Protein 1OAH (pdb70)

Foldseek 3Di:
DPQDQLDQFQVVCCPVCVPQSVLLCLLVDQDDAFPQAGRQWEFQLDCDDDPPDHHVLHQVFQLQLQAFALVVATDTGHGGQQQLQVCVLARQSQPQFDPVRFRPAWLCSCQQWFSCVLVQCVVQPLLRGRDTVLVQQACVRDPSRRTTDHQSCQARVVVRPGDHSAPQLVVVCVVVVHDPVVDDPLVSLAVSVVSHQAWWFAQPVLGDRGGDIHGQAPQHLALVSSLVSQCFRADADPVSGGGGHAPGQRLQLRFRADATARHQPSQQCVAPQNVVSHHLQLQQQPDPTRSNRTDCSVDQQSVSCCVPVVVDGSVVVNVVLCVLLVVLSVLLSVLSQLLSLLSNLSNCLVVDDADFDPCLVVLSVLLSSLSRSLVSLSSNQVNHRSSCRSHRVSSVVSSVSSNVSSVSSNVSSCVRNVNPCVVVSPDRSCVSFPRDNHDGLQQLQDQVSLVPGPSSNSDHRDHNGDRQDRRNDGD/DPPDLLDLFQVVCCVVCVPQSVLLVLLVDQDDAFPQAGRQWAFQLDCDDDPPPHHVLHQVFQLQLQAFALVVAGDTGHTGQQCLQVCVLARQSQPQFDPVRFRPAWLCVCQQWFSCVLVQCVVQPLQRGRDTVLVQFAPVRDDSRTGTDHQSCQARVVVRPGDHSAPQLVVVCVVVVHDPVVDDPLVSLAVSPVSHQAWWFAQPVLPGRGGDIHGQAPQHLALVSSLVSQCFRADADVPGGGGGHAPGQRLQLRFRADATARHQPSQQCVAPQNVVSHHPQLQQQAFDQDDHDTDRRSNGTDCSVDQQSPSCCVPVVVDGSVRVNVVLCVQLVVLSVLLSVLSLLLSLLSNLSNCLVVQPADWDPCLVVLSVLLSSLSRSLSSLSSNQVNHRSSCRSHRVSSVVSSVSSNVSSVSSNVSSCVGRVNPCVVVSPDRSCVVFPRDNHDGLQQLLDQVSLVPGPSSVSDHHDHNGDRQDDRNDGD

Organism: Desulfovibrio desulfuricans (NCBI:txid876)

Solvent-accessible surface area: 40071 Å² total; per-residue (Å²): 67,77,19,61,117,56,38,10,101,9,57,41,3,116,69,96,50,77,114,54,38,61,13,15,52,107,2,58,43,40,191,84,35,24,70,23,26,8,7,12,41,4,64,14,9,4,67,106,42,103,80,94,109,0,20,163,38,2,12,28,7,2,16,0,0,2,0,36,34,30,22,8,20,33,38,33,4,77,50,11,43,6,33,16,0,29,42,19,5,84,20,9,56,3,19,35,21,21,97,99,4,101,0,90,41,29,0,4,26,0,6,27,59,0,1,38,5,32,70,12,32,103,130,74,30,75,166,0,2,63,51,22,1,10,96,5,1,30,143,122,86,2,68,14,112,28,6,0,26,6,26,2,6,34,33,25,0,48,85,40,120,49,41,10,8,0,54,1,0,87,36,26,10,170,104,41,68,99,57,39,144,183,24,61,159,63,68,37,24,13,3,18,38,2,2,27,70,1,0,54,13,48,17,65,155,56,59,26,59,35,9,36,4,27,3,0,4,76,79,26,43,57,5,67,31,0,10,66,11,0,100,20,73,2,50,91,30,159,127,36,152,45,22,84,13,66,41,18,80,0,16,6,0,122,0,55,0,0,3,0,13,60,0,18,28,0,9,21,41,24,0,70,51,14,35,37,41,35,2,27,5,35,36,57,29,64,157,116,29,25,22,65,46,33,22,39,16,32,45,88,82,5,131,6,21,61,101,91,69,80,116,46,85,3,100,42,19,66,95,47,13,46,35,8,12,104,38,0,18,71,4,8,49,88,0,2,52,31,0,0,28,0,0,2,0,0,60,34,0,56,64,56,172,37,144,103,14,118,78,12,113,69,15,0,57,85,0,70,61,34,0,10,31,0,0,0,12,0,0,3,9,6,9,7,39,10,19,5,63,37,1,24,8,7,6,1,26,5,0,0,31,0,7,30,11,0,13,100,0,9,47,14,0,13,46,0,0,65,30,34,8,12,76,48,10,30,59,58,15,96,165,67,0,45,47,6,68,74,3,28,25,93,56,5,11,57,69,103,41,8,111,136,17,48,1,2,126,69,13,94,53,57,104,162,32,144,74,20,9,119,21,23,81,130,107,64,82,25,55,114,79,24,15,90,10,55,40,3,114,73,98,47,74,46,51,41,58,3,15,48,90,2,48,28,34,170,84,35,22,42,24,24,8,7,14,47,3,56,13,9,0,68,101,51,107,81,97,76,0,11,142,41,2,11,26,5,3,14,0,0,2,0,36,35,30,23,8,20,32,38,31,5,77,50,11,43,10,39,15,0,51,45,18,6,82,20,9,55,3,18,34,22,22,104,105,8,106,0,90,40,30,0,4,25,0,6,27,59,0,1,29,4,40,74,9,32,99,126,78,28,87,165,0,3,65,41,18,0,7,87,4,1,28,145,126,85,2,74,16,140,25,16,0,26,6,28,2,7,34,33,34,0,42,78,43,119,47,44,10,7,0,53,1,0,88,35,31,11,172,104,44,69,109,57,40,146,183,24,63,161,65,62,39,26,12,5,17,39,1,1,29,71,1,0,54,12,48,17,60,157,54,61,27,50,35,8,42,4,27,3,0,4,76,78,24,45,55,5,70,28,0,11,64,11,0,101,20,74,3,50,95,26,164,111,40,150,44,21,80,14,63,39,18,71,0,26,7,0,124,0,49,0,0,3,0,13,62,0,19,29,0,7,21,41,24,0,70,51,13,34,36,39,35,2,26,6,38,35,57,33,46,100,29,193,50,132,88,103,129,4,30,9,22,80,45,32,20,41,20,35,45,100,77,5,134,8,22,66,98,98,70,82,117,42,85,4,90,45,20,55,96,50,11,41,38,7,12,74,22,0,17,62,5,7,50,100,0,2,52,30,0,0,28,0,0,2,0,0,60,36,0,57,67,56,175,35,149,96,15,118,79,13,114,71,15,0,60,83,0,66,63,35,1,9,30,0,0,0,10,0,0,2,9,5,8,7,38,10,19,3,63,35,0,23,7,6,4,1,28,4,0,0,26,0,9,29,10,0,12,87,0,9,45,11,0,13,46,0,0,74,35,36,11,11,72,56,9,40,57,62,13,88,167,66,0,44,46,6,61,67,3,30,25,112,55,5,10,55,68,107,34,8,100,142,18,64,1,3,146,74,14,94,53,56,104,162,35,144,77,28,2,128,21,25,79,172,106

InterPro domains:
  IPR003321 Cytochrome c552 [PF02335] (49-469)
  IPR003321 Cytochrome c552 [PIRSF000243] (9-513)
  IPR003321 Cytochrome c552 [PTHR30633] (8-459)
  IPR003321 Cytochrome c552 [cd00548] (48-458)
  IPR036280 Multiheme cytochrome superfamily [SSF48695] (38-514)

Secondary structure (DSSP, 8-state):
----TT---GGGGTTT-HHHHHHHHGGG----B-SS-BS---BTT-SSSPTTT--TT--TTHHHHTTTSGGGT--B----GGGHHHHHHH-TTS----TT---SSBGGGGTTT-TTHHHHHHHHGGGTTTSBGGGG-STTT--TTTSSS-GGGTB-TTT--B----HHHHHHHHHTT--GGGS-HHHHHHHHHHTTSS--EEPPTTTSSTT-EE---TT-SSHHHHHHHTTSEEEE-TTS-EEE--SEE-TTT--EE------HHHHHTTSTTGGGT--HHHHHS--------S-GGG-TT-TTTTTTSTTS-HHHHHHHHHHHHHHHHHHHHHHHHHHHHHHHHHHHHHH--SPPPTTHHHHHHHHHHHHHHHHHHHHHHHTSTTTTTT-HHHHHHHHHHHHHHHHHHHHHHHHHTTTTTTGGGSS-HHHHS-------TTGGG-HHHHTTSTTGGGSPPPPP----EETTEE-/--S-TT---THHHHTT-HHHHHHHHGGG----B-SS-BS---BTT--SSPTTT--TT--TTHHHHTTTSGGGT--B----GGGHHHHHHH-TTS----TT---SSBGGGGTTT-TTHHHHHHHHGGGSTTSBGGGG-STTT--TTTSSS-GGGTB-TTT--B----HHHHHHHHHTT--GGGS-HHHHHHHHHHTTSS--EEPPTTTSSTT-EE---TT-SSHHHHHHHTTSEEEEPTTS-EEE--SEE-TTT--EE------HHHHHTTSTTGGGT--HHHHHS-EEE-SSSEEE----S-GGG-TT-TTTTTT-TTS-HHHHHHHHHHHHHHHHHHHHHHHHHHHHHHHHHHHHHH--SPPPTTHHHHHHHHHHHHHHHHHHHHHHHTSTTTTSSSHHHHHHHHHHHHHHHHHHHHHHHHHTTTTTHHHHTS-HHHHS-------TTGGG-HHHHTTSTTGGGSPPPPP----EETTEE-

Nearest PDB structures (foldseek):
  1oah-assembly1_B  TM=1.002E+00  e=1.907E-89  Desulfovibrio desulfuricans
  1oah-assembly1_A  TM=1.002E+00  e=3.397E-85  Desulfovibrio desulfuricans
  2j7a-assembly2_G  TM=9.829E-01  e=2.639E-65  Nitratidesulfovibrio vulgaris str. Hildenborough
  3f29-assembly1_B  TM=7.625E-01  e=1.969E-19  Thioalkalivibrio nitratireducens
  3sxq-assembly1_A  TM=7.314E-01  e=8.092E-19  Thioalkalivibrio paradoxus

CATH classification: 1.10.1130.10 (+1 more: 1.20.140.10)

Radius of gyration: 31.61 Å; Cα contacts (8 Å, |Δi|>4): 1809; chains: 2; bounding box: 62×73×99 Å

Structure (mmCIF, N/CA/C/O backbone):
data_1OAH
#
_entry.id   1OAH
#
_cell.length_a   78.940
_cell.length_b   104.600
_cell.length_c   143.180
_cell.angle_alpha   90.00
_cell.angle_beta   90.00
_cell.angle_gamma   90.00
#
_symmetry.space_group_name_H-M   'P 21 21 21'
#
loop_
_entity.id
_entity.type
_entity.pdbx_description
1 polymer 'CYTOCHROME C NITRITE REDUCTASE'
2 non-polymer 'HEME C'
3 non-polymer 'CALCIUM ION'
4 non-polymer 'CHLORIDE ION'
5 non-polymer 'ZINC ION'
6 water water
#
loop_
_atom_site.group_PDB
_atom_site.id
_atom_site.type_symbol
_atom_site.label_atom_id
_atom_site.label_alt_id
_atom_site.label_comp_id
_atom_site.label_asym_id
_atom_site.label_entity_id
_atom_site.label_seq_id
_atom_site.pdbx_PDB_ins_code
_atom_site.Cartn_x
_atom_site.Cartn_y
_atom_site.Cartn_z
_atom_site.occupancy
_atom_site.B_iso_or_equiv
_atom_site.auth_seq_id
_atom_site.auth_comp_id
_atom_site.auth_asym_id
_atom_site.auth_atom_id
_atom_site.pdbx_PDB_model_num
ATOM 1 N N . THR A 1 38 ? 33.942 -27.639 46.635 1.00 40.51 38 THR A N 1
ATOM 2 C CA . THR A 1 38 ? 33.044 -26.626 45.998 1.00 40.74 38 THR A CA 1
ATOM 3 C C . THR A 1 38 ? 33.222 -26.584 44.494 1.00 40.52 38 THR A C 1
ATOM 4 O O . THR A 1 38 ? 32.286 -26.312 43.746 1.00 41.08 38 THR A O 1
ATOM 8 N N . GLY A 1 39 ? 34.446 -26.823 44.055 1.00 39.86 39 GLY A N 1
ATOM 9 C CA . GLY A 1 39 ? 34.783 -26.750 42.649 1.00 39.70 39 GLY A CA 1
ATOM 10 C C . GLY A 1 39 ? 35.225 -25.348 42.280 1.00 39.81 39 GLY A C 1
ATOM 11 O O . GLY A 1 39 ? 35.801 -25.128 41.211 1.00 39.69 39 GLY A O 1
ATOM 12 N N . ILE A 1 40 ? 34.957 -24.390 43.165 1.00 40.04 40 ILE A N 1
ATOM 13 C CA . ILE A 1 40 ? 35.337 -23.006 42.905 1.00 40.02 40 ILE A CA 1
ATOM 14 C C . ILE A 1 40 ? 36.855 -22.931 42.777 1.00 40.39 40 ILE A C 1
ATOM 15 O O . ILE A 1 40 ? 37.576 -23.602 43.521 1.00 40.15 40 ILE A O 1
ATOM 20 N N . ALA A 1 41 ? 37.331 -22.134 41.819 1.00 40.68 41 ALA A N 1
ATOM 21 C CA . ALA A 1 41 ? 38.763 -22.024 41.530 1.00 41.22 41 ALA A CA 1
ATOM 22 C C . ALA A 1 41 ? 39.556 -21.364 42.656 1.00 41.82 41 ALA A C 1
ATOM 23 O O . ALA A 1 41 ? 39.114 -20.371 43.248 1.00 41.54 41 ALA A O 1
ATOM 25 N N . GLU A 1 42 ? 40.753 -21.889 42.906 1.00 42.76 42 GLU A N 1
ATOM 26 C CA . GLU A 1 42 ? 41.553 -21.428 44.032 1.00 43.82 42 GLU A CA 1
ATOM 27 C C . GLU A 1 42 ? 41.761 -19.921 44.140 1.00 43.51 42 GLU A C 1
ATOM 28 O O . GLU A 1 42 ? 41.786 -19.384 45.244 1.00 43.55 42 GLU A O 1
ATOM 34 N N . THR A 1 43 ? 41.921 -19.218 43.028 1.00 43.42 43 THR A N 1
ATOM 35 C CA . THR A 1 43 ? 42.007 -17.759 43.151 1.00 43.26 43 THR A CA 1
ATOM 36 C C . THR A 1 43 ? 40.831 -17.109 42.459 1.00 42.70 43 THR A C 1
ATOM 37 O O . THR A 1 43 ? 40.998 -16.137 41.720 1.00 43.43 43 THR A O 1
ATOM 41 N N . GLU A 1 44 ? 39.647 -17.673 42.675 1.00 41.54 44 GLU A N 1
ATOM 42 C CA . GLU A 1 44 ? 38.434 -17.070 42.159 1.00 40.50 44 GLU A CA 1
ATOM 43 C C . GLU A 1 44 ? 38.350 -15.669 42.737 1.00 39.96 44 GLU A C 1
ATOM 44 O O . GLU A 1 44 ? 38.497 -15.485 43.943 1.00 40.09 44 GLU A O 1
ATOM 50 N N . THR A 1 45 ? 38.122 -14.680 41.880 1.00 39.02 45 THR A N 1
ATOM 51 C CA . THR A 1 45 ? 38.029 -13.305 42.334 1.00 38.16 45 THR A CA 1
ATOM 52 C C . THR A 1 45 ? 36.583 -12.842 42.358 1.00 38.12 45 THR A C 1
ATOM 53 O O . THR A 1 45 ? 36.245 -11.873 43.036 1.00 37.91 45 THR A O 1
ATOM 57 N N . LYS A 1 46 ? 35.734 -13.530 41.605 1.00 38.55 46 LYS A N 1
ATOM 58 C CA . LYS A 1 46 ? 34.331 -13.155 41.498 1.00 39.05 46 LYS A CA 1
ATOM 59 C C . LYS A 1 46 ? 33.479 -13.708 42.642 1.00 38.93 46 LYS A C 1
ATOM 60 O O . LYS A 1 46 ? 33.179 -14.902 42.715 1.00 38.95 46 LYS A O 1
ATOM 66 N N . MET A 1 47 ? 33.088 -12.803 43.526 1.00 38.44 47 MET A N 1
ATOM 67 C CA . MET A 1 47 ? 32.256 -13.112 44.674 1.00 38.14 47 MET A CA 1
ATOM 68 C C . MET A 1 47 ? 31.014 -13.915 44.287 1.00 37.37 47 MET A C 1
ATOM 69 O O . MET A 1 47 ? 30.589 -14.829 45.007 1.00 36.81 47 MET A O 1
ATOM 74 N N . SER A 1 48 ? 30.439 -13.559 43.141 1.00 36.70 48 SER A N 1
ATOM 75 C CA . SER A 1 48 ? 29.231 -14.209 42.646 1.00 36.11 48 SER A CA 1
ATOM 76 C C . SER A 1 48 ? 29.431 -15.695 42.409 1.00 35.18 48 SER A C 1
ATOM 77 O O . SER A 1 48 ? 28.466 -16.442 42.301 1.00 36.04 48 SER A O 1
ATOM 80 N N . ALA A 1 49 ? 30.680 -16.128 42.325 1.00 33.20 49 ALA A N 1
ATOM 81 C CA . ALA A 1 49 ? 30.955 -17.542 42.110 1.00 32.16 49 ALA A CA 1
ATOM 82 C C . ALA A 1 49 ? 30.618 -18.340 43.361 1.00 31.67 49 ALA A C 1
ATOM 83 O O . ALA A 1 49 ? 30.545 -19.568 43.321 1.00 32.06 49 ALA A O 1
ATOM 85 N N . PHE A 1 50 ? 30.397 -17.643 44.469 1.00 30.90 50 PHE A N 1
ATOM 86 C CA . PHE A 1 50 ? 30.116 -18.293 45.741 1.00 29.99 50 PHE A CA 1
ATOM 87 C C . PHE A 1 50 ? 28.644 -18.277 46.115 1.00 30.16 50 PHE A C 1
ATOM 88 O O . PHE A 1 50 ? 28.221 -18.988 47.020 1.00 30.14 50 PHE A O 1
ATOM 96 N N . LYS A 1 51 ? 27.866 -17.439 45.448 1.00 30.79 51 LYS A N 1
ATOM 97 C CA . LYS A 1 51 ? 26.472 -17.269 45.829 1.00 31.57 51 LYS A CA 1
ATOM 98 C C . LYS A 1 51 ? 25.664 -18.557 45.828 1.00 31.97 51 LYS A C 1
ATOM 99 O O . LYS A 1 51 ? 24.814 -18.757 46.698 1.00 32.39 51 LYS A O 1
ATOM 105 N N . GLY A 1 52 ? 25.938 -19.436 44.868 1.00 32.86 52 GLY A N 1
ATOM 106 C CA . GLY A 1 52 ? 25.167 -20.658 44.702 1.00 33.63 52 GLY A CA 1
ATOM 107 C C . GLY A 1 52 ? 25.271 -21.675 45.817 1.00 33.81 52 GLY A C 1
ATOM 108 O O . GLY A 1 52 ? 24.256 -22.154 46.322 1.00 34.48 52 GLY A O 1
ATOM 109 N N . GLN A 1 53 ? 26.495 -22.029 46.183 1.00 33.82 53 GLN A N 1
ATOM 110 C CA . GLN A 1 53 ? 26.733 -22.990 47.254 1.00 33.76 53 GLN A CA 1
ATOM 111 C C . GLN A 1 53 ? 26.688 -22.327 48.641 1.00 33.16 53 GLN A C 1
ATOM 112 O O . GLN A 1 53 ? 26.645 -23.016 49.661 1.00 33.28 53 GLN A O 1
ATOM 118 N N . PHE A 1 54 ? 26.713 -20.994 48.688 1.00 31.96 54 PHE A N 1
ATOM 119 C CA . PHE A 1 54 ? 26.694 -20.288 49.974 1.00 31.51 54 PHE A CA 1
ATOM 120 C C . PHE A 1 54 ? 25.761 -19.066 49.998 1.00 31.49 54 PHE A C 1
ATOM 121 O O . PHE A 1 54 ? 26.201 -17.937 50.217 1.00 31.36 54 PHE A O 1
ATOM 129 N N . PRO A 1 55 ? 24.472 -19.308 49.787 1.00 31.51 55 PRO A N 1
ATOM 130 C CA . PRO A 1 55 ? 23.456 -18.244 49.793 1.00 31.62 55 PRO A CA 1
ATOM 131 C C . PRO A 1 55 ? 23.350 -17.539 51.156 1.00 31.83 55 PRO A C 1
ATOM 132 O O . PRO A 1 55 ? 23.122 -16.330 51.201 1.00 31.69 55 PRO A O 1
ATOM 136 N N . GLN A 1 56 ? 23.497 -18.280 52.254 1.00 32.12 56 GLN A N 1
ATOM 137 C CA . GLN A 1 56 ? 23.353 -17.668 53.579 1.00 32.52 56 GLN A CA 1
ATOM 138 C C . GLN A 1 56 ? 24.459 -16.653 53.889 1.00 31.44 56 GLN A C 1
ATOM 139 O O . GLN A 1 56 ? 24.183 -15.505 54.232 1.00 31.56 56 GLN A O 1
ATOM 145 N N . GLN A 1 57 ? 25.709 -17.074 53.764 1.00 29.84 57 GLN A N 1
ATOM 146 C CA . GLN A 1 57 ? 26.812 -16.164 53.987 1.00 28.59 57 GLN A CA 1
ATOM 147 C C . GLN A 1 57 ? 26.808 -15.058 52.922 1.00 28.36 57 GLN A C 1
ATOM 148 O O . GLN A 1 57 ? 27.081 -13.892 53.223 1.00 28.56 57 GLN A O 1
ATOM 154 N N . TYR A 1 58 ? 26.488 -15.409 51.679 1.00 27.62 58 TYR A N 1
ATOM 155 C CA . TYR A 1 58 ? 26.445 -14.397 50.627 1.00 27.14 58 TYR A CA 1
ATOM 156 C C . TYR A 1 58 ? 25.428 -13.288 50.937 1.00 27.16 58 TYR A C 1
ATOM 157 O O . TYR A 1 58 ? 25.748 -12.102 50.835 1.00 27.21 58 TYR A O 1
ATOM 166 N N . ALA A 1 59 ? 24.208 -13.659 51.317 1.00 27.08 59 ALA A N 1
ATOM 167 C CA . ALA A 1 59 ? 23.190 -12.646 51.598 1.00 27.31 59 ALA A CA 1
ATOM 168 C C . ALA A 1 59 ? 23.603 -11.809 52.801 1.00 27.53 59 ALA A C 1
ATOM 169 O O . ALA A 1 59 ? 23.297 -10.624 52.886 1.00 27.71 59 ALA A O 1
ATOM 171 N N . SER A 1 60 ? 24.313 -12.440 53.723 1.00 27.43 60 SER A N 1
ATOM 172 C CA . SER A 1 60 ? 24.779 -11.758 54.913 1.00 27.69 60 SER A CA 1
ATOM 173 C C . SER A 1 60 ? 25.855 -10.750 54.527 1.00 27.56 60 SER A C 1
ATOM 174 O O . SER A 1 60 ? 25.869 -9.624 55.021 1.00 27.93 60 SER A O 1
ATOM 177 N N . TYR A 1 61 ? 26.737 -11.151 53.621 1.00 27.20 61 TYR A N 1
ATOM 178 C CA . TYR A 1 61 ? 27.765 -10.254 53.119 1.00 27.09 61 TYR A CA 1
ATOM 179 C C . TYR A 1 61 ? 27.144 -9.100 52.322 1.00 27.27 61 TYR A C 1
ATOM 180 O O . TYR A 1 61 ? 27.693 -7.986 52.302 1.00 27.54 61 TYR A O 1
ATOM 189 N N . MET A 1 62 ? 26.010 -9.346 51.665 1.00 27.09 62 MET A N 1
ATOM 190 C CA . MET A 1 62 ? 25.353 -8.268 50.914 1.00 27.35 62 MET A CA 1
ATOM 191 C C . MET A 1 62 ? 24.809 -7.213 51.865 1.00 27.20 62 MET A C 1
ATOM 192 O O . MET A 1 62 ? 24.588 -6.079 51.475 1.00 27.28 62 MET A O 1
ATOM 197 N N . LYS A 1 63 ? 24.592 -7.587 53.116 1.00 27.70 63 LYS A N 1
ATOM 198 C CA . LYS A 1 63 ? 24.150 -6.607 54.104 1.00 28.03 63 LYS A CA 1
ATOM 199 C C . LYS A 1 63 ? 25.165 -5.458 54.266 1.00 27.72 63 LYS A C 1
ATOM 200 O O . LYS A 1 63 ? 24.810 -4.396 54.756 1.00 27.82 63 LYS A O 1
ATOM 206 N N . ASN A 1 64 ? 26.413 -5.661 53.831 1.00 27.43 64 ASN A N 1
ATOM 207 C CA . ASN A 1 64 ? 27.415 -4.585 53.847 1.00 27.11 64 ASN A CA 1
ATOM 208 C C . ASN A 1 64 ? 27.090 -3.451 52.882 1.00 26.86 64 ASN A C 1
ATOM 209 O O . ASN A 1 64 ? 27.785 -2.438 52.851 1.00 26.64 64 ASN A O 1
ATOM 214 N N . ASN A 1 65 ? 26.048 -3.624 52.080 1.00 26.87 65 ASN A N 1
ATOM 215 C CA . ASN A 1 65 ? 25.655 -2.580 51.142 1.00 27.42 65 ASN A CA 1
ATOM 216 C C . ASN A 1 65 ? 24.852 -1.456 51.784 1.00 27.28 65 ASN A C 1
ATOM 217 O O . ASN A 1 65 ? 24.526 -0.474 51.120 1.00 27.66 65 ASN A O 1
ATOM 222 N N . GLU A 1 66 ? 24.521 -1.612 53.064 1.00 27.11 66 GLU A N 1
ATOM 223 C CA . GLU A 1 66 ? 23.800 -0.581 53.792 1.00 27.11 66 GLU A CA 1
ATOM 224 C C . GLU A 1 66 ? 24.783 0.507 54.169 1.00 27.20 66 GLU A C 1
ATOM 225 O O . GLU A 1 66 ? 25.734 0.263 54.920 1.00 26.93 66 GLU A O 1
ATOM 231 N N . ASP A 1 67 ? 24.542 1.703 53.644 1.00 27.17 67 ASP A N 1
ATOM 232 C CA . ASP A 1 67 ? 25.408 2.836 53.870 1.00 27.25 67 ASP A CA 1
ATOM 233 C C . ASP A 1 67 ? 24.568 4.035 54.237 1.00 27.56 67 ASP A C 1
ATOM 234 O O . ASP A 1 67 ? 24.746 5.126 53.685 1.00 27.31 67 ASP A O 1
ATOM 239 N N . ARG A 1 68 ? 23.681 3.830 55.208 1.00 27.62 68 ARG A N 1
ATOM 240 C CA . ARG A 1 68 ? 22.717 4.852 55.588 1.00 27.68 68 ARG A CA 1
ATOM 241 C C . ARG A 1 68 ? 22.722 5.226 57.054 1.00 26.98 68 ARG A C 1
ATOM 242 O O . ARG A 1 68 ? 22.294 6.314 57.408 1.00 26.70 68 ARG A O 1
ATOM 250 N N . ILE A 1 69 ? 23.182 4.311 57.896 1.00 26.73 69 ILE A N 1
ATOM 251 C CA . ILE A 1 69 ? 23.108 4.494 59.336 1.00 26.26 69 ILE A CA 1
ATOM 252 C C . ILE A 1 69 ? 24.407 5.000 59.943 1.00 26.14 69 ILE A C 1
ATOM 253 O O . ILE A 1 69 ? 25.483 4.470 59.665 1.00 26.05 69 ILE A O 1
ATOM 258 N N . MET A 1 70 ? 24.300 6.043 60.760 1.00 25.81 70 MET A N 1
ATOM 259 C CA . MET A 1 70 ? 25.429 6.554 61.539 1.00 25.09 70 MET A CA 1
ATOM 260 C C . MET A 1 70 ? 25.186 6.192 62.995 1.00 24.82 70 MET A C 1
ATOM 261 O O . MET A 1 70 ? 24.038 6.165 63.441 1.00 24.64 70 MET A O 1
ATOM 266 N N . THR A 1 71 ? 26.252 5.907 63.738 1.00 24.42 71 THR A N 1
ATOM 267 C CA . THR A 1 71 ? 26.110 5.673 65.164 1.00 24.05 71 THR A CA 1
ATOM 268 C C . THR A 1 71 ? 26.524 6.970 65.857 1.00 24.22 71 THR A C 1
ATOM 269 O O . THR A 1 71 ? 26.527 8.031 65.227 1.00 24.22 71 THR A O 1
ATOM 273 N N . ASP A 1 72 ? 26.889 6.904 67.132 1.00 24.14 72 ASP A N 1
ATOM 274 C CA . ASP A 1 72 ? 27.308 8.121 67.829 1.00 24.39 72 ASP A CA 1
ATOM 275 C C . ASP A 1 72 ? 28.609 8.693 67.272 1.00 24.13 72 ASP A C 1
ATOM 276 O O . ASP A 1 72 ? 28.734 9.898 67.094 1.00 24.55 72 ASP A O 1
ATOM 281 N N . TYR A 1 73 ? 29.567 7.828 66.955 1.00 23.65 73 TYR A N 1
ATOM 282 C CA . TYR A 1 73 ? 30.862 8.307 66.472 1.00 22.96 73 TYR A CA 1
ATOM 283 C C . TYR A 1 73 ? 31.293 7.672 65.155 1.00 22.96 73 TYR A C 1
ATOM 284 O O . TYR A 1 73 ? 32.193 8.164 64.470 1.00 22.96 73 TYR A O 1
ATOM 293 N N . LYS A 1 74 ? 30.656 6.566 64.803 1.00 22.73 74 LYS A N 1
ATOM 294 C CA . LYS A 1 74 ? 31.006 5.872 63.583 1.00 22.42 74 LYS A CA 1
ATOM 295 C C . LYS A 1 74 ? 29.759 5.686 62.743 1.00 22.57 74 LYS A C 1
ATOM 296 O O . LYS A 1 74 ? 28.758 6.369 62.964 1.00 22.73 74 LYS A O 1
ATOM 302 N N . GLY A 1 75 ? 29.803 4.757 61.794 1.00 22.37 75 GLY A N 1
ATOM 303 C CA . GLY A 1 75 ? 28.670 4.527 60.928 1.00 22.43 75 GLY A CA 1
ATOM 304 C C . GLY A 1 75 ? 29.100 4.229 59.502 1.00 23.00 75 GLY A C 1
ATOM 305 O O . GLY A 1 75 ? 30.297 4.112 59.204 1.00 22.63 75 GLY A O 1
ATOM 306 N N . SER A 1 76 ? 28.128 4.133 58.602 1.00 23.08 76 SER A N 1
ATOM 307 C CA . SER A 1 76 ? 28.429 3.726 57.242 1.00 23.42 76 SER A CA 1
ATOM 308 C C . SER A 1 76 ? 28.164 4.781 56.185 1.00 23.79 76 SER A C 1
ATOM 309 O O . SER A 1 76 ? 28.033 4.449 55.003 1.00 23.93 76 SER A O 1
ATOM 312 N N . VAL A 1 77 ? 28.072 6.042 56.599 1.00 23.82 77 VAL A N 1
ATOM 313 C CA . VAL A 1 77 ? 27.883 7.128 55.649 1.00 23.70 77 VAL A CA 1
ATOM 314 C C . VAL A 1 77 ? 29.244 7.759 55.438 1.00 24.08 77 VAL A C 1
ATOM 315 O O . VAL A 1 77 ? 29.881 8.201 56.389 1.00 24.16 77 VAL A O 1
ATOM 319 N N . PRO A 1 78 ? 29.701 7.799 54.191 1.00 24.16 78 PRO A N 1
ATOM 320 C CA . PRO A 1 78 ? 31.054 8.291 53.888 1.00 23.85 78 PRO A CA 1
ATOM 321 C C . PRO A 1 78 ? 31.182 9.815 53.951 1.00 23.97 78 PRO A C 1
ATOM 322 O O . PRO A 1 78 ? 31.555 10.431 52.951 1.00 23.94 78 PRO A O 1
ATOM 326 N N . TYR A 1 79 ? 30.890 10.419 55.100 1.00 23.72 79 TYR A N 1
ATOM 327 C CA . TYR A 1 79 ? 31.026 11.864 55.219 1.00 23.79 79 TYR A CA 1
ATOM 328 C C . TYR A 1 79 ? 32.510 12.244 55.258 1.00 24.01 79 TYR A C 1
ATOM 329 O O . TYR A 1 79 ? 33.363 11.415 55.581 1.00 24.11 79 TYR A O 1
ATOM 338 N N . HIS A 1 80 ? 32.803 13.492 54.914 1.00 23.85 80 HIS A N 1
ATOM 339 C CA . HIS A 1 80 ? 34.161 14.006 54.939 1.00 24.30 80 HIS A CA 1
ATOM 340 C C . HIS A 1 80 ? 34.620 14.149 56.398 1.00 24.44 80 HIS A C 1
ATOM 341 O O . HIS A 1 80 ? 34.084 14.963 57.162 1.00 24.56 80 HIS A O 1
ATOM 348 N N . LYS A 1 81 ? 35.625 13.371 56.779 1.00 24.36 81 LYS A N 1
ATOM 349 C CA . LYS A 1 81 ? 36.025 13.285 58.189 1.00 24.15 81 LYS A CA 1
ATOM 350 C C . LYS A 1 81 ? 36.489 14.557 58.878 1.00 24.18 81 LYS A C 1
ATOM 351 O O . LYS A 1 81 ? 36.521 14.610 60.113 1.00 23.72 81 LYS A O 1
ATOM 357 N N . ASN A 1 82 ? 36.801 15.599 58.099 1.00 24.25 82 ASN A N 1
ATOM 358 C CA . ASN A 1 82 ? 37.193 16.883 58.678 1.00 23.98 82 ASN A CA 1
ATOM 359 C C . ASN A 1 82 ? 36.047 17.884 58.758 1.00 24.45 82 ASN A C 1
ATOM 360 O O . ASN A 1 82 ? 36.208 18.984 59.305 1.00 24.34 82 ASN A O 1
ATOM 365 N N . ASP A 1 83 ? 34.895 17.512 58.206 1.00 24.66 83 ASP A N 1
ATOM 366 C CA . ASP A 1 83 ? 33.775 18.434 58.079 1.00 25.06 83 ASP A CA 1
ATOM 367 C C . ASP A 1 83 ? 32.755 18.311 59.213 1.00 25.58 83 ASP A C 1
ATOM 368 O O . ASP A 1 83 ? 31.963 17.365 59.261 1.00 25.18 83 ASP A O 1
ATOM 373 N N . ASN A 1 84 ? 32.784 19.265 60.133 1.00 26.19 84 ASN A N 1
ATOM 374 C CA . ASN A 1 84 ? 31.787 19.290 61.194 1.00 27.41 84 ASN A CA 1
ATOM 375 C C . ASN A 1 84 ? 30.849 20.459 60.973 1.00 28.21 84 ASN A C 1
ATOM 376 O O . ASN A 1 84 ? 30.172 20.907 61.891 1.00 28.66 84 ASN A O 1
ATOM 381 N N . VAL A 1 85 ? 30.825 20.959 59.743 1.00 28.81 85 VAL A N 1
ATOM 382 C CA . VAL A 1 85 ? 29.994 22.106 59.408 1.00 29.53 85 VAL A CA 1
ATOM 383 C C . VAL A 1 85 ? 28.716 21.706 58.642 1.00 29.90 85 VAL A C 1
ATOM 384 O O . VAL A 1 85 ? 27.610 22.093 59.034 1.00 30.08 85 VAL A O 1
ATOM 388 N N . ASN A 1 86 ? 28.879 20.917 57.573 1.00 29.78 86 ASN A N 1
ATOM 389 C CA . ASN A 1 86 ? 27.785 20.510 56.675 1.00 29.81 86 ASN A CA 1
ATOM 390 C C . ASN A 1 86 ? 26.953 19.309 57.145 1.00 29.77 86 ASN A C 1
ATOM 391 O O . ASN A 1 86 ? 27.418 18.510 57.959 1.00 30.29 86 ASN A O 1
ATOM 396 N N . PRO A 1 87 ? 25.742 19.162 56.598 1.00 29.45 87 PRO A N 1
ATOM 397 C CA . PRO A 1 87 ? 24.849 18.045 56.946 1.00 29.06 87 PRO A CA 1
ATOM 398 C C . PRO A 1 87 ? 25.385 16.714 56.425 1.00 28.74 87 PRO A C 1
ATOM 399 O O . PRO A 1 87 ? 26.313 16.702 55.629 1.00 28.26 87 PRO A O 1
ATOM 403 N N . LEU A 1 88 ? 24.788 15.610 56.865 1.00 28.22 88 LEU A N 1
ATOM 404 C CA . LEU A 1 88 ? 25.093 14.321 56.294 1.00 28.28 88 LEU A CA 1
ATOM 405 C C . LEU A 1 88 ? 24.416 14.341 54.929 1.00 28.58 88 LEU A C 1
ATOM 406 O O . LEU A 1 88 ? 23.379 14.997 54.768 1.00 28.39 88 LEU A O 1
ATOM 411 N N . PRO A 1 89 ? 24.979 13.650 53.938 1.00 28.69 89 PRO A N 1
ATOM 412 C CA . PRO A 1 89 ? 26.197 12.841 54.085 1.00 28.62 89 PRO A CA 1
ATOM 413 C C . PRO A 1 89 ? 27.522 13.558 53.790 1.00 28.55 89 PRO A C 1
ATOM 414 O O . PRO A 1 89 ? 28.489 12.901 53.410 1.00 28.70 89 PRO A O 1
ATOM 418 N N . LYS A 1 90 ? 27.584 14.866 53.967 1.00 28.54 90 LYS A N 1
ATOM 419 C CA . LYS A 1 90 ? 28.804 15.598 53.670 1.00 28.35 90 LYS A CA 1
ATOM 420 C C . LYS A 1 90 ? 29.646 15.810 54.951 1.00 27.56 90 LYS A C 1
ATOM 421 O O . LYS A 1 90 ? 30.863 15.581 54.960 1.00 26.99 90 LYS A O 1
ATOM 427 N N . GLY A 1 91 ? 28.995 16.237 56.026 1.00 26.52 91 GLY A N 1
ATOM 428 C CA . GLY A 1 91 ? 29.667 16.426 57.301 1.00 26.20 91 GLY A CA 1
ATOM 429 C C . GLY A 1 91 ? 28.980 15.693 58.445 1.00 25.72 91 GLY A C 1
ATOM 430 O O . GLY A 1 91 ? 27.976 15.015 58.228 1.00 25.55 91 GLY A O 1
ATOM 431 N N . PHE A 1 92 ? 29.503 15.854 59.661 1.00 25.38 92 PHE A N 1
ATOM 432 C CA . PHE A 1 92 ? 29.002 15.150 60.838 1.00 24.96 92 PHE A CA 1
ATOM 433 C C . PHE A 1 92 ? 29.383 15.957 62.079 1.00 25.05 92 PHE A C 1
ATOM 434 O O . PHE A 1 92 ? 30.463 16.562 62.121 1.00 24.88 92 PHE A O 1
ATOM 442 N N . LYS A 1 93 ? 28.524 15.967 63.098 1.00 24.47 93 LYS A N 1
ATOM 443 C CA . LYS A 1 93 ? 28.846 16.742 64.290 1.00 24.23 93 LYS A CA 1
ATOM 444 C C . LYS A 1 93 ? 30.109 16.253 65.015 1.00 23.80 93 LYS A C 1
ATOM 445 O O . LYS A 1 93 ? 30.749 17.020 65.724 1.00 23.52 93 LYS A O 1
ATOM 451 N N . HIS A 1 94 ? 30.472 14.988 64.835 1.00 23.45 94 HIS A N 1
ATOM 452 C CA . HIS A 1 94 ? 31.678 14.469 65.474 1.00 23.17 94 HIS A CA 1
ATOM 453 C C . HIS A 1 94 ? 32.836 14.300 64.497 1.00 22.99 94 HIS A C 1
ATOM 454 O O . HIS A 1 94 ? 33.523 13.288 64.515 1.00 23.33 94 HIS A O 1
ATOM 461 N N . ALA A 1 95 ? 33.047 15.300 63.651 1.00 22.79 95 ALA A N 1
ATOM 462 C CA . ALA A 1 95 ? 34.156 15.264 62.713 1.00 22.39 95 ALA A CA 1
ATOM 463 C C . ALA A 1 95 ? 35.394 15.893 63.350 1.00 22.22 95 ALA A C 1
ATOM 464 O O . ALA A 1 95 ? 35.324 16.468 64.441 1.00 21.66 95 ALA A O 1
ATOM 466 N N . GLN A 1 96 ? 36.525 15.767 62.665 1.00 22.15 96 GLN A N 1
ATOM 467 C CA . GLN A 1 96 ? 37.802 16.285 63.147 1.00 22.02 96 GLN A CA 1
ATOM 468 C C . GLN A 1 96 ? 38.223 17.470 62.284 1.00 22.22 96 GLN A C 1
ATOM 469 O O . GLN A 1 96 ? 38.848 17.318 61.246 1.00 22.27 96 GLN A O 1
ATOM 475 N N . PRO A 1 97 ? 37.867 18.659 62.745 1.00 22.45 97 PRO A N 1
ATOM 476 C CA . PRO A 1 97 ? 38.042 19.899 61.984 1.00 22.31 97 PRO A CA 1
ATOM 477 C C . PRO A 1 97 ? 39.424 20.139 61.400 1.00 22.19 97 PRO A C 1
ATOM 478 O O . PRO A 1 97 ? 39.509 20.677 60.295 1.00 22.24 97 PRO A O 1
ATOM 482 N N . TYR A 1 98 ? 40.476 19.783 62.126 1.00 21.57 98 TYR A N 1
ATOM 483 C CA . TYR A 1 98 ? 41.835 20.112 61.701 1.00 21.11 98 TYR A CA 1
ATOM 484 C C . TYR A 1 98 ? 42.557 19.124 60.777 1.00 20.85 98 TYR A C 1
ATOM 485 O O . TYR A 1 98 ? 43.722 19.346 60.422 1.00 20.98 98 TYR A O 1
ATOM 494 N N . LEU A 1 99 ? 41.892 18.054 60.357 1.00 20.52 99 LEU A N 1
ATOM 495 C CA . LEU A 1 99 ? 42.588 17.052 59.541 1.00 20.55 99 LEU A CA 1
ATOM 496 C C . LEU A 1 99 ? 43.343 17.568 58.312 1.00 21.11 99 LEU A C 1
ATOM 497 O O . LEU A 1 99 ? 44.508 17.200 58.086 1.00 21.53 99 LEU A O 1
ATOM 502 N N . LYS A 1 100 ? 42.693 18.385 57.490 1.00 21.17 100 LYS A N 1
ATOM 503 C CA . LYS A 1 100 ? 43.367 18.835 56.275 1.00 21.32 100 LYS A CA 1
ATOM 504 C C . LYS A 1 100 ? 44.646 19.578 56.638 1.00 21.51 100 LYS A C 1
ATOM 505 O O . LYS A 1 100 ? 45.686 19.356 56.023 1.00 21.73 100 LYS A O 1
ATOM 511 N N . ASN A 1 101 ? 44.584 20.438 57.652 1.00 21.50 101 ASN A N 1
ATOM 512 C CA . ASN A 1 101 ? 45.785 21.165 58.075 1.00 21.66 101 ASN A CA 1
ATOM 513 C C . ASN A 1 101 ? 46.906 20.226 58.477 1.00 21.48 101 ASN A C 1
ATOM 514 O O . ASN A 1 101 ? 48.058 20.391 58.061 1.00 22.00 101 ASN A O 1
ATOM 519 N N . LEU A 1 102 ? 46.566 19.243 59.304 1.00 21.26 102 LEU A N 1
ATOM 520 C CA . LEU A 1 102 ? 47.553 18.313 59.843 1.00 21.05 102 LEU A CA 1
ATOM 521 C C . LEU A 1 102 ? 48.215 17.438 58.775 1.00 21.23 102 LEU A C 1
ATOM 522 O O . LEU A 1 102 ? 49.317 16.925 58.976 1.00 20.91 102 LEU A O 1
ATOM 527 N N . TRP A 1 103 ? 47.552 17.297 57.633 1.00 21.36 103 TRP A N 1
ATOM 528 C CA . TRP A 1 103 ? 48.080 16.482 56.540 1.00 21.52 103 TRP A CA 1
ATOM 529 C C . TRP A 1 103 ? 48.493 17.325 55.324 1.00 21.57 103 TRP A C 1
ATOM 530 O O . TRP A 1 103 ? 48.652 16.802 54.219 1.00 21.65 103 TRP A O 1
ATOM 541 N N . LEU A 1 104 ? 48.651 18.628 55.533 1.00 21.84 104 LEU A N 1
ATOM 542 C CA . LEU A 1 104 ? 49.052 19.538 54.461 1.00 22.26 104 LEU A CA 1
ATOM 543 C C . LEU A 1 104 ? 50.278 18.986 53.748 1.00 22.44 104 LEU A C 1
ATOM 544 O O . LEU A 1 104 ? 51.284 18.666 54.394 1.00 22.35 104 LEU A O 1
ATOM 549 N N . GLY A 1 105 ? 50.192 18.849 52.426 1.00 22.64 105 GLY A N 1
ATOM 550 C CA . GLY A 1 105 ? 51.311 18.341 51.641 1.00 22.85 105 GLY A CA 1
ATOM 551 C C . GLY A 1 105 ? 51.232 16.848 51.338 1.00 22.95 105 GLY A C 1
ATOM 552 O O . GLY A 1 105 ? 52.089 16.307 50.640 1.00 23.14 105 GLY A O 1
ATOM 553 N N . TYR A 1 106 ? 50.194 16.189 51.847 1.00 22.48 106 TYR A N 1
ATOM 554 C CA . TYR A 1 106 ? 49.997 14.752 51.663 1.00 22.19 106 TYR A CA 1
ATOM 555 C C . TYR A 1 106 ? 48.635 14.571 50.999 1.00 21.85 106 TYR A C 1
ATOM 556 O O . TYR A 1 106 ? 47.749 15.388 51.190 1.00 22.06 106 TYR A O 1
ATOM 565 N N . PRO A 1 107 ? 48.438 13.520 50.216 1.00 22.05 107 PRO A N 1
ATOM 566 C CA . PRO A 1 107 ? 47.138 13.331 49.559 1.00 22.04 107 PRO A CA 1
ATOM 567 C C . PRO A 1 107 ? 45.941 13.395 50.507 1.00 22.08 107 PRO A C 1
ATOM 568 O O . PRO A 1 107 ? 44.880 13.820 50.060 1.00 22.19 107 PRO A O 1
ATOM 572 N N . PHE A 1 108 ? 46.107 13.026 51.778 1.00 22.17 108 PHE A N 1
ATOM 573 C CA . PHE A 1 108 ? 44.986 13.029 52.727 1.00 22.18 108 PHE A CA 1
ATOM 574 C C . PHE A 1 108 ? 44.422 14.425 52.960 1.00 22.80 108 PHE A C 1
ATOM 575 O O . PHE A 1 108 ? 43.374 14.572 53.615 1.00 22.85 108 PHE A O 1
ATOM 583 N N . MET A 1 109 ? 45.113 15.452 52.452 1.00 22.65 109 MET A N 1
ATOM 584 C CA . MET A 1 109 ? 44.603 16.815 52.594 1.00 23.00 109 MET A CA 1
ATOM 585 C C . MET A 1 109 ? 43.470 17.047 51.613 1.00 22.78 109 MET A C 1
ATOM 586 O O . MET A 1 109 ? 42.712 18.004 51.756 1.00 22.62 109 MET A O 1
ATOM 591 N N . TYR A 1 110 ? 43.351 16.153 50.633 1.00 22.80 110 TYR A N 1
ATOM 592 C CA . TYR A 1 110 ? 42.327 16.285 49.584 1.00 23.24 110 TYR A CA 1
ATOM 593 C C . TYR A 1 110 ? 41.003 15.641 49.954 1.00 23.19 110 TYR A C 1
ATOM 594 O O . TYR A 1 110 ? 39.937 16.232 49.780 1.00 23.45 110 TYR A O 1
ATOM 603 N N . GLU A 1 111 ? 41.064 14.410 50.439 1.00 23.34 111 GLU A N 1
ATOM 604 C CA . GLU A 1 111 ? 39.842 13.723 50.808 1.00 23.37 111 GLU A CA 1
ATOM 605 C C . GLU A 1 111 ? 40.149 12.573 51.724 1.00 23.24 111 GLU A C 1
ATOM 606 O O . GLU A 1 111 ? 41.140 11.878 51.551 1.00 23.47 111 GLU A O 1
ATOM 612 N N . TYR A 1 112 ? 39.269 12.363 52.687 1.00 22.79 112 TYR A N 1
ATOM 613 C CA . TYR A 1 112 ? 39.416 11.280 53.626 1.00 22.48 112 TYR A CA 1
ATOM 614 C C . TYR A 1 112 ? 38.072 11.157 54.333 1.00 22.14 112 TYR A C 1
ATOM 615 O O . TYR A 1 112 ? 37.661 12.063 55.058 1.00 22.04 112 TYR A O 1
ATOM 624 N N . ASN A 1 113 ? 37.392 10.036 54.099 1.00 21.63 113 ASN A N 1
ATOM 625 C CA . ASN A 1 113 ? 36.024 9.846 54.557 1.00 21.89 113 ASN A CA 1
ATOM 626 C C . ASN A 1 113 ? 35.785 8.668 55.494 1.00 21.89 113 ASN A C 1
ATOM 627 O O . ASN A 1 113 ? 36.592 7.736 55.582 1.00 22.03 113 ASN A O 1
ATOM 632 N N . GLU A 1 114 ? 34.653 8.725 56.181 1.00 21.64 114 GLU A N 1
ATOM 633 C CA . GLU A 1 114 ? 34.200 7.626 57.016 1.00 21.99 114 GLU A CA 1
ATOM 634 C C . GLU A 1 114 ? 33.994 6.456 56.059 1.00 21.90 114 GLU A C 1
ATOM 635 O O . GLU A 1 114 ? 33.727 6.668 54.888 1.00 21.40 114 GLU A O 1
ATOM 641 N N . THR A 1 115 ? 34.108 5.230 56.555 1.00 22.25 115 THR A N 1
ATOM 642 C CA . THR A 1 115 ? 34.043 4.051 55.688 1.00 22.19 115 THR A CA 1
ATOM 643 C C . THR A 1 115 ? 32.678 3.410 55.522 1.00 22.44 115 THR A C 1
ATOM 644 O O . THR A 1 115 ? 31.850 3.424 56.446 1.00 22.34 115 THR A O 1
ATOM 648 N N . ARG A 1 116 ? 32.512 2.757 54.369 1.00 22.43 116 ARG A N 1
ATOM 649 C CA . ARG A 1 116 ? 31.326 1.968 54.046 1.00 22.26 116 ARG A CA 1
ATOM 650 C C . ARG A 1 116 ? 31.726 0.500 54.130 1.00 22.32 116 ARG A C 1
ATOM 651 O O . ARG A 1 116 ? 32.862 0.194 54.461 1.00 22.17 116 ARG A O 1
ATOM 659 N N . GLY A 1 117 ? 30.793 -0.398 53.821 1.00 22.39 117 GLY A N 1
ATOM 660 C CA . GLY A 1 117 ? 31.042 -1.827 53.887 1.00 22.47 117 GLY A CA 1
ATOM 661 C C . GLY A 1 117 ? 31.989 -2.329 52.817 1.00 22.68 117 GLY A C 1
ATOM 662 O O . GLY A 1 117 ? 32.258 -1.635 51.845 1.00 22.79 117 GLY A O 1
ATOM 663 N N . HIS A 1 118 ? 32.499 -3.543 52.996 1.00 22.86 118 HIS A N 1
ATOM 664 C CA . HIS A 1 118 ? 33.469 -4.113 52.067 1.00 22.94 118 HIS A CA 1
ATOM 665 C C . HIS A 1 118 ? 33.015 -4.090 50.597 1.00 23.68 118 HIS A C 1
ATOM 666 O O . HIS A 1 118 ? 33.833 -3.947 49.684 1.00 23.98 118 HIS A O 1
ATOM 673 N N . THR A 1 119 ? 31.709 -4.206 50.364 1.00 24.03 119 THR A N 1
ATOM 674 C CA . THR A 1 119 ? 31.192 -4.267 49.000 1.00 23.92 119 THR A CA 1
ATOM 675 C C . THR A 1 119 ? 31.442 -2.981 48.230 1.00 24.38 119 THR A C 1
ATOM 676 O O . THR A 1 119 ? 31.345 -2.949 46.995 1.00 24.25 119 THR A O 1
ATOM 680 N N . TYR A 1 120 ? 31.781 -1.912 48.940 1.00 24.27 120 TYR A N 1
ATOM 681 C CA . TYR A 1 120 ? 32.007 -0.644 48.257 1.00 24.35 120 TYR A CA 1
ATOM 682 C C . TYR A 1 120 ? 33.474 -0.252 48.206 1.00 24.26 120 TYR A C 1
ATOM 683 O O . TYR A 1 120 ? 33.797 0.850 47.774 1.00 24.10 120 TYR A O 1
ATOM 692 N N . ALA A 1 121 ? 34.356 -1.134 48.663 1.00 24.07 121 ALA A N 1
ATOM 693 C CA . ALA A 1 121 ? 35.779 -0.792 48.720 1.00 24.35 121 ALA A CA 1
ATOM 694 C C . ALA A 1 121 ? 36.286 -0.200 47.411 1.00 24.60 121 ALA A C 1
ATOM 695 O O . ALA A 1 121 ? 36.867 0.880 47.397 1.00 24.75 121 ALA A O 1
ATOM 697 N N . ILE A 1 122 ? 36.033 -0.875 46.300 1.00 24.96 122 ILE A N 1
ATOM 698 C CA . ILE A 1 122 ? 36.526 -0.361 45.032 1.00 25.26 122 ILE A CA 1
ATOM 699 C C . ILE A 1 122 ? 35.828 0.945 44.653 1.00 25.75 122 ILE A C 1
ATOM 700 O O . ILE A 1 122 ? 36.496 1.927 44.294 1.00 26.03 122 ILE A O 1
ATOM 705 N N . ASP A 1 123 ? 34.502 0.973 44.750 1.00 25.93 123 ASP A N 1
ATOM 706 C CA . ASP A 1 123 ? 33.760 2.193 44.455 1.00 26.73 123 ASP A CA 1
ATOM 707 C C . ASP A 1 123 ? 34.376 3.387 45.191 1.00 26.72 123 ASP A C 1
ATOM 708 O O . ASP A 1 123 ? 34.698 4.406 44.582 1.00 27.12 123 ASP A O 1
ATOM 713 N N . ASP A 1 124 ? 34.516 3.271 46.507 1.00 26.05 124 ASP A N 1
ATOM 714 C CA . ASP A 1 124 ? 35.136 4.335 47.286 1.00 25.85 124 ASP A CA 1
ATOM 715 C C . ASP A 1 124 ? 36.601 4.576 46.880 1.00 25.94 124 ASP A C 1
ATOM 716 O O . ASP A 1 124 ? 37.044 5.719 46.775 1.00 25.86 124 ASP A O 1
ATOM 721 N N . PHE A 1 125 ? 37.342 3.504 46.646 1.00 26.05 125 PHE A N 1
ATOM 722 C CA . PHE A 1 125 ? 38.709 3.618 46.157 1.00 26.60 125 PHE A CA 1
ATOM 723 C C . PHE A 1 125 ? 38.738 4.483 44.907 1.00 27.11 125 PHE A C 1
ATOM 724 O O . PHE A 1 125 ? 39.533 5.408 44.796 1.00 27.28 125 PHE A O 1
ATOM 732 N N . LEU A 1 126 ? 37.834 4.210 43.974 1.00 27.71 126 LEU A N 1
ATOM 733 C CA . LEU A 1 126 ? 37.846 4.933 42.712 1.00 27.96 126 LEU A CA 1
ATOM 734 C C . LEU A 1 126 ? 37.189 6.311 42.733 1.00 28.35 126 LEU A C 1
ATOM 735 O O . LEU A 1 126 ? 37.254 7.046 41.742 1.00 28.50 126 LEU A O 1
ATOM 740 N N . ASN A 1 127 ? 36.554 6.666 43.841 1.00 28.23 127 ASN A N 1
ATOM 741 C CA . ASN A 1 127 ? 35.942 7.985 43.937 1.00 28.76 127 ASN A CA 1
ATOM 742 C C . ASN A 1 127 ? 36.859 8.973 44.658 1.00 28.04 127 ASN A C 1
ATOM 743 O O . ASN A 1 127 ? 36.701 10.181 44.520 1.00 28.12 127 ASN A O 1
ATOM 748 N N . ILE A 1 128 ? 37.802 8.448 45.437 1.00 27.22 128 ILE A N 1
ATOM 749 C CA . ILE A 1 128 ? 38.653 9.278 46.281 1.00 26.43 128 ILE A CA 1
ATOM 750 C C . ILE A 1 128 ? 39.569 10.220 45.494 1.00 26.31 128 ILE A C 1
ATOM 751 O O . ILE A 1 128 ? 40.198 9.831 44.520 1.00 25.79 128 ILE A O 1
ATOM 756 N N . ASP A 1 129 ? 39.632 11.469 45.943 1.00 25.98 129 ASP A N 1
ATOM 757 C CA . ASP A 1 129 ? 40.447 12.482 45.292 1.00 25.97 129 ASP A CA 1
ATOM 758 C C . ASP A 1 129 ? 41.936 12.316 45.627 1.00 26.07 129 ASP A C 1
ATOM 759 O O . ASP A 1 129 ? 42.799 12.988 45.047 1.00 26.27 129 ASP A O 1
ATOM 764 N N . ARG A 1 130 ? 42.238 11.418 46.561 1.00 25.51 130 ARG A N 1
ATOM 765 C CA . ARG A 1 130 ? 43.625 11.166 46.940 1.00 25.37 130 ARG A CA 1
ATOM 766 C C . ARG A 1 130 ? 44.434 10.646 45.761 1.00 25.50 130 ARG A C 1
ATOM 767 O O . ARG A 1 130 ? 45.606 10.972 45.626 1.00 25.15 130 ARG A O 1
ATOM 775 N N . ILE A 1 131 ? 43.806 9.798 44.948 1.00 25.51 131 ILE A N 1
ATOM 776 C CA . ILE A 1 131 ? 44.417 9.284 43.738 1.00 26.01 131 ILE A CA 1
ATOM 777 C C . ILE A 1 131 ? 44.238 10.362 42.672 1.00 26.64 131 ILE A C 1
ATOM 778 O O . ILE A 1 131 ? 43.125 10.878 42.485 1.00 26.84 131 ILE A O 1
ATOM 783 N N . ASN A 1 132 ? 45.322 10.736 42.001 1.00 26.86 132 ASN A N 1
ATOM 784 C CA . ASN A 1 132 ? 45.255 11.768 40.973 1.00 27.84 132 ASN A CA 1
ATOM 785 C C . ASN A 1 132 ? 44.348 11.378 39.800 1.00 28.40 132 ASN A C 1
ATOM 786 O O . ASN A 1 132 ? 44.471 10.294 39.240 1.00 28.29 132 ASN A O 1
ATOM 791 N N . ARG A 1 133 ? 43.439 12.268 39.427 1.00 29.30 133 ARG A N 1
ATOM 792 C CA . ARG A 1 133 ? 42.552 12.001 38.298 1.00 30.28 133 ARG A CA 1
ATOM 793 C C . ARG A 1 133 ? 42.673 13.114 37.261 1.00 30.88 133 ARG A C 1
ATOM 794 O O . ARG A 1 133 ? 41.902 13.165 36.305 1.00 31.06 133 ARG A O 1
ATOM 802 N N . PHE A 1 134 ? 43.653 13.992 37.444 1.00 31.79 134 PHE A N 1
ATOM 803 C CA . PHE A 1 134 ? 43.808 15.160 36.567 1.00 32.47 134 PHE A CA 1
ATOM 804 C C . PHE A 1 134 ? 45.084 15.177 35.734 1.00 33.23 134 PHE A C 1
ATOM 805 O O . PHE A 1 134 ? 45.398 16.185 35.103 1.00 33.52 134 PHE A O 1
ATOM 813 N N . ALA A 1 135 ? 45.816 14.071 35.724 1.00 34.24 135 ALA A N 1
ATOM 814 C CA . ALA A 1 135 ? 47.062 14.012 34.969 1.00 35.53 135 ALA A CA 1
ATOM 815 C C . ALA A 1 135 ? 46.830 13.607 33.520 1.00 36.41 135 ALA A C 1
ATOM 816 O O . ALA A 1 135 ? 46.043 12.719 33.230 1.00 36.70 135 ALA A O 1
ATOM 818 N N . ALA A 1 136 ? 47.527 14.264 32.608 1.00 37.66 136 ALA A N 1
ATOM 819 C CA . ALA A 1 136 ? 47.382 13.954 31.191 1.00 38.52 136 ALA A CA 1
ATOM 820 C C . ALA A 1 136 ? 47.695 12.493 30.922 1.00 38.78 136 ALA A C 1
ATOM 821 O O . ALA A 1 136 ? 46.895 11.805 30.288 1.00 39.14 136 ALA A O 1
ATOM 823 N N . ASP A 1 137 ? 48.840 12.015 31.410 1.00 39.03 137 ASP A N 1
ATOM 824 C CA . ASP A 1 137 ? 49.215 10.610 31.204 1.00 39.16 137 ASP A CA 1
ATOM 825 C C . ASP A 1 137 ? 48.256 9.688 31.951 1.00 38.74 137 ASP A C 1
ATOM 826 O O . ASP A 1 137 ? 48.318 8.461 31.830 1.00 39.00 137 ASP A O 1
ATOM 831 N N . GLY A 1 138 ? 47.353 10.295 32.716 1.00 38.06 138 GLY A N 1
ATOM 832 C CA . GLY A 1 138 ? 46.361 9.546 33.466 1.00 37.08 138 GLY A CA 1
ATOM 833 C C . GLY A 1 138 ? 46.896 8.792 34.673 1.00 36.36 138 GLY A C 1
ATOM 834 O O . GLY A 1 138 ? 46.220 7.904 35.192 1.00 36.16 138 GLY A O 1
ATOM 835 N N . LYS A 1 139 ? 48.099 9.136 35.130 1.00 35.48 139 LYS A N 1
ATOM 836 C CA . LYS A 1 139 ? 48.681 8.449 36.288 1.00 35.16 139 LYS A CA 1
ATOM 837 C C . LYS A 1 139 ? 48.004 8.915 37.569 1.00 34.17 139 LYS A C 1
ATOM 838 O O . LYS A 1 139 ? 47.556 10.060 37.666 1.00 34.00 139 LYS A O 1
ATOM 844 N N . GLY A 1 140 ? 47.923 8.026 38.548 1.00 33.29 140 GLY A N 1
ATOM 845 C CA . GLY A 1 140 ? 47.320 8.384 39.818 1.00 32.46 140 GLY A CA 1
ATOM 846 C C . GLY A 1 140 ? 48.347 8.954 40.777 1.00 31.54 140 GLY A C 1
ATOM 847 O O . GLY A 1 140 ? 47.988 9.539 41.784 1.00 31.52 140 GLY A O 1
ATOM 848 N N . ASN A 1 141 ? 49.626 8.775 40.455 1.00 30.80 141 ASN A N 1
ATOM 849 C CA . ASN A 1 141 ? 50.728 9.240 41.299 1.00 30.14 141 ASN A CA 1
ATOM 850 C C . ASN A 1 141 ? 50.787 8.530 42.656 1.00 29.45 141 ASN A C 1
ATOM 851 O O . ASN A 1 141 ? 51.314 9.059 43.639 1.00 29.45 141 ASN A O 1
ATOM 856 N N . LEU A 1 142 ? 50.226 7.330 42.692 1.00 28.44 142 LEU A N 1
ATOM 857 C CA . LEU A 1 142 ? 50.267 6.476 43.871 1.00 28.18 142 LEU A CA 1
ATOM 858 C C . LEU A 1 142 ? 50.561 5.068 43.356 1.00 27.89 142 LEU A C 1
ATOM 859 O O . LEU A 1 142 ? 50.214 4.744 42.214 1.00 28.10 142 LEU A O 1
ATOM 864 N N . PRO A 1 143 ? 51.229 4.261 44.176 1.00 27.41 143 PRO A N 1
ATOM 865 C CA . PRO A 1 143 ? 51.608 2.896 43.800 1.00 27.06 143 PRO A CA 1
ATOM 866 C C . PRO A 1 143 ? 50.429 1.938 43.706 1.00 27.16 143 PRO A C 1
ATOM 867 O O . PRO A 1 143 ? 49.400 2.101 44.384 1.00 26.96 143 PRO A O 1
ATOM 871 N N . ALA A 1 144 ? 50.595 0.919 42.868 1.00 26.70 144 ALA A N 1
ATOM 872 C CA . ALA A 1 144 ? 49.559 -0.074 42.693 1.00 26.25 144 ALA A CA 1
ATOM 873 C C . ALA A 1 144 ? 49.323 -0.777 44.019 1.00 25.84 144 ALA A C 1
ATOM 874 O O . ALA A 1 144 ? 48.286 -1.408 44.225 1.00 25.99 144 ALA A O 1
ATOM 876 N N . THR A 1 145 ? 50.285 -0.663 44.925 1.00 25.51 145 THR A N 1
ATOM 877 C CA . THR A 1 145 ? 50.143 -1.266 46.240 1.00 24.97 145 THR A CA 1
ATOM 878 C C . THR A 1 145 ? 48.832 -0.790 46.862 1.00 24.55 145 THR A C 1
ATOM 879 O O . THR A 1 145 ? 48.256 -1.460 47.708 1.00 24.35 145 THR A O 1
ATOM 883 N N . CYS A 1 146 ? 48.354 0.374 46.440 1.00 24.00 146 CYS A N 1
ATOM 884 C CA . CYS A 1 146 ? 47.093 0.866 46.967 1.00 23.95 146 CYS A CA 1
ATOM 885 C C . CYS A 1 146 ? 45.928 -0.101 46.733 1.00 23.85 146 CYS A C 1
ATOM 886 O O . CYS A 1 146 ? 44.876 0.034 47.375 1.00 23.68 146 CYS A O 1
ATOM 889 N N . TRP A 1 147 ? 46.117 -1.067 45.832 1.00 23.23 147 TRP A N 1
ATOM 890 C CA . TRP A 1 147 ? 45.094 -2.075 45.555 1.00 23.16 147 TRP A CA 1
ATOM 891 C C . TRP A 1 147 ? 45.172 -3.229 46.538 1.00 23.10 147 TRP A C 1
ATOM 892 O O . TRP A 1 147 ? 44.240 -4.026 46.652 1.00 23.01 147 TRP A O 1
ATOM 903 N N . ASN A 1 148 ? 46.295 -3.316 47.240 1.00 23.02 148 ASN A N 1
ATOM 904 C CA . ASN A 1 148 ? 46.590 -4.459 48.101 1.00 23.36 148 ASN A CA 1
ATOM 905 C C . ASN A 1 148 ? 45.479 -4.950 49.022 1.00 23.46 148 ASN A C 1
ATOM 906 O O . ASN A 1 148 ? 45.294 -6.153 49.194 1.00 23.53 148 ASN A O 1
ATOM 911 N N . CYS A 1 149 ? 44.754 -4.019 49.623 1.00 23.65 149 CYS A N 1
ATOM 912 C CA . CYS A 1 149 ? 43.749 -4.359 50.607 1.00 23.87 149 CYS A CA 1
ATOM 913 C C . CYS A 1 149 ? 42.352 -4.031 50.072 1.00 24.21 149 CYS A C 1
ATOM 914 O O . CYS A 1 149 ? 41.427 -3.774 50.841 1.00 23.88 149 CYS A O 1
ATOM 917 N N . LYS A 1 150 ? 42.185 -4.075 48.754 1.00 24.55 150 LYS A N 1
ATOM 918 C CA . LYS A 1 150 ? 40.895 -3.709 48.166 1.00 24.98 150 LYS A CA 1
ATOM 919 C C . LYS A 1 150 ? 40.264 -4.778 47.257 1.00 25.51 150 LYS A C 1
ATOM 920 O O . LYS A 1 150 ? 39.110 -4.639 46.878 1.00 25.81 150 LYS A O 1
ATOM 926 N N . THR A 1 151 ? 41.000 -5.830 46.906 1.00 26.04 151 THR A N 1
ATOM 927 C CA . THR A 1 151 ? 40.476 -6.822 45.958 1.00 26.56 151 THR A CA 1
ATOM 928 C C . THR A 1 151 ? 41.253 -8.126 45.947 1.00 27.50 151 THR A C 1
ATOM 929 O O . THR A 1 151 ? 42.465 -8.125 46.150 1.00 27.52 151 THR A O 1
ATOM 933 N N . PRO A 1 152 ? 40.542 -9.236 45.734 1.00 28.18 152 PRO A N 1
ATOM 934 C CA . PRO A 1 152 ? 41.166 -10.558 45.618 1.00 28.55 152 PRO A CA 1
ATOM 935 C C . PRO A 1 152 ? 42.062 -10.625 44.378 1.00 29.01 152 PRO A C 1
ATOM 936 O O . PRO A 1 152 ? 43.015 -11.397 44.357 1.00 28.93 152 PRO A O 1
ATOM 940 N N . LYS A 1 153 ? 41.745 -9.825 43.365 1.00 29.95 153 LYS A N 1
ATOM 941 C CA . LYS A 1 153 ? 42.543 -9.748 42.132 1.00 31.10 153 LYS A CA 1
ATOM 942 C C . LYS A 1 153 ? 44.055 -9.622 42.449 1.00 30.90 153 LYS A C 1
ATOM 943 O O . LYS A 1 153 ? 44.907 -9.876 41.589 1.00 30.98 153 LYS A O 1
ATOM 949 N N . MET A 1 154 ? 44.378 -9.242 43.691 1.00 30.56 154 MET A N 1
ATOM 950 C CA . MET A 1 154 ? 45.772 -9.124 44.127 1.00 30.28 154 MET A CA 1
ATOM 951 C C . MET A 1 154 ? 46.554 -10.417 43.905 1.00 30.84 154 MET A C 1
ATOM 952 O O . MET A 1 154 ? 47.737 -10.385 43.571 1.00 30.36 154 MET A O 1
ATOM 957 N N . MET A 1 155 ? 45.902 -11.557 44.113 1.00 31.37 155 MET A N 1
ATOM 958 C CA . MET A 1 155 ? 46.591 -12.834 43.937 1.00 32.33 155 MET A CA 1
ATOM 959 C C . MET A 1 155 ? 47.049 -12.998 42.478 1.00 32.99 155 MET A C 1
ATOM 960 O O . MET A 1 155 ? 48.213 -13.313 42.207 1.00 32.99 155 MET A O 1
ATOM 965 N N . GLU A 1 156 ? 46.139 -12.726 41.549 1.00 34.11 156 GLU A N 1
ATOM 966 C CA . GLU A 1 156 ? 46.425 -12.819 40.124 1.00 35.18 156 GLU A CA 1
ATOM 967 C C . GLU A 1 156 ? 47.449 -11.798 39.685 1.00 35.33 156 GLU A C 1
ATOM 968 O O . GLU A 1 156 ? 48.338 -12.108 38.886 1.00 35.51 156 GLU A O 1
ATOM 974 N N . TRP A 1 157 ? 47.319 -10.573 40.191 1.00 35.13 157 TRP A N 1
ATOM 975 C CA . TRP A 1 157 ? 48.260 -9.523 39.831 1.00 34.98 157 TRP A CA 1
ATOM 976 C C . TRP A 1 157 ? 49.660 -9.822 40.339 1.00 35.41 157 TRP A C 1
ATOM 977 O O . TRP A 1 157 ? 50.636 -9.606 39.627 1.00 35.95 157 TRP A O 1
ATOM 988 N N . VAL A 1 158 ? 49.772 -10.312 41.564 1.00 35.59 158 VAL A N 1
ATOM 989 C CA . VAL A 1 158 ? 51.090 -10.629 42.089 1.00 36.03 158 VAL A CA 1
ATOM 990 C C . VAL A 1 158 ? 51.658 -11.820 41.321 1.00 36.57 158 VAL A C 1
ATOM 991 O O . VAL A 1 158 ? 52.863 -11.902 41.078 1.00 36.61 158 VAL A O 1
ATOM 995 N N . SER A 1 159 ? 50.783 -12.735 40.917 1.00 36.99 159 SER A N 1
ATOM 996 C CA . SER A 1 159 ? 51.235 -13.895 40.156 1.00 37.36 159 SER A CA 1
ATOM 997 C C . SER A 1 159 ? 51.748 -13.464 38.784 1.00 37.28 159 SER A C 1
ATOM 998 O O . SER A 1 159 ? 52.763 -13.979 38.301 1.00 37.22 159 SER A O 1
ATOM 1001 N N . GLN A 1 160 ? 51.053 -12.497 38.186 1.00 37.01 160 GLN A N 1
ATOM 1002 C CA . GLN A 1 160 ? 51.396 -11.976 36.865 1.00 37.13 160 GLN A CA 1
ATOM 1003 C C . GLN A 1 160 ? 52.623 -11.043 36.846 1.00 36.77 160 GLN A C 1
ATOM 1004 O O . GLN A 1 160 ? 53.440 -11.102 35.928 1.00 36.85 160 GLN A O 1
ATOM 1010 N N . TYR A 1 161 ? 52.767 -10.191 37.854 1.00 36.31 161 TYR A N 1
ATOM 1011 C CA . TYR A 1 161 ? 53.853 -9.213 37.829 1.00 35.95 161 TYR A CA 1
ATOM 1012 C C . TYR A 1 161 ? 54.962 -9.386 38.850 1.00 35.54 161 TYR A C 1
ATOM 1013 O O . TYR A 1 161 ? 56.011 -8.775 38.720 1.00 35.51 161 TYR A O 1
ATOM 1022 N N . GLY A 1 162 ? 54.730 -10.203 39.861 1.00 35.31 162 GLY A N 1
ATOM 1023 C CA . GLY A 1 162 ? 55.722 -10.354 40.904 1.00 35.63 162 GLY A CA 1
ATOM 1024 C C . GLY A 1 162 ? 55.940 -9.024 41.599 1.00 35.52 162 GLY A C 1
ATOM 1025 O O . GLY A 1 162 ? 55.039 -8.188 41.667 1.00 35.46 162 GLY A O 1
ATOM 1026 N N . ASP A 1 163 ? 57.144 -8.796 42.089 1.00 35.25 163 ASP A N 1
ATOM 1027 C CA . ASP A 1 163 ? 57.385 -7.579 42.849 1.00 35.18 163 ASP A CA 1
ATOM 1028 C C . ASP A 1 163 ? 57.364 -6.329 42.005 1.00 35.08 163 ASP A C 1
ATOM 1029 O O . ASP A 1 163 ? 57.388 -5.223 42.533 1.00 35.52 163 ASP A O 1
ATOM 1034 N N . LYS A 1 164 ? 57.301 -6.492 40.691 1.00 34.77 164 LYS A N 1
ATOM 1035 C CA . LYS A 1 164 ? 57.199 -5.336 39.823 1.00 34.39 164 LYS A CA 1
ATOM 1036 C C . LYS A 1 164 ? 55.826 -4.705 39.947 1.00 33.50 164 LYS A C 1
ATOM 1037 O O . LYS A 1 164 ? 55.633 -3.541 39.591 1.00 33.39 164 LYS A O 1
ATOM 1043 N N . PHE A 1 165 ? 54.873 -5.466 40.467 1.00 32.75 165 PHE A N 1
ATOM 1044 C CA . PHE A 1 165 ? 53.508 -4.959 40.594 1.00 32.15 165 PHE A CA 1
ATOM 1045 C C . PHE A 1 165 ? 53.389 -3.722 41.482 1.00 31.86 165 PHE A C 1
ATOM 1046 O O . PHE A 1 165 ? 52.697 -2.760 41.146 1.00 31.67 165 PHE A O 1
ATOM 1054 N N . TRP A 1 166 ? 54.075 -3.756 42.615 1.00 31.55 166 TRP A N 1
ATOM 1055 C CA . TRP A 1 166 ? 53.899 -2.740 43.645 1.00 31.18 166 TRP A CA 1
ATOM 1056 C C . TRP A 1 166 ? 54.067 -1.301 43.180 1.00 31.44 166 TRP A C 1
ATOM 1057 O O . TRP A 1 166 ? 53.211 -0.453 43.456 1.00 31.66 166 TRP A O 1
ATOM 1068 N N . SER A 1 167 ? 55.152 -1.022 42.459 1.00 31.58 167 SER A N 1
ATOM 1069 C CA . SER A 1 167 ? 55.462 0.354 42.057 1.00 31.28 167 SER A CA 1
ATOM 1070 C C . SER A 1 167 ? 54.821 0.777 40.751 1.00 31.21 167 SER A C 1
ATOM 1071 O O . SER A 1 167 ? 54.984 1.915 40.310 1.00 31.45 167 SER A O 1
ATOM 1074 N N . MET A 1 168 ? 54.103 -0.125 40.104 1.00 31.08 168 MET A N 1
ATOM 1075 C CA . MET A 1 168 ? 53.390 0.301 38.914 1.00 30.95 168 MET A CA 1
ATOM 1076 C C . MET A 1 168 ? 52.396 1.365 39.376 1.00 30.58 168 MET A C 1
ATOM 1077 O O . MET A 1 168 ? 52.064 1.437 40.562 1.00 30.36 168 MET A O 1
ATOM 1082 N N . ASP A 1 169 ? 51.928 2.212 38.470 1.00 30.30 169 ASP A N 1
ATOM 1083 C CA . ASP A 1 169 ? 50.991 3.250 38.889 1.00 30.08 169 ASP A CA 1
ATOM 1084 C C . ASP A 1 169 ? 49.616 2.658 39.224 1.00 29.98 169 ASP A C 1
ATOM 1085 O O . ASP A 1 169 ? 49.129 1.750 38.545 1.00 29.83 169 ASP A O 1
ATOM 1090 N N . VAL A 1 170 ? 49.002 3.176 40.283 1.00 29.79 170 VAL A N 1
ATOM 1091 C CA . VAL A 1 170 ? 47.708 2.684 40.742 1.00 29.32 170 VAL A CA 1
ATOM 1092 C C . VAL A 1 170 ? 46.669 2.613 39.618 1.00 29.77 170 VAL A C 1
ATOM 1093 O O . VAL A 1 170 ? 45.877 1.665 39.541 1.00 29.57 170 VAL A O 1
ATOM 1097 N N . ASN A 1 171 ? 46.687 3.598 38.727 1.00 29.97 171 ASN A N 1
ATOM 1098 C CA . ASN A 1 171 ? 45.674 3.665 37.675 1.00 30.35 171 ASN A CA 1
ATOM 1099 C C . ASN A 1 171 ? 45.885 2.726 36.488 1.00 30.86 171 ASN A C 1
ATOM 1100 O O . ASN A 1 171 ? 45.136 2.794 35.519 1.00 31.22 171 ASN A O 1
ATOM 1105 N N . GLU A 1 172 ? 46.889 1.852 36.556 1.00 31.65 172 GLU A N 1
ATOM 1106 C CA . GLU A 1 172 ? 47.126 0.907 35.466 1.00 32.41 172 GLU A CA 1
ATOM 1107 C C . GLU A 1 172 ? 46.164 -0.265 35.587 1.00 32.62 172 GLU A C 1
ATOM 1108 O O . GLU A 1 172 ? 46.079 -1.120 34.693 1.00 32.66 172 GLU A O 1
ATOM 1114 N N . PHE A 1 173 ? 45.458 -0.322 36.714 1.00 32.37 173 PHE A N 1
ATOM 1115 C CA . PHE A 1 173 ? 44.565 -1.432 36.984 1.00 32.38 173 PHE A CA 1
ATOM 1116 C C . PHE A 1 173 ? 43.156 -0.942 37.255 1.00 32.59 173 PHE A C 1
ATOM 1117 O O . PHE A 1 173 ? 42.335 -1.650 37.829 1.00 32.65 173 PHE A O 1
ATOM 1125 N N . ARG A 1 174 ? 42.875 0.265 36.790 1.00 32.73 174 ARG A N 1
ATOM 1126 C CA . ARG A 1 174 ? 41.640 0.952 37.109 1.00 33.05 174 ARG A CA 1
ATOM 1127 C C . ARG A 1 174 ? 40.479 0.769 36.116 1.00 33.54 174 ARG A C 1
ATOM 1128 O O . ARG A 1 174 ? 39.303 0.875 36.493 1.00 33.44 174 ARG A O 1
ATOM 1136 N N . ALA A 1 175 ? 40.800 0.486 34.859 1.00 33.93 175 ALA A N 1
ATOM 1137 C CA . ALA A 1 175 ? 39.770 0.347 33.833 1.00 34.43 175 ALA A CA 1
ATOM 1138 C C . ALA A 1 175 ? 38.916 -0.926 34.030 1.00 34.72 175 ALA A C 1
ATOM 1139 O O . ALA A 1 175 ? 39.401 -1.941 34.541 1.00 34.44 175 ALA A O 1
ATOM 1141 N N . LYS A 1 176 ? 37.645 -0.855 33.630 1.00 35.81 176 LYS A N 1
ATOM 1142 C CA . LYS A 1 176 ? 36.697 -1.975 33.753 1.00 37.09 176 LYS A CA 1
ATOM 1143 C C . LYS A 1 176 ? 37.253 -3.313 33.255 1.00 37.37 176 LYS A C 1
ATOM 1144 O O . LYS A 1 176 ? 36.961 -4.386 33.808 1.00 37.71 176 LYS A O 1
ATOM 1150 N N . ASP A 1 177 ? 38.043 -3.242 32.192 1.00 37.58 177 ASP A N 1
ATOM 1151 C CA . ASP A 1 177 ? 38.636 -4.438 31.633 1.00 37.90 177 ASP A CA 1
ATOM 1152 C C . ASP A 1 177 ? 39.740 -4.965 32.546 1.00 37.25 177 ASP A C 1
ATOM 1153 O O . ASP A 1 177 ? 40.247 -6.058 32.317 1.00 37.54 177 ASP A O 1
ATOM 1158 N N . LYS A 1 178 ? 40.114 -4.200 33.579 1.00 36.11 178 LYS A N 1
ATOM 1159 C CA . LYS A 1 178 ? 41.114 -4.685 34.543 1.00 35.26 178 LYS A CA 1
ATOM 1160 C C . LYS A 1 178 ? 40.489 -5.256 35.807 1.00 34.18 178 LYS A C 1
ATOM 1161 O O . LYS A 1 178 ? 40.979 -6.230 36.349 1.00 34.41 178 LYS A O 1
ATOM 1167 N N . ILE A 1 179 ? 39.406 -4.645 36.272 1.00 33.33 179 ILE A N 1
ATOM 1168 C CA . ILE A 1 179 ? 38.771 -5.032 37.529 1.00 32.21 179 ILE A CA 1
ATOM 1169 C C . ILE A 1 179 ? 37.270 -4.751 37.476 1.00 31.74 179 ILE A C 1
ATOM 1170 O O . ILE A 1 179 ? 36.834 -3.759 36.890 1.00 31.14 179 ILE A O 1
ATOM 1175 N N . ASN A 1 180 ? 36.485 -5.645 38.063 1.00 31.29 180 ASN A N 1
ATOM 1176 C CA . ASN A 1 180 ? 35.044 -5.454 38.186 1.00 31.15 180 ASN A CA 1
ATOM 1177 C C . ASN A 1 180 ? 34.759 -4.856 39.563 1.00 31.55 180 ASN A C 1
ATOM 1178 O O . ASN A 1 180 ? 34.860 -5.537 40.585 1.00 31.12 180 ASN A O 1
ATOM 1183 N N . ALA A 1 181 ? 34.402 -3.578 39.583 1.00 32.05 181 ALA A N 1
ATOM 1184 C CA . ALA A 1 181 ? 34.201 -2.852 40.830 1.00 32.63 181 ALA A CA 1
ATOM 1185 C C . ALA A 1 181 ? 33.264 -3.523 41.819 1.00 33.17 181 ALA A C 1
ATOM 1186 O O . ALA A 1 181 ? 33.482 -3.440 43.032 1.00 33.19 181 ALA A O 1
ATOM 1188 N N . HIS A 1 182 ? 32.220 -4.175 41.313 1.00 33.73 182 HIS A N 1
ATOM 1189 C CA . HIS A 1 182 ? 31.232 -4.787 42.193 1.00 34.50 182 HIS A CA 1
ATOM 1190 C C . HIS A 1 182 ? 31.498 -6.265 42.497 1.00 33.70 182 HIS A C 1
ATOM 1191 O O . HIS A 1 182 ? 31.433 -6.686 43.652 1.00 33.92 182 HIS A O 1
ATOM 1198 N N . ASP A 1 183 ? 31.859 -7.050 41.492 1.00 32.57 183 ASP A N 1
ATOM 1199 C CA . ASP A 1 183 ? 32.079 -8.479 41.727 1.00 31.33 183 ASP A CA 1
ATOM 1200 C C . ASP A 1 183 ? 33.467 -8.799 42.290 1.00 30.66 183 ASP A C 1
ATOM 1201 O O . ASP A 1 183 ? 33.647 -9.809 42.971 1.00 30.33 183 ASP A O 1
ATOM 1206 N N . GLU A 1 184 ? 34.450 -7.945 42.018 1.00 29.79 184 GLU A N 1
ATOM 1207 C CA . GLU A 1 184 ? 35.821 -8.245 42.433 1.00 28.99 184 GLU A CA 1
ATOM 1208 C C . GLU A 1 184 ? 36.372 -7.364 43.562 1.00 28.50 184 GLU A C 1
ATOM 1209 O O . GLU A 1 184 ? 37.584 -7.300 43.780 1.00 27.98 184 GLU A O 1
ATOM 1215 N N . THR A 1 185 ? 35.477 -6.692 44.281 1.00 27.98 185 THR A N 1
ATOM 1216 C CA . THR A 1 185 ? 35.880 -5.937 45.457 1.00 27.14 185 THR A CA 1
ATOM 1217 C C . THR A 1 185 ? 36.126 -6.975 46.531 1.00 26.65 185 THR A C 1
ATOM 1218 O O . THR A 1 185 ? 35.941 -8.178 46.290 1.00 26.56 185 THR A O 1
ATOM 1222 N N . ILE A 1 186 ? 36.558 -6.522 47.705 1.00 26.32 186 ILE A N 1
ATOM 1223 C CA . ILE A 1 186 ? 36.847 -7.420 48.825 1.00 25.75 186 ILE A CA 1
ATOM 1224 C C . ILE A 1 186 ? 35.771 -8.474 48.944 1.00 25.53 186 ILE A C 1
ATOM 1225 O O . ILE A 1 186 ? 34.608 -8.139 49.088 1.00 25.27 186 ILE A O 1
ATOM 1230 N N . GLY A 1 187 ? 36.159 -9.748 48.886 1.00 25.61 187 GLY A N 1
ATOM 1231 C CA . GLY A 1 187 ? 35.181 -10.822 48.917 1.00 25.43 187 GLY A CA 1
ATOM 1232 C C . GLY A 1 187 ? 35.619 -12.139 49.523 1.00 25.73 187 GLY A C 1
ATOM 1233 O O . GLY A 1 187 ? 36.607 -12.219 50.257 1.00 25.78 187 GLY A O 1
ATOM 1234 N N . CYS A 1 188 ? 34.876 -13.191 49.194 1.00 25.48 188 CYS A N 1
ATOM 1235 C CA . CYS A 1 188 ? 35.084 -14.502 49.795 1.00 25.35 188 CYS A CA 1
ATOM 1236 C C . CYS A 1 188 ? 36.527 -15.005 49.712 1.00 25.09 188 CYS A C 1
ATOM 1237 O O . CYS A 1 188 ? 37.067 -15.556 50.677 1.00 25.14 188 CYS A O 1
ATOM 1240 N N . ALA A 1 189 ? 37.169 -14.804 48.568 1.00 25.19 189 ALA A N 1
ATOM 1241 C CA . ALA A 1 189 ? 38.534 -15.301 48.390 1.00 24.56 189 ALA A CA 1
ATOM 1242 C C . ALA A 1 189 ? 39.588 -14.584 49.248 1.00 24.59 189 ALA A C 1
ATOM 1243 O O . ALA A 1 189 ? 40.704 -15.082 49.394 1.00 24.49 189 ALA A O 1
ATOM 1245 N N . ASN A 1 190 ? 39.235 -13.439 49.833 1.00 24.44 190 ASN A N 1
ATOM 1246 C CA . ASN A 1 190 ? 40.173 -12.710 50.684 1.00 24.50 190 ASN A CA 1
ATOM 1247 C C . ASN A 1 190 ? 40.366 -13.373 52.038 1.00 24.54 190 ASN A C 1
ATOM 1248 O O . ASN A 1 190 ? 41.363 -13.139 52.719 1.00 24.53 190 ASN A O 1
ATOM 1253 N N . CYS A 1 191 ? 39.422 -14.215 52.434 1.00 24.90 191 CYS A N 1
ATOM 1254 C CA . CYS A 1 191 ? 39.519 -14.834 53.743 1.00 25.31 191 CYS A CA 1
ATOM 1255 C C . CYS A 1 191 ? 39.343 -16.336 53.672 1.00 25.87 191 CYS A C 1
ATOM 1256 O O . CYS A 1 191 ? 39.597 -17.041 54.655 1.00 25.87 191 CYS A O 1
ATOM 1259 N N . HIS A 1 192 ? 38.906 -16.833 52.514 1.00 26.25 192 HIS A N 1
ATOM 1260 C CA . HIS A 1 192 ? 38.584 -18.250 52.390 1.00 27.00 192 HIS A CA 1
ATOM 1261 C C . HIS A 1 192 ? 39.317 -18.995 51.284 1.00 27.79 192 HIS A C 1
ATOM 1262 O O . HIS A 1 192 ? 39.462 -18.500 50.173 1.00 27.69 192 HIS A O 1
ATOM 1269 N N . ASP A 1 193 ? 39.760 -20.206 51.592 1.00 29.37 193 ASP A N 1
ATOM 1270 C CA . ASP A 1 193 ? 40.259 -21.096 50.559 1.00 30.99 193 ASP A CA 1
ATOM 1271 C C . ASP A 1 193 ? 38.987 -21.506 49.815 1.00 30.84 193 ASP A C 1
ATOM 1272 O O . ASP A 1 193 ? 38.116 -22.149 50.387 1.00 30.69 193 ASP A O 1
ATOM 1277 N N . PRO A 1 194 ? 38.827 -21.082 48.569 1.00 31.03 194 PRO A N 1
ATOM 1278 C CA . PRO A 1 194 ? 37.575 -21.353 47.858 1.00 31.65 194 PRO A CA 1
ATOM 1279 C C . PRO A 1 194 ? 37.188 -22.833 47.821 1.00 32.45 194 PRO A C 1
ATOM 1280 O O . PRO A 1 194 ? 36.000 -23.142 47.936 1.00 32.77 194 PRO A O 1
ATOM 1284 N N . ALA A 1 195 ? 38.167 -23.725 47.697 1.00 32.79 195 ALA A N 1
ATOM 1285 C CA . ALA A 1 195 ? 37.890 -25.156 47.589 1.00 33.24 195 ALA A CA 1
ATOM 1286 C C . ALA A 1 195 ? 37.293 -25.766 48.850 1.00 33.46 195 ALA A C 1
ATOM 1287 O O . ALA A 1 195 ? 36.306 -26.504 48.778 1.00 33.83 195 ALA A O 1
ATOM 1289 N N . THR A 1 196 ? 37.889 -25.468 50.000 1.00 33.41 196 THR A N 1
ATOM 1290 C CA . THR A 1 196 ? 37.430 -26.038 51.261 1.00 33.45 196 THR A CA 1
ATOM 1291 C C . THR A 1 196 ? 36.643 -25.050 52.107 1.00 33.28 196 THR A C 1
ATOM 1292 O O . THR A 1 196 ? 35.920 -25.453 53.014 1.00 33.37 196 THR A O 1
ATOM 1296 N N . MET A 1 197 ? 36.825 -23.763 51.827 1.00 33.21 197 MET A N 1
ATOM 1297 C CA . MET A 1 197 ? 36.224 -22.682 52.601 1.00 33.21 197 MET A CA 1
ATOM 1298 C C . MET A 1 197 ? 36.957 -22.481 53.921 1.00 33.31 197 MET A C 1
ATOM 1299 O O . MET A 1 197 ? 36.562 -21.653 54.744 1.00 33.34 197 MET A O 1
ATOM 1304 N N . GLU A 1 198 ? 38.026 -23.241 54.127 1.00 33.29 198 GLU A N 1
ATOM 1305 C CA . GLU A 1 198 ? 38.843 -23.034 55.313 1.00 33.93 198 GLU A CA 1
ATOM 1306 C C . GLU A 1 198 ? 39.363 -21.595 55.278 1.00 32.89 198 GLU A C 1
ATOM 1307 O O . GLU A 1 198 ? 39.515 -21.007 54.200 1.00 32.80 198 GLU A O 1
ATOM 1313 N N . LEU A 1 199 ? 39.628 -21.026 56.449 1.00 31.98 199 LEU A N 1
ATOM 1314 C CA . LEU A 1 199 ? 40.164 -19.664 56.519 1.00 31.12 199 LEU A CA 1
ATOM 1315 C C . LEU A 1 199 ? 41.535 -19.647 55.868 1.00 30.75 199 LEU A C 1
ATOM 1316 O O . LEU A 1 199 ? 42.336 -20.553 56.100 1.00 30.88 199 LEU A O 1
ATOM 1321 N N . ARG A 1 200 ? 41.811 -18.620 55.071 1.00 29.94 200 ARG A N 1
ATOM 1322 C CA . ARG A 1 200 ? 43.084 -18.524 54.370 1.00 29.49 200 ARG A CA 1
ATOM 1323 C C . ARG A 1 200 ? 43.543 -17.076 54.186 1.00 29.15 200 ARG A C 1
ATOM 1324 O O . ARG A 1 200 ? 42.727 -16.193 53.915 1.00 29.27 200 ARG A O 1
ATOM 1332 N N . LEU A 1 201 ? 44.847 -16.845 54.300 1.00 28.52 201 LEU A N 1
ATOM 1333 C CA . LEU A 1 201 ? 45.413 -15.523 54.042 1.00 28.64 201 LEU A CA 1
ATOM 1334 C C . LEU A 1 201 ? 45.791 -15.331 52.576 1.00 28.40 201 LEU A C 1
ATOM 1335 O O . LEU A 1 201 ? 46.473 -16.170 51.991 1.00 28.81 201 LEU A O 1
ATOM 1340 N N . TYR A 1 202 ? 45.358 -14.229 51.982 1.00 27.86 202 TYR A N 1
ATOM 1341 C CA . TYR A 1 202 ? 45.749 -13.907 50.615 1.00 27.18 202 TYR A CA 1
ATOM 1342 C C . TYR A 1 202 ? 46.865 -12.869 50.688 1.00 27.02 202 TYR A C 1
ATOM 1343 O O . TYR A 1 202 ? 47.555 -12.611 49.696 1.00 27.09 202 TYR A O 1
ATOM 1352 N N . SER A 1 203 ? 47.017 -12.276 51.869 1.00 26.32 203 SER A N 1
ATOM 1353 C CA . SER A 1 203 ? 47.921 -11.144 52.081 1.00 26.05 203 SER A CA 1
ATOM 1354 C C . SER A 1 203 ? 49.414 -11.432 52.102 1.00 25.54 203 SER A C 1
ATOM 1355 O O . SER A 1 203 ? 49.881 -12.228 52.917 1.00 25.30 203 SER A O 1
ATOM 1358 N N . GLU A 1 204 ? 50.160 -10.735 51.248 1.00 25.49 204 GLU A N 1
ATOM 1359 C CA . GLU A 1 204 ? 51.620 -10.888 51.184 1.00 25.47 204 GLU A CA 1
ATOM 1360 C C . GLU A 1 204 ? 52.291 -10.274 52.407 1.00 25.16 204 GLU A C 1
ATOM 1361 O O . GLU A 1 204 ? 53.125 -10.918 53.044 1.00 25.78 204 GLU A O 1
ATOM 1367 N N . PRO A 1 205 ? 51.924 -9.039 52.752 1.00 24.72 205 PRO A N 1
ATOM 1368 C CA . PRO A 1 205 ? 52.507 -8.359 53.921 1.00 24.40 205 PRO A CA 1
ATOM 1369 C C . PRO A 1 205 ? 52.246 -9.096 55.240 1.00 24.37 205 PRO A C 1
ATOM 1370 O O . PRO A 1 205 ? 53.141 -9.176 56.089 1.00 24.13 205 PRO A O 1
ATOM 1374 N N . LEU A 1 206 ? 51.043 -9.619 55.431 1.00 24.38 206 LEU A N 1
ATOM 1375 C CA . LEU A 1 206 ? 50.782 -10.375 56.651 1.00 25.14 206 LEU A CA 1
ATOM 1376 C C . LEU A 1 206 ? 51.586 -11.670 56.646 1.00 25.76 206 LEU A C 1
ATOM 1377 O O . LEU A 1 206 ? 52.164 -12.051 57.657 1.00 25.84 206 LEU A O 1
ATOM 1382 N N . LYS A 1 207 ? 51.641 -12.339 55.500 1.00 26.70 207 LYS A N 1
ATOM 1383 C CA . LYS A 1 207 ? 52.432 -13.559 55.410 1.00 27.56 207 LYS A CA 1
ATOM 1384 C C . LYS A 1 207 ? 53.905 -13.259 55.618 1.00 27.35 207 LYS A C 1
ATOM 1385 O O . LYS A 1 207 ? 54.606 -14.040 56.240 1.00 27.34 207 LYS A O 1
ATOM 1391 N N . ASP A 1 208 ? 54.371 -12.127 55.096 1.00 27.54 208 ASP A N 1
ATOM 1392 C CA . ASP A 1 208 ? 55.746 -11.711 55.332 1.00 27.70 208 ASP A CA 1
ATOM 1393 C C . ASP A 1 208 ? 55.978 -11.653 56.836 1.00 28.06 208 ASP A C 1
ATOM 1394 O O . ASP A 1 208 ? 56.923 -12.239 57.353 1.00 28.48 208 ASP A O 1
ATOM 1399 N N . TRP A 1 209 ? 55.088 -10.955 57.541 1.00 28.12 209 TRP A N 1
ATOM 1400 C CA . TRP A 1 209 ? 55.210 -10.813 58.983 1.00 27.75 209 TRP A CA 1
ATOM 1401 C C . TRP A 1 209 ? 55.255 -12.141 59.710 1.00 28.66 209 TRP A C 1
ATOM 1402 O O . TRP A 1 209 ? 56.120 -12.347 60.566 1.00 28.52 209 TRP A O 1
ATOM 1413 N N . LEU A 1 210 ? 54.320 -13.034 59.396 1.00 29.56 210 LEU A N 1
ATOM 1414 C CA . LEU A 1 210 ? 54.273 -14.332 60.067 1.00 31.05 210 LEU A CA 1
ATOM 1415 C C . LEU A 1 210 ? 55.569 -15.090 59.837 1.00 31.90 210 LEU A C 1
ATOM 1416 O O . LEU A 1 210 ? 56.090 -15.745 60.734 1.00 31.85 210 LEU A O 1
ATOM 1421 N N . LYS A 1 211 ? 56.074 -14.995 58.615 1.00 33.18 211 LYS A N 1
ATOM 1422 C CA . LYS A 1 211 ? 57.331 -15.608 58.252 1.00 34.44 211 LYS A CA 1
ATOM 1423 C C . LYS A 1 211 ? 58.479 -14.967 59.044 1.00 35.09 211 LYS A C 1
ATOM 1424 O O . LYS A 1 211 ? 59.264 -15.688 59.657 1.00 35.16 211 LYS A O 1
ATOM 1430 N N . ARG A 1 212 ? 58.562 -13.630 59.052 1.00 35.84 212 ARG A N 1
ATOM 1431 C CA . ARG A 1 212 ? 59.589 -12.902 59.829 1.00 36.82 212 ARG A CA 1
ATOM 1432 C C . ARG A 1 212 ? 59.574 -13.281 61.301 1.00 37.52 212 ARG A C 1
ATOM 1433 O O . ARG A 1 212 ? 60.612 -13.431 61.933 1.00 37.74 212 ARG A O 1
ATOM 1441 N N . SER A 1 213 ? 58.379 -13.374 61.863 1.00 38.47 213 SER A N 1
ATOM 1442 C CA . SER A 1 213 ? 58.245 -13.590 63.296 1.00 39.73 213 SER A CA 1
ATOM 1443 C C . SER A 1 213 ? 58.217 -15.061 63.677 1.00 40.57 213 SER A C 1
ATOM 1444 O O . SER A 1 213 ? 58.059 -15.408 64.845 1.00 40.67 213 SER A O 1
ATOM 1447 N N . GLY A 1 214 ? 58.376 -15.925 62.683 1.00 41.63 214 GLY A N 1
ATOM 1448 C CA . GLY A 1 214 ? 58.446 -17.352 62.933 1.00 43.11 214 GLY A CA 1
ATOM 1449 C C . GLY A 1 214 ? 57.118 -17.991 63.285 1.00 44.02 214 GLY A C 1
ATOM 1450 O O . GLY A 1 214 ? 57.080 -19.028 63.949 1.00 43.92 214 GLY A O 1
ATOM 1451 N N . LYS A 1 215 ? 56.027 -17.366 62.850 1.00 44.67 215 LYS A N 1
ATOM 1452 C CA . LYS A 1 215 ? 54.699 -17.921 63.084 1.00 45.48 215 LYS A CA 1
ATOM 1453 C C . LYS A 1 215 ? 54.266 -18.758 61.875 1.00 45.62 215 LYS A C 1
ATOM 1454 O O . LYS A 1 215 ? 54.862 -18.673 60.799 1.00 45.68 215 LYS A O 1
ATOM 1460 N N . ASP A 1 216 ? 53.238 -19.575 62.056 1.00 45.78 216 ASP A N 1
ATOM 1461 C CA . ASP A 1 216 ? 52.852 -20.522 61.021 1.00 45.93 216 ASP A CA 1
ATOM 1462 C C . ASP A 1 216 ? 51.349 -20.778 61.019 1.00 45.47 216 ASP A C 1
ATOM 1463 O O . ASP A 1 216 ? 50.805 -21.353 61.965 1.00 45.55 216 ASP A O 1
ATOM 1468 N N . TRP A 1 217 ? 50.701 -20.352 59.937 1.00 45.00 217 TRP A N 1
ATOM 1469 C CA . TRP A 1 217 ? 49.257 -20.472 59.750 1.00 44.66 217 TRP A CA 1
ATOM 1470 C C . TRP A 1 217 ? 48.684 -21.836 60.131 1.00 44.86 217 TRP A C 1
ATOM 1471 O O . TRP A 1 217 ? 47.711 -21.926 60.883 1.00 44.65 217 TRP A O 1
ATOM 1482 N N . GLN A 1 218 ? 49.294 -22.894 59.612 1.00 45.10 218 GLN A N 1
ATOM 1483 C CA . GLN A 1 218 ? 48.828 -24.259 59.874 1.00 45.51 218 GLN A CA 1
ATOM 1484 C C . GLN A 1 218 ? 48.823 -24.661 61.349 1.00 45.22 218 GLN A C 1
ATOM 1485 O O . GLN A 1 218 ? 48.042 -25.525 61.761 1.00 45.21 218 GLN A O 1
ATOM 1491 N N . LYS A 1 219 ? 49.692 -24.051 62.147 1.00 44.99 219 LYS A N 1
ATOM 1492 C CA . LYS A 1 219 ? 49.740 -24.395 63.564 1.00 44.78 219 LYS A CA 1
ATOM 1493 C C . LYS A 1 219 ? 48.933 -23.426 64.427 1.00 44.91 219 LYS A C 1
ATOM 1494 O O . LYS A 1 219 ? 48.924 -23.525 65.657 1.00 45.07 219 LYS A O 1
ATOM 1500 N N . MET A 1 220 ? 48.232 -22.500 63.782 1.00 44.78 220 MET A N 1
ATOM 1501 C CA . MET A 1 220 ? 47.467 -21.500 64.523 1.00 44.68 220 MET A CA 1
ATOM 1502 C C . MET A 1 220 ? 46.062 -21.928 64.860 1.00 43.74 220 MET A C 1
ATOM 1503 O O . MET A 1 220 ? 45.433 -22.661 64.110 1.00 43.70 220 MET A O 1
ATOM 1508 N N . SER A 1 221 ? 45.574 -21.444 65.993 1.00 42.89 221 SER A N 1
ATOM 1509 C CA . SER A 1 221 ? 44.226 -21.756 66.432 1.00 42.09 221 SER A CA 1
ATOM 1510 C C . SER A 1 221 ? 43.172 -21.081 65.557 1.00 41.41 221 SER A C 1
ATOM 1511 O O . SER A 1 221 ? 43.415 -20.032 64.946 1.00 40.98 221 SER A O 1
ATOM 1514 N N . ARG A 1 222 ? 42.010 -21.723 65.496 1.00 40.32 222 ARG A N 1
ATOM 1515 C CA . ARG A 1 222 ? 40.845 -21.189 64.825 1.00 39.52 222 ARG A CA 1
ATOM 1516 C C . ARG A 1 222 ? 40.610 -19.788 65.395 1.00 38.29 222 ARG A C 1
ATOM 1517 O O . ARG A 1 222 ? 40.363 -18.824 64.665 1.00 37.61 222 ARG A O 1
ATOM 1525 N N . ASN A 1 223 ? 40.716 -19.689 66.714 1.00 37.06 223 ASN A N 1
ATOM 1526 C CA . ASN A 1 223 ? 40.569 -18.418 67.395 1.00 36.02 223 ASN A CA 1
ATOM 1527 C C . ASN A 1 223 ? 41.500 -17.344 66.834 1.00 35.25 223 ASN A C 1
ATOM 1528 O O . ASN A 1 223 ? 41.041 -16.277 66.442 1.00 35.02 223 ASN A O 1
ATOM 1533 N N . GLU A 1 224 ? 42.800 -17.626 66.779 1.00 34.21 224 GLU A N 1
ATOM 1534 C CA . GLU A 1 224 ? 43.744 -16.637 66.275 1.00 33.70 224 GLU A CA 1
ATOM 1535 C C . GLU A 1 224 ? 43.448 -16.268 64.822 1.00 32.32 224 GLU A C 1
ATOM 1536 O O . GLU A 1 224 ? 43.563 -15.097 64.432 1.00 32.06 224 GLU A O 1
ATOM 1542 N N . LYS A 1 225 ? 43.046 -17.256 64.026 1.00 30.82 225 LYS A N 1
ATOM 1543 C CA . LYS A 1 225 ? 42.714 -16.996 62.631 1.00 29.67 225 LYS A CA 1
ATOM 1544 C C . LYS A 1 225 ? 41.513 -16.071 62.502 1.00 28.34 225 LYS A C 1
ATOM 1545 O O . LYS A 1 225 ? 41.441 -15.267 61.573 1.00 27.93 225 LYS A O 1
ATOM 1551 N N . ARG A 1 226 ? 40.590 -16.167 63.453 1.00 27.08 226 ARG A N 1
ATOM 1552 C CA . ARG A 1 226 ? 39.396 -15.323 63.446 1.00 26.07 226 ARG A CA 1
ATOM 1553 C C . ARG A 1 226 ? 39.713 -13.848 63.673 1.00 25.43 226 ARG A C 1
ATOM 1554 O O . ARG A 1 226 ? 38.826 -12.999 63.594 1.00 25.59 226 ARG A O 1
ATOM 1562 N N . THR A 1 227 ? 40.974 -13.556 63.972 1.00 24.46 227 THR A N 1
ATOM 1563 C CA . THR A 1 227 ? 41.457 -12.186 64.076 1.00 23.71 227 THR A CA 1
ATOM 1564 C C . THR A 1 227 ? 42.380 -11.890 62.888 1.00 23.24 227 THR A C 1
ATOM 1565 O O . THR A 1 227 ? 42.265 -10.858 62.225 1.00 23.16 227 THR A O 1
ATOM 1569 N N . LEU A 1 228 ? 43.300 -12.807 62.613 1.00 22.88 228 LEU A N 1
ATOM 1570 C CA . LEU A 1 228 ? 44.269 -12.605 61.533 1.00 22.64 228 LEU A CA 1
ATOM 1571 C C . LEU A 1 228 ? 43.690 -12.267 60.148 1.00 22.75 228 LEU A C 1
ATOM 1572 O O . LEU A 1 228 ? 44.299 -11.490 59.392 1.00 22.45 228 LEU A O 1
ATOM 1577 N N . VAL A 1 229 ? 42.533 -12.834 59.802 1.00 22.38 229 VAL A N 1
ATOM 1578 C CA . VAL A 1 229 ? 41.946 -12.489 58.510 1.00 22.66 229 VAL A CA 1
ATOM 1579 C C . VAL A 1 229 ? 41.657 -10.997 58.408 1.00 22.51 229 VAL A C 1
ATOM 1580 O O . VAL A 1 229 ? 41.746 -10.425 57.328 1.00 23.07 229 VAL A O 1
ATOM 1584 N N . CYS A 1 230 ? 41.319 -10.361 59.525 1.00 21.96 230 CYS A N 1
ATOM 1585 C CA . CYS A 1 230 ? 41.084 -8.915 59.496 1.00 21.37 230 CYS A CA 1
ATOM 1586 C C . CYS A 1 230 ? 42.425 -8.177 59.542 1.00 21.12 230 CYS A C 1
ATOM 1587 O O . CYS A 1 230 ? 42.579 -7.137 58.919 1.00 21.40 230 CYS A O 1
ATOM 1590 N N . ALA A 1 231 ? 43.393 -8.724 60.278 1.00 21.02 231 ALA A N 1
ATOM 1591 C CA . ALA A 1 231 ? 44.719 -8.121 60.366 1.00 21.02 231 ALA A CA 1
ATOM 1592 C C . ALA A 1 231 ? 45.454 -8.077 59.026 1.00 21.19 231 ALA A C 1
ATOM 1593 O O . ALA A 1 231 ? 46.549 -7.513 58.931 1.00 21.20 231 ALA A O 1
ATOM 1595 N N . GLN A 1 232 ? 44.867 -8.660 57.989 1.00 21.30 232 GLN A N 1
ATOM 1596 C CA . GLN A 1 232 ? 45.502 -8.624 56.683 1.00 21.67 232 GLN A CA 1
ATOM 1597 C C . GLN A 1 232 ? 45.400 -7.209 56.151 1.00 21.69 232 GLN A C 1
ATOM 1598 O O . GLN A 1 232 ? 46.210 -6.792 55.315 1.00 21.80 232 GLN A O 1
ATOM 1604 N N . CYS A 1 233 ? 44.388 -6.475 56.611 1.00 21.28 233 CYS A N 1
ATOM 1605 C CA . CYS A 1 233 ? 44.114 -5.160 56.044 1.00 20.84 233 CYS A CA 1
ATOM 1606 C C . CYS A 1 233 ? 43.926 -4.058 57.085 1.00 20.79 233 CYS A C 1
ATOM 1607 O O . CYS A 1 233 ? 44.255 -2.899 56.823 1.00 20.92 233 CYS A O 1
ATOM 1610 N N . HIS A 1 234 ? 43.371 -4.402 58.245 1.00 20.34 234 HIS A N 1
ATOM 1611 C CA . HIS A 1 234 ? 43.079 -3.399 59.270 1.00 20.00 234 HIS A CA 1
ATOM 1612 C C . HIS A 1 234 ? 44.271 -3.136 60.178 1.00 19.91 234 HIS A C 1
ATOM 1613 O O . HIS A 1 234 ? 44.216 -3.354 61.393 1.00 19.40 234 HIS A O 1
ATOM 1620 N N . VAL A 1 235 ? 45.338 -2.631 59.576 1.00 19.63 235 VAL A N 1
ATOM 1621 C CA . VAL A 1 235 ? 46.578 -2.404 60.286 1.00 19.62 235 VAL A CA 1
ATOM 1622 C C . VAL A 1 235 ? 47.276 -1.190 59.710 1.00 19.65 235 VAL A C 1
ATOM 1623 O O . VAL A 1 235 ? 46.871 -0.660 58.668 1.00 19.69 235 VAL A O 1
ATOM 1627 N N . GLU A 1 236 ? 48.315 -0.744 60.408 1.00 19.47 236 GLU A N 1
ATOM 1628 C CA . GLU A 1 236 ? 49.154 0.337 59.927 1.00 19.15 236 GLU A CA 1
ATOM 1629 C C . GLU A 1 236 ? 50.193 -0.308 59.012 1.00 19.29 236 GLU A C 1
ATOM 1630 O O . GLU A 1 236 ? 50.612 -1.442 59.233 1.00 18.68 236 GLU A O 1
ATOM 1636 N N . TYR A 1 237 ? 50.604 0.410 57.977 1.00 19.56 237 TYR A N 1
ATOM 1637 C CA . TYR A 1 237 ? 51.543 -0.153 57.026 1.00 20.28 237 TYR A CA 1
ATOM 1638 C C . TYR A 1 237 ? 52.350 0.972 56.429 1.00 20.49 237 TYR A C 1
ATOM 1639 O O . TYR A 1 237 ? 52.087 2.141 56.706 1.00 20.48 237 TYR A O 1
ATOM 1648 N N . TYR A 1 238 ? 53.326 0.617 55.598 1.00 21.15 238 TYR A N 1
ATOM 1649 C CA . TYR A 1 238 ? 54.086 1.612 54.839 1.00 21.37 238 TYR A CA 1
ATOM 1650 C C . TYR A 1 238 ? 54.598 1.002 53.532 1.00 21.88 238 TYR A C 1
ATOM 1651 O O . TYR A 1 238 ? 54.520 -0.211 53.331 1.00 21.88 238 TYR A O 1
ATOM 1660 N N . PHE A 1 239 ? 55.100 1.851 52.639 1.00 22.38 239 PHE A N 1
ATOM 1661 C CA . PHE A 1 239 ? 55.598 1.398 51.354 1.00 22.98 239 PHE A CA 1
ATOM 1662 C C . PHE A 1 239 ? 57.119 1.357 51.370 1.00 23.83 239 PHE A C 1
ATOM 1663 O O . PHE A 1 239 ? 57.773 2.364 51.650 1.00 23.97 239 PHE A O 1
ATOM 1671 N N . THR A 1 240 ? 57.682 0.186 51.086 1.00 24.63 240 THR A N 1
ATOM 1672 C CA . THR A 1 240 ? 59.130 0.010 51.042 1.00 25.17 240 THR A CA 1
ATOM 1673 C C . THR A 1 240 ? 59.818 1.057 50.169 1.00 25.80 240 THR A C 1
ATOM 1674 O O . THR A 1 240 ? 59.392 1.312 49.047 1.00 25.66 240 THR A O 1
ATOM 1678 N N . HIS A 1 241 ? 60.873 1.675 50.687 1.00 26.36 241 HIS A N 1
ATOM 1679 C CA . HIS A 1 241 ? 61.636 2.605 49.874 1.00 27.48 241 HIS A CA 1
ATOM 1680 C C . HIS A 1 241 ? 62.528 1.738 48.989 1.00 28.12 241 HIS A C 1
ATOM 1681 O O . HIS A 1 241 ? 63.028 0.702 49.448 1.00 27.75 241 HIS A O 1
ATOM 1688 N N . LYS A 1 242 ? 62.716 2.139 47.730 1.00 28.59 242 LYS A N 1
ATOM 1689 C CA . LYS A 1 242 ? 63.487 1.307 46.793 1.00 29.68 242 LYS A CA 1
ATOM 1690 C C . LYS A 1 242 ? 64.890 0.926 47.254 1.00 29.85 242 LYS A C 1
ATOM 1691 O O . LYS A 1 242 ? 65.394 -0.114 46.829 1.00 30.28 242 LYS A O 1
ATOM 1697 N N . ASP A 1 243 ? 65.516 1.734 48.114 1.00 29.80 243 ASP A N 1
ATOM 1698 C CA . ASP A 1 243 ? 66.883 1.427 48.556 1.00 30.05 243 ASP A CA 1
ATOM 1699 C C . ASP A 1 243 ? 66.909 0.151 49.379 1.00 29.93 243 ASP A C 1
ATOM 1700 O O . ASP A 1 243 ? 67.952 -0.492 49.486 1.00 30.31 243 ASP A O 1
ATOM 1705 N N . ASN A 1 244 ? 65.768 -0.218 49.960 1.00 29.35 244 ASN A N 1
ATOM 1706 C CA . ASN A 1 244 ? 65.730 -1.327 50.916 1.00 28.93 244 ASN A CA 1
ATOM 1707 C C . ASN A 1 244 ? 64.997 -2.586 50.478 1.00 28.77 244 ASN A C 1
ATOM 1708 O O . ASN A 1 244 ? 64.971 -3.578 51.207 1.00 28.62 244 ASN A O 1
ATOM 1713 N N . GLY A 1 245 ? 64.384 -2.548 49.305 1.00 28.72 245 GLY A N 1
ATOM 1714 C CA . GLY A 1 245 ? 63.649 -3.699 48.820 1.00 28.32 245 GLY A CA 1
ATOM 1715 C C . GLY A 1 245 ? 62.849 -3.311 47.606 1.00 28.22 245 GLY A C 1
ATOM 1716 O O . GLY A 1 245 ? 62.969 -2.197 47.103 1.00 28.06 245 GLY A O 1
ATOM 1717 N N . PRO A 1 246 ? 62.010 -4.218 47.134 1.00 28.36 246 PRO A N 1
ATOM 1718 C CA . PRO A 1 246 ? 61.214 -3.940 45.948 1.00 28.36 246 PRO A CA 1
ATOM 1719 C C . PRO A 1 246 ? 60.374 -2.702 46.205 1.00 28.46 246 PRO A C 1
ATOM 1720 O O . PRO A 1 246 ? 59.596 -2.662 47.159 1.00 28.21 246 PRO A O 1
ATOM 1724 N N . ALA A 1 247 ? 60.544 -1.701 45.353 1.00 28.09 247 ALA A N 1
ATOM 1725 C CA . ALA A 1 247 ? 59.824 -0.452 45.489 1.00 28.19 247 ALA A CA 1
ATOM 1726 C C . ALA A 1 247 ? 58.332 -0.613 45.813 1.00 28.09 247 ALA A C 1
ATOM 1727 O O . ALA A 1 247 ? 57.603 -1.341 45.134 1.00 28.19 247 ALA A O 1
ATOM 1729 N N . ALA A 1 248 ? 57.907 0.072 46.868 1.00 27.80 248 ALA A N 1
ATOM 1730 C CA . ALA A 1 248 ? 56.513 0.151 47.266 1.00 27.49 248 ALA A CA 1
ATOM 1731 C C . ALA A 1 248 ? 55.909 -1.128 47.823 1.00 27.34 248 ALA A C 1
ATOM 1732 O O . ALA A 1 248 ? 54.715 -1.170 48.109 1.00 27.94 248 ALA A O 1
ATOM 1734 N N . LYS A 1 249 ? 56.695 -2.177 47.985 1.00 27.07 249 LYS A N 1
ATOM 1735 C CA . LYS A 1 249 ? 56.119 -3.363 48.596 1.00 27.03 249 LYS A CA 1
ATOM 1736 C C . LYS A 1 249 ? 55.616 -2.962 49.986 1.00 26.67 249 LYS A C 1
ATOM 1737 O O . LYS A 1 249 ? 56.294 -2.234 50.719 1.00 27.14 249 LYS A O 1
ATOM 1743 N N . PRO A 1 250 ? 54.421 -3.414 50.343 1.00 25.94 250 PRO A N 1
ATOM 1744 C CA . PRO A 1 250 ? 53.840 -3.082 51.649 1.00 25.15 250 PRO A CA 1
ATOM 1745 C C . PRO A 1 250 ? 54.463 -3.828 52.813 1.00 24.68 250 PRO A C 1
ATOM 1746 O O . PRO A 1 250 ? 54.722 -5.024 52.739 1.00 24.31 250 PRO A O 1
ATOM 1750 N N . VAL A 1 251 ? 54.698 -3.104 53.900 1.00 24.15 251 VAL A N 1
ATOM 1751 C CA . VAL A 1 251 ? 55.243 -3.691 55.109 1.00 23.50 251 VAL A CA 1
ATOM 1752 C C . VAL A 1 251 ? 54.434 -3.232 56.336 1.00 23.51 251 VAL A C 1
ATOM 1753 O O . VAL A 1 251 ? 53.989 -2.080 56.426 1.00 23.08 251 VAL A O 1
ATOM 1757 N N . PHE A 1 252 ? 54.236 -4.159 57.266 1.00 22.82 252 PHE A N 1
ATOM 1758 C CA . PHE A 1 252 ? 53.565 -3.873 58.512 1.00 22.34 252 PHE A CA 1
ATOM 1759 C C . PHE A 1 252 ? 54.702 -3.654 59.512 1.00 22.35 252 PHE A C 1
ATOM 1760 O O . PHE A 1 252 ? 55.413 -4.593 59.826 1.00 22.80 252 PHE A O 1
ATOM 1768 N N . PRO A 1 253 ? 54.857 -2.439 60.033 1.00 22.39 253 PRO A N 1
ATOM 1769 C CA . PRO A 1 253 ? 56.037 -2.074 60.840 1.00 22.51 253 PRO A CA 1
ATOM 1770 C C . PRO A 1 253 ? 55.955 -2.571 62.272 1.00 22.67 253 PRO A C 1
ATOM 1771 O O . PRO A 1 253 ? 55.898 -1.758 63.193 1.00 22.58 253 PRO A O 1
ATOM 1775 N N . TRP A 1 254 ? 55.997 -3.886 62.458 1.00 22.79 254 TRP A N 1
ATOM 1776 C CA . TRP A 1 254 ? 55.712 -4.474 63.754 1.00 23.09 254 TRP A CA 1
ATOM 1777 C C . TRP A 1 254 ? 56.913 -5.045 64.500 1.00 23.87 254 TRP A C 1
ATOM 1778 O O . TRP A 1 254 ? 56.776 -5.536 65.623 1.00 23.34 254 TRP A O 1
ATOM 1789 N N . ASP A 1 255 ? 58.088 -4.979 63.888 1.00 24.98 255 ASP A N 1
ATOM 1790 C CA . ASP A 1 255 ? 59.272 -5.597 64.479 1.00 26.14 255 ASP A CA 1
ATOM 1791 C C . ASP A 1 255 ? 59.675 -5.080 65.862 1.00 26.25 255 ASP A C 1
ATOM 1792 O O . ASP A 1 255 ? 60.275 -5.817 66.649 1.00 26.30 255 ASP A O 1
ATOM 1797 N N . ASN A 1 256 ? 59.309 -3.838 66.179 1.00 26.13 256 ASN A N 1
ATOM 1798 C CA . ASN A 1 256 ? 59.633 -3.272 67.491 1.00 25.86 256 ASN A CA 1
ATOM 1799 C C . ASN A 1 256 ? 58.492 -3.386 68.495 1.00 24.93 256 ASN A C 1
ATOM 1800 O O . ASN A 1 256 ? 58.620 -2.931 69.619 1.00 24.52 256 ASN A O 1
ATOM 1805 N N . GLY A 1 257 ? 57.383 -3.984 68.082 1.00 24.29 257 GLY A N 1
ATOM 1806 C CA . GLY A 1 257 ? 56.190 -4.054 68.909 1.00 23.56 257 GLY A CA 1
ATOM 1807 C C . GLY A 1 257 ? 55.016 -3.369 68.214 1.00 23.21 257 GLY A C 1
ATOM 1808 O O . GLY A 1 257 ? 55.190 -2.748 67.163 1.00 22.53 257 GLY A O 1
ATOM 1809 N N . PHE A 1 258 ? 53.820 -3.458 68.798 1.00 22.75 258 PHE A N 1
ATOM 1810 C CA . PHE A 1 258 ? 52.639 -2.863 68.158 1.00 22.42 258 PHE A CA 1
ATOM 1811 C C . PHE A 1 258 ? 52.259 -1.473 68.668 1.00 22.39 258 PHE A C 1
ATOM 1812 O O . PHE A 1 258 ? 51.362 -0.836 68.120 1.00 22.96 258 PHE A O 1
ATOM 1820 N N . ASN A 1 259 ? 52.916 -0.999 69.713 1.00 22.09 259 ASN A N 1
ATOM 1821 C CA . ASN A 1 259 ? 52.527 0.282 70.290 1.00 22.02 259 ASN A CA 1
ATOM 1822 C C . ASN A 1 259 ? 53.101 1.492 69.562 1.00 21.93 259 ASN A C 1
ATOM 1823 O O . ASN A 1 259 ? 54.105 1.385 68.866 1.00 22.06 259 ASN A O 1
ATOM 1828 N N . PRO A 1 260 ? 52.463 2.642 69.735 1.00 22.04 260 PRO A N 1
ATOM 1829 C CA . PRO A 1 260 ? 52.888 3.888 69.074 1.00 22.28 260 PRO A CA 1
ATOM 1830 C C . PRO A 1 260 ? 54.357 4.194 69.307 1.00 22.37 260 PRO A C 1
ATOM 1831 O O . PRO A 1 260 ? 55.040 4.645 68.386 1.00 22.55 260 PRO A O 1
ATOM 1835 N N . GLU A 1 261 ? 54.839 3.971 70.525 1.00 22.76 261 GLU A N 1
ATOM 1836 C CA . GLU A 1 261 ? 56.250 4.224 70.811 1.00 23.34 261 GLU A CA 1
ATOM 1837 C C . GLU A 1 261 ? 57.088 3.245 69.980 1.00 23.31 261 GLU A C 1
ATOM 1838 O O . GLU A 1 261 ? 58.099 3.624 69.389 1.00 23.38 261 GLU A O 1
ATOM 1844 N N . ASP A 1 262 ? 56.630 2.000 69.893 1.00 23.35 262 ASP A N 1
ATOM 1845 C CA . ASP A 1 262 ? 57.353 0.997 69.119 1.00 23.77 262 ASP A CA 1
ATOM 1846 C C . ASP A 1 262 ? 57.493 1.418 67.664 1.00 23.73 262 ASP A C 1
ATOM 1847 O O . ASP A 1 262 ? 58.575 1.313 67.075 1.00 24.30 262 ASP A O 1
ATOM 1852 N N . MET A 1 263 ? 56.398 1.901 67.093 1.00 23.28 263 MET A N 1
ATOM 1853 C CA . MET A 1 263 ? 56.384 2.281 65.690 1.00 23.11 263 MET A CA 1
ATOM 1854 C C . MET A 1 263 ? 57.243 3.515 65.487 1.00 23.27 263 MET A C 1
ATOM 1855 O O . MET A 1 263 ? 57.958 3.644 64.496 1.00 23.01 263 MET A O 1
ATOM 1860 N N . TYR A 1 264 ? 57.167 4.434 66.439 1.00 23.45 264 TYR A N 1
ATOM 1861 C CA . TYR A 1 264 ? 57.986 5.621 66.352 1.00 23.28 264 TYR A CA 1
ATOM 1862 C C . TYR A 1 264 ? 59.469 5.223 66.305 1.00 23.39 264 TYR A C 1
ATOM 1863 O O . TYR A 1 264 ? 60.230 5.754 65.495 1.00 23.43 264 TYR A O 1
ATOM 1872 N N . GLN A 1 265 ? 59.869 4.274 67.150 1.00 23.52 265 GLN A N 1
ATOM 1873 C CA . GLN A 1 265 ? 61.262 3.814 67.162 1.00 23.71 265 GLN A CA 1
ATOM 1874 C C . GLN A 1 265 ? 61.581 3.070 65.877 1.00 23.99 265 GLN A C 1
ATOM 1875 O O . GLN A 1 265 ? 62.671 3.230 65.304 1.00 24.07 265 GLN A O 1
ATOM 1881 N N . TYR A 1 266 ? 60.628 2.250 65.427 1.00 23.85 266 TYR A N 1
ATOM 1882 C CA . TYR A 1 266 ? 60.811 1.480 64.207 1.00 23.63 266 TYR A CA 1
ATOM 1883 C C . TYR A 1 266 ? 61.154 2.410 63.051 1.00 23.63 266 TYR A C 1
ATOM 1884 O O . TYR A 1 266 ? 62.081 2.149 62.285 1.00 23.37 266 TYR A O 1
ATOM 1893 N N . TYR A 1 267 ? 60.414 3.513 62.947 1.00 23.51 267 TYR A N 1
ATOM 1894 C CA . TYR A 1 267 ? 60.575 4.459 61.843 1.00 22.83 267 TYR A CA 1
ATOM 1895 C C . TYR A 1 267 ? 61.806 5.370 61.925 1.00 23.24 267 TYR A C 1
ATOM 1896 O O . TYR A 1 267 ? 61.931 6.338 61.160 1.00 22.71 267 TYR A O 1
ATOM 1905 N N . LYS A 1 268 ? 62.705 5.089 62.862 1.00 23.56 268 LYS A N 1
ATOM 1906 C CA . LYS A 1 268 ? 63.976 5.806 62.884 1.00 24.21 268 LYS A CA 1
ATOM 1907 C C . LYS A 1 268 ? 64.867 5.205 61.800 1.00 24.49 268 LYS A C 1
ATOM 1908 O O . LYS A 1 268 ? 65.895 5.771 61.443 1.00 24.82 268 LYS A O 1
ATOM 1914 N N . GLY A 1 269 ? 64.448 4.052 61.284 1.00 24.67 269 GLY A N 1
ATOM 1915 C CA . GLY A 1 269 ? 65.128 3.372 60.197 1.00 25.13 269 GLY A CA 1
ATOM 1916 C C . GLY A 1 269 ? 64.196 3.152 59.007 1.00 25.32 269 GLY A C 1
ATOM 1917 O O . GLY A 1 269 ? 63.130 3.764 58.905 1.00 24.92 269 GLY A O 1
ATOM 1918 N N . HIS A 1 270 ? 64.630 2.297 58.089 1.00 25.65 270 HIS A N 1
ATOM 1919 C CA . HIS A 1 270 ? 63.844 1.910 56.919 1.00 26.01 270 HIS A CA 1
ATOM 1920 C C . HIS A 1 270 ? 63.596 2.995 55.874 1.00 26.33 270 HIS A C 1
ATOM 1921 O O . HIS A 1 270 ? 62.849 2.773 54.924 1.00 26.13 270 HIS A O 1
ATOM 1928 N N . GLY A 1 271 ? 64.220 4.159 56.044 1.00 26.86 271 GLY A N 1
ATOM 1929 C CA . GLY A 1 271 ? 64.090 5.231 55.073 1.00 27.80 271 GLY A CA 1
ATOM 1930 C C . GLY A 1 271 ? 65.187 5.148 54.015 1.00 28.75 271 GLY A C 1
ATOM 1931 O O . GLY A 1 271 ? 65.869 4.125 53.899 1.00 28.37 271 GLY A O 1
ATOM 1932 N N . ALA A 1 272 ? 65.365 6.222 53.253 1.00 29.37 272 ALA A N 1
ATOM 1933 C CA . ALA A 1 272 ? 66.404 6.266 52.230 1.00 30.79 272 ALA A CA 1
ATOM 1934 C C . ALA A 1 272 ? 67.801 6.111 52.817 1.00 31.46 272 ALA A C 1
ATOM 1935 O O . ALA A 1 272 ? 68.098 6.589 53.905 1.00 31.41 272 ALA A O 1
ATOM 1937 N N . LYS A 1 273 ? 68.665 5.456 52.063 1.00 32.68 273 LYS A N 1
ATOM 1938 C CA . LYS A 1 273 ? 70.035 5.269 52.478 1.00 33.71 273 LYS A CA 1
ATOM 1939 C C . LYS A 1 273 ? 70.862 6.502 52.228 1.00 34.02 273 LYS A C 1
ATOM 1940 O O . LYS A 1 273 ? 70.601 7.263 51.307 1.00 34.30 273 LYS A O 1
ATOM 1946 N N . GLY A 1 274 ? 71.870 6.678 53.067 1.00 33.11 274 GLY A N 1
ATOM 1947 C CA . GLY A 1 274 ? 72.861 7.697 52.844 1.00 32.56 274 GLY A CA 1
ATOM 1948 C C . GLY A 1 274 ? 73.993 7.015 52.092 1.00 32.15 274 GLY A C 1
ATOM 1949 O O . GLY A 1 274 ? 73.954 5.810 51.826 1.00 31.57 274 GLY A O 1
ATOM 1950 N N . PRO A 1 275 ? 74.997 7.801 51.730 1.00 31.99 275 PRO A N 1
ATOM 1951 C CA . PRO A 1 275 ? 76.177 7.302 51.008 1.00 31.56 275 PRO A CA 1
ATOM 1952 C C . PRO A 1 275 ? 76.797 6.028 51.590 1.00 31.69 275 PRO A C 1
ATOM 1953 O O . PRO A 1 275 ? 77.289 5.203 50.820 1.00 31.31 275 PRO A O 1
ATOM 1957 N N . ASP A 1 276 ? 76.783 5.862 52.913 1.00 31.84 276 ASP A N 1
ATOM 1958 C CA . ASP A 1 276 ? 77.401 4.682 53.514 1.00 32.27 276 ASP A CA 1
ATOM 1959 C C . ASP A 1 276 ? 76.480 3.465 53.525 1.00 32.19 276 ASP A C 1
ATOM 1960 O O . ASP A 1 276 ? 76.813 2.425 54.098 1.00 31.55 276 ASP A O 1
ATOM 1965 N N . GLY A 1 277 ? 75.321 3.594 52.890 1.00 32.36 277 GLY A N 1
ATOM 1966 C CA . GLY A 1 277 ? 74.398 2.477 52.807 1.00 33.20 277 GLY A CA 1
ATOM 1967 C C . GLY A 1 277 ? 73.455 2.298 53.982 1.00 33.86 277 GLY A C 1
ATOM 1968 O O . GLY A 1 277 ? 72.638 1.382 53.987 1.00 34.56 277 GLY A O 1
ATOM 1969 N N . LYS A 1 278 ? 73.552 3.162 54.983 1.00 34.15 278 LYS A N 1
ATOM 1970 C CA . LYS A 1 278 ? 72.647 3.069 56.125 1.00 34.58 278 LYS A CA 1
ATOM 1971 C C . LYS A 1 278 ? 71.327 3.814 55.888 1.00 33.93 278 LYS A C 1
ATOM 1972 O O . LYS A 1 278 ? 71.314 5.010 55.572 1.00 33.52 278 LYS A O 1
ATOM 1978 N N . PRO A 1 279 ? 70.221 3.097 56.046 1.00 33.73 279 PRO A N 1
ATOM 1979 C CA . PRO A 1 279 ? 68.884 3.663 55.871 1.00 32.96 279 PRO A CA 1
ATOM 1980 C C . PRO A 1 279 ? 68.621 4.732 56.920 1.00 32.04 279 PRO A C 1
ATOM 1981 O O . PRO A 1 279 ? 68.906 4.493 58.085 1.00 31.50 279 PRO A O 1
ATOM 1985 N N . GLY A 1 280 ? 68.119 5.892 56.505 1.00 31.18 280 GLY A N 1
ATOM 1986 C CA . GLY A 1 280 ? 67.780 6.952 57.436 1.00 30.49 280 GLY A CA 1
ATOM 1987 C C . GLY A 1 280 ? 66.373 6.725 57.981 1.00 29.65 280 GLY A C 1
ATOM 1988 O O . GLY A 1 280 ? 65.780 5.670 57.750 1.00 29.55 280 GLY A O 1
ATOM 1989 N N . PRO A 1 281 ? 65.832 7.717 58.675 1.00 28.73 281 PRO A N 1
ATOM 1990 C CA . PRO A 1 281 ? 64.489 7.602 59.242 1.00 28.07 281 PRO A CA 1
ATOM 1991 C C . PRO A 1 281 ? 63.484 7.614 58.111 1.00 27.10 281 PRO A C 1
ATOM 1992 O O . PRO A 1 281 ? 63.665 8.345 57.144 1.00 27.14 281 PRO A O 1
ATOM 1996 N N . PHE A 1 282 ? 62.443 6.809 58.219 1.00 26.16 282 PHE A N 1
ATOM 1997 C CA . PHE A 1 282 ? 61.423 6.778 57.197 1.00 25.12 282 PHE A CA 1
ATOM 1998 C C . PHE A 1 282 ? 60.646 8.084 57.211 1.00 25.06 282 PHE A C 1
ATOM 1999 O O . PHE A 1 282 ? 60.477 8.710 58.261 1.00 25.04 282 PHE A O 1
ATOM 2007 N N . VAL A 1 283 ? 60.189 8.506 56.039 1.00 24.40 283 VAL A N 1
ATOM 2008 C CA . VAL A 1 283 ? 59.339 9.675 55.956 1.00 24.12 283 VAL A CA 1
ATOM 2009 C C . VAL A 1 283 ? 58.207 9.406 54.964 1.00 23.86 283 VAL A C 1
ATOM 2010 O O . VAL A 1 283 ? 58.449 8.904 53.871 1.00 23.88 283 VAL A O 1
ATOM 2014 N N . ASP A 1 284 ? 56.969 9.702 55.355 1.00 23.33 284 ASP A N 1
ATOM 2015 C CA . ASP A 1 284 ? 55.841 9.568 54.435 1.00 22.97 284 ASP A CA 1
ATOM 2016 C C . ASP A 1 284 ? 55.717 10.835 53.579 1.00 22.74 284 ASP A C 1
ATOM 2017 O O . ASP A 1 284 ? 55.517 10.766 52.367 1.00 23.01 284 ASP A O 1
ATOM 2022 N N . TRP A 1 285 ? 55.840 11.992 54.213 1.00 22.30 285 TRP A N 1
ATOM 2023 C CA . TRP A 1 285 ? 55.834 13.256 53.494 1.00 22.15 285 TRP A CA 1
ATOM 2024 C C . TRP A 1 285 ? 56.407 14.343 54.396 1.00 22.46 285 TRP A C 1
ATOM 2025 O O . TRP A 1 285 ? 56.525 14.160 55.614 1.00 22.17 285 TRP A O 1
ATOM 2036 N N . VAL A 1 286 ? 56.761 15.471 53.783 1.00 22.44 286 VAL A N 1
ATOM 2037 C CA . VAL A 1 286 ? 57.285 16.618 54.500 1.00 22.53 286 VAL A CA 1
ATOM 2038 C C . VAL A 1 286 ? 56.134 17.606 54.697 1.00 22.87 286 VAL A C 1
ATOM 2039 O O . VAL A 1 286 ? 55.557 18.087 53.729 1.00 22.76 286 VAL A O 1
ATOM 2043 N N . HIS A 1 287 ? 55.774 17.907 55.944 1.00 22.54 287 HIS A N 1
ATOM 2044 C CA . HIS A 1 287 ? 54.637 18.798 56.147 1.00 22.37 287 HIS A CA 1
ATOM 2045 C C . HIS A 1 287 ? 54.846 20.133 55.416 1.00 22.31 287 HIS A C 1
ATOM 2046 O O . HIS A 1 287 ? 55.848 20.795 55.621 1.00 22.39 287 HIS A O 1
ATOM 2053 N N . ALA A 1 288 ? 53.888 20.528 54.582 1.00 22.26 288 ALA A N 1
ATOM 2054 C CA . ALA A 1 288 ? 54.013 21.757 53.787 1.00 22.25 288 ALA A CA 1
ATOM 2055 C C . ALA A 1 288 ? 54.099 23.064 54.602 1.00 22.41 288 ALA A C 1
ATOM 2056 O O . ALA A 1 288 ? 54.486 24.121 54.081 1.00 22.68 288 ALA A O 1
ATOM 2058 N N . ALA A 1 289 ? 53.749 23.019 55.879 1.00 22.38 289 ALA A N 1
ATOM 2059 C CA . ALA A 1 289 ? 53.837 24.238 56.668 1.00 22.15 289 ALA A CA 1
ATOM 2060 C C . ALA A 1 289 ? 55.093 24.239 57.527 1.00 22.28 289 ALA A C 1
ATOM 2061 O O . ALA A 1 289 ? 55.947 25.126 57.421 1.00 22.79 289 ALA A O 1
ATOM 2063 N N . SER A 1 290 ? 55.209 23.231 58.372 1.00 22.00 290 SER A N 1
ATOM 2064 C CA . SER A 1 290 ? 56.339 23.117 59.271 1.00 21.63 290 SER A CA 1
ATOM 2065 C C . SER A 1 290 ? 57.591 22.503 58.631 1.00 21.48 290 SER A C 1
ATOM 2066 O O . SER A 1 290 ? 58.686 22.668 59.154 1.00 21.76 290 SER A O 1
ATOM 2069 N N . LYS A 1 291 ? 57.437 21.788 57.526 1.00 21.58 291 LYS A N 1
ATOM 2070 C CA . LYS A 1 291 ? 58.571 21.121 56.859 1.00 22.11 291 LYS A CA 1
ATOM 2071 C C . LYS A 1 291 ? 59.138 19.959 57.662 1.00 22.02 291 LYS A C 1
ATOM 2072 O O . LYS A 1 291 ? 60.274 19.516 57.426 1.00 21.87 291 LYS A O 1
ATOM 2078 N N . VAL A 1 292 ? 58.350 19.462 58.607 1.00 21.05 292 VAL A N 1
ATOM 2079 C CA . VAL A 1 292 ? 58.765 18.321 59.391 1.00 20.60 292 VAL A CA 1
ATOM 2080 C C . VAL A 1 292 ? 58.503 17.042 58.605 1.00 21.03 292 VAL A C 1
ATOM 2081 O O . VAL A 1 292 ? 57.465 16.903 57.965 1.00 21.16 292 VAL A O 1
ATOM 2085 N N . PRO A 1 293 ? 59.449 16.112 58.633 1.00 21.65 293 PRO A N 1
ATOM 2086 C CA . PRO A 1 293 ? 59.278 14.825 57.955 1.00 21.77 293 PRO A CA 1
ATOM 2087 C C . PRO A 1 293 ? 58.291 13.994 58.768 1.00 22.18 293 PRO A C 1
ATOM 2088 O O . PRO A 1 293 ? 58.598 13.623 59.909 1.00 22.29 293 PRO A O 1
ATOM 2092 N N . MET A 1 294 ? 57.141 13.670 58.192 1.00 21.98 294 MET A N 1
ATOM 2093 C CA . MET A 1 294 ? 56.084 13.040 58.970 1.00 22.04 294 MET A CA 1
ATOM 2094 C C . MET A 1 294 ? 55.891 11.561 58.722 1.00 22.25 294 MET A C 1
ATOM 2095 O O . MET A 1 294 ? 56.292 11.025 57.693 1.00 22.66 294 MET A O 1
ATOM 2100 N N . ILE A 1 295 ? 55.259 10.909 59.689 1.00 21.93 295 ILE A N 1
ATOM 2101 C CA . ILE A 1 295 ? 54.845 9.534 59.547 1.00 21.60 295 ILE A CA 1
ATOM 2102 C C . ILE A 1 295 ? 53.322 9.529 59.505 1.00 21.49 295 ILE A C 1
ATOM 2103 O O . ILE A 1 295 ? 52.677 10.179 60.322 1.00 21.64 295 ILE A O 1
ATOM 2108 N N . LYS A 1 296 ? 52.742 8.830 58.541 1.00 21.05 296 LYS A N 1
ATOM 2109 C CA . LYS A 1 296 ? 51.297 8.722 58.491 1.00 20.64 296 LYS A CA 1
ATOM 2110 C C . LYS A 1 296 ? 50.871 7.421 59.125 1.00 20.66 296 LYS A C 1
ATOM 2111 O O . LYS A 1 296 ? 51.406 6.365 58.797 1.00 20.56 296 LYS A O 1
ATOM 2117 N N . MET A 1 297 ? 49.918 7.475 60.039 1.00 20.48 297 MET A N 1
ATOM 2118 C CA . MET A 1 297 ? 49.366 6.235 60.579 1.00 20.52 297 MET A CA 1
ATOM 2119 C C . MET A 1 297 ? 48.109 5.888 59.787 1.00 20.74 297 MET A C 1
ATOM 2120 O O . MET A 1 297 ? 47.385 6.785 59.373 1.00 20.94 297 MET A O 1
ATOM 2125 N N . GLN A 1 298 ? 47.862 4.601 59.542 1.00 20.81 298 GLN A N 1
ATOM 2126 C CA . GLN A 1 298 ? 46.604 4.174 58.922 1.00 20.36 298 GLN A CA 1
ATOM 2127 C C . GLN A 1 298 ? 45.970 3.062 59.743 1.00 20.39 298 GLN A C 1
ATOM 2128 O O . GLN A 1 298 ? 46.648 2.138 60.175 1.00 20.21 298 GLN A O 1
ATOM 2134 N N . HIS A 1 299 ? 44.659 3.174 59.946 1.00 20.33 299 HIS A N 1
ATOM 2135 C CA . HIS A 1 299 ? 43.832 2.172 60.613 1.0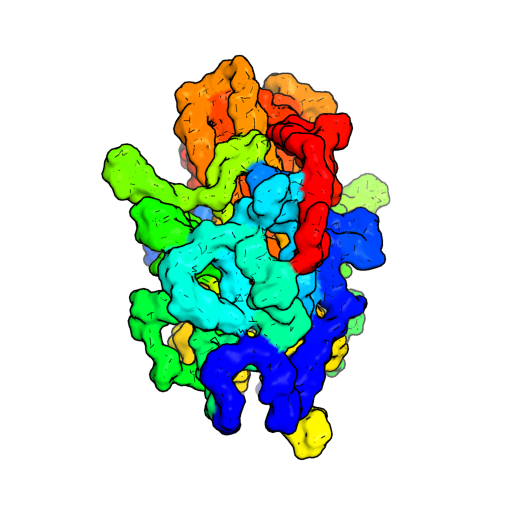0 20.46 299 HIS A CA 1
ATOM 2136 C C . HIS A 1 299 ? 44.513 1.021 61.384 1.00 20.52 299 HIS A C 1
ATOM 2137 O O . HIS A 1 299 ? 44.350 -0.137 61.017 1.00 20.74 299 HIS A O 1
ATOM 2144 N N . PRO A 1 300 ? 45.214 1.325 62.472 1.00 20.33 300 PRO A N 1
ATOM 2145 C CA . PRO A 1 300 ? 45.857 0.288 63.294 1.00 20.10 300 PRO A CA 1
ATOM 2146 C C . PRO A 1 300 ? 44.896 -0.532 64.150 1.00 19.89 300 PRO A C 1
ATOM 2147 O O . PRO A 1 300 ? 45.179 -0.705 65.333 1.00 20.11 300 PRO A O 1
ATOM 2151 N N . GLU A 1 301 ? 43.798 -1.035 63.603 1.00 19.89 301 GLU A N 1
ATOM 2152 C CA . GLU A 1 301 ? 42.874 -1.798 64.441 1.00 20.09 301 GLU A CA 1
ATOM 2153 C C . GLU A 1 301 ? 43.538 -2.976 65.159 1.00 20.18 301 GLU A C 1
ATOM 2154 O O . GLU A 1 301 ? 43.391 -3.138 66.371 1.00 20.55 301 GLU A O 1
ATOM 2160 N N . TYR A 1 302 ? 44.289 -3.788 64.426 1.00 19.97 302 TYR A N 1
ATOM 2161 C CA . TYR A 1 302 ? 44.882 -4.966 65.038 1.00 20.31 302 TYR A CA 1
ATOM 2162 C C . TYR A 1 302 ? 45.862 -4.605 66.145 1.00 20.25 302 TYR A C 1
ATOM 2163 O O . TYR A 1 302 ? 45.758 -5.110 67.259 1.00 20.52 302 TYR A O 1
ATOM 2172 N N . GLU A 1 303 ? 46.790 -3.708 65.834 1.00 20.12 303 GLU A N 1
ATOM 2173 C CA . GLU A 1 303 ? 47.827 -3.302 66.767 1.00 20.21 303 GLU A CA 1
ATOM 2174 C C . GLU A 1 303 ? 47.226 -2.695 68.021 1.00 20.31 303 GLU A C 1
ATOM 2175 O O . GLU A 1 303 ? 47.751 -2.866 69.124 1.00 19.97 303 GLU A O 1
ATOM 2181 N N . THR A 1 304 ? 46.123 -1.981 67.842 1.00 20.48 304 THR A N 1
ATOM 2182 C CA . THR A 1 304 ? 45.474 -1.308 68.950 1.00 20.74 304 THR A CA 1
ATOM 2183 C C . THR A 1 304 ? 44.732 -2.287 69.837 1.00 21.03 304 THR A C 1
ATOM 2184 O O . THR A 1 304 ? 44.874 -2.273 71.061 1.00 21.36 304 THR A O 1
ATOM 2188 N N . PHE A 1 305 ? 43.948 -3.141 69.199 1.00 21.11 305 PHE A N 1
ATOM 2189 C CA . PHE A 1 305 ? 43.088 -4.078 69.906 1.00 21.11 305 PHE A CA 1
ATOM 2190 C C . PHE A 1 305 ? 43.775 -5.275 70.562 1.00 21.25 305 PHE A C 1
ATOM 2191 O O . PHE A 1 305 ? 43.279 -5.771 71.580 1.00 20.66 305 PHE A O 1
ATOM 2199 N N . GLN A 1 306 ? 44.890 -5.751 69.994 1.00 21.06 306 GLN A N 1
ATOM 2200 C CA . GLN A 1 306 ? 45.501 -7.006 70.484 1.00 20.94 306 GLN A CA 1
ATOM 2201 C C . GLN A 1 306 ? 45.972 -7.006 71.939 1.00 20.97 306 GLN A C 1
ATOM 2202 O O . GLN A 1 306 ? 46.036 -8.064 72.561 1.00 21.50 306 GLN A O 1
ATOM 2208 N N . ASP A 1 307 ? 46.344 -5.844 72.472 1.00 20.80 307 ASP A N 1
ATOM 2209 C CA . ASP A 1 307 ? 46.721 -5.775 73.883 1.00 20.81 307 ASP A CA 1
ATOM 2210 C C . ASP A 1 307 ? 45.687 -5.024 74.712 1.00 20.91 307 ASP A C 1
ATOM 2211 O O . ASP A 1 307 ? 45.992 -4.565 75.817 1.00 21.33 307 ASP A O 1
ATOM 2216 N N . GLY A 1 308 ? 44.469 -4.908 74.187 1.00 20.55 308 GLY A N 1
ATOM 2217 C CA . GLY A 1 308 ? 43.375 -4.297 74.915 1.00 20.31 308 GLY A CA 1
ATOM 2218 C C . GLY A 1 308 ? 42.646 -5.313 75.782 1.00 20.36 308 GLY A C 1
ATOM 2219 O O . GLY A 1 308 ? 42.995 -6.494 75.804 1.00 20.07 308 GLY A O 1
ATOM 2220 N N . PRO A 1 309 ? 41.627 -4.862 76.502 1.00 20.36 309 PRO A N 1
ATOM 2221 C CA . PRO A 1 309 ? 40.877 -5.744 77.397 1.00 20.43 309 PRO A CA 1
ATOM 2222 C C . PRO A 1 309 ? 40.278 -6.964 76.717 1.00 20.61 309 PRO A C 1
ATOM 2223 O O . PRO A 1 309 ? 40.213 -8.008 77.346 1.00 20.38 309 PRO A O 1
ATOM 2227 N N . HIS A 1 310 ? 39.843 -6.844 75.470 1.00 21.00 310 HIS A N 1
ATOM 2228 C CA . HIS A 1 310 ? 39.316 -7.996 74.754 1.00 21.17 310 HIS A CA 1
ATOM 2229 C C . HIS A 1 310 ? 40.424 -8.795 74.073 1.00 21.37 310 HIS A C 1
ATOM 2230 O O . HIS A 1 310 ? 40.534 -10.006 74.261 1.00 21.16 310 HIS A O 1
ATOM 2237 N N . GLY A 1 311 ? 41.251 -8.105 73.291 1.00 21.57 311 GLY A N 1
ATOM 2238 C CA . GLY A 1 311 ? 42.304 -8.758 72.547 1.00 21.79 311 GLY A CA 1
ATOM 2239 C C . GLY A 1 311 ? 43.248 -9.542 73.433 1.00 22.39 311 GLY A C 1
ATOM 2240 O O . GLY A 1 311 ? 43.626 -10.667 73.104 1.00 22.54 311 GLY A O 1
ATOM 2241 N N . ALA A 1 312 ? 43.634 -8.954 74.563 1.00 22.50 312 ALA A N 1
ATOM 2242 C CA . ALA A 1 312 ? 44.542 -9.630 75.485 1.00 23.00 312 ALA A CA 1
ATOM 2243 C C . ALA A 1 312 ? 43.903 -10.863 76.105 1.00 23.60 312 ALA A C 1
ATOM 2244 O O . ALA A 1 312 ? 44.604 -11.734 76.628 1.00 24.00 312 ALA A O 1
ATOM 2246 N N . ALA A 1 313 ? 42.577 -10.931 76.073 1.00 23.74 313 ALA A N 1
ATOM 2247 C CA . ALA A 1 313 ? 41.887 -12.042 76.701 1.00 24.15 313 ALA A CA 1
ATOM 2248 C C . ALA A 1 313 ? 41.585 -13.174 75.722 1.00 24.18 313 ALA A C 1
ATOM 2249 O O . ALA A 1 313 ? 40.905 -14.135 76.079 1.00 24.26 313 ALA A O 1
ATOM 2251 N N . GLY A 1 314 ? 42.092 -13.058 74.496 1.00 24.24 314 GLY A N 1
ATOM 2252 C CA . GLY A 1 314 ? 41.840 -14.056 73.467 1.00 24.66 314 GLY A CA 1
ATOM 2253 C C . GLY A 1 314 ? 40.518 -13.875 72.721 1.00 24.70 314 GLY A C 1
ATOM 2254 O O . GLY A 1 314 ? 40.032 -14.790 72.055 1.00 24.98 314 GLY A O 1
ATOM 2255 N N . VAL A 1 315 ? 39.933 -12.689 72.828 1.00 24.67 315 VAL A N 1
ATOM 2256 C CA . VAL A 1 315 ? 38.692 -12.396 72.114 1.00 24.15 315 VAL A CA 1
ATOM 2257 C C . VAL A 1 315 ? 39.087 -11.955 70.714 1.00 23.98 315 VAL A C 1
ATOM 2258 O O . VAL A 1 315 ? 40.048 -11.186 70.560 1.00 23.73 315 VAL A O 1
ATOM 2262 N N . SER A 1 316 ? 38.378 -12.429 69.690 1.00 23.52 316 SER A N 1
ATOM 2263 C CA . SER A 1 316 ? 38.767 -12.114 68.313 1.00 23.26 316 SER A CA 1
ATOM 2264 C C . SER A 1 316 ? 37.902 -11.048 67.659 1.00 23.15 316 SER A C 1
ATOM 2265 O O . SER A 1 316 ? 36.796 -10.796 68.121 1.00 23.44 316 SER A O 1
ATOM 2268 N N . CYS A 1 317 ? 38.384 -10.454 66.561 1.00 22.99 317 CYS A N 1
ATOM 2269 C CA . CYS A 1 317 ? 37.574 -9.493 65.807 1.00 22.95 317 CYS A CA 1
ATOM 2270 C C . CYS A 1 317 ? 36.223 -10.113 65.483 1.00 22.93 317 CYS A C 1
ATOM 2271 O O . CYS A 1 317 ? 35.186 -9.486 65.641 1.00 23.22 317 CYS A O 1
ATOM 2274 N N . ALA A 1 318 ? 36.245 -11.358 65.028 1.00 23.06 318 ALA A N 1
ATOM 2275 C CA . ALA A 1 318 ? 35.030 -12.037 64.585 1.00 23.27 318 ALA A CA 1
ATOM 2276 C C . ALA A 1 318 ? 34.011 -12.222 65.694 1.00 23.38 318 ALA A C 1
ATOM 2277 O O . ALA A 1 318 ? 32.819 -12.224 65.428 1.00 23.47 318 ALA A O 1
ATOM 2279 N N . ASP A 1 319 ? 34.475 -12.389 66.928 1.00 23.46 319 ASP A N 1
ATOM 2280 C CA . ASP A 1 319 ? 33.563 -12.548 68.052 1.00 23.73 319 ASP A CA 1
ATOM 2281 C C . ASP A 1 319 ? 32.574 -11.383 68.138 1.00 23.86 319 ASP A C 1
ATOM 2282 O O . ASP A 1 319 ? 31.414 -11.585 68.483 1.00 24.47 319 ASP A O 1
ATOM 2287 N N . CYS A 1 320 ? 33.033 -10.165 67.851 1.00 23.46 320 CYS A N 1
ATOM 2288 C CA . CYS A 1 320 ? 32.175 -8.991 67.989 1.00 23.49 320 CYS A CA 1
ATOM 2289 C C . CYS A 1 320 ? 31.594 -8.523 66.670 1.00 23.82 320 CYS A C 1
ATOM 2290 O O . CYS A 1 320 ? 30.513 -7.932 66.631 1.00 23.72 320 CYS A O 1
ATOM 2293 N N . HIS A 1 321 ? 32.334 -8.752 65.594 1.00 23.78 321 HIS A N 1
ATOM 2294 C CA . HIS A 1 321 ? 31.928 -8.250 64.296 1.00 24.16 321 HIS A CA 1
ATOM 2295 C C . HIS A 1 321 ? 31.290 -9.303 63.402 1.00 24.77 321 HIS A C 1
ATOM 2296 O O . HIS A 1 321 ? 30.711 -8.975 62.367 1.00 24.63 321 HIS A O 1
ATOM 2303 N N . MET A 1 322 ? 31.395 -10.565 63.798 1.00 25.41 322 MET A N 1
ATOM 2304 C CA . MET A 1 322 ? 30.805 -11.636 63.005 1.00 26.81 322 MET A CA 1
ATOM 2305 C C . MET A 1 322 ? 30.044 -12.596 63.904 1.00 27.93 322 MET A C 1
ATOM 2306 O O . MET A 1 322 ? 30.334 -13.781 63.930 1.00 28.08 322 MET A O 1
ATOM 2311 N N . GLN A 1 323 ? 29.073 -12.064 64.636 1.00 29.80 323 GLN A N 1
ATOM 2312 C CA . GLN A 1 323 ? 28.264 -12.836 65.583 1.00 32.10 323 GLN A CA 1
ATOM 2313 C C . GLN A 1 323 ? 27.605 -14.062 64.928 1.00 32.95 323 GLN A C 1
ATOM 2314 O O . GLN A 1 323 ? 27.263 -14.036 63.747 1.00 32.74 323 GLN A O 1
ATOM 2320 N N . TYR A 1 324 ? 27.433 -15.139 65.682 1.00 34.18 324 TYR A N 1
ATOM 2321 C CA . TYR A 1 324 ? 26.708 -16.288 65.150 1.00 35.66 324 TYR A CA 1
ATOM 2322 C C . TYR A 1 324 ? 25.230 -15.925 65.056 1.00 36.02 324 TYR A C 1
ATOM 2323 O O . TYR A 1 324 ? 24.734 -15.146 65.881 1.00 36.64 324 TYR A O 1
ATOM 2332 N N . ILE A 1 332 ? 25.185 -20.175 61.227 1.00 34.83 332 ILE A N 1
ATOM 2333 C CA . ILE A 1 332 ? 26.105 -19.413 60.383 1.00 34.91 332 ILE A CA 1
ATOM 2334 C C . ILE A 1 332 ? 26.812 -18.256 61.112 1.00 33.67 332 ILE A C 1
ATOM 2335 O O . ILE A 1 332 ? 26.426 -17.848 62.212 1.00 33.37 332 ILE A O 1
ATOM 2340 N N . SER A 1 333 ? 27.859 -17.740 60.478 1.00 31.91 333 SER A N 1
ATOM 2341 C CA . SER A 1 333 ? 28.560 -16.571 60.974 1.00 29.91 333 SER A CA 1
ATOM 2342 C C . SER A 1 333 ? 28.005 -15.409 60.182 1.00 28.72 333 SER A C 1
ATOM 2343 O O . SER A 1 333 ? 27.984 -15.457 58.954 1.00 28.45 333 SER A O 1
ATOM 2346 N N . SER A 1 334 ? 27.535 -14.380 60.869 1.00 27.39 334 SER A N 1
ATOM 2347 C CA . SER A 1 334 ? 27.019 -13.207 60.184 1.00 26.21 334 SER A CA 1
ATOM 2348 C C . SER A 1 334 ? 28.192 -12.590 59.443 1.00 25.50 334 SER A C 1
ATOM 2349 O O . SER A 1 334 ? 29.285 -12.474 59.997 1.00 25.04 334 SER A O 1
ATOM 2352 N N . HIS A 1 335 ? 27.979 -12.228 58.181 1.00 25.11 335 HIS A N 1
ATOM 2353 C CA . HIS A 1 335 ? 29.053 -11.648 57.386 1.00 24.75 335 HIS A CA 1
ATOM 2354 C C . HIS A 1 335 ? 28.844 -10.171 57.175 1.00 24.54 335 HIS A C 1
ATOM 2355 O O . HIS A 1 335 ? 29.439 -9.574 56.280 1.00 24.58 335 HIS A O 1
ATOM 2362 N N . TRP A 1 336 ? 27.994 -9.592 58.014 1.00 24.42 336 TRP A N 1
ATOM 2363 C CA . TRP A 1 336 ? 27.745 -8.160 57.978 1.00 24.24 336 TRP A CA 1
ATOM 2364 C C . TRP A 1 336 ? 28.821 -7.561 58.872 1.00 24.05 336 TRP A C 1
ATOM 2365 O O . TRP A 1 336 ? 28.727 -7.651 60.090 1.00 24.53 336 TRP A O 1
ATOM 2376 N N . MET A 1 337 ? 29.864 -7.001 58.266 1.00 23.71 337 MET A N 1
ATOM 2377 C CA . MET A 1 337 ? 31.000 -6.453 59.003 1.00 23.70 337 MET A CA 1
ATOM 2378 C C . MET A 1 337 ? 30.862 -4.942 59.111 1.00 23.46 337 MET A C 1
ATOM 2379 O O . MET A 1 337 ? 31.204 -4.188 58.192 1.00 23.57 337 MET A O 1
ATOM 2384 N N . THR A 1 338 ? 30.347 -4.497 60.249 1.00 23.01 338 THR A N 1
ATOM 2385 C CA . THR A 1 338 ? 29.974 -3.104 60.378 1.00 22.63 338 THR A CA 1
ATOM 2386 C C . THR A 1 338 ? 30.070 -2.741 61.847 1.00 22.55 338 THR A C 1
ATOM 2387 O O . THR A 1 338 ? 30.705 -3.462 62.617 1.00 22.35 338 THR A O 1
ATOM 2391 N N . SER A 1 339 ? 29.459 -1.629 62.241 1.00 22.50 339 SER A N 1
ATOM 2392 C CA . SER A 1 339 ? 29.482 -1.235 63.641 1.00 22.85 339 SER A CA 1
ATOM 2393 C C . SER A 1 339 ? 28.520 -2.059 64.470 1.00 23.18 339 SER A C 1
ATOM 2394 O O . SER A 1 339 ? 27.329 -2.117 64.169 1.00 23.32 339 SER A O 1
ATOM 2397 N N . PRO A 1 340 ? 29.025 -2.690 65.525 1.00 23.71 340 PRO A N 1
ATOM 2398 C CA . PRO A 1 340 ? 28.164 -3.437 66.449 1.00 23.87 340 PRO A CA 1
ATOM 2399 C C . PRO A 1 340 ? 27.179 -2.500 67.150 1.00 24.49 340 PRO A C 1
ATOM 2400 O O . PRO A 1 340 ? 26.153 -2.966 67.647 1.00 24.47 340 PRO A O 1
ATOM 2404 N N . MET A 1 341 ? 27.463 -1.199 67.160 1.00 25.06 341 MET A N 1
ATOM 2405 C CA . MET A 1 341 ? 26.561 -0.244 67.821 1.00 25.70 341 MET A CA 1
ATOM 2406 C C . MET A 1 341 ? 25.272 0.017 67.033 1.00 25.83 341 MET A C 1
ATOM 2407 O O . MET A 1 341 ? 24.401 0.739 67.498 1.00 25.78 341 MET A O 1
ATOM 2412 N N . LYS A 1 342 ? 25.150 -0.551 65.839 1.00 26.13 342 LYS A N 1
ATOM 2413 C CA . LYS A 1 342 ? 23.915 -0.375 65.072 1.00 26.36 342 LYS A CA 1
ATOM 2414 C C . LYS A 1 342 ? 22.751 -1.146 65.701 1.00 27.21 342 LYS A C 1
ATOM 2415 O O . LYS A 1 342 ? 21.591 -0.802 65.499 1.00 27.24 342 LYS A O 1
ATOM 2421 N N . ASP A 1 343 ? 23.077 -2.173 66.479 1.00 28.07 343 ASP A N 1
ATOM 2422 C CA . ASP A 1 343 ? 22.086 -3.035 67.123 1.00 29.09 343 ASP A CA 1
ATOM 2423 C C . ASP A 1 343 ? 21.747 -2.607 68.556 1.00 29.17 343 ASP A C 1
ATOM 2424 O O . ASP A 1 343 ? 22.551 -2.791 69.470 1.00 29.51 343 ASP A O 1
ATOM 2429 N N . PRO A 1 344 ? 20.541 -2.082 68.758 1.00 29.52 344 PRO A N 1
ATOM 2430 C CA . PRO A 1 344 ? 20.125 -1.577 70.073 1.00 29.42 344 PRO A CA 1
ATOM 2431 C C . PRO A 1 344 ? 20.265 -2.626 71.172 1.00 29.20 344 PRO A C 1
ATOM 2432 O O . PRO A 1 344 ? 20.490 -2.274 72.330 1.00 29.34 344 PRO A O 1
ATOM 2436 N N . GLU A 1 345 ? 20.131 -3.895 70.810 1.00 28.90 345 GLU A N 1
ATOM 2437 C CA . GLU A 1 345 ? 20.233 -4.990 71.778 1.00 28.98 345 GLU A CA 1
ATOM 2438 C C . GLU A 1 345 ? 21.650 -5.527 71.934 1.00 28.20 345 GLU A C 1
ATOM 2439 O O . GLU A 1 345 ? 21.915 -6.342 72.819 1.00 27.64 345 GLU A O 1
ATOM 2445 N N . MET A 1 346 ? 22.555 -5.097 71.060 1.00 27.91 346 MET A N 1
ATOM 2446 C CA . MET A 1 346 ? 23.955 -5.524 71.146 1.00 28.18 346 MET A CA 1
ATOM 2447 C C . MET A 1 346 ? 24.110 -7.041 71.258 1.00 28.30 346 MET A C 1
ATOM 2448 O O . MET A 1 346 ? 24.890 -7.539 72.078 1.00 27.60 346 MET A O 1
ATOM 2453 N N . ARG A 1 347 ? 23.371 -7.762 70.414 1.00 29.02 347 ARG A N 1
ATOM 2454 C CA . ARG A 1 347 ? 23.377 -9.232 70.385 1.00 29.85 347 ARG A CA 1
ATOM 2455 C C . ARG A 1 347 ? 24.759 -9.826 70.288 1.00 29.44 347 ARG A C 1
ATOM 2456 O O . ARG A 1 347 ? 25.048 -10.820 70.940 1.00 29.50 347 ARG A O 1
ATOM 2464 N N . ALA A 1 348 ? 25.596 -9.222 69.454 1.00 29.36 348 ALA A N 1
ATOM 2465 C CA . ALA A 1 348 ? 26.960 -9.683 69.267 1.00 29.71 348 ALA A CA 1
ATOM 2466 C C . ALA A 1 348 ? 27.792 -9.654 70.544 1.00 30.36 348 ALA A C 1
ATOM 2467 O O . ALA A 1 348 ? 28.839 -10.297 70.608 1.00 31.09 348 ALA A O 1
ATOM 2469 N N . CYS A 1 349 ? 27.341 -8.927 71.564 1.00 30.02 349 CYS A N 1
ATOM 2470 C CA . CYS A 1 349 ? 28.116 -8.840 72.798 1.00 29.80 349 CYS A CA 1
ATOM 2471 C C . CYS A 1 349 ? 27.573 -9.776 73.867 1.00 30.62 349 CYS A C 1
ATOM 2472 O O . CYS A 1 349 ? 28.292 -10.187 74.782 1.00 30.24 349 CYS A O 1
ATOM 2475 N N . ARG A 1 350 ? 26.300 -10.121 73.748 1.00 31.64 350 ARG A N 1
ATOM 2476 C CA . ARG A 1 350 ? 25.627 -10.838 74.826 1.00 33.08 350 ARG A CA 1
ATOM 2477 C C . ARG A 1 350 ? 25.798 -12.336 74.890 1.00 33.52 350 ARG A C 1
ATOM 2478 O O . ARG A 1 350 ? 25.150 -12.988 75.697 1.00 33.85 350 ARG A O 1
ATOM 2486 N N . GLN A 1 351 ? 26.651 -12.910 74.057 1.00 34.24 351 GLN A N 1
ATOM 2487 C CA . GLN A 1 351 ? 26.893 -14.327 74.226 1.00 35.05 351 GLN A CA 1
ATOM 2488 C C . GLN A 1 351 ? 28.022 -14.431 75.253 1.00 34.40 351 GLN A C 1
ATOM 2489 O O . GLN A 1 351 ? 28.256 -15.478 75.857 1.00 34.57 351 GLN A O 1
ATOM 2495 N N . CYS A 1 352 ? 28.711 -13.316 75.462 1.00 33.38 352 CYS A N 1
ATOM 2496 C CA . CYS A 1 352 ? 29.737 -13.257 76.490 1.00 32.49 352 CYS A CA 1
ATOM 2497 C C . CYS A 1 352 ? 29.208 -12.454 77.688 1.00 32.36 352 CYS A C 1
ATOM 2498 O O . CYS A 1 352 ? 29.439 -12.806 78.841 1.00 32.53 352 CYS A O 1
ATOM 2501 N N . HIS A 1 353 ? 28.487 -11.379 77.411 1.00 31.92 353 HIS A N 1
ATOM 2502 C CA . HIS A 1 353 ? 27.958 -10.534 78.469 1.00 31.85 353 HIS A CA 1
ATOM 2503 C C . HIS A 1 353 ? 26.461 -10.758 78.612 1.00 32.30 353 HIS A C 1
ATOM 2504 O O . HIS A 1 353 ? 25.683 -9.827 78.481 1.00 31.95 353 HIS A O 1
ATOM 2511 N N . ALA A 1 354 ? 26.079 -11.998 78.907 1.00 33.12 354 ALA A N 1
ATOM 2512 C CA . ALA A 1 354 ? 24.672 -12.401 78.975 1.00 33.86 354 ALA A CA 1
ATOM 2513 C C . ALA A 1 354 ? 23.820 -11.648 79.994 1.00 33.98 354 ALA A C 1
ATOM 2514 O O . ALA A 1 354 ? 22.615 -11.508 79.797 1.00 34.03 354 ALA A O 1
ATOM 2516 N N . ASP A 1 355 ? 24.441 -11.156 81.063 1.00 33.85 355 ASP A N 1
ATOM 2517 C CA . ASP A 1 355 ? 23.687 -10.496 82.123 1.00 34.25 355 ASP A CA 1
ATOM 2518 C C . ASP A 1 355 ? 23.522 -8.990 81.925 1.00 33.63 355 ASP A C 1
ATOM 2519 O O . ASP A 1 355 ? 23.018 -8.297 82.807 1.00 33.64 355 ASP A O 1
ATOM 2524 N N . LYS A 1 356 ? 23.956 -8.485 80.778 1.00 32.68 356 LYS A N 1
ATOM 2525 C CA . LYS A 1 356 ? 23.881 -7.060 80.519 1.00 32.03 356 LYS A CA 1
ATOM 2526 C C . LYS A 1 356 ? 22.873 -6.735 79.426 1.00 31.75 356 LYS A C 1
ATOM 2527 O O . LYS A 1 356 ? 22.716 -7.495 78.464 1.00 31.71 356 LYS A O 1
ATOM 2533 N N . THR A 1 357 ? 22.181 -5.615 79.583 1.00 31.27 357 THR A N 1
ATOM 2534 C CA . THR A 1 357 ? 21.250 -5.152 78.564 1.00 31.10 357 THR A CA 1
ATOM 2535 C C . THR A 1 357 ? 22.070 -4.457 77.481 1.00 31.11 357 THR A C 1
ATOM 2536 O O . THR A 1 357 ? 23.220 -4.052 77.718 1.00 31.07 357 THR A O 1
ATOM 2540 N N . GLY A 1 358 ? 21.472 -4.312 76.304 1.00 30.53 358 GLY A N 1
ATOM 2541 C CA . GLY A 1 358 ? 22.099 -3.605 75.209 1.00 30.39 358 GLY A CA 1
ATOM 2542 C C . GLY A 1 358 ? 22.386 -2.161 75.589 1.00 30.35 358 GLY A C 1
ATOM 2543 O O . GLY A 1 358 ? 23.478 -1.646 75.348 1.00 30.41 358 GLY A O 1
ATOM 2544 N N . GLU A 1 359 ? 21.413 -1.497 76.199 1.00 30.25 359 GLU A N 1
ATOM 2545 C CA . GLU A 1 359 ? 21.632 -0.117 76.613 1.00 30.41 359 GLU A CA 1
ATOM 2546 C C . GLU A 1 359 ? 22.869 0.007 77.496 1.00 29.53 359 GLU A C 1
ATOM 2547 O O . GLU A 1 359 ? 23.687 0.900 77.299 1.00 29.18 359 GLU A O 1
ATOM 2553 N N . TYR A 1 360 ? 23.009 -0.895 78.461 1.00 28.88 360 TYR A N 1
ATOM 2554 C CA . TYR A 1 360 ? 24.148 -0.831 79.365 1.00 28.06 360 TYR A CA 1
ATOM 2555 C C . TYR A 1 360 ? 25.470 -0.930 78.584 1.00 27.82 360 TYR A C 1
ATOM 2556 O O . TYR A 1 360 ? 26.402 -0.125 78.780 1.00 27.36 360 TYR A O 1
ATOM 2565 N N . LEU A 1 361 ? 25.541 -1.921 77.701 1.00 27.00 361 LEU A N 1
ATOM 2566 C CA . LEU A 1 361 ? 26.732 -2.148 76.903 1.00 26.47 361 LEU A CA 1
ATOM 2567 C C . LEU A 1 361 ? 27.033 -0.923 76.035 1.00 26.26 361 LEU A C 1
ATOM 2568 O O . LEU A 1 361 ? 28.190 -0.519 75.901 1.00 26.06 361 LEU A O 1
ATOM 2573 N N . ARG A 1 362 ? 25.990 -0.325 75.466 1.00 25.71 362 ARG A N 1
ATOM 2574 C CA . ARG A 1 362 ? 26.151 0.861 74.631 1.00 25.46 362 ARG A CA 1
ATOM 2575 C C . ARG A 1 362 ? 26.751 2.013 75.431 1.00 25.31 362 ARG A C 1
ATOM 2576 O O . ARG A 1 362 ? 27.656 2.706 74.961 1.00 25.05 362 ARG A O 1
ATOM 2584 N N . GLN A 1 363 ? 26.225 2.234 76.629 1.00 24.75 363 GLN A N 1
ATOM 2585 C CA . GLN A 1 363 ? 26.723 3.305 77.477 1.00 25.33 363 GLN A CA 1
ATOM 2586 C C . GLN A 1 363 ? 28.192 3.100 77.840 1.00 24.27 363 GLN A C 1
ATOM 2587 O O . GLN A 1 363 ? 28.930 4.070 77.977 1.00 24.36 363 GLN A O 1
ATOM 2593 N N . ARG A 1 364 ? 28.614 1.848 77.998 1.00 23.34 364 ARG A N 1
ATOM 2594 C CA . ARG A 1 364 ? 29.990 1.588 78.409 1.00 22.58 364 ARG A CA 1
ATOM 2595 C C . ARG A 1 364 ? 30.931 1.816 77.242 1.00 22.50 364 ARG A C 1
ATOM 2596 O O . ARG A 1 364 ? 32.083 2.198 77.432 1.00 22.26 364 ARG A O 1
ATOM 2604 N N . VAL A 1 365 ? 30.425 1.611 76.032 1.00 22.42 365 VAL A N 1
ATOM 2605 C CA . VAL A 1 365 ? 31.205 1.906 74.848 1.00 22.62 365 VAL A CA 1
ATOM 2606 C C . VAL A 1 365 ? 31.390 3.410 74.766 1.00 22.68 365 VAL A C 1
ATOM 2607 O O . VAL A 1 365 ? 32.516 3.905 74.632 1.00 22.52 365 VAL A O 1
ATOM 2611 N N . LEU A 1 366 ? 30.283 4.135 74.894 1.00 22.73 366 LEU A N 1
ATOM 2612 C CA . LEU A 1 366 ? 30.306 5.592 74.827 1.00 22.73 366 LEU A CA 1
ATOM 2613 C C . LEU A 1 366 ? 31.114 6.221 75.960 1.00 22.76 366 LEU A C 1
ATOM 2614 O O . LEU A 1 366 ? 31.682 7.307 75.794 1.00 23.18 366 LEU A O 1
ATOM 2619 N N . TYR A 1 367 ? 31.148 5.564 77.109 1.00 21.73 367 TYR A N 1
ATOM 2620 C CA . TYR A 1 367 ? 31.894 6.096 78.232 1.00 21.37 367 TYR A CA 1
ATOM 2621 C C . TYR A 1 367 ? 33.338 6.349 77.789 1.00 21.17 367 TYR A C 1
ATOM 2622 O O . TYR A 1 367 ? 33.925 7.367 78.110 1.00 21.30 367 TYR A O 1
ATOM 2631 N N . THR A 1 368 ? 33.903 5.420 77.033 1.00 20.93 368 THR A N 1
ATOM 2632 C CA . THR A 1 368 ? 35.257 5.566 76.514 1.00 20.28 368 THR A CA 1
ATOM 2633 C C . THR A 1 368 ? 35.348 6.480 75.284 1.00 20.13 368 THR A C 1
ATOM 2634 O O . THR A 1 368 ? 36.220 7.339 75.201 1.00 20.04 368 THR A O 1
ATOM 2638 N N . GLN A 1 369 ? 34.455 6.283 74.324 1.00 19.92 369 GLN A N 1
ATOM 2639 C CA . GLN A 1 369 ? 34.513 7.031 73.067 1.00 20.11 369 GLN A CA 1
ATOM 2640 C C . GLN A 1 369 ? 34.387 8.546 73.220 1.00 20.30 369 GLN A C 1
ATOM 2641 O O . GLN A 1 369 ? 35.099 9.299 72.562 1.00 20.24 369 GLN A O 1
ATOM 2647 N N . GLN A 1 370 ? 33.462 8.992 74.063 1.00 20.18 370 GLN A N 1
ATOM 2648 C CA . GLN A 1 370 ? 33.253 10.416 74.263 1.00 20.50 370 GLN A CA 1
ATOM 2649 C C . GLN A 1 370 ? 34.503 11.080 74.843 1.00 20.22 370 GLN A C 1
ATOM 2650 O O . GLN A 1 370 ? 34.887 12.183 74.425 1.00 20.25 370 GLN A O 1
ATOM 2656 N N . LYS A 1 371 ? 35.139 10.397 75.789 1.00 20.26 371 LYS A N 1
ATOM 2657 C CA . LYS A 1 371 ? 36.384 10.877 76.386 1.00 20.32 371 LYS A CA 1
ATOM 2658 C C . LYS A 1 371 ? 37.503 10.892 75.355 1.00 19.97 371 LYS A C 1
ATOM 2659 O O . LYS A 1 371 ? 38.249 11.867 75.250 1.00 20.23 371 LYS A O 1
ATOM 2665 N N . THR A 1 372 ? 37.599 9.817 74.582 1.00 19.80 372 THR A N 1
ATOM 2666 C CA . THR A 1 372 ? 38.625 9.686 73.562 1.00 19.15 372 THR A CA 1
ATOM 2667 C C . THR A 1 372 ? 38.413 10.718 72.461 1.00 19.83 372 THR A C 1
ATOM 2668 O O . THR A 1 372 ? 39.366 11.356 71.999 1.00 19.68 372 THR A O 1
ATOM 2672 N N . PHE A 1 373 ? 37.164 10.899 72.036 1.00 19.77 373 PHE A N 1
ATOM 2673 C CA . PHE A 1 373 ? 36.929 11.882 71.002 1.00 19.85 373 PHE A CA 1
ATOM 2674 C C . PHE A 1 373 ? 37.267 13.298 71.479 1.00 20.12 373 PHE A C 1
ATOM 2675 O O . PHE A 1 373 ? 37.920 14.051 70.769 1.00 20.11 373 PHE A O 1
ATOM 2683 N N . ASP A 1 374 ? 36.827 13.669 72.678 1.00 20.35 374 ASP A N 1
ATOM 2684 C CA . ASP A 1 374 ? 37.112 15.018 73.172 1.00 20.90 374 ASP A CA 1
ATOM 2685 C C . ASP A 1 374 ? 38.602 15.288 73.290 1.00 20.61 374 ASP A C 1
ATOM 2686 O O . ASP A 1 374 ? 39.079 16.352 72.896 1.00 20.80 374 ASP A O 1
ATOM 2691 N N . GLN A 1 375 ? 39.340 14.334 73.841 1.00 20.02 375 GLN A N 1
ATOM 2692 C CA . GLN A 1 375 ? 40.754 14.551 74.005 1.00 20.03 375 GLN A CA 1
ATOM 2693 C C . GLN A 1 375 ? 41.473 14.561 72.665 1.00 20.33 375 GLN A C 1
ATOM 2694 O O . GLN A 1 375 ? 42.445 15.289 72.501 1.00 20.61 375 GLN A O 1
ATOM 2700 N N . LEU A 1 376 ? 41.001 13.765 71.710 1.00 20.10 376 LEU A N 1
ATOM 2701 C CA . LEU A 1 376 ? 41.650 13.702 70.407 1.00 20.82 376 LEU A CA 1
ATOM 2702 C C . LEU A 1 376 ? 41.655 15.079 69.751 1.00 21.32 376 LEU A C 1
ATOM 2703 O O . LEU A 1 376 ? 42.694 15.555 69.273 1.00 21.12 376 LEU A O 1
ATOM 2708 N N . LEU A 1 377 ? 40.488 15.717 69.734 1.00 21.96 377 LEU A N 1
ATOM 2709 C CA . LEU A 1 377 ? 40.360 17.040 69.139 1.00 22.68 377 LEU A CA 1
ATOM 2710 C C . LEU A 1 377 ? 41.366 17.994 69.771 1.00 22.76 377 LEU A C 1
ATOM 2711 O O . LEU A 1 377 ? 41.917 18.856 69.089 1.00 23.20 377 LEU A O 1
ATOM 2716 N N . LYS A 1 378 ? 41.607 17.836 71.068 1.00 22.70 378 LYS A N 1
ATOM 2717 C CA . LYS A 1 378 ? 42.558 18.696 71.770 1.00 23.00 378 LYS A CA 1
ATOM 2718 C C . LYS A 1 378 ? 44.005 18.383 71.389 1.00 22.78 378 LYS A C 1
ATOM 2719 O O . LYS A 1 378 ? 44.809 19.302 71.194 1.00 22.64 378 LYS A O 1
ATOM 2725 N N . ALA A 1 379 ? 44.332 17.095 71.270 1.00 22.19 379 ALA A N 1
ATOM 2726 C CA . ALA A 1 379 ? 45.673 16.692 70.857 1.00 22.12 379 ALA A CA 1
ATOM 2727 C C . ALA A 1 379 ? 45.930 17.232 69.468 1.00 22.07 379 ALA A C 1
ATOM 2728 O O . ALA A 1 379 ? 47.042 17.638 69.134 1.00 22.00 379 ALA A O 1
ATOM 2730 N N . GLN A 1 380 ? 44.873 17.252 68.665 1.00 22.26 380 GLN A N 1
ATOM 2731 C CA . GLN A 1 380 ? 44.961 17.729 67.295 1.00 22.35 380 GLN A CA 1
ATOM 2732 C C . GLN A 1 380 ? 45.237 19.223 67.276 1.00 22.90 380 GLN A C 1
ATOM 2733 O O . GLN A 1 380 ? 46.120 19.693 66.558 1.00 22.57 380 GLN A O 1
ATOM 2739 N N . GLU A 1 381 ? 44.495 19.967 68.089 1.00 23.85 381 GLU A N 1
ATOM 2740 C CA . GLU A 1 381 ? 44.735 21.402 68.221 1.00 24.88 381 GLU A CA 1
ATOM 2741 C C . GLU A 1 381 ? 46.188 21.661 68.596 1.00 24.23 381 GLU A C 1
ATOM 2742 O O . GLU A 1 381 ? 46.839 22.532 68.020 1.00 24.31 381 GLU A O 1
ATOM 2748 N N . MET A 1 382 ? 46.679 20.925 69.588 1.00 23.66 382 MET A N 1
ATOM 2749 C CA . MET A 1 382 ? 48.049 21.124 70.078 1.00 23.46 382 MET A CA 1
ATOM 2750 C C . MET A 1 382 ? 49.059 20.775 68.992 1.00 22.67 382 MET A C 1
ATOM 2751 O O . MET A 1 382 ? 50.111 21.393 68.888 1.00 22.35 382 MET A O 1
ATOM 2756 N N . SER A 1 383 ? 48.720 19.795 68.163 1.00 22.03 383 SER A N 1
ATOM 2757 C CA . SER A 1 383 ? 49.612 19.391 67.090 1.00 21.43 383 SER A CA 1
ATOM 2758 C C . SER A 1 383 ? 49.699 20.510 66.055 1.00 21.38 383 SER A C 1
ATOM 2759 O O . SER A 1 383 ? 50.780 20.812 65.540 1.00 21.04 383 SER A O 1
ATOM 2762 N N . VAL A 1 384 ? 48.565 21.145 65.764 1.00 21.12 384 VAL A N 1
ATOM 2763 C CA . VAL A 1 384 ? 48.572 22.262 64.829 1.00 20.94 384 VAL A CA 1
ATOM 2764 C C . VAL A 1 384 ? 49.437 23.402 65.390 1.00 21.03 384 VAL A C 1
ATOM 2765 O O . VAL A 1 384 ? 50.228 24.000 64.679 1.00 21.24 384 VAL A O 1
ATOM 2769 N N . LYS A 1 385 ? 49.287 23.702 66.671 1.00 20.95 385 LYS A N 1
ATOM 2770 C CA . LYS A 1 385 ? 50.080 24.753 67.281 1.00 21.36 385 LYS A CA 1
ATOM 2771 C C . LYS A 1 385 ? 51.577 24.414 67.201 1.00 21.18 385 LYS A C 1
ATOM 2772 O O . LYS A 1 385 ? 52.414 25.292 67.027 1.00 20.90 385 LYS A O 1
ATOM 2778 N N . ALA A 1 386 ? 51.900 23.133 67.319 1.00 21.13 386 ALA A N 1
ATOM 2779 C CA . ALA A 1 386 ? 53.286 22.696 67.247 1.00 21.32 386 ALA A CA 1
ATOM 2780 C C . ALA A 1 386 ? 53.852 22.895 65.843 1.00 21.31 386 ALA A C 1
ATOM 2781 O O . ALA A 1 386 ? 54.983 23.338 65.665 1.00 21.36 386 ALA A O 1
ATOM 2783 N N . HIS A 1 387 ? 53.057 22.576 64.834 1.00 21.53 387 HIS A N 1
ATOM 2784 C CA . HIS A 1 387 ? 53.499 22.784 63.470 1.00 21.35 387 HIS A CA 1
ATOM 2785 C C . HIS A 1 387 ? 53.702 24.283 63.252 1.00 21.31 387 HIS A C 1
ATOM 2786 O O . HIS A 1 387 ? 54.699 24.716 62.667 1.00 20.66 387 HIS A O 1
ATOM 2793 N N . GLU A 1 388 ? 52.736 25.069 63.714 1.00 21.30 388 GLU A N 1
ATOM 2794 C CA . GLU A 1 388 ? 52.797 26.510 63.523 1.00 21.50 388 GLU A CA 1
ATOM 2795 C C . GLU A 1 388 ? 54.013 27.098 64.254 1.00 21.72 388 GLU A C 1
ATOM 2796 O O . GLU A 1 388 ? 54.680 27.988 63.732 1.00 22.13 388 GLU A O 1
ATOM 2802 N N . ALA A 1 389 ? 54.301 26.603 65.456 1.00 21.15 389 ALA A N 1
ATOM 2803 C CA . ALA A 1 389 ? 55.476 27.072 66.195 1.00 21.38 389 ALA A CA 1
ATOM 2804 C C . ALA A 1 389 ? 56.776 26.790 65.424 1.00 21.68 389 ALA A C 1
ATOM 2805 O O . ALA A 1 389 ? 57.643 27.655 65.321 1.00 21.67 389 ALA A O 1
ATOM 2807 N N . VAL A 1 390 ? 56.914 25.583 64.887 1.00 21.58 390 VAL A N 1
ATOM 2808 C CA . VAL A 1 390 ? 58.094 25.272 64.103 1.00 21.88 390 VAL A CA 1
ATOM 2809 C C . VAL A 1 390 ? 58.130 26.125 62.832 1.00 22.73 390 VAL A C 1
ATOM 2810 O O . VAL A 1 390 ? 59.188 26.633 62.454 1.00 23.17 390 VAL A O 1
ATOM 2814 N N . ARG A 1 391 ? 56.982 26.315 62.185 1.00 22.84 391 ARG A N 1
ATOM 2815 C CA . ARG A 1 391 ? 56.941 27.184 61.006 1.00 23.01 391 ARG A CA 1
ATOM 2816 C C . ARG A 1 391 ? 57.365 28.626 61.345 1.00 23.13 391 ARG A C 1
ATOM 2817 O O . ARG A 1 391 ? 58.201 29.219 60.644 1.00 23.58 391 ARG A O 1
ATOM 2825 N N . LEU A 1 392 ? 56.796 29.194 62.404 1.00 22.95 392 LEU A N 1
ATOM 2826 C CA . LEU A 1 392 ? 57.133 30.562 62.791 1.00 23.35 392 LEU A CA 1
ATOM 2827 C C . LEU A 1 392 ? 58.609 30.678 63.141 1.00 23.76 392 LEU A C 1
ATOM 2828 O O . LEU A 1 392 ? 59.259 31.668 62.809 1.00 23.90 392 LEU A O 1
ATOM 2833 N N . ALA A 1 393 ? 59.140 29.673 63.826 1.00 23.96 393 ALA A N 1
ATOM 2834 C CA . ALA A 1 393 ? 60.547 29.691 64.168 1.00 24.46 393 ALA A CA 1
ATOM 2835 C C . ALA A 1 393 ? 61.411 29.621 62.910 1.00 24.98 393 ALA A C 1
ATOM 2836 O O . ALA A 1 393 ? 62.394 30.337 62.817 1.00 25.63 393 ALA A O 1
ATOM 2838 N N . ASN A 1 394 ? 61.056 28.775 61.943 1.00 25.36 394 ASN A N 1
ATOM 2839 C CA . ASN A 1 394 ? 61.840 28.691 60.708 1.00 25.98 394 ASN A CA 1
ATOM 2840 C C . ASN A 1 394 ? 61.896 30.038 59.989 1.00 26.28 394 ASN A C 1
ATOM 2841 O O . ASN A 1 394 ? 62.890 30.371 59.373 1.00 26.58 394 ASN A O 1
ATOM 2846 N N . ALA A 1 395 ? 60.821 30.809 60.092 1.00 26.81 395 ALA A N 1
ATOM 2847 C CA . ALA A 1 395 ? 60.716 32.102 59.429 1.00 27.14 395 ALA A CA 1
ATOM 2848 C C . ALA A 1 395 ? 61.235 33.259 60.284 1.00 27.61 395 ALA A C 1
ATOM 2849 O O . ALA A 1 395 ? 61.351 34.393 59.799 1.00 27.63 395 ALA A O 1
ATOM 2851 N N . TYR A 1 396 ? 61.540 32.983 61.547 1.00 27.90 396 TYR A N 1
ATOM 2852 C CA . TYR A 1 396 ? 61.906 34.050 62.483 1.00 28.27 396 TYR A CA 1
ATOM 2853 C C . TYR A 1 396 ? 63.149 34.851 62.088 1.00 28.58 396 TYR A C 1
ATOM 2854 O O . TYR A 1 396 ? 64.190 34.287 61.791 1.00 28.51 396 TYR A O 1
ATOM 2863 N N . GLU A 1 397 ? 63.037 36.176 62.111 1.00 29.36 397 GLU A N 1
ATOM 2864 C CA . GLU A 1 397 ? 64.151 37.038 61.696 1.00 30.18 397 GLU A CA 1
ATOM 2865 C C . GLU A 1 397 ? 64.861 37.740 62.837 1.00 29.58 397 GLU A C 1
ATOM 2866 O O . GLU A 1 397 ? 65.890 38.379 62.621 1.00 28.89 397 GLU A O 1
ATOM 2872 N N . GLY A 1 398 ? 64.310 37.614 64.042 1.00 28.94 398 GLY A N 1
ATOM 2873 C CA . GLY A 1 398 ? 64.880 38.255 65.213 1.00 29.10 398 GLY A CA 1
ATOM 2874 C C . GLY A 1 398 ? 66.023 37.481 65.848 1.00 29.05 398 GLY A C 1
ATOM 2875 O O . GLY A 1 398 ? 66.549 36.518 65.273 1.00 28.80 398 GLY A O 1
ATOM 2876 N N . HIS A 1 399 ? 66.407 37.897 67.047 1.00 29.47 399 HIS A N 1
ATOM 2877 C CA . HIS A 1 399 ? 67.539 37.269 67.738 1.00 29.78 399 HIS A CA 1
ATOM 2878 C C . HIS A 1 399 ? 67.317 35.798 68.049 1.00 29.69 399 HIS A C 1
ATOM 2879 O O . HIS A 1 399 ? 66.361 35.453 68.720 1.00 29.40 399 HIS A O 1
ATOM 2886 N N . ARG A 1 400 ? 68.197 34.926 67.567 1.00 30.51 400 ARG A N 1
ATOM 2887 C CA . ARG A 1 400 ? 68.036 33.510 67.865 1.00 30.92 400 ARG A CA 1
ATOM 2888 C C . ARG A 1 400 ? 68.810 33.128 69.110 1.00 31.04 400 ARG A C 1
ATOM 2889 O O . ARG A 1 400 ? 69.759 33.809 69.494 1.00 31.13 400 ARG A O 1
ATOM 2897 N N . ALA A 1 401 ? 68.393 32.035 69.744 1.00 31.12 401 ALA A N 1
ATOM 2898 C CA . ALA A 1 401 ? 69.116 31.501 70.883 1.00 31.07 401 ALA A CA 1
ATOM 2899 C C . ALA A 1 401 ? 70.377 30.849 70.341 1.00 31.05 401 ALA A C 1
ATOM 2900 O O . ALA A 1 401 ? 70.394 30.359 69.208 1.00 31.08 401 ALA A O 1
ATOM 2902 N N . ALA A 1 402 ? 71.426 30.825 71.148 1.00 30.97 402 ALA A N 1
ATOM 2903 C CA . ALA A 1 402 ? 72.688 30.243 70.709 1.00 31.08 402 ALA A CA 1
ATOM 2904 C C . ALA A 1 402 ? 72.560 28.782 70.287 1.00 31.02 402 ALA A C 1
ATOM 2905 O O . ALA A 1 402 ? 73.245 28.336 69.375 1.00 31.36 402 ALA A O 1
ATOM 2907 N N . ASN A 1 403 ? 71.693 28.032 70.952 1.00 30.63 403 ASN A N 1
ATOM 2908 C CA . ASN A 1 403 ? 71.507 26.639 70.592 1.00 30.48 403 ASN A CA 1
ATOM 2909 C C . ASN A 1 403 ? 70.260 26.417 69.725 1.00 29.90 403 ASN A C 1
ATOM 2910 O O . ASN A 1 403 ? 69.601 25.370 69.815 1.00 29.71 403 ASN A O 1
ATOM 2915 N N . TYR A 1 404 ? 69.968 27.401 68.873 1.00 28.81 404 TYR A N 1
ATOM 2916 C CA . TYR A 1 404 ? 68.833 27.346 67.956 1.00 27.95 404 TYR A CA 1
ATOM 2917 C C . TYR A 1 404 ? 68.709 26.022 67.209 1.00 28.10 404 TYR A C 1
ATOM 2918 O O . TYR A 1 404 ? 67.658 25.378 67.258 1.00 28.11 404 TYR A O 1
ATOM 2927 N N . GLU A 1 405 ? 69.775 25.603 66.524 1.00 27.76 405 GLU A N 1
ATOM 2928 C CA . GLU A 1 405 ? 69.682 24.422 65.674 1.00 27.67 405 GLU A CA 1
ATOM 2929 C C . GLU A 1 405 ? 69.355 23.146 66.455 1.00 27.04 405 GLU A C 1
ATOM 2930 O O . GLU A 1 405 ? 68.546 22.333 66.018 1.00 27.13 405 GLU A O 1
ATOM 2936 N N . ALA A 1 406 ? 69.967 22.972 67.613 1.00 26.39 406 ALA A N 1
ATOM 2937 C CA . ALA A 1 406 ? 69.698 21.782 68.399 1.00 25.98 406 ALA A CA 1
ATOM 2938 C C . ALA A 1 406 ? 68.270 21.818 68.944 1.00 25.68 406 ALA A C 1
ATOM 2939 O O . ALA A 1 406 ? 67.607 20.785 69.010 1.00 25.55 406 ALA A O 1
ATOM 2941 N N . LEU A 1 407 ? 67.802 23.002 69.330 1.00 25.14 407 LEU A N 1
ATOM 2942 C CA . LEU A 1 407 ? 66.442 23.141 69.846 1.00 24.94 407 LEU A CA 1
ATOM 2943 C C . LEU A 1 407 ? 65.414 22.831 68.754 1.00 25.03 407 LEU A C 1
ATOM 2944 O O . LEU A 1 407 ? 64.415 22.151 69.017 1.00 24.91 407 LEU A O 1
ATOM 2949 N N . MET A 1 408 ? 65.661 23.334 67.544 1.00 24.47 408 MET A N 1
ATOM 2950 C CA . MET A 1 408 ? 64.764 23.093 66.419 1.00 24.81 408 MET A CA 1
ATOM 2951 C C . MET A 1 408 ? 64.742 21.621 66.015 1.00 25.14 408 MET A C 1
ATOM 2952 O O . MET A 1 408 ? 63.690 21.075 65.703 1.00 25.40 408 MET A O 1
ATOM 2957 N N . ALA A 1 409 ? 65.895 20.964 66.049 1.00 24.97 409 ALA A N 1
ATOM 2958 C CA . ALA A 1 409 ? 65.935 19.569 65.660 1.00 25.08 409 ALA A CA 1
ATOM 2959 C C . ALA A 1 409 ? 65.063 18.757 66.598 1.00 25.20 409 ALA A C 1
ATOM 2960 O O . ALA A 1 409 ? 64.347 17.850 66.179 1.00 25.23 409 ALA A O 1
ATOM 2962 N N . GLU A 1 410 ? 65.131 19.086 67.883 1.00 25.26 410 GLU A N 1
ATOM 2963 C CA . GLU A 1 410 ? 64.335 18.389 68.863 1.00 25.16 410 GLU A CA 1
ATOM 2964 C C . GLU A 1 410 ? 62.871 18.795 68.725 1.00 24.47 410 GLU A C 1
ATOM 2965 O O . GLU A 1 410 ? 61.969 17.977 68.905 1.00 24.38 410 GLU A O 1
ATOM 2971 N N . ALA A 1 411 ? 62.625 20.050 68.370 1.00 23.64 411 ALA A N 1
ATOM 2972 C CA . ALA A 1 411 ? 61.245 20.493 68.209 1.00 23.44 411 ALA A CA 1
ATOM 2973 C C . ALA A 1 411 ? 60.582 19.729 67.065 1.00 23.26 411 ALA A C 1
ATOM 2974 O O . ALA A 1 411 ? 59.435 19.289 67.180 1.00 23.23 411 ALA A O 1
ATOM 2976 N N . ARG A 1 412 ? 61.312 19.562 65.968 1.00 22.85 412 ARG A N 1
ATOM 2977 C CA . ARG A 1 412 ? 60.767 18.865 64.803 1.00 23.06 412 ARG A CA 1
ATOM 2978 C C . ARG A 1 412 ? 60.433 17.430 65.160 1.00 22.95 412 ARG A C 1
ATOM 2979 O O . ARG A 1 412 ? 59.313 16.953 64.915 1.00 23.10 412 ARG A O 1
ATOM 2987 N N . GLU A 1 413 ? 61.394 16.750 65.767 1.00 22.53 413 GLU A N 1
ATOM 2988 C CA . GLU A 1 413 ? 61.185 15.382 66.205 1.00 22.59 413 GLU A CA 1
ATOM 2989 C C . GLU A 1 413 ? 59.931 15.260 67.075 1.00 22.07 413 GLU A C 1
ATOM 2990 O O . GLU A 1 413 ? 59.192 14.295 66.975 1.00 21.91 413 GLU A O 1
ATOM 2996 N N . MET A 1 414 ? 59.685 16.248 67.919 1.00 22.00 414 MET A N 1
ATOM 2997 C CA . MET A 1 414 ? 58.524 16.202 68.797 1.00 21.64 414 MET A CA 1
ATOM 2998 C C . MET A 1 414 ? 57.239 16.440 68.018 1.00 20.99 414 MET A C 1
ATOM 2999 O O . MET A 1 414 ? 56.195 15.930 68.394 1.00 21.09 414 MET A O 1
ATOM 3004 N N . VAL A 1 415 ? 57.304 17.224 66.945 1.00 20.02 415 VAL A N 1
ATOM 3005 C CA . VAL A 1 415 ? 56.131 17.421 66.098 1.00 19.38 415 VAL A CA 1
ATOM 3006 C C . VAL A 1 415 ? 55.773 16.075 65.470 1.00 19.37 415 VAL A C 1
ATOM 3007 O O . VAL A 1 415 ? 54.633 15.618 65.538 1.00 19.08 415 VAL A O 1
ATOM 3011 N N . ARG A 1 416 ? 56.789 15.441 64.897 1.00 19.13 416 ARG A N 1
ATOM 3012 C CA . ARG A 1 416 ? 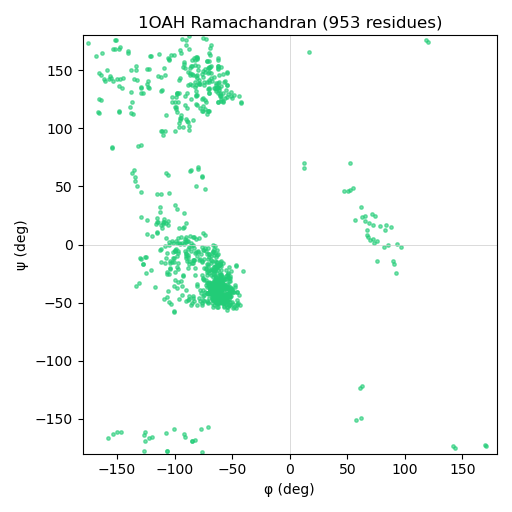56.665 14.146 64.248 1.00 19.31 416 ARG A CA 1
ATOM 3013 C C . ARG A 1 416 ? 56.114 13.082 65.204 1.00 19.28 416 ARG A C 1
ATOM 3014 O O . ARG A 1 416 ? 55.176 12.359 64.863 1.00 19.02 416 ARG A O 1
ATOM 3022 N N . LYS A 1 417 ? 56.699 12.996 66.393 1.00 18.87 417 LYS A N 1
ATOM 3023 C CA . LYS A 1 417 ? 56.257 12.012 67.369 1.00 19.21 417 LYS A CA 1
ATOM 3024 C C . LYS A 1 417 ? 54.852 12.320 67.898 1.00 19.21 417 LYS A C 1
ATOM 3025 O O . LYS A 1 417 ? 54.021 11.438 68.016 1.00 19.81 417 LYS A O 1
ATOM 3031 N N . GLY A 1 418 ? 54.578 13.578 68.185 1.00 19.06 418 GLY A N 1
ATOM 3032 C CA . GLY A 1 418 ? 53.271 13.941 68.683 1.00 19.32 418 GLY A CA 1
ATOM 3033 C C . GLY A 1 418 ? 52.196 13.543 67.681 1.00 19.66 418 GLY A C 1
ATOM 3034 O O . GLY A 1 418 ? 51.156 12.996 68.053 1.00 19.16 418 GLY A O 1
ATOM 3035 N N . GLN A 1 419 ? 52.468 13.807 66.403 1.00 19.63 419 GLN A N 1
ATOM 3036 C CA . GLN A 1 419 ? 51.496 13.516 65.369 1.00 19.94 419 GLN A CA 1
ATOM 3037 C C . GLN A 1 419 ? 51.352 12.021 65.150 1.00 20.01 419 GLN A C 1
ATOM 3038 O O . GLN A 1 419 ? 50.242 11.523 65.031 1.00 20.80 419 GLN A O 1
ATOM 3044 N N . LEU A 1 420 ? 52.456 11.288 65.123 1.00 20.00 420 LEU A N 1
ATOM 3045 C CA . LEU A 1 420 ? 52.336 9.838 65.002 1.00 19.72 420 LEU A CA 1
ATOM 3046 C C . LEU A 1 420 ? 51.394 9.344 66.089 1.00 19.67 420 LEU A C 1
ATOM 3047 O O . LEU A 1 420 ? 50.505 8.547 65.828 1.00 20.15 420 LEU A O 1
ATOM 3052 N N . PHE A 1 421 ? 51.570 9.846 67.307 1.00 19.86 421 PHE A N 1
ATOM 3053 C CA . PHE A 1 421 ? 50.729 9.428 68.421 1.00 20.03 421 PHE A CA 1
ATOM 3054 C C . PHE A 1 421 ? 49.233 9.771 68.256 1.00 20.14 421 PHE A C 1
ATOM 3055 O O . PHE A 1 421 ? 48.394 8.892 68.377 1.00 20.51 421 PHE A O 1
ATOM 3063 N N . TRP A 1 422 ? 48.863 11.015 67.990 1.00 20.26 422 TRP A N 1
ATOM 3064 C CA . TRP A 1 422 ? 47.417 11.252 67.847 1.00 20.47 422 TRP A CA 1
ATOM 3065 C C . TRP A 1 422 ? 46.844 10.508 66.628 1.00 20.52 422 TRP A C 1
ATOM 3066 O O . TRP A 1 422 ? 45.729 9.982 66.675 1.00 20.49 422 TRP A O 1
ATOM 3077 N N . ASP A 1 423 ? 47.617 10.440 65.549 1.00 20.62 423 ASP A N 1
ATOM 3078 C CA . ASP A 1 423 ? 47.138 9.774 64.334 1.00 20.67 423 ASP A CA 1
ATOM 3079 C C . ASP A 1 423 ? 46.864 8.297 64.605 1.00 20.58 423 ASP A C 1
ATOM 3080 O O . ASP A 1 423 ? 45.932 7.722 64.065 1.00 20.88 423 ASP A O 1
ATOM 3085 N N . TYR A 1 424 ? 47.689 7.687 65.450 1.00 20.15 424 TYR A N 1
ATOM 3086 C CA . TYR A 1 424 ? 47.520 6.287 65.812 1.00 19.43 424 TYR A CA 1
ATOM 3087 C C . TYR A 1 424 ? 46.130 6.063 66.419 1.00 19.35 424 TYR A C 1
ATOM 3088 O O . TYR A 1 424 ? 45.487 5.040 66.183 1.00 19.32 424 TYR A O 1
ATOM 3097 N N . VAL A 1 425 ? 45.664 7.032 67.201 1.00 19.00 425 VAL A N 1
ATOM 3098 C CA . VAL A 1 425 ? 44.338 6.957 67.786 1.00 18.48 425 VAL A CA 1
ATOM 3099 C C . VAL A 1 425 ? 43.271 7.370 66.776 1.00 18.58 425 VAL A C 1
ATOM 3100 O O . VAL A 1 425 ? 42.323 6.633 66.539 1.00 18.95 425 VAL A O 1
ATOM 3104 N N . SER A 1 426 ? 43.436 8.540 66.165 1.00 18.71 426 SER A N 1
ATOM 3105 C CA . SER A 1 426 ? 42.486 9.057 65.174 1.00 18.68 426 SER A CA 1
ATOM 3106 C C . SER A 1 426 ? 42.216 8.091 64.013 1.00 19.44 426 SER A C 1
ATOM 3107 O O . SER A 1 426 ? 41.056 7.843 63.637 1.00 19.72 426 SER A O 1
ATOM 3110 N N . ALA A 1 427 ? 43.285 7.559 63.427 1.00 19.01 427 ALA A N 1
ATOM 3111 C CA . ALA A 1 427 ? 43.148 6.664 62.288 1.00 19.27 427 ALA A CA 1
ATOM 3112 C C . ALA A 1 427 ? 42.441 5.369 62.639 1.00 19.32 427 ALA A C 1
ATOM 3113 O O . ALA A 1 427 ? 41.910 4.686 61.762 1.00 19.22 427 ALA A O 1
ATOM 3115 N N . GLU A 1 428 ? 42.456 5.026 63.923 1.00 19.52 428 GLU A N 1
ATOM 3116 C CA . GLU A 1 428 ? 41.879 3.784 64.395 1.00 19.27 428 GLU A CA 1
ATOM 3117 C C . GLU A 1 428 ? 40.373 3.986 64.472 1.00 19.87 428 GLU A C 1
ATOM 3118 O O . GLU A 1 428 ? 39.894 5.036 64.898 1.00 20.34 428 GLU A O 1
ATOM 3124 N N . ASN A 1 429 ? 39.631 2.976 64.041 1.00 19.74 429 ASN A N 1
ATOM 3125 C CA . ASN A 1 429 ? 38.193 3.118 63.843 1.00 19.93 429 ASN A CA 1
ATOM 3126 C C . ASN A 1 429 ? 37.262 2.904 65.032 1.00 20.16 429 ASN A C 1
ATOM 3127 O O . ASN A 1 429 ? 36.041 2.993 64.868 1.00 20.49 429 ASN A O 1
ATOM 3132 N N . SER A 1 430 ? 37.808 2.616 66.210 1.00 19.97 430 SER A N 1
ATOM 3133 C CA . SER A 1 430 ? 36.936 2.356 67.347 1.00 20.07 430 SER A CA 1
ATOM 3134 C C . SER A 1 430 ? 36.760 3.535 68.306 1.00 20.11 430 SER A C 1
ATOM 3135 O O . SER A 1 430 ? 35.956 3.470 69.232 1.00 20.28 430 SER A O 1
ATOM 3138 N N . VAL A 1 431 ? 37.499 4.613 68.077 1.00 19.98 431 VAL A N 1
ATOM 3139 C CA . VAL A 1 431 ? 37.407 5.802 68.918 1.00 19.85 431 VAL A CA 1
ATOM 3140 C C . VAL A 1 431 ? 37.630 5.452 70.376 1.00 19.89 431 VAL A C 1
ATOM 3141 O O . VAL A 1 431 ? 36.844 5.823 71.261 1.00 20.02 431 VAL A O 1
ATOM 3145 N N . GLY A 1 432 ? 38.691 4.701 70.621 1.00 19.58 432 GLY A N 1
ATOM 3146 C CA . GLY A 1 432 ? 39.041 4.316 71.967 1.00 19.22 432 GLY A CA 1
ATOM 3147 C C . GLY A 1 432 ? 38.500 2.997 72.481 1.00 18.95 432 GLY A C 1
ATOM 3148 O O . GLY A 1 432 ? 39.108 2.416 73.383 1.00 18.55 432 GLY A O 1
ATOM 3149 N N . PHE A 1 433 ? 37.390 2.504 71.930 1.00 18.93 433 PHE A N 1
ATOM 3150 C CA . PHE A 1 433 ? 36.805 1.291 72.505 1.00 19.23 433 PHE A CA 1
ATOM 3151 C C . PHE A 1 433 ? 37.617 0.006 72.378 1.00 19.33 433 PHE A C 1
ATOM 3152 O O . PHE A 1 433 ? 37.592 -0.828 73.284 1.00 19.62 433 PHE A O 1
ATOM 3160 N N . HIS A 1 434 ? 38.356 -0.178 71.291 1.00 18.79 434 HIS A N 1
ATOM 3161 C CA . HIS A 1 434 ? 39.095 -1.426 71.202 1.00 18.80 434 HIS A CA 1
ATOM 3162 C C . HIS A 1 434 ? 40.064 -1.524 72.377 1.00 18.95 434 HIS A C 1
ATOM 3163 O O . HIS A 1 434 ? 40.313 -2.613 72.893 1.00 18.66 434 HIS A O 1
ATOM 3170 N N . ASN A 1 435 ? 40.622 -0.384 72.792 1.00 19.20 435 ASN A N 1
ATOM 3171 C CA . ASN A 1 435 ? 41.613 -0.329 73.882 1.00 19.32 435 ASN A CA 1
ATOM 3172 C C . ASN A 1 435 ? 41.621 1.047 74.566 1.00 19.25 435 ASN A C 1
ATOM 3173 O O . ASN A 1 435 ? 42.430 1.916 74.239 1.00 19.58 435 ASN A O 1
ATOM 3178 N N . PRO A 1 436 ? 40.701 1.237 75.510 1.00 19.14 436 PRO A N 1
ATOM 3179 C CA . PRO A 1 436 ? 40.503 2.534 76.170 1.00 18.95 436 PRO A CA 1
ATOM 3180 C C . PRO A 1 436 ? 41.740 3.109 76.818 1.00 18.76 436 PRO A C 1
ATOM 3181 O O . PRO A 1 436 ? 42.045 4.270 76.591 1.00 18.89 436 PRO A O 1
ATOM 3185 N N . ALA A 1 437 ? 42.449 2.313 77.603 1.00 18.78 437 ALA A N 1
ATOM 3186 C CA . ALA A 1 437 ? 43.615 2.827 78.291 1.00 18.70 437 ALA A CA 1
ATOM 3187 C C . ALA A 1 437 ? 44.722 3.265 77.335 1.00 18.99 437 ALA A C 1
ATOM 3188 O O . ALA A 1 437 ? 45.296 4.340 77.506 1.00 19.03 437 ALA A O 1
ATOM 3190 N N . LYS A 1 438 ? 45.007 2.462 76.317 1.00 19.20 438 LYS A N 1
ATOM 3191 C CA . LYS A 1 438 ? 46.082 2.817 75.411 1.00 19.89 438 LYS A CA 1
ATOM 3192 C C . LYS A 1 438 ? 45.716 4.058 74.605 1.00 20.16 438 LYS A C 1
ATOM 3193 O O . LYS A 1 438 ? 46.548 4.933 74.365 1.00 20.27 438 LYS A O 1
ATOM 3199 N N . ALA A 1 439 ? 44.460 4.135 74.198 1.00 20.32 439 ALA A N 1
ATOM 3200 C CA . ALA A 1 439 ? 43.999 5.289 73.444 1.00 20.12 439 ALA A CA 1
ATOM 3201 C C . ALA A 1 439 ? 44.220 6.587 74.213 1.00 20.15 439 ALA A C 1
ATOM 3202 O O . ALA A 1 439 ? 44.813 7.531 73.696 1.00 20.18 439 ALA A O 1
ATOM 3204 N N . LEU A 1 440 ? 43.720 6.636 75.442 1.00 20.10 440 LEU A N 1
ATOM 3205 C CA . LEU A 1 440 ? 43.821 7.860 76.238 1.00 20.42 440 LEU A CA 1
ATOM 3206 C C . LEU A 1 440 ? 45.271 8.172 76.633 1.00 20.25 440 LEU A C 1
ATOM 3207 O O . LEU A 1 440 ? 45.685 9.316 76.611 1.00 20.03 440 LEU A O 1
ATOM 3212 N N . ASP A 1 441 ? 46.026 7.145 77.004 1.00 20.15 441 ASP A N 1
ATOM 3213 C CA . ASP A 1 441 ? 47.415 7.334 77.374 1.00 20.35 441 ASP A CA 1
ATOM 3214 C C . ASP A 1 441 ? 48.151 7.863 76.156 1.00 20.40 441 ASP A C 1
ATOM 3215 O O . ASP A 1 441 ? 48.981 8.771 76.261 1.00 20.12 441 ASP A O 1
ATOM 3220 N N . THR A 1 442 ? 47.818 7.316 74.991 1.00 20.31 442 THR A N 1
ATOM 3221 C CA . THR A 1 442 ? 48.470 7.733 73.754 1.00 20.42 442 THR A CA 1
ATOM 3222 C C . THR A 1 442 ? 48.149 9.183 73.404 1.00 20.45 442 THR A C 1
ATOM 3223 O O . THR A 1 442 ? 48.999 9.912 72.912 1.00 20.83 442 THR A O 1
ATOM 3227 N N . LEU A 1 443 ? 46.928 9.611 73.667 1.00 20.29 443 LEU A N 1
ATOM 3228 C CA . LEU A 1 443 ? 46.546 10.985 73.377 1.00 20.39 443 LEU A CA 1
ATOM 3229 C C . LEU A 1 443 ? 47.275 11.937 74.314 1.00 20.53 443 LEU A C 1
ATOM 3230 O O . LEU A 1 443 ? 47.714 13.013 73.903 1.00 20.65 443 LEU A O 1
ATOM 3235 N N . MET A 1 444 ? 47.424 11.530 75.567 1.00 20.15 444 MET A N 1
ATOM 3236 C CA . MET A 1 444 ? 48.124 12.379 76.511 1.00 20.49 444 MET A CA 1
ATOM 3237 C C . MET A 1 444 ? 49.598 12.569 76.136 1.00 20.30 444 MET A C 1
ATOM 3238 O O . MET A 1 444 ? 50.122 13.680 76.175 1.00 19.96 444 MET A O 1
ATOM 3243 N N . THR A 1 445 ? 50.259 11.484 75.756 1.00 20.23 445 THR A N 1
ATOM 3244 C CA . THR A 1 445 ? 51.644 11.579 75.344 1.00 19.77 445 THR A CA 1
ATOM 3245 C C . THR A 1 445 ? 51.734 12.418 74.080 1.00 19.79 445 THR A C 1
ATOM 3246 O O . THR A 1 445 ? 52.617 13.255 73.960 1.00 20.21 445 THR A O 1
ATOM 3250 N N . SER A 1 446 ? 50.815 12.225 73.144 1.00 19.71 446 SER A N 1
ATOM 3251 C CA . SER A 1 446 ? 50.833 13.037 71.934 1.00 19.85 446 SER A CA 1
ATOM 3252 C C . SER A 1 446 ? 50.884 14.523 72.297 1.00 20.24 446 SER A C 1
ATOM 3253 O O . SER A 1 446 ? 51.726 15.271 71.808 1.00 19.81 446 SER A O 1
ATOM 3256 N N . MET A 1 447 ? 49.957 14.950 73.150 1.00 20.75 447 MET A N 1
ATOM 3257 C CA . MET A 1 447 ? 49.908 16.349 73.557 1.00 21.13 447 MET A CA 1
ATOM 3258 C C . MET A 1 447 ? 51.182 16.822 74.241 1.00 21.02 447 MET A C 1
ATOM 3259 O O . MET A 1 447 ? 51.617 17.950 74.022 1.00 20.88 447 MET A O 1
ATOM 3264 N N . GLU A 1 448 ? 51.766 15.965 75.072 1.00 21.02 448 GLU A N 1
ATOM 3265 C CA . GLU A 1 448 ? 53.011 16.295 75.740 1.00 21.30 448 GLU A CA 1
ATOM 3266 C C . GLU A 1 448 ? 54.082 16.576 74.703 1.00 21.19 448 GLU A C 1
ATOM 3267 O O . GLU A 1 448 ? 54.796 17.569 74.812 1.00 21.27 448 GLU A O 1
ATOM 3273 N N . CYS A 1 449 ? 54.181 15.710 73.695 1.00 20.83 449 CYS A N 1
ATOM 3274 C CA . CYS A 1 449 ? 55.174 15.880 72.632 1.00 21.32 449 CYS A CA 1
ATOM 3275 C C . CYS A 1 449 ? 54.951 17.184 71.870 1.00 21.58 449 CYS A C 1
ATOM 3276 O O . CYS A 1 449 ? 55.897 17.948 71.662 1.00 21.79 449 CYS A O 1
ATOM 3279 N N . SER A 1 450 ? 53.708 17.445 71.466 1.00 21.42 450 SER A N 1
ATOM 3280 C CA . SER A 1 450 ? 53.409 18.673 70.734 1.00 21.83 450 SER A CA 1
ATOM 3281 C C . SER A 1 450 ? 53.714 19.920 71.567 1.00 22.07 450 SER A C 1
ATOM 3282 O O . SER A 1 450 ? 54.269 20.898 71.061 1.00 22.43 450 SER A O 1
ATOM 3285 N N . GLN A 1 451 ? 53.352 19.894 72.844 1.00 22.27 451 GLN A N 1
ATOM 3286 C CA . GLN A 1 451 ? 53.640 21.033 73.705 1.00 22.56 451 GLN A CA 1
ATOM 3287 C C . GLN A 1 451 ? 55.168 21.245 73.807 1.00 22.65 451 GLN A C 1
ATOM 3288 O O . GLN A 1 451 ? 55.646 22.380 73.843 1.00 22.91 451 GLN A O 1
ATOM 3294 N N . LYS A 1 452 ? 55.917 20.147 73.846 1.00 22.67 452 LYS A N 1
ATOM 3295 C CA . LYS A 1 452 ? 57.383 20.232 73.903 1.00 23.28 452 LYS A CA 1
ATOM 3296 C C . LYS A 1 452 ? 57.889 20.931 72.646 1.00 22.82 452 LYS A C 1
ATOM 3297 O O . LYS A 1 452 ? 58.740 21.806 72.710 1.00 22.43 452 LYS A O 1
ATOM 3303 N N . ALA A 1 453 ? 57.341 20.555 71.501 1.00 22.76 453 ALA A N 1
ATOM 3304 C CA . ALA A 1 453 ? 57.720 21.193 70.257 1.00 22.89 453 ALA A CA 1
ATOM 3305 C C . ALA A 1 453 ? 57.453 22.692 70.322 1.00 22.54 453 ALA A C 1
ATOM 3306 O O . ALA A 1 453 ? 58.276 23.504 69.885 1.00 22.54 453 ALA A O 1
ATOM 3308 N N . VAL A 1 454 ? 56.295 23.063 70.849 1.00 22.02 454 VAL A N 1
ATOM 3309 C CA . VAL A 1 454 ? 55.967 24.481 70.957 1.00 21.69 454 VAL A CA 1
ATOM 3310 C C . VAL A 1 454 ? 56.997 25.180 71.838 1.00 21.48 454 VAL A C 1
ATOM 3311 O O . VAL A 1 454 ? 57.520 26.233 71.483 1.00 20.75 454 VAL A O 1
ATOM 3315 N N . ASP A 1 455 ? 57.293 24.572 72.981 1.00 21.36 455 ASP A N 1
ATOM 3316 C CA . ASP A 1 455 ? 58.272 25.125 73.914 1.00 21.62 455 ASP A CA 1
ATOM 3317 C C . ASP A 1 455 ? 59.696 25.271 73.322 1.00 21.73 455 ASP A C 1
ATOM 3318 O O . ASP A 1 455 ? 60.314 26.327 73.450 1.00 22.10 455 ASP A O 1
ATOM 3323 N N . LEU A 1 456 ? 60.200 24.215 72.684 1.00 21.79 456 LEU A N 1
ATOM 3324 C CA . LEU A 1 456 ? 61.524 24.229 72.078 1.00 21.79 456 LEU A CA 1
ATOM 3325 C C . LEU A 1 456 ? 61.651 25.271 70.966 1.00 22.02 456 LEU A C 1
ATOM 3326 O O . LEU A 1 456 ? 62.590 26.065 70.976 1.00 22.16 456 LEU A O 1
ATOM 3331 N N . ALA A 1 457 ? 60.710 25.272 70.023 1.00 21.73 457 ALA A N 1
ATOM 3332 C CA . ALA A 1 457 ? 60.726 26.229 68.917 1.00 21.81 457 ALA A CA 1
ATOM 3333 C C . ALA A 1 457 ? 60.651 27.653 69.438 1.00 21.90 457 ALA A C 1
ATOM 3334 O O . ALA A 1 457 ? 61.343 28.547 68.949 1.00 21.40 457 ALA A O 1
ATOM 3336 N N . THR A 1 458 ? 59.804 27.868 70.436 1.00 22.37 458 THR A N 1
ATOM 3337 C CA . THR A 1 458 ? 59.669 29.195 71.019 1.00 22.86 458 THR A CA 1
ATOM 3338 C C . THR A 1 458 ? 60.986 29.628 71.650 1.00 23.44 458 THR A C 1
ATOM 3339 O O . THR A 1 458 ? 61.448 30.750 71.441 1.00 23.43 458 THR A O 1
ATOM 3343 N N . GLU A 1 459 ? 61.593 28.728 72.418 1.00 23.84 459 GLU A N 1
ATOM 3344 C CA . GLU A 1 459 ? 62.867 29.026 73.059 1.00 24.52 459 GLU A CA 1
ATOM 3345 C C . GLU A 1 459 ? 63.957 29.312 72.019 1.00 24.43 459 GLU A C 1
ATOM 3346 O O . GLU A 1 459 ? 64.811 30.175 72.225 1.00 24.75 459 GLU A O 1
ATOM 3352 N N . ALA A 1 460 ? 63.920 28.599 70.897 1.00 24.50 460 ALA A N 1
ATOM 3353 C CA . ALA A 1 460 ? 64.912 28.799 69.848 1.00 24.46 460 ALA A CA 1
ATOM 3354 C C . ALA A 1 460 ? 64.900 30.229 69.319 1.00 24.73 460 ALA A C 1
ATOM 3355 O O . ALA A 1 460 ? 65.943 30.750 68.907 1.00 25.19 460 ALA A O 1
ATOM 3357 N N . THR A 1 461 ? 63.731 30.866 69.325 1.00 24.71 461 THR A N 1
ATOM 3358 C CA . THR A 1 461 ? 63.623 32.249 68.848 1.00 24.82 461 THR A CA 1
ATOM 3359 C C . THR A 1 461 ? 63.847 33.200 70.003 1.00 25.05 461 THR A C 1
ATOM 3360 O O . THR A 1 461 ? 63.463 34.370 69.938 1.00 24.63 461 THR A O 1
ATOM 3364 N N . ASP A 1 462 ? 64.449 32.681 71.068 1.00 24.82 462 ASP A N 1
ATOM 3365 C CA . ASP A 1 462 ? 64.638 33.464 72.279 1.00 25.56 462 ASP A CA 1
ATOM 3366 C C . ASP A 1 462 ? 63.293 33.982 72.801 1.00 25.70 462 ASP A C 1
ATOM 3367 O O . ASP A 1 462 ? 63.255 34.952 73.558 1.00 25.26 462 ASP A O 1
ATOM 3372 N N . PHE A 1 463 ? 62.208 33.318 72.385 1.00 26.18 463 PHE A N 1
ATOM 3373 C CA . PHE A 1 463 ? 60.820 33.626 72.788 1.00 26.27 463 PHE A CA 1
ATOM 3374 C C . PHE A 1 463 ? 60.185 34.747 71.983 1.00 26.35 463 PHE A C 1
ATOM 3375 O O . PHE A 1 463 ? 59.118 35.264 72.335 1.00 26.68 463 PHE A O 1
ATOM 3383 N N . GLY A 1 464 ? 60.844 35.104 70.885 1.00 26.06 464 GLY A N 1
ATOM 3384 C CA . GLY A 1 464 ? 60.315 36.124 70.006 1.00 25.72 464 GLY A CA 1
ATOM 3385 C C . GLY A 1 464 ? 58.959 35.750 69.440 1.00 25.81 464 GLY A C 1
ATOM 3386 O O . GLY A 1 464 ? 58.140 36.627 69.172 1.00 26.39 464 GLY A O 1
ATOM 3387 N N . ILE A 1 465 ? 58.708 34.461 69.234 1.00 25.36 465 ILE A N 1
ATOM 3388 C CA . ILE A 1 465 ? 57.416 34.047 68.679 1.00 25.31 465 ILE A CA 1
ATOM 3389 C C . ILE A 1 465 ? 56.346 33.722 69.720 1.00 25.67 465 ILE A C 1
ATOM 3390 O O . ILE A 1 465 ? 55.241 33.357 69.360 1.00 25.24 465 ILE A O 1
ATOM 3395 N N . ALA A 1 466 ? 56.675 33.858 71.000 1.00 26.46 466 ALA A N 1
ATOM 3396 C CA . ALA A 1 466 ? 55.719 33.538 72.060 1.00 27.24 466 ALA A CA 1
ATOM 3397 C C . ALA A 1 466 ? 54.383 34.290 71.936 1.00 27.91 466 ALA A C 1
ATOM 3398 O O . ALA A 1 466 ? 53.316 33.685 72.075 1.00 28.10 466 ALA A O 1
ATOM 3400 N N . PRO A 1 467 ? 54.444 35.594 71.657 1.00 28.66 467 PRO A N 1
ATOM 3401 C CA . PRO A 1 467 ? 53.229 36.423 71.545 1.00 29.25 467 PRO A CA 1
ATOM 3402 C C . PRO A 1 467 ? 52.338 35.981 70.401 1.00 29.76 467 PRO A C 1
ATOM 3403 O O . PRO A 1 467 ? 51.105 36.029 70.481 1.00 29.61 467 PRO A O 1
ATOM 3407 N N . ALA A 1 468 ? 52.977 35.545 69.329 1.00 30.46 468 ALA A N 1
ATOM 3408 C CA . ALA A 1 468 ? 52.266 35.066 68.162 1.00 31.16 468 ALA A CA 1
ATOM 3409 C C . ALA A 1 468 ? 51.512 33.751 68.412 1.00 32.00 468 ALA A C 1
ATOM 3410 O O . ALA A 1 468 ? 50.496 33.495 67.763 1.00 32.25 468 ALA A O 1
ATOM 3412 N N . LEU A 1 469 ? 51.974 32.949 69.373 1.00 32.34 469 LEU A N 1
ATOM 3413 C CA . LEU A 1 469 ? 51.391 31.636 69.647 1.00 33.05 469 LEU A CA 1
ATOM 3414 C C . LEU A 1 469 ? 50.393 31.604 70.809 1.00 33.64 469 LEU A C 1
ATOM 3415 O O . LEU A 1 469 ? 49.865 30.551 71.141 1.00 33.43 469 LEU A O 1
ATOM 3420 N N . ALA A 1 470 ? 50.143 32.760 71.415 1.00 34.57 470 ALA A N 1
ATOM 3421 C CA . ALA A 1 470 ? 49.332 32.845 72.634 1.00 35.51 470 ALA A CA 1
ATOM 3422 C C . ALA A 1 470 ? 47.808 32.694 72.465 1.00 36.26 470 ALA A C 1
ATOM 3423 O O . ALA A 1 470 ? 47.111 32.213 73.372 1.00 36.48 470 ALA A O 1
ATOM 3425 N N . GLY A 1 471 ? 47.278 33.100 71.319 1.00 36.70 471 GLY A N 1
ATOM 3426 C CA . GLY A 1 471 ? 45.832 33.070 71.160 1.00 37.73 471 GLY A CA 1
ATOM 3427 C C . GLY A 1 471 ? 45.184 31.723 70.892 1.00 37.97 471 GLY A C 1
ATOM 3428 O O . GLY A 1 471 ? 45.730 30.665 71.205 1.00 38.33 471 GLY A O 1
ATOM 3429 N N . ASP A 1 472 ? 43.985 31.793 70.323 1.00 38.08 472 ASP A N 1
ATOM 3430 C CA . ASP A 1 472 ? 43.218 30.632 69.905 1.00 37.63 472 ASP A CA 1
ATOM 3431 C C . ASP A 1 472 ? 43.953 30.149 68.670 1.00 36.48 472 ASP A C 1
ATOM 3432 O O . ASP A 1 472 ? 44.144 30.924 67.738 1.00 36.49 472 ASP A O 1
ATOM 3437 N N . ILE A 1 473 ? 44.409 28.900 68.663 1.00 35.33 473 ILE A N 1
ATOM 3438 C CA . ILE A 1 473 ? 45.123 28.400 67.495 1.00 34.37 473 ILE A CA 1
ATOM 3439 C C . ILE A 1 473 ? 44.195 28.468 66.278 1.00 34.18 473 ILE A C 1
ATOM 3440 O O . ILE A 1 473 ? 44.646 28.657 65.154 1.00 34.03 473 ILE A O 1
ATOM 3445 N N . LYS A 1 474 ? 42.895 28.354 66.519 1.00 33.90 474 LYS A N 1
ATOM 3446 C CA . LYS A 1 474 ? 41.932 28.371 65.436 1.00 34.25 474 LYS A CA 1
ATOM 3447 C C . LYS A 1 474 ? 41.841 29.740 64.784 1.00 33.94 474 LYS A C 1
ATOM 3448 O O . LYS A 1 474 ? 41.308 29.864 63.695 1.00 33.65 474 LYS A O 1
ATOM 3454 N N . LYS A 1 475 ? 42.355 30.766 65.452 1.00 33.70 475 LYS A N 1
ATOM 3455 C CA . LYS A 1 475 ? 42.373 32.103 64.873 1.00 33.60 475 LYS A CA 1
ATOM 3456 C C . LYS A 1 475 ? 43.626 32.310 64.035 1.00 32.84 475 LYS A C 1
ATOM 3457 O O . LYS A 1 475 ? 43.566 32.846 62.930 1.00 32.87 475 LYS A O 1
ATOM 3463 N N . LEU A 1 476 ? 44.762 31.879 64.567 1.00 32.15 476 LEU A N 1
ATOM 3464 C CA . LEU A 1 476 ? 46.024 31.995 63.850 1.00 31.10 476 LEU A CA 1
ATOM 3465 C C . LEU A 1 476 ? 46.117 31.018 62.682 1.00 29.85 476 LEU A C 1
ATOM 3466 O O . LEU A 1 476 ? 46.690 31.342 61.641 1.00 30.06 476 LEU A O 1
ATOM 3471 N N . VAL A 1 477 ? 45.566 29.820 62.856 1.00 27.97 477 VAL A N 1
ATOM 3472 C CA . VAL A 1 477 ? 45.587 28.807 61.800 1.00 26.51 477 VAL A CA 1
ATOM 3473 C C . VAL A 1 477 ? 44.185 28.228 61.640 1.00 26.02 477 VAL A C 1
ATOM 3474 O O . VAL A 1 477 ? 43.852 27.214 62.235 1.00 26.08 477 VAL A O 1
ATOM 3478 N N . PRO A 1 478 ? 43.347 28.886 60.860 1.00 25.66 478 PRO A N 1
ATOM 3479 C CA . PRO A 1 478 ? 41.972 28.415 60.689 1.00 25.53 478 PRO A CA 1
ATOM 3480 C C . PRO A 1 478 ? 41.965 27.039 60.056 1.00 25.36 478 PRO A C 1
ATOM 3481 O O . PRO A 1 478 ? 42.780 26.739 59.184 1.00 25.37 478 PRO A O 1
ATOM 3485 N N . PRO A 1 479 ? 41.083 26.193 60.558 1.00 25.40 479 PRO A N 1
ATOM 3486 C CA . PRO A 1 479 ? 40.846 24.869 59.988 1.00 25.45 479 PRO A CA 1
ATOM 3487 C C . PRO A 1 479 ? 40.502 24.971 58.506 1.00 25.78 479 PRO A C 1
ATOM 3488 O O . PRO A 1 479 ? 39.752 25.864 58.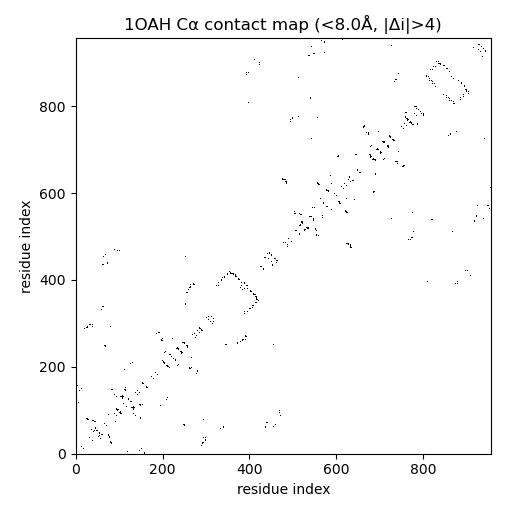097 1.00 25.42 479 PRO A O 1
ATOM 3492 N N . ILE A 1 480 ? 41.076 24.085 57.703 1.00 25.87 480 ILE A N 1
ATOM 3493 C CA . ILE A 1 480 ? 40.780 24.063 56.279 1.00 25.90 480 ILE A CA 1
ATOM 3494 C C . ILE A 1 480 ? 39.596 23.142 56.049 1.00 26.36 480 ILE A C 1
ATOM 3495 O O . ILE A 1 480 ? 39.705 21.926 56.183 1.00 26.71 480 ILE A O 1
ATOM 3500 N N . LEU A 1 481 ? 38.454 23.729 55.731 1.00 26.46 481 LEU A N 1
ATOM 3501 C CA . LEU A 1 481 ? 37.250 22.952 55.522 1.00 26.70 481 LEU A CA 1
ATOM 3502 C C . LEU A 1 481 ? 37.290 22.245 54.177 1.00 26.54 481 LEU A C 1
ATOM 3503 O O . LEU A 1 481 ? 36.977 21.055 54.069 1.00 25.95 481 LEU A O 1
ATOM 3508 N N . THR A 1 482 ? 37.707 22.988 53.160 1.00 26.55 482 THR A N 1
ATOM 3509 C CA . THR A 1 482 ? 37.659 22.505 51.795 1.00 26.72 482 THR A CA 1
ATOM 3510 C C . THR A 1 482 ? 38.983 22.617 51.055 1.00 26.72 482 THR A C 1
ATOM 3511 O O . THR A 1 482 ? 39.611 23.670 51.045 1.00 26.87 482 THR A O 1
ATOM 3515 N N . LEU A 1 483 ? 39.391 21.527 50.422 1.00 26.77 483 LEU A N 1
ATOM 3516 C CA . LEU A 1 483 ? 40.621 21.512 49.659 1.00 26.75 483 LEU A CA 1
ATOM 3517 C C . LEU A 1 483 ? 40.624 20.281 48.783 1.00 26.99 483 LEU A C 1
ATOM 3518 O O . LEU A 1 483 ? 40.471 19.161 49.272 1.00 26.89 483 LEU A O 1
ATOM 3523 N N . SER A 1 484 ? 40.803 20.487 47.483 1.00 27.47 484 SER A N 1
ATOM 3524 C CA . SER A 1 484 ? 40.802 19.382 46.539 1.00 28.03 484 SER A CA 1
ATOM 3525 C C . SER A 1 484 ? 41.866 19.602 45.485 1.00 28.36 484 SER A C 1
ATOM 3526 O O . SER A 1 484 ? 42.409 20.697 45.355 1.00 28.78 484 SER A O 1
ATOM 3529 N N . ARG A 1 485 ? 42.166 18.560 44.725 1.00 28.77 485 ARG A N 1
ATOM 3530 C CA . ARG A 1 485 ? 43.149 18.675 43.663 1.00 29.07 485 ARG A CA 1
ATOM 3531 C C . ARG A 1 485 ? 42.727 19.737 42.643 1.00 29.68 485 ARG A C 1
ATOM 3532 O O . ARG A 1 485 ? 43.571 20.452 42.093 1.00 29.47 485 ARG A O 1
ATOM 3540 N N . LYS A 1 486 ? 41.422 19.847 42.411 1.00 30.00 486 LYS A N 1
ATOM 3541 C CA . LYS A 1 486 ? 40.900 20.821 41.463 1.00 30.96 486 LYS A CA 1
ATOM 3542 C C . LYS A 1 486 ? 41.066 22.223 42.011 1.00 31.32 486 LYS A C 1
ATOM 3543 O O . LYS A 1 486 ? 41.517 23.132 41.315 1.00 31.35 486 LYS A O 1
ATOM 3549 N N . LEU A 1 487 ? 40.702 22.397 43.273 1.00 31.68 487 LEU A N 1
ATOM 3550 C CA . LEU A 1 487 ? 40.827 23.697 43.894 1.00 32.01 487 LEU A CA 1
ATOM 3551 C C . LEU A 1 487 ? 42.275 24.153 43.956 1.00 32.18 487 LEU A C 1
ATOM 3552 O O . LEU A 1 487 ? 42.554 25.333 43.795 1.00 32.24 487 LEU A O 1
ATOM 3557 N N . GLN A 1 488 ? 43.201 23.224 44.162 1.00 32.64 488 GLN A N 1
ATOM 3558 C CA . GLN A 1 488 ? 44.612 23.598 44.239 1.00 33.24 488 GLN A CA 1
ATOM 3559 C C . GLN A 1 488 ? 45.154 24.113 42.894 1.00 34.11 488 GLN A C 1
ATOM 3560 O O . GLN A 1 488 ? 46.325 24.464 42.784 1.00 34.05 488 GLN A O 1
ATOM 3566 N N . GLN A 1 489 ? 44.304 24.140 41.873 1.00 35.07 489 GLN A N 1
ATOM 3567 C CA . GLN A 1 489 ? 44.692 24.661 40.569 1.00 36.25 489 GLN A CA 1
ATOM 3568 C C . GLN A 1 489 ? 44.436 26.166 40.531 1.00 36.82 489 GLN A C 1
ATOM 3569 O O . GLN A 1 489 ? 44.872 26.859 39.617 1.00 36.95 489 GLN A O 1
ATOM 3575 N N . ASP A 1 490 ? 43.739 26.661 41.545 1.00 37.55 490 ASP A N 1
ATOM 3576 C CA . ASP A 1 490 ? 43.270 28.038 41.564 1.00 38.48 490 ASP A CA 1
ATOM 3577 C C . ASP A 1 490 ? 43.962 28.915 42.620 1.00 39.05 490 ASP A C 1
ATOM 3578 O O . ASP A 1 490 ? 43.600 28.896 43.797 1.00 39.11 490 ASP A O 1
ATOM 3583 N N . PRO A 1 491 ? 44.972 29.666 42.195 1.00 39.51 491 PRO A N 1
ATOM 3584 C CA . PRO A 1 491 ? 45.689 30.592 43.075 1.00 39.73 491 PRO A CA 1
ATOM 3585 C C . PRO A 1 491 ? 44.807 31.425 43.991 1.00 39.89 491 PRO A C 1
ATOM 3586 O O . PRO A 1 491 ? 45.154 31.574 45.160 1.00 39.95 491 PRO A O 1
ATOM 3590 N N . GLU A 1 492 ? 43.704 31.966 43.488 1.00 40.20 492 GLU A N 1
ATOM 3591 C CA . GLU A 1 492 ? 42.862 32.812 44.327 1.00 40.66 492 GLU A CA 1
ATOM 3592 C C . GLU A 1 492 ? 42.215 32.026 45.452 1.00 39.79 492 GLU A C 1
ATOM 3593 O O . GLU A 1 492 ? 41.991 32.555 46.531 1.00 40.04 492 GLU A O 1
ATOM 3599 N N . PHE A 1 493 ? 41.903 30.765 45.191 1.00 38.98 493 PHE A N 1
ATOM 3600 C CA . PHE A 1 493 ? 41.352 29.913 46.230 1.00 38.07 493 PHE A CA 1
ATOM 3601 C C . PHE A 1 493 ? 42.404 29.673 47.312 1.00 37.32 493 PHE A C 1
ATOM 3602 O O . PHE A 1 493 ? 42.118 29.778 48.491 1.00 37.26 493 PHE A O 1
ATOM 3610 N N . LEU A 1 494 ? 43.622 29.354 46.894 1.00 36.57 494 LEU A N 1
ATOM 3611 C CA . LEU A 1 494 ? 44.710 29.072 47.824 1.00 36.32 494 LEU A CA 1
ATOM 3612 C C . LEU A 1 494 ? 45.021 30.227 48.766 1.00 36.21 494 LEU A C 1
ATOM 3613 O O . LEU A 1 494 ? 45.470 30.007 49.888 1.00 35.90 494 LEU A O 1
ATOM 3618 N N . LYS A 1 495 ? 44.778 31.452 48.312 1.00 35.99 495 LYS A N 1
ATOM 3619 C CA . LYS A 1 495 ? 45.055 32.634 49.122 1.00 36.03 495 LYS A CA 1
ATOM 3620 C C . LYS A 1 495 ? 44.076 32.802 50.280 1.00 35.66 495 LYS A C 1
ATOM 3621 O O . LYS A 1 495 ? 44.339 33.562 51.217 1.00 35.44 495 LYS A O 1
ATOM 3627 N N . GLN A 1 496 ? 42.946 32.104 50.222 1.00 35.19 496 GLN A N 1
ATOM 3628 C CA . GLN A 1 496 ? 41.903 32.286 51.232 1.00 35.50 496 GLN A CA 1
ATOM 3629 C C . GLN A 1 496 ? 42.239 31.787 52.648 1.00 34.84 496 GLN A C 1
ATOM 3630 O O . GLN A 1 496 ? 41.500 32.072 53.593 1.00 34.81 496 GLN A O 1
ATOM 3636 N N . ASN A 1 497 ? 43.343 31.052 52.793 1.00 33.49 497 ASN A N 1
ATOM 3637 C CA . ASN A 1 497 ? 43.736 30.504 54.084 1.00 32.12 497 ASN A CA 1
ATOM 3638 C C . ASN A 1 497 ? 45.260 30.469 54.224 1.00 31.66 497 ASN A C 1
ATOM 3639 O O . ASN A 1 497 ? 45.972 30.036 53.312 1.00 31.85 497 ASN A O 1
ATOM 3644 N N . PRO A 1 498 ? 45.753 30.908 55.376 1.00 30.97 498 PRO A N 1
ATOM 3645 C CA . PRO A 1 498 ? 47.199 31.046 55.615 1.00 30.75 498 PRO A CA 1
ATOM 3646 C C . PRO A 1 498 ? 48.027 29.788 55.339 1.00 30.32 498 PRO A C 1
ATOM 3647 O O . PRO A 1 498 ? 49.204 29.902 55.016 1.00 30.39 498 PRO A O 1
ATOM 3651 N N . TRP A 1 499 ? 47.435 28.608 55.473 1.00 29.69 499 TRP A N 1
ATOM 3652 C CA . TRP A 1 499 ? 48.184 27.385 55.223 1.00 28.78 499 TRP A CA 1
ATOM 3653 C C . TRP A 1 499 ? 48.021 26.892 53.787 1.00 29.02 499 TRP A C 1
ATOM 3654 O O . TRP A 1 499 ? 48.974 26.368 53.199 1.00 28.66 499 TRP A O 1
ATOM 3665 N N . THR A 1 500 ? 46.838 27.061 53.196 1.00 29.34 500 THR A N 1
ATOM 3666 C CA . THR A 1 500 ? 46.700 26.653 51.798 1.00 29.98 500 THR A CA 1
ATOM 3667 C C . THR A 1 500 ? 47.570 27.567 50.958 1.00 30.45 500 THR A C 1
ATOM 3668 O O . THR A 1 500 ? 48.034 27.190 49.892 1.00 30.47 500 THR A O 1
ATOM 3672 N N . ARG A 1 501 ? 47.817 28.763 51.479 1.00 31.40 501 ARG A N 1
ATOM 3673 C CA . ARG A 1 501 ? 48.662 29.742 50.822 1.00 32.60 501 ARG A CA 1
ATOM 3674 C C . ARG A 1 501 ? 50.082 29.216 50.707 1.00 32.42 501 ARG A C 1
ATOM 3675 O O . ARG A 1 501 ? 50.864 29.716 49.913 1.00 32.48 501 ARG A O 1
ATOM 3683 N N . LEU A 1 502 ? 50.419 28.204 51.501 1.00 32.11 502 LEU A N 1
ATOM 3684 C CA . LEU A 1 502 ? 51.759 27.637 51.452 1.00 32.07 502 LEU A CA 1
ATOM 3685 C C . LEU A 1 502 ? 51.885 26.529 50.420 1.00 32.39 502 LEU A C 1
ATOM 3686 O O . LEU A 1 502 ? 52.971 25.983 50.221 1.00 32.37 502 LEU A O 1
ATOM 3691 N N . LEU A 1 503 ? 50.776 26.179 49.777 1.00 32.61 503 LEU A N 1
ATOM 3692 C CA . LEU A 1 503 ? 50.808 25.136 48.768 1.00 33.08 503 LEU A CA 1
ATOM 3693 C C . LEU A 1 503 ? 51.079 25.775 47.418 1.00 33.62 503 LEU A C 1
ATOM 3694 O O . LEU A 1 503 ? 50.743 26.934 47.205 1.00 33.63 503 LEU A O 1
ATOM 3699 N N . PRO A 1 504 ? 51.698 25.026 46.514 1.00 34.12 504 PRO A N 1
ATOM 3700 C CA . PRO A 1 504 ? 51.913 25.510 45.146 1.00 34.79 504 PRO A CA 1
ATOM 3701 C C . PRO A 1 504 ? 50.635 25.320 44.341 1.00 35.23 504 PRO A C 1
ATOM 3702 O O . PRO A 1 504 ? 49.912 24.352 44.582 1.00 35.46 504 PRO A O 1
ATOM 3706 N N . ALA A 1 505 ? 50.347 26.228 43.416 1.00 35.64 505 ALA A N 1
ATOM 3707 C CA . ALA A 1 505 ? 49.213 26.026 42.522 1.00 36.01 505 ALA A CA 1
ATOM 3708 C C . ALA A 1 505 ? 49.546 24.891 41.561 1.00 36.20 505 ALA A C 1
ATOM 3709 O O . ALA A 1 505 ? 50.657 24.822 41.029 1.00 36.39 505 ALA A O 1
ATOM 3711 N N . LEU A 1 506 ? 48.596 23.985 41.367 1.00 36.42 506 LEU A N 1
ATOM 3712 C CA . LEU A 1 506 ? 48.761 22.894 40.413 1.00 36.50 506 LEU A CA 1
ATOM 3713 C C . LEU A 1 506 ? 48.367 23.410 39.039 1.00 36.55 506 LEU A C 1
ATOM 3714 O O . LEU A 1 506 ? 47.598 24.358 38.934 1.00 36.42 506 LEU A O 1
ATOM 3719 N N . PRO A 1 507 ? 48.922 22.815 37.990 1.00 37.00 507 PRO A N 1
ATOM 3720 C CA . PRO A 1 507 ? 48.632 23.234 36.613 1.00 37.32 507 PRO A CA 1
ATOM 3721 C C . PRO A 1 507 ? 47.143 23.193 36.286 1.00 37.68 507 PRO A C 1
ATOM 3722 O O . PRO A 1 507 ? 46.456 22.278 36.726 1.00 37.43 507 PRO A O 1
ATOM 3726 N N . LYS A 1 508 ? 46.647 24.175 35.540 1.00 38.29 508 LYS A N 1
ATOM 3727 C CA . LYS A 1 508 ? 45.264 24.121 35.094 1.00 38.90 508 LYS A CA 1
ATOM 3728 C C . LYS A 1 508 ? 45.124 22.839 34.267 1.00 38.99 508 LYS A C 1
ATOM 3729 O O . LYS A 1 508 ? 45.888 22.616 33.330 1.00 39.18 508 LYS A O 1
ATOM 3735 N N . ALA A 1 509 ? 44.172 21.981 34.619 1.00 39.15 509 ALA A N 1
ATOM 3736 C CA . ALA A 1 509 ? 44.033 20.707 33.913 1.00 39.39 509 ALA A CA 1
ATOM 3737 C C . ALA A 1 509 ? 42.640 20.096 34.025 1.00 39.74 509 ALA A C 1
ATOM 3738 O O . ALA A 1 509 ? 41.997 20.169 35.071 1.00 39.87 509 ALA A O 1
ATOM 3740 N N . GLU A 1 510 ? 42.170 19.479 32.950 1.00 40.08 510 GLU A N 1
ATOM 3741 C CA . GLU A 1 510 ? 40.854 18.877 33.017 1.00 40.25 510 GLU A CA 1
ATOM 3742 C C . GLU A 1 510 ? 40.890 17.499 33.661 1.00 39.70 510 GLU A C 1
ATOM 3743 O O . GLU A 1 510 ? 41.915 16.806 33.672 1.00 39.27 510 GLU A O 1
ATOM 3749 N N . GLN A 1 511 ? 39.755 17.117 34.224 1.00 38.91 511 GLN A N 1
ATOM 3750 C CA . GLN A 1 511 ? 39.652 15.820 34.857 1.00 38.47 511 GLN A CA 1
ATOM 3751 C C . GLN A 1 511 ? 39.689 14.737 33.786 1.00 38.41 511 GLN A C 1
ATOM 3752 O O . GLN A 1 511 ? 38.947 14.798 32.801 1.00 38.43 511 GLN A O 1
ATOM 3758 N N . VAL A 1 512 ? 40.553 13.746 33.995 1.00 38.10 512 VAL A N 1
ATOM 3759 C CA . VAL A 1 512 ? 40.776 12.688 33.016 1.00 38.02 512 VAL A CA 1
ATOM 3760 C C . VAL A 1 512 ? 40.178 11.334 33.401 1.00 37.82 512 VAL A C 1
ATOM 3761 O O . VAL A 1 512 ? 39.926 10.491 32.537 1.00 37.59 512 VAL A O 1
ATOM 3765 N N . TRP A 1 513 ? 39.973 11.115 34.695 1.00 37.46 513 TRP A N 1
ATOM 3766 C CA . TRP A 1 513 ? 39.396 9.859 35.175 1.00 37.17 513 TRP A CA 1
ATOM 3767 C C . TRP A 1 513 ? 38.135 10.148 35.982 1.00 37.72 513 TRP A C 1
ATOM 3768 O O . TRP A 1 513 ? 38.111 11.061 36.804 1.00 37.57 513 TRP A O 1
ATOM 3779 N N . GLU A 1 514 ? 37.083 9.378 35.740 1.00 38.57 514 GLU A N 1
ATOM 3780 C CA . GLU A 1 514 ? 35.906 9.432 36.599 1.00 39.53 514 GLU A CA 1
ATOM 3781 C C . GLU A 1 514 ? 35.452 8.012 36.811 1.00 39.58 514 GLU A C 1
ATOM 3782 O O . GLU A 1 514 ? 35.005 7.342 35.874 1.00 39.74 514 GLU A O 1
ATOM 3788 N N . GLY A 1 515 ? 35.568 7.549 38.050 1.00 39.70 515 GLY A N 1
ATOM 3789 C CA . GLY A 1 515 ? 35.330 6.157 38.339 1.00 39.94 515 GLY A CA 1
ATOM 3790 C C . GLY A 1 515 ? 36.354 5.381 37.533 1.00 40.45 515 GLY A C 1
ATOM 3791 O O . GLY A 1 515 ? 37.561 5.617 37.650 1.00 40.25 515 GLY A O 1
ATOM 3792 N N . GLN A 1 516 ? 35.868 4.468 36.699 1.00 41.00 516 GLN A N 1
ATOM 3793 C CA . GLN A 1 516 ? 36.727 3.662 35.846 1.00 41.85 516 GLN A CA 1
ATOM 3794 C C . GLN A 1 516 ? 36.732 4.208 34.417 1.00 42.98 516 GLN A C 1
ATOM 3795 O O . GLN A 1 516 ? 37.492 3.735 33.571 1.00 43.06 516 GLN A O 1
ATOM 3801 N N . ASP A 1 517 ? 35.878 5.200 34.152 1.00 44.64 517 ASP A N 1
ATOM 3802 C CA . ASP A 1 517 ? 35.767 5.781 32.812 1.00 46.69 517 ASP A CA 1
ATOM 3803 C C . ASP A 1 517 ? 36.850 6.810 32.513 1.00 47.79 517 ASP A C 1
ATOM 3804 O O . ASP A 1 517 ? 37.102 7.714 33.315 1.00 48.04 517 ASP A O 1
ATOM 3809 N N . ARG A 1 518 ? 37.481 6.680 31.351 1.00 49.14 518 ARG A N 1
ATOM 3810 C CA . ARG A 1 518 ? 38.392 7.715 30.881 1.00 50.52 518 ARG A CA 1
ATOM 3811 C C . ARG A 1 518 ? 37.540 8.818 30.257 1.00 51.10 518 ARG A C 1
ATOM 3812 O O . ARG A 1 518 ? 36.376 8.591 29.912 1.00 51.27 518 ARG A O 1
ATOM 3820 N N . ALA A 1 519 ? 38.110 10.011 30.124 1.00 51.80 519 ALA A N 1
ATOM 3821 C CA . ALA A 1 519 ? 37.375 11.148 29.576 1.00 52.27 519 ALA A CA 1
ATOM 3822 C C . ALA A 1 519 ? 38.251 12.003 28.661 1.00 52.55 519 ALA A C 1
ATOM 3823 O O . ALA A 1 519 ? 39.417 11.674 28.418 1.00 52.73 519 ALA A O 1
ATOM 3825 N N . THR B 1 38 ? 22.480 -10.887 118.777 1.00 36.83 38 THR B N 1
ATOM 3826 C CA . THR B 1 38 ? 23.486 -10.730 119.876 1.00 37.71 38 THR B CA 1
ATOM 3827 C C . THR B 1 38 ? 23.003 -9.810 120.997 1.00 38.09 38 THR B C 1
ATOM 3828 O O . THR B 1 38 ? 22.003 -9.104 120.853 1.00 38.42 38 THR B O 1
ATOM 3832 N N . GLY B 1 39 ? 23.744 -9.811 122.099 1.00 38.98 39 GLY B N 1
ATOM 3833 C CA . GLY B 1 39 ? 23.497 -8.957 123.251 1.00 39.23 39 GLY B CA 1
ATOM 3834 C C . GLY B 1 39 ? 24.463 -7.779 123.276 1.00 39.47 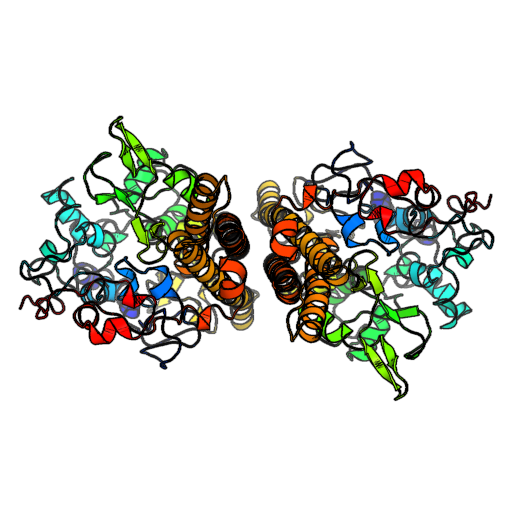39 GLY B C 1
ATOM 3835 O O . GLY B 1 39 ? 24.452 -6.965 124.198 1.00 39.45 39 GLY B O 1
ATOM 3836 N N . ILE B 1 40 ? 25.304 -7.681 122.250 1.00 39.66 40 ILE B N 1
ATOM 3837 C CA . ILE B 1 40 ? 26.234 -6.565 122.140 1.00 39.78 40 ILE B CA 1
ATOM 3838 C C . ILE B 1 40 ? 25.456 -5.252 122.024 1.00 39.99 40 ILE B C 1
ATOM 3839 O O . ILE B 1 40 ? 24.472 -5.174 121.290 1.00 39.79 40 ILE B O 1
ATOM 3844 N N . ALA B 1 41 ? 25.888 -4.236 122.771 1.00 40.36 41 ALA B N 1
ATOM 3845 C CA . ALA B 1 41 ? 25.210 -2.938 122.793 1.00 41.00 41 ALA B CA 1
ATOM 3846 C C . ALA B 1 41 ? 25.193 -2.245 121.427 1.00 41.22 41 ALA B C 1
ATOM 3847 O O . ALA B 1 41 ? 26.197 -2.203 120.731 1.00 40.97 41 ALA B O 1
ATOM 3849 N N . GLU B 1 42 ? 24.033 -1.718 121.052 1.00 41.32 42 GLU B N 1
ATOM 3850 C CA . GLU B 1 42 ? 23.852 -1.052 119.764 1.00 41.93 42 GLU B CA 1
ATOM 3851 C C . GLU B 1 42 ? 24.916 0.019 119.508 1.00 41.78 42 GLU B C 1
ATOM 3852 O O . GLU B 1 42 ? 25.214 0.361 118.370 1.00 41.42 42 GLU B O 1
ATOM 3858 N N . THR B 1 43 ? 25.514 0.516 120.581 1.00 41.98 43 THR B N 1
ATOM 3859 C CA . THR B 1 43 ? 26.487 1.586 120.483 1.00 42.25 43 THR B CA 1
ATOM 3860 C C . THR B 1 43 ? 27.909 1.132 120.811 1.00 42.04 43 THR B C 1
ATOM 3861 O O . THR B 1 43 ? 28.796 1.968 121.006 1.00 42.48 43 THR B O 1
ATOM 3865 N N . GLU B 1 44 ? 28.129 -0.179 120.856 1.00 41.21 44 GLU B N 1
ATOM 3866 C CA . GLU B 1 44 ? 29.428 -0.728 121.221 1.00 40.37 44 GLU B CA 1
ATOM 3867 C C . GLU B 1 44 ? 30.561 -0.164 120.371 1.00 39.82 44 GLU B C 1
ATOM 3868 O O . GLU B 1 44 ? 30.487 -0.164 119.151 1.00 39.91 44 GLU B O 1
ATOM 3874 N N . THR B 1 45 ? 31.614 0.307 121.024 1.00 38.80 45 THR B N 1
ATOM 3875 C CA . THR B 1 45 ? 32.744 0.871 120.316 1.00 37.84 45 THR B CA 1
ATOM 3876 C C . THR B 1 45 ? 33.933 -0.058 120.376 1.00 37.40 45 THR B C 1
ATOM 3877 O O . THR B 1 45 ? 34.911 0.134 119.662 1.00 37.28 45 THR B O 1
ATOM 3881 N N . LYS B 1 46 ? 33.847 -1.070 121.229 1.00 36.31 46 LYS B N 1
ATOM 3882 C CA . LYS B 1 46 ? 34.966 -1.975 121.412 1.00 35.15 46 LYS B CA 1
ATOM 3883 C C . LYS B 1 46 ? 34.930 -3.175 120.481 1.00 34.79 46 LYS B C 1
ATOM 3884 O O . LYS B 1 46 ? 33.995 -3.969 120.473 1.00 34.54 46 LYS B O 1
ATOM 3890 N N . MET B 1 47 ? 35.982 -3.278 119.689 1.00 34.14 47 MET B N 1
ATOM 3891 C CA . MET B 1 47 ? 36.168 -4.379 118.774 1.00 33.96 47 MET B CA 1
ATOM 3892 C C . MET B 1 47 ? 36.184 -5.687 119.555 1.00 33.22 47 MET B C 1
ATOM 3893 O O . MET B 1 47 ? 35.565 -6.675 119.153 1.00 32.68 47 MET B O 1
ATOM 3898 N N . SER B 1 48 ? 36.892 -5.682 120.682 1.00 32.37 48 SER B N 1
ATOM 3899 C CA . SER B 1 48 ? 36.973 -6.865 121.542 1.00 31.87 48 SER B CA 1
ATOM 3900 C C . SER B 1 48 ? 35.609 -7.433 121.958 1.00 31.85 48 SER B C 1
ATOM 3901 O O . SER B 1 48 ? 35.508 -8.619 122.248 1.00 31.70 48 SER B O 1
ATOM 3904 N N . ALA B 1 49 ? 34.565 -6.603 121.971 1.00 32.08 49 ALA B N 1
ATOM 3905 C CA . ALA B 1 49 ? 33.235 -7.069 122.384 1.00 31.70 49 ALA B CA 1
ATOM 3906 C C . ALA B 1 49 ? 32.623 -8.021 121.374 1.00 31.24 49 ALA B C 1
ATOM 3907 O O . ALA B 1 49 ? 31.616 -8.652 121.653 1.00 31.52 49 ALA B O 1
ATOM 3909 N N . PHE B 1 50 ? 33.237 -8.121 120.202 1.00 30.48 50 PHE B N 1
ATOM 3910 C CA . PHE B 1 50 ? 32.717 -8.972 119.141 1.00 29.89 50 PHE B CA 1
ATOM 3911 C C . PHE B 1 50 ? 33.495 -10.264 118.966 1.00 30.06 50 PHE B C 1
ATOM 3912 O O . PHE B 1 50 ? 33.041 -11.174 118.286 1.00 29.96 50 PHE B O 1
ATOM 3920 N N . LYS B 1 51 ? 34.677 -10.331 119.563 1.00 30.60 51 LYS B N 1
ATOM 3921 C CA . LYS B 1 51 ? 35.553 -11.473 119.367 1.00 31.28 51 LYS B CA 1
ATOM 3922 C C . LYS B 1 51 ? 34.953 -12.823 119.739 1.00 31.21 51 LYS B C 1
ATOM 3923 O O . LYS B 1 51 ? 35.051 -13.776 118.979 1.00 31.57 51 LYS B O 1
ATOM 3929 N N . GLY B 1 52 ? 34.345 -12.910 120.914 1.00 30.52 52 GLY B N 1
ATOM 3930 C CA . GLY B 1 52 ? 33.821 -14.183 121.379 1.00 30.10 52 GLY B CA 1
ATOM 3931 C C . GLY B 1 52 ? 32.707 -14.764 120.532 1.00 29.99 52 GLY B C 1
ATOM 3932 O O . GLY B 1 52 ? 32.641 -15.976 120.313 1.00 30.00 52 GLY B O 1
ATOM 3933 N N . GLN B 1 53 ? 31.829 -13.898 120.045 1.00 29.64 53 GLN B N 1
ATOM 3934 C CA . GLN B 1 53 ? 30.697 -14.349 119.251 1.00 29.92 53 GLN B CA 1
ATOM 3935 C C . GLN B 1 53 ? 31.019 -14.453 117.751 1.00 29.91 53 GLN B C 1
ATOM 3936 O O . GLN B 1 53 ? 30.347 -15.157 117.000 1.00 29.22 53 GLN B O 1
ATOM 3942 N N . PHE B 1 54 ? 32.066 -13.764 117.320 1.00 30.77 54 PHE B N 1
ATOM 3943 C CA . PHE B 1 54 ? 32.455 -13.808 115.919 1.00 30.96 54 PHE B CA 1
ATOM 3944 C C . PHE B 1 54 ? 33.965 -13.980 115.745 1.00 31.16 54 PHE B C 1
ATOM 3945 O O . PHE B 1 54 ? 34.639 -13.104 115.211 1.00 31.07 54 PHE B O 1
ATOM 3953 N N . PRO B 1 55 ? 34.486 -15.116 116.198 1.00 31.28 55 PRO B N 1
ATOM 3954 C CA . PRO B 1 55 ? 35.922 -15.390 116.140 1.00 31.26 55 PRO B CA 1
ATOM 3955 C C . PRO B 1 55 ? 36.477 -15.390 114.719 1.00 31.27 55 PRO B C 1
ATOM 3956 O O . PRO B 1 55 ? 37.602 -14.946 114.500 1.00 31.28 55 PRO B O 1
ATOM 3960 N N . GLN B 1 56 ? 35.697 -15.862 113.758 1.00 30.44 56 GLN B N 1
ATOM 3961 C CA . GLN B 1 56 ? 36.202 -15.969 112.402 1.00 30.26 56 GLN B CA 1
ATOM 3962 C C . GLN B 1 56 ? 36.376 -14.605 111.751 1.00 29.71 56 GLN B C 1
ATOM 3963 O O . GLN B 1 56 ? 37.442 -14.295 111.221 1.00 29.26 56 GLN B O 1
ATOM 3969 N N . GLN B 1 57 ? 35.337 -13.781 111.805 1.00 29.19 57 GLN B N 1
ATOM 3970 C CA . GLN B 1 57 ? 35.439 -12.462 111.212 1.00 28.30 57 GLN B CA 1
ATOM 3971 C C . GLN B 1 57 ? 36.449 -11.630 111.992 1.00 27.98 57 GLN B C 1
ATOM 3972 O O . GLN B 1 57 ? 37.203 -10.857 111.414 1.00 27.92 57 GLN B O 1
ATOM 3978 N N . TYR B 1 58 ? 36.496 -11.821 113.304 1.00 27.31 58 TYR B N 1
ATOM 3979 C CA . TYR B 1 58 ? 37.447 -11.086 114.122 1.00 26.90 58 TYR B CA 1
ATOM 3980 C C . TYR B 1 58 ? 38.898 -11.417 113.770 1.00 26.95 58 TYR B C 1
ATOM 3981 O O . TYR B 1 58 ? 39.725 -10.525 113.613 1.00 26.83 58 TYR B O 1
ATOM 3990 N N . ALA B 1 59 ? 39.215 -12.696 113.644 1.00 27.04 59 ALA B N 1
ATOM 3991 C CA . ALA B 1 59 ? 40.579 -13.093 113.301 1.00 27.24 59 ALA B CA 1
ATOM 3992 C C . ALA B 1 59 ? 40.944 -12.611 111.902 1.00 27.37 59 ALA B C 1
ATOM 3993 O O . ALA B 1 59 ? 42.100 -12.304 111.622 1.00 27.43 59 ALA B O 1
ATOM 3995 N N . SER B 1 60 ? 39.949 -12.546 111.029 1.00 27.35 60 SER B N 1
ATOM 3996 C CA . SER B 1 60 ? 40.172 -12.097 109.665 1.00 27.46 60 SER B CA 1
ATOM 3997 C C . SER B 1 60 ? 40.458 -10.595 109.696 1.00 27.41 60 SER B C 1
ATOM 3998 O O . SER B 1 60 ? 41.347 -10.101 109.008 1.00 27.46 60 SER B O 1
ATOM 4001 N N . TYR B 1 61 ? 39.706 -9.874 110.516 1.00 27.06 61 TYR B N 1
ATOM 4002 C CA . TYR B 1 61 ? 39.918 -8.449 110.663 1.00 27.04 61 TYR B CA 1
ATOM 4003 C C . TYR B 1 61 ? 41.290 -8.182 111.285 1.00 27.15 61 TYR B C 1
ATOM 4004 O O . TYR B 1 61 ? 41.916 -7.159 111.009 1.00 27.27 61 TYR B O 1
ATOM 4013 N N . MET B 1 62 ? 41.771 -9.106 112.112 1.00 27.06 62 MET B N 1
ATOM 4014 C CA . MET B 1 62 ? 43.092 -8.925 112.709 1.00 27.32 62 MET B CA 1
ATOM 4015 C C . MET B 1 62 ? 44.229 -8.977 111.680 1.00 27.19 62 MET B C 1
ATOM 4016 O O . MET B 1 62 ? 45.309 -8.451 111.928 1.00 26.94 62 MET B O 1
ATOM 4021 N N . LYS B 1 63 ? 44.001 -9.594 110.525 1.00 27.15 63 LYS B N 1
ATOM 4022 C CA . LYS B 1 63 ? 45.042 -9.608 109.503 1.00 27.81 63 LYS B CA 1
ATOM 4023 C C . LYS B 1 63 ? 45.344 -8.208 108.966 1.00 27.53 63 LYS B C 1
ATOM 4024 O O . LYS B 1 63 ? 46.356 -7.995 108.292 1.00 27.00 63 LYS B O 1
ATOM 4030 N N . ASN B 1 64 ? 44.460 -7.254 109.250 1.00 27.29 64 ASN B N 1
ATOM 4031 C CA . ASN B 1 64 ? 44.729 -5.884 108.849 1.00 27.03 64 ASN B CA 1
ATOM 4032 C C . ASN B 1 64 ? 45.950 -5.339 109.591 1.00 26.95 64 ASN B C 1
ATOM 4033 O O . ASN B 1 64 ? 46.425 -4.242 109.292 1.00 26.27 64 ASN B O 1
ATOM 4038 N N . ASN B 1 65 ? 46.458 -6.108 110.553 1.00 26.84 65 ASN B N 1
ATOM 4039 C CA . ASN B 1 65 ? 47.655 -5.699 111.293 1.00 27.34 65 ASN B CA 1
ATOM 4040 C C . ASN B 1 65 ? 48.941 -5.955 110.527 1.00 27.23 65 ASN B C 1
ATOM 4041 O O . ASN B 1 65 ? 50.014 -5.562 110.976 1.00 27.31 65 ASN B O 1
ATOM 4046 N N . GLU B 1 66 ? 48.838 -6.623 109.379 1.00 27.09 66 GLU B N 1
ATOM 4047 C CA . GLU B 1 66 ? 50.019 -6.852 108.555 1.00 27.07 66 GLU B CA 1
ATOM 4048 C C . GLU B 1 66 ? 50.378 -5.558 107.841 1.00 27.10 66 GLU B C 1
ATOM 4049 O O . GLU B 1 66 ? 49.612 -5.064 107.008 1.00 26.91 66 GLU B O 1
ATOM 4055 N N . ASP B 1 67 ? 51.539 -5.005 108.180 1.00 27.05 67 ASP B N 1
ATOM 4056 C CA . ASP B 1 67 ? 51.988 -3.760 107.579 1.00 27.14 67 ASP B CA 1
ATOM 4057 C C . ASP B 1 67 ? 53.414 -3.909 107.058 1.00 27.40 67 ASP B C 1
ATOM 4058 O O . ASP B 1 67 ? 54.254 -3.035 107.269 1.00 27.04 67 ASP B O 1
ATOM 4063 N N . ARG B 1 68 ? 53.679 -5.022 106.375 1.00 27.46 68 ARG B N 1
ATOM 4064 C CA . ARG B 1 68 ? 55.022 -5.321 105.882 1.00 27.61 68 ARG B CA 1
ATOM 4065 C C . ARG B 1 68 ? 55.132 -5.483 104.363 1.00 27.17 68 ARG B C 1
ATOM 4066 O O . ARG B 1 68 ? 56.216 -5.323 103.798 1.00 26.95 68 ARG B O 1
ATOM 4074 N N . ILE B 1 69 ? 54.016 -5.790 103.702 1.00 26.82 69 ILE B N 1
ATOM 4075 C CA . ILE B 1 69 ? 54.030 -6.079 102.267 1.00 26.24 69 ILE B CA 1
ATOM 4076 C C . ILE B 1 69 ? 53.685 -4.887 101.381 1.00 26.07 69 ILE B C 1
ATOM 4077 O O . ILE B 1 69 ? 52.697 -4.188 101.626 1.00 26.24 69 ILE B O 1
ATOM 4082 N N . MET B 1 70 ? 54.515 -4.646 100.367 1.00 25.56 70 MET B N 1
ATOM 4083 C CA . MET B 1 70 ? 54.232 -3.642 99.346 1.00 25.14 70 MET B CA 1
ATOM 4084 C C . MET B 1 70 ? 53.897 -4.366 98.046 1.00 24.87 70 MET B C 1
ATOM 4085 O O . MET B 1 70 ? 54.353 -5.484 97.813 1.00 24.67 70 MET B O 1
ATOM 4090 N N . THR B 1 71 ? 53.088 -3.746 97.199 1.00 24.56 71 THR B N 1
ATOM 4091 C CA . THR B 1 71 ? 52.826 -4.307 95.890 1.00 23.99 71 THR B CA 1
ATOM 4092 C C . THR B 1 71 ? 53.577 -3.412 94.919 1.00 24.14 71 THR B C 1
ATOM 4093 O O . THR B 1 71 ? 54.455 -2.670 95.325 1.00 24.14 71 THR B O 1
ATOM 4097 N N . ASP B 1 72 ? 53.239 -3.464 93.640 1.00 24.26 72 ASP B N 1
ATOM 4098 C CA . ASP B 1 72 ? 53.937 -2.631 92.667 1.00 24.40 72 ASP B CA 1
ATOM 4099 C C . ASP B 1 72 ? 53.740 -1.137 92.900 1.00 24.28 72 ASP B C 1
ATOM 4100 O O . ASP B 1 72 ? 54.683 -0.359 92.750 1.00 24.55 72 ASP B O 1
ATOM 4105 N N . TYR B 1 73 ? 52.520 -0.730 93.253 1.00 23.76 73 TYR B N 1
ATOM 4106 C CA . TYR B 1 73 ? 52.239 0.691 93.439 1.00 22.93 73 TYR B CA 1
ATOM 4107 C C . TYR B 1 73 ? 51.602 0.998 94.775 1.00 22.88 73 TYR B C 1
ATOM 4108 O O . TYR B 1 73 ? 51.584 2.153 95.214 1.00 22.83 73 TYR B O 1
ATOM 4117 N N . LYS B 1 74 ? 51.072 -0.033 95.424 1.00 22.59 74 LYS B N 1
ATOM 4118 C CA . LYS B 1 74 ? 50.408 0.170 96.703 1.00 22.45 74 LYS B CA 1
ATOM 4119 C C . LYS B 1 74 ? 51.016 -0.766 97.741 1.00 22.64 74 LYS B C 1
ATOM 4120 O O . LYS B 1 74 ? 52.115 -1.289 97.531 1.00 22.31 74 LYS B O 1
ATOM 4126 N N . GLY B 1 75 ? 50.325 -0.961 98.864 1.00 22.45 75 GLY B N 1
ATOM 4127 C CA . GLY B 1 75 ? 50.873 -1.797 99.915 1.00 22.57 75 GLY B CA 1
ATOM 4128 C C . GLY B 1 75 ? 50.539 -1.281 101.295 1.00 22.74 75 GLY B C 1
ATOM 4129 O O . GLY B 1 75 ? 49.827 -0.306 101.438 1.00 22.44 75 GLY B O 1
ATOM 4130 N N . SER B 1 76 ? 51.083 -1.928 102.315 1.00 23.09 76 SER B N 1
ATOM 4131 C CA . SER B 1 76 ? 50.733 -1.597 103.685 1.00 23.41 76 SER B CA 1
ATOM 4132 C C . SER B 1 76 ? 51.871 -1.053 104.538 1.00 23.61 76 SER B C 1
ATOM 4133 O O . SER B 1 76 ? 51.779 -1.056 105.764 1.00 23.84 76 SER B O 1
ATOM 4136 N N . VAL B 1 77 ? 52.941 -0.593 103.900 1.00 23.53 77 VAL B N 1
ATOM 4137 C CA . VAL B 1 77 ? 54.028 0.050 104.626 1.00 23.61 77 VAL B CA 1
ATOM 4138 C C . VAL B 1 77 ? 53.799 1.558 104.523 1.00 23.85 77 VAL B C 1
ATOM 4139 O O . VAL B 1 77 ? 53.705 2.085 103.421 1.00 24.01 77 VAL B O 1
ATOM 4143 N N . PRO B 1 78 ? 53.689 2.245 105.658 1.00 23.82 78 PRO B N 1
ATOM 4144 C CA . PRO B 1 78 ? 53.387 3.680 105.669 1.00 23.77 78 PRO B CA 1
ATOM 4145 C C . PRO B 1 78 ? 54.568 4.576 105.297 1.00 23.78 78 PRO B C 1
ATOM 4146 O O . PRO B 1 78 ? 54.943 5.441 106.087 1.00 23.63 78 PRO B O 1
ATOM 4150 N N . TYR B 1 79 ? 55.140 4.386 104.113 1.00 23.53 79 TYR B N 1
ATOM 4151 C CA . TYR B 1 79 ? 56.241 5.234 103.670 1.00 23.86 79 TYR B CA 1
ATOM 4152 C C . TYR B 1 79 ? 55.707 6.635 103.361 1.00 24.12 79 TYR B C 1
ATOM 4153 O O . TYR B 1 79 ? 54.506 6.808 103.122 1.00 24.07 79 TYR B O 1
ATOM 4162 N N . HIS B 1 80 ? 56.604 7.621 103.385 1.00 24.05 80 HIS B N 1
ATOM 4163 C CA . HIS B 1 80 ? 56.279 9.005 103.055 1.00 24.33 80 HIS B CA 1
ATOM 4164 C C . HIS B 1 80 ? 56.023 9.128 101.557 1.00 24.38 80 HIS B C 1
ATOM 4165 O O . HIS B 1 80 ? 56.936 8.953 100.748 1.00 24.81 80 HIS B O 1
ATOM 4172 N N . LYS B 1 81 ? 54.784 9.454 101.195 1.00 24.27 81 LYS B N 1
ATOM 4173 C CA . LYS B 1 81 ? 54.348 9.402 99.800 1.00 24.14 81 LYS B CA 1
ATOM 4174 C C . LYS B 1 81 ? 55.086 10.275 98.807 1.00 24.03 81 LYS B C 1
ATOM 4175 O O . LYS B 1 81 ? 54.957 10.075 97.602 1.00 23.77 81 LYS B O 1
ATOM 4181 N N . ASN B 1 82 ? 55.865 11.236 99.298 1.00 24.21 82 ASN B N 1
ATOM 4182 C CA . ASN B 1 82 ? 56.636 12.110 98.403 1.00 24.15 82 ASN B CA 1
ATOM 4183 C C . ASN B 1 82 ? 58.090 11.674 98.286 1.00 24.38 82 ASN B C 1
ATOM 4184 O O . ASN B 1 82 ? 58.863 12.243 97.499 1.00 24.48 82 ASN B O 1
ATOM 4189 N N . ASP B 1 83 ? 58.470 10.675 99.078 1.00 24.54 83 ASP B N 1
ATOM 4190 C CA . ASP B 1 83 ? 59.864 10.248 99.141 1.00 24.97 83 ASP B CA 1
ATOM 4191 C C . ASP B 1 83 ? 60.227 9.116 98.186 1.00 25.38 83 ASP B C 1
ATOM 4192 O O . ASP B 1 83 ? 59.941 7.954 98.459 1.00 25.22 83 ASP B O 1
ATOM 4197 N N . ASN B 1 84 ? 60.866 9.457 97.074 1.00 26.07 84 ASN B N 1
ATOM 4198 C CA . ASN B 1 84 ? 61.360 8.446 96.148 1.00 27.35 84 ASN B CA 1
ATOM 4199 C C . ASN B 1 84 ? 62.883 8.391 96.197 1.00 28.27 84 ASN B C 1
ATOM 4200 O O . ASN B 1 84 ? 63.528 7.939 95.254 1.00 28.64 84 ASN B O 1
ATOM 4205 N N . VAL B 1 85 ? 63.459 8.866 97.297 1.00 28.85 85 VAL B N 1
ATOM 4206 C CA . VAL B 1 85 ? 64.904 8.869 97.438 1.00 29.51 85 VAL B CA 1
ATOM 4207 C C . VAL B 1 85 ? 65.367 7.784 98.392 1.00 29.98 85 VAL B C 1
ATOM 4208 O O . VAL B 1 85 ? 66.284 7.021 98.104 1.00 30.32 85 VAL B O 1
ATOM 4212 N N . ASN B 1 86 ? 64.736 7.731 99.545 1.00 30.23 86 ASN B N 1
ATOM 4213 C CA . ASN B 1 86 ? 65.105 6.750 100.520 1.00 30.32 86 ASN B CA 1
ATOM 4214 C C . ASN B 1 86 ? 64.364 5.448 100.273 1.00 30.46 86 ASN B C 1
ATOM 4215 O O . ASN B 1 86 ? 63.240 5.448 99.775 1.00 30.45 86 ASN B O 1
ATOM 4220 N N . PRO B 1 87 ? 65.016 4.328 100.564 1.00 30.45 87 PRO B N 1
ATOM 4221 C CA . PRO B 1 87 ? 64.379 3.020 100.422 1.00 30.10 87 PRO B CA 1
ATOM 4222 C C . PRO B 1 87 ? 63.269 2.817 101.449 1.00 29.52 87 PRO B C 1
ATOM 4223 O O . PRO B 1 87 ? 63.077 3.622 102.362 1.00 29.13 87 PRO B O 1
ATOM 4227 N N . LEU B 1 88 ? 62.531 1.731 101.275 1.00 29.22 88 LEU B N 1
ATOM 4228 C CA . LEU B 1 88 ? 61.509 1.338 102.224 1.00 29.04 88 LEU B CA 1
ATOM 4229 C C . LEU B 1 88 ? 62.194 1.156 103.574 1.00 28.98 88 LEU B C 1
ATOM 4230 O O . LEU B 1 88 ? 63.346 0.730 103.612 1.00 29.17 88 LEU B O 1
ATOM 4235 N N . PRO B 1 89 ? 61.504 1.450 104.674 1.00 28.71 89 PRO B N 1
ATOM 4236 C CA . PRO B 1 89 ? 60.126 1.943 104.654 1.00 28.63 89 PRO B CA 1
ATOM 4237 C C . PRO B 1 89 ? 60.013 3.458 104.733 1.00 28.75 89 PRO B C 1
ATOM 4238 O O . PRO B 1 89 ? 58.932 3.980 105.013 1.00 29.28 89 PRO B O 1
ATOM 4242 N N . LYS B 1 90 ? 61.113 4.163 104.511 1.00 28.35 90 LYS B N 1
ATOM 4243 C CA . LYS B 1 90 ? 61.062 5.611 104.542 1.00 27.92 90 LYS B CA 1
ATOM 4244 C C . LYS B 1 90 ? 60.425 6.099 103.244 1.00 27.23 90 LYS B C 1
ATOM 4245 O O . LYS B 1 90 ? 59.461 6.853 103.258 1.00 27.21 90 LYS B O 1
ATOM 4251 N N . GLY B 1 91 ? 60.962 5.636 102.125 1.00 26.52 91 GLY B N 1
ATOM 4252 C CA . GLY B 1 91 ? 60.470 6.011 100.816 1.00 25.98 91 GLY B CA 1
ATOM 4253 C C . GLY B 1 91 ? 60.116 4.816 99.946 1.00 25.60 91 GLY B C 1
ATOM 4254 O O . GLY B 1 91 ? 60.094 3.679 100.415 1.00 25.25 91 GLY B O 1
ATOM 4255 N N . PHE B 1 92 ? 59.870 5.078 98.662 1.00 25.35 92 PHE B N 1
ATOM 4256 C CA . PHE B 1 92 ? 59.429 4.047 97.724 1.00 24.97 92 PHE B CA 1
ATOM 4257 C C . PHE B 1 92 ? 59.736 4.478 96.283 1.00 24.90 92 PHE B C 1
ATOM 4258 O O . PHE B 1 92 ? 59.742 5.656 95.987 1.00 24.70 92 PHE B O 1
ATOM 4266 N N . LYS B 1 93 ? 59.976 3.517 95.395 1.00 25.25 93 LYS B N 1
ATOM 4267 C CA . LYS B 1 93 ? 60.337 3.788 94.002 1.00 25.56 93 LYS B CA 1
ATOM 4268 C C . LYS B 1 93 ? 59.182 4.449 93.271 1.00 25.26 93 LYS B C 1
ATOM 4269 O O . LYS B 1 93 ? 59.370 5.174 92.280 1.00 25.56 93 LYS B O 1
ATOM 4275 N N . HIS B 1 94 ? 57.975 4.223 93.767 1.00 23.86 94 HIS B N 1
ATOM 4276 C CA . HIS B 1 94 ? 56.830 4.821 93.116 1.00 23.16 94 HIS B CA 1
ATOM 4277 C C . HIS B 1 94 ? 56.183 5.897 93.974 1.00 23.17 94 HIS B C 1
ATOM 4278 O O . HIS B 1 94 ? 54.972 5.962 94.092 1.00 22.96 94 HIS B O 1
ATOM 4285 N N . ALA B 1 95 ? 57.010 6.743 94.579 1.00 22.98 95 ALA B N 1
ATOM 4286 C CA . ALA B 1 95 ? 56.507 7.872 95.335 1.00 22.51 95 ALA B CA 1
ATOM 4287 C C . ALA B 1 95 ? 56.320 9.060 94.391 1.00 22.42 95 ALA B C 1
ATOM 4288 O O . ALA B 1 95 ? 56.772 9.018 93.240 1.00 22.07 95 ALA B O 1
ATOM 4290 N N . GLN B 1 96 ? 55.633 10.095 94.879 1.00 21.93 96 GLN B N 1
ATOM 4291 C CA . GLN B 1 96 ? 55.338 11.291 94.097 1.00 22.10 96 GLN B CA 1
ATOM 4292 C C . GLN B 1 96 ? 56.183 12.443 94.632 1.00 22.24 96 GLN B C 1
ATOM 4293 O O . GLN B 1 96 ? 55.828 13.093 95.607 1.00 22.37 96 GLN B O 1
ATOM 4299 N N . PRO B 1 97 ? 57.307 12.691 93.969 1.00 22.40 97 PRO B N 1
ATOM 4300 C CA . PRO B 1 97 ? 58.315 13.640 94.456 1.00 22.20 97 PRO B CA 1
ATOM 4301 C C . PRO B 1 97 ? 57.805 15.041 94.752 1.00 22.10 97 PRO B C 1
ATOM 4302 O O . PRO B 1 97 ? 58.321 15.667 95.677 1.00 22.11 97 PRO B O 1
ATOM 4306 N N . TYR B 1 98 ? 56.835 15.535 93.993 1.00 21.39 98 TYR B N 1
ATOM 4307 C CA . TYR B 1 98 ? 56.435 16.933 94.150 1.00 21.24 98 TYR B CA 1
ATOM 4308 C C . TYR B 1 98 ? 55.317 17.247 95.168 1.00 20.85 98 TYR B C 1
ATOM 4309 O O . TYR B 1 98 ? 54.920 18.399 95.316 1.00 20.98 98 TYR B O 1
ATOM 4318 N N . LEU B 1 99 ? 54.822 16.244 95.875 1.00 20.57 99 LEU B N 1
ATOM 4319 C CA . LEU B 1 99 ? 53.695 16.463 96.794 1.00 20.64 99 LEU B CA 1
ATOM 4320 C C . LEU B 1 99 ? 53.817 17.617 97.780 1.00 20.99 99 LEU B C 1
ATOM 4321 O O . LEU B 1 99 ? 52.894 18.434 97.891 1.00 21.47 99 LEU B O 1
ATOM 4326 N N . LYS B 1 100 ? 54.935 17.701 98.494 1.00 20.91 100 LYS B N 1
ATOM 4327 C CA . LYS B 1 100 ? 55.078 18.768 99.479 1.00 21.24 100 LYS B CA 1
ATOM 4328 C C . LYS B 1 100 ? 54.962 20.129 98.819 1.00 21.40 100 LYS B C 1
ATOM 4329 O O . LYS B 1 100 ? 54.284 21.011 99.346 1.00 21.74 100 LYS B O 1
ATOM 4335 N N . ASN B 1 101 ? 55.609 20.303 97.670 1.00 21.42 101 ASN B N 1
ATOM 4336 C CA . ASN B 1 101 ? 55.527 21.567 96.947 1.00 21.63 101 ASN B CA 1
ATOM 4337 C C . ASN B 1 101 ? 54.084 21.913 96.606 1.00 21.66 101 ASN B C 1
ATOM 4338 O O . ASN B 1 101 ? 53.639 23.036 96.839 1.00 21.99 101 ASN B O 1
ATOM 4343 N N . LEU B 1 102 ? 53.377 20.948 96.020 1.00 21.32 102 LEU B N 1
ATOM 4344 C CA . LEU B 1 102 ? 52.000 21.145 95.567 1.00 21.21 102 LEU B CA 1
ATOM 4345 C C . LEU B 1 102 ? 51.011 21.461 96.700 1.00 21.32 102 LEU B C 1
ATOM 4346 O O . LEU B 1 102 ? 49.940 22.005 96.465 1.00 21.05 102 LEU B O 1
ATOM 4351 N N . TRP B 1 103 ? 51.388 21.126 97.925 1.00 21.30 103 TRP B N 1
ATOM 4352 C CA . TRP B 1 103 ? 50.530 21.385 99.066 1.00 21.54 103 TRP B CA 1
ATOM 4353 C C . TRP B 1 103 ? 51.157 22.427 100.014 1.00 21.55 103 TRP B C 1
ATOM 4354 O O . TRP B 1 103 ? 50.789 22.524 101.188 1.00 21.43 103 TRP B O 1
ATOM 4365 N N . LEU B 1 104 ? 52.106 23.200 99.501 1.00 21.63 104 LEU B N 1
ATOM 4366 C CA . LEU B 1 104 ? 52.733 24.235 100.308 1.00 22.13 104 LEU B CA 1
ATOM 4367 C C . LEU B 1 104 ? 51.649 25.109 100.966 1.00 22.27 104 LEU B C 1
ATOM 4368 O O . LEU B 1 104 ? 50.735 25.598 100.292 1.00 21.75 104 LEU B O 1
ATOM 4373 N N . GLY B 1 105 ? 51.745 25.279 102.286 1.00 22.44 105 GLY B N 1
ATOM 4374 C CA . GLY B 1 105 ? 50.792 26.087 103.028 1.00 22.64 105 GLY B CA 1
ATOM 4375 C C . GLY B 1 105 ? 49.622 25.313 103.629 1.00 22.68 105 GLY B C 1
ATOM 4376 O O . GLY B 1 105 ? 48.761 25.895 104.289 1.00 22.94 105 GLY B O 1
ATOM 4377 N N . TYR B 1 106 ? 49.596 24.002 103.417 1.00 22.23 106 TYR B N 1
ATOM 4378 C CA . TYR B 1 106 ? 48.514 23.141 103.907 1.00 22.19 106 TYR B CA 1
ATOM 4379 C C . TYR B 1 106 ? 49.179 22.066 104.746 1.00 21.77 106 TYR B C 1
ATOM 4380 O O . TYR B 1 106 ? 50.330 21.740 104.498 1.00 21.83 106 TYR B O 1
ATOM 4389 N N . PRO B 1 107 ? 48.499 21.516 105.749 1.00 22.04 107 PRO B N 1
ATOM 4390 C CA . PRO B 1 107 ? 49.127 20.493 106.597 1.00 22.07 107 PRO B CA 1
ATOM 4391 C C . PRO B 1 107 ? 49.738 19.310 105.833 1.00 21.99 107 PRO B C 1
ATOM 4392 O O . PRO B 1 107 ? 50.710 18.743 106.324 1.00 21.94 107 PRO B O 1
ATOM 4396 N N . PHE B 1 108 ? 49.212 18.961 104.661 1.00 22.07 108 PHE B N 1
ATOM 4397 C CA . PHE B 1 108 ? 49.768 17.853 103.880 1.00 21.99 108 PHE B CA 1
ATOM 4398 C C . PHE B 1 108 ? 51.221 18.086 103.441 1.00 22.63 108 PHE B C 1
ATOM 4399 O O . PHE B 1 108 ? 51.855 17.189 102.884 1.00 22.80 108 PHE B O 1
ATOM 4407 N N . MET B 1 109 ? 51.747 19.286 103.648 1.00 22.52 109 MET B N 1
ATOM 4408 C CA . MET B 1 109 ? 53.137 19.539 103.281 1.00 22.86 109 MET B CA 1
ATOM 4409 C C . MET B 1 109 ? 54.064 18.954 104.358 1.00 22.80 109 MET B C 1
ATOM 4410 O O . MET B 1 109 ? 55.267 18.823 104.146 1.00 22.46 109 MET B O 1
ATOM 4415 N N . TYR B 1 110 ? 53.487 18.601 105.506 1.00 22.62 110 TYR B N 1
ATOM 4416 C CA . TYR B 1 110 ? 54.249 18.077 106.643 1.00 23.02 110 TYR B CA 1
ATOM 4417 C C . TYR B 1 110 ? 54.377 16.556 106.600 1.00 23.10 110 TYR B C 1
ATOM 4418 O O . TYR B 1 110 ? 55.458 15.983 106.776 1.00 23.32 110 TYR B O 1
ATOM 4427 N N . GLU B 1 111 ? 53.259 15.888 106.382 1.00 23.19 111 GLU B N 1
ATOM 4428 C CA . GLU B 1 111 ? 53.300 14.452 106.350 1.00 23.40 111 GLU B CA 1
ATOM 4429 C C . GLU B 1 111 ? 52.095 13.877 105.644 1.00 23.18 111 GLU B C 1
ATOM 4430 O O . GLU B 1 111 ? 50.977 14.353 105.798 1.00 23.45 111 GLU B O 1
ATOM 4436 N N . TYR B 1 112 ? 52.338 12.835 104.872 1.00 22.64 112 TYR B N 1
ATOM 4437 C CA . TYR B 1 112 ? 51.285 12.192 104.130 1.00 22.45 112 TYR B CA 1
ATOM 4438 C C . TYR B 1 112 ? 51.869 10.869 103.684 1.00 22.16 112 TYR B C 1
ATOM 4439 O O . TYR B 1 112 ? 52.815 10.836 102.894 1.00 21.89 112 TYR B O 1
ATOM 4448 N N . ASN B 1 113 ? 51.317 9.788 104.231 1.00 21.77 113 ASN B N 1
ATOM 4449 C CA . ASN B 1 113 ? 51.857 8.460 104.022 1.00 21.90 113 ASN B CA 1
ATOM 4450 C C . ASN B 1 113 ? 50.921 7.428 103.404 1.00 21.85 113 ASN B C 1
ATOM 4451 O O . ASN B 1 113 ? 49.704 7.589 103.392 1.00 21.76 113 ASN B O 1
ATOM 4456 N N . GLU B 1 114 ? 51.529 6.365 102.884 1.00 21.79 114 GLU B N 1
ATOM 4457 C CA . GLU B 1 114 ? 50.800 5.228 102.351 1.00 21.85 114 GLU B CA 1
ATOM 4458 C C . GLU B 1 114 ? 50.036 4.661 103.548 1.00 21.88 114 GLU B C 1
ATOM 4459 O O . GLU B 1 114 ? 50.470 4.807 104.693 1.00 21.41 114 GLU B O 1
ATOM 4465 N N . THR B 1 115 ? 48.891 4.040 103.302 1.00 22.05 115 THR B N 1
ATOM 4466 C CA . THR B 1 115 ? 48.042 3.581 104.399 1.00 22.11 115 THR B CA 1
ATOM 4467 C C . THR B 1 115 ? 48.302 2.161 104.853 1.00 22.28 115 THR B C 1
ATOM 4468 O O . THR B 1 115 ? 48.738 1.299 104.061 1.00 22.17 115 THR B O 1
ATOM 4472 N N . ARG B 1 116 ? 47.943 1.927 106.115 1.00 22.34 116 ARG B N 1
ATOM 4473 C CA . ARG B 1 116 ? 47.956 0.602 106.744 1.00 22.16 116 ARG B CA 1
ATOM 4474 C C . ARG B 1 116 ? 46.501 0.157 106.886 1.00 22.23 116 ARG B C 1
ATOM 4475 O O . ARG B 1 116 ? 45.589 0.889 106.480 1.00 22.14 116 ARG B O 1
ATOM 4483 N N . GLY B 1 117 ? 46.288 -1.016 107.483 1.00 22.32 117 GLY B N 1
ATOM 4484 C CA . GLY B 1 117 ? 44.954 -1.558 107.704 1.00 22.25 117 GLY B CA 1
ATOM 4485 C C . GLY B 1 117 ? 44.146 -0.796 108.742 1.00 22.56 117 GLY B C 1
ATOM 4486 O O . GLY B 1 117 ? 44.712 -0.047 109.536 1.00 22.46 117 GLY B O 1
ATOM 4487 N N . HIS B 1 118 ? 42.827 -1.006 108.746 1.00 22.68 118 HIS B N 1
ATOM 4488 C CA . HIS B 1 118 ? 41.915 -0.303 109.666 1.00 22.98 118 HIS B CA 1
ATOM 4489 C C . HIS B 1 118 ? 42.311 -0.361 111.152 1.00 23.53 118 HIS B C 1
ATOM 4490 O O . HIS B 1 118 ? 42.041 0.566 111.915 1.00 23.74 118 HIS B O 1
ATOM 4497 N N . THR B 1 119 ? 42.952 -1.448 111.558 1.00 23.69 119 THR B N 1
ATOM 4498 C CA . THR B 1 119 ? 43.336 -1.607 112.950 1.00 23.92 119 THR B CA 1
ATOM 4499 C C . THR B 1 119 ? 44.345 -0.555 113.412 1.00 24.26 119 THR B C 1
ATOM 4500 O O . THR B 1 119 ? 44.497 -0.346 114.604 1.00 24.18 119 THR B O 1
ATOM 4504 N N . TYR B 1 120 ? 45.022 0.110 112.479 1.00 24.15 120 TYR B N 1
ATOM 4505 C CA . TYR B 1 120 ? 46.003 1.121 112.856 1.00 24.28 120 TYR B CA 1
ATOM 4506 C C . TYR B 1 120 ? 45.523 2.556 112.653 1.00 24.42 120 TYR B C 1
ATOM 4507 O O . TYR B 1 120 ? 46.292 3.506 112.877 1.00 24.36 120 TYR B O 1
ATOM 4516 N N . ALA B 1 121 ? 44.280 2.721 112.209 1.00 23.95 121 ALA B N 1
ATOM 4517 C CA . ALA B 1 121 ? 43.778 4.047 111.901 1.00 24.23 121 ALA B CA 1
ATOM 4518 C C . ALA B 1 121 ? 44.106 5.066 112.986 1.00 24.39 121 ALA B C 1
ATOM 4519 O O . ALA B 1 121 ? 44.663 6.127 112.697 1.00 24.27 121 ALA B O 1
ATOM 4521 N N . ILE B 1 122 ? 43.774 4.756 114.234 1.00 24.61 122 ILE B N 1
ATOM 4522 C CA . ILE B 1 122 ? 44.051 5.710 115.300 1.00 25.07 122 ILE B CA 1
ATOM 4523 C C . ILE B 1 122 ? 45.553 5.883 115.541 1.00 25.53 122 ILE B C 1
ATOM 4524 O O . ILE B 1 122 ? 46.024 7.003 115.696 1.00 25.78 122 ILE B O 1
ATOM 4529 N N . ASP B 1 123 ? 46.305 4.785 115.549 1.00 25.74 123 ASP B N 1
ATOM 4530 C CA . ASP B 1 123 ? 47.749 4.882 115.703 1.00 26.59 123 ASP B CA 1
ATOM 4531 C C . ASP B 1 123 ? 48.315 5.851 114.660 1.00 26.45 123 ASP B C 1
ATOM 4532 O O . ASP B 1 123 ? 49.047 6.777 115.001 1.00 26.60 123 ASP B O 1
ATOM 4537 N N . ASP B 1 124 ? 47.971 5.638 113.392 1.00 25.95 124 ASP B N 1
ATOM 4538 C CA . ASP B 1 124 ? 48.459 6.512 112.329 1.00 25.79 124 ASP B CA 1
ATOM 4539 C C . ASP B 1 124 ? 47.931 7.934 112.484 1.00 25.87 124 ASP B C 1
ATOM 4540 O O . ASP B 1 124 ? 48.677 8.897 112.318 1.00 25.69 124 ASP B O 1
ATOM 4545 N N . PHE B 1 125 ? 46.652 8.056 112.825 1.00 25.97 125 PHE B N 1
ATOM 4546 C CA . PHE B 1 125 ? 46.045 9.357 113.094 1.00 26.52 125 PHE B CA 1
ATOM 4547 C C . PHE B 1 125 ? 46.851 10.127 114.129 1.00 27.02 125 PHE B C 1
ATOM 4548 O O . PHE B 1 125 ? 47.090 11.329 113.992 1.00 27.13 125 PHE B O 1
ATOM 4556 N N . LEU B 1 126 ? 47.276 9.431 115.173 1.00 27.49 126 LEU B N 1
ATOM 4557 C CA . LEU B 1 126 ? 47.981 10.092 116.259 1.00 27.89 126 LEU B CA 1
ATOM 4558 C C . LEU B 1 126 ? 49.483 10.246 116.048 1.00 28.32 126 LEU B C 1
ATOM 4559 O O . LEU B 1 126 ? 50.156 10.891 116.856 1.00 28.41 126 LEU B O 1
ATOM 4564 N N . ASN B 1 127 ? 50.015 9.666 114.974 1.00 28.22 127 ASN B N 1
ATOM 4565 C CA . ASN B 1 127 ? 51.428 9.848 114.682 1.00 28.71 127 ASN B CA 1
ATOM 4566 C C . ASN B 1 127 ? 51.637 10.945 113.644 1.00 27.98 127 ASN B C 1
ATOM 4567 O O . ASN B 1 127 ? 52.723 11.493 113.514 1.00 27.96 127 ASN B O 1
ATOM 4572 N N . ILE B 1 128 ? 50.589 11.267 112.904 1.00 27.14 128 ILE B N 1
ATOM 4573 C CA . ILE B 1 128 ? 50.737 12.200 111.800 1.00 26.49 128 ILE B CA 1
ATOM 4574 C C . ILE B 1 128 ? 51.105 13.616 112.230 1.00 26.10 128 ILE B C 1
ATOM 4575 O O . ILE B 1 128 ? 50.522 14.167 113.149 1.00 25.64 128 ILE B O 1
ATOM 4580 N N . ASP B 1 129 ? 52.070 14.199 111.534 1.00 25.84 129 ASP B N 1
ATOM 4581 C CA . ASP B 1 129 ? 52.523 15.559 111.808 1.00 25.94 129 ASP B CA 1
ATOM 4582 C C . ASP B 1 129 ? 51.523 16.627 111.327 1.00 25.79 129 ASP B C 1
ATOM 4583 O O . ASP B 1 129 ? 51.633 17.794 111.691 1.00 26.02 129 ASP B O 1
ATOM 4588 N N . ARG B 1 130 ? 50.544 16.227 110.524 1.00 25.30 130 ARG B N 1
ATOM 4589 C CA . ARG B 1 130 ? 49.522 17.165 110.042 1.00 25.28 130 ARG B CA 1
ATOM 4590 C C . ARG B 1 130 ? 48.734 17.786 111.193 1.00 25.42 130 ARG B C 1
ATOM 4591 O O . ARG B 1 130 ? 48.331 18.948 111.123 1.00 25.11 130 ARG B O 1
ATOM 4599 N N . ILE B 1 131 ? 48.481 16.994 112.232 1.00 25.39 131 ILE B N 1
ATOM 4600 C CA . ILE B 1 131 ? 47.847 17.517 113.433 1.00 25.99 131 ILE B CA 1
ATOM 4601 C C . ILE B 1 131 ? 48.933 18.187 114.284 1.00 26.41 131 ILE B C 1
ATOM 4602 O O . ILE B 1 131 ? 49.954 17.573 114.572 1.00 26.39 131 ILE B O 1
ATOM 4607 N N . ASN B 1 132 ? 48.715 19.436 114.677 1.00 26.80 132 ASN B N 1
ATOM 4608 C CA . ASN B 1 132 ? 49.689 20.146 115.487 1.00 27.78 132 ASN B CA 1
ATOM 4609 C C . ASN B 1 132 ? 49.944 19.457 116.814 1.00 28.36 132 ASN B C 1
ATOM 4610 O O . ASN B 1 132 ? 49.011 19.152 117.560 1.00 28.05 132 ASN B O 1
ATOM 4615 N N . ARG B 1 133 ? 51.215 19.220 117.101 1.00 29.15 133 ARG B N 1
ATOM 4616 C CA . ARG B 1 133 ? 51.605 18.622 118.372 1.00 30.26 133 ARG B CA 1
ATOM 4617 C C . ARG B 1 133 ? 52.537 19.544 119.161 1.00 30.80 133 ARG B C 1
ATOM 4618 O O . ARG B 1 133 ? 53.067 19.141 120.193 1.00 31.00 133 ARG B O 1
ATOM 4626 N N . PHE B 1 134 ? 52.723 20.773 118.676 1.00 31.71 134 PHE B N 1
ATOM 4627 C CA . PHE B 1 134 ? 53.687 21.717 119.257 1.00 32.34 134 PHE B CA 1
ATOM 4628 C C . PHE B 1 134 ? 53.083 22.981 119.872 1.00 33.23 134 PHE B C 1
ATOM 4629 O O . PHE B 1 134 ? 53.805 23.921 120.199 1.00 33.42 134 PHE B O 1
ATOM 4637 N N . ALA B 1 135 ? 51.767 23.020 120.019 1.00 34.13 135 ALA B N 1
ATOM 4638 C CA . ALA B 1 135 ? 51.123 24.188 120.589 1.00 35.35 135 ALA B CA 1
ATOM 4639 C C . ALA B 1 135 ? 51.042 24.106 122.107 1.00 36.38 135 ALA B C 1
ATOM 4640 O O . ALA B 1 135 ? 50.721 23.063 122.665 1.00 36.46 135 ALA B O 1
ATOM 4642 N N . ALA B 1 136 ? 51.330 25.222 122.769 1.00 37.69 136 ALA B N 1
ATOM 4643 C CA . ALA B 1 136 ? 51.294 25.273 124.229 1.00 38.49 136 ALA B CA 1
ATOM 4644 C C . ALA B 1 136 ? 49.936 24.853 124.759 1.00 38.85 136 ALA B C 1
ATOM 4645 O O . ALA B 1 136 ? 49.851 23.992 125.639 1.00 39.15 136 ALA B O 1
ATOM 4647 N N . ASP B 1 137 ? 48.871 25.442 124.216 1.00 39.10 137 ASP B N 1
ATOM 4648 C CA . ASP B 1 137 ? 47.524 25.067 124.648 1.00 39.13 137 ASP B CA 1
ATOM 4649 C C . ASP B 1 137 ? 47.199 23.618 124.256 1.00 38.80 137 ASP B C 1
ATOM 4650 O O . ASP B 1 137 ? 46.188 23.055 124.692 1.00 38.92 137 ASP B O 1
ATOM 4655 N N . GLY B 1 138 ? 48.071 23.013 123.446 1.00 38.15 138 GLY B N 1
ATOM 4656 C CA . GLY B 1 138 ? 47.919 21.617 123.054 1.00 37.03 138 GLY B CA 1
ATOM 4657 C C . GLY B 1 138 ? 46.888 21.365 121.963 1.00 36.30 138 GLY B C 1
ATOM 4658 O O . GLY B 1 138 ? 46.460 20.233 121.738 1.00 36.05 138 GLY B O 1
ATOM 4659 N N . LYS B 1 139 ? 46.487 22.424 121.277 1.00 35.58 139 LYS B N 1
ATOM 4660 C CA . LYS B 1 139 ? 45.497 22.303 120.219 1.00 35.11 139 LYS B CA 1
ATOM 4661 C C . LYS B 1 139 ? 46.132 21.714 118.974 1.00 34.19 139 LYS B C 1
ATOM 4662 O O . LYS B 1 139 ? 47.306 21.940 118.714 1.00 34.07 139 LYS B O 1
ATOM 4668 N N . GLY B 1 140 ? 45.358 20.940 118.221 1.00 33.23 140 GLY B N 1
ATOM 4669 C CA . GLY B 1 140 ? 45.859 20.341 116.999 1.00 32.34 140 GLY B CA 1
ATOM 4670 C C . GLY B 1 140 ? 45.696 21.265 115.802 1.00 31.54 140 GLY B C 1
ATOM 4671 O O . GLY B 1 140 ? 46.296 21.048 114.760 1.00 31.31 140 GLY B O 1
ATOM 4672 N N . ASN B 1 141 ? 44.885 22.307 115.969 1.00 30.81 141 ASN B N 1
ATOM 4673 C CA . ASN B 1 141 ? 44.577 23.264 114.908 1.00 30.01 141 ASN B CA 1
ATOM 4674 C C . ASN B 1 141 ? 43.800 22.645 113.758 1.00 29.40 141 ASN B C 1
ATOM 4675 O O . ASN B 1 141 ? 43.788 23.166 112.645 1.00 29.40 141 ASN B O 1
ATOM 4680 N N . LEU B 1 142 ? 43.161 21.517 114.040 1.00 28.43 142 LEU B N 1
ATOM 4681 C CA . LEU B 1 142 ? 42.281 20.865 113.086 1.00 27.94 142 LEU B CA 1
ATOM 4682 C C . LEU B 1 142 ? 41.019 20.513 113.833 1.00 27.58 142 LEU B C 1
ATOM 4683 O O . LEU B 1 142 ? 41.047 20.307 115.040 1.00 27.79 142 LEU B O 1
ATOM 4688 N N . PRO B 1 143 ? 39.904 20.482 113.123 1.00 27.25 143 PRO B N 1
ATOM 4689 C CA . PRO B 1 143 ? 38.603 20.166 113.731 1.00 27.03 143 PRO B CA 1
ATOM 4690 C C . PRO B 1 143 ? 38.459 18.719 114.189 1.00 26.75 143 PRO B C 1
ATOM 4691 O O . PRO B 1 143 ? 39.073 17.813 113.628 1.00 26.40 143 PRO B O 1
ATOM 4695 N N . ALA B 1 144 ? 37.608 18.517 115.187 1.00 26.36 144 ALA B N 1
ATOM 4696 C CA . ALA B 1 144 ? 37.324 17.183 115.703 1.00 26.18 144 ALA B CA 1
ATOM 4697 C C . ALA B 1 144 ? 36.711 16.330 114.602 1.00 25.79 144 ALA B C 1
ATOM 4698 O O . ALA B 1 144 ? 36.683 15.107 114.696 1.00 25.96 144 ALA B O 1
ATOM 4700 N N . THR B 1 145 ? 36.218 16.981 113.553 1.00 25.23 145 THR B N 1
ATOM 4701 C CA . THR B 1 145 ? 35.689 16.251 112.418 1.00 24.82 145 THR B CA 1
ATOM 4702 C C . THR B 1 145 ? 36.740 15.288 111.880 1.00 24.41 145 THR B C 1
ATOM 4703 O O . THR B 1 145 ? 36.408 14.306 111.228 1.00 24.16 145 THR B O 1
ATOM 4707 N N . CYS B 1 146 ? 38.009 15.562 112.162 1.00 23.76 146 CYS B N 1
ATOM 4708 C CA . CYS B 1 146 ? 39.054 14.667 111.703 1.00 23.82 146 CYS B CA 1
ATOM 4709 C C . CYS B 1 146 ? 38.910 13.255 112.275 1.00 23.76 146 CYS B C 1
ATOM 4710 O O . CYS B 1 146 ? 39.515 12.321 111.756 1.00 23.55 146 CYS B O 1
ATOM 4713 N N . TRP B 1 147 ? 38.113 13.105 113.335 1.00 23.22 147 TRP B N 1
ATOM 4714 C CA . TRP B 1 147 ? 37.877 11.798 113.939 1.00 22.98 147 TRP B CA 1
ATOM 4715 C C . TRP B 1 147 ? 36.773 11.045 113.210 1.00 22.96 147 TRP B C 1
ATOM 4716 O O . TRP B 1 147 ? 36.597 9.840 113.401 1.00 22.45 147 TRP B O 1
ATOM 4727 N N . ASN B 1 148 ? 36.043 11.766 112.365 1.00 22.84 148 ASN B N 1
ATOM 4728 C CA . ASN B 1 148 ? 34.837 11.238 111.743 1.00 23.32 148 ASN B CA 1
ATOM 4729 C C . ASN B 1 148 ? 34.939 9.864 111.099 1.00 23.46 148 ASN B C 1
ATOM 4730 O O . ASN B 1 148 ? 34.017 9.056 111.192 1.00 23.30 148 ASN B O 1
ATOM 4735 N N . CYS B 1 149 ? 36.048 9.622 110.415 1.00 23.66 149 CYS B N 1
ATOM 4736 C CA . CYS B 1 149 ? 36.225 8.375 109.693 1.00 23.84 149 CYS B CA 1
ATOM 4737 C C . CYS B 1 149 ? 37.331 7.524 110.336 1.00 24.12 149 CYS B C 1
ATOM 4738 O O . CYS B 1 149 ? 38.028 6.783 109.646 1.00 24.11 149 CYS B O 1
ATOM 4741 N N . LYS B 1 150 ? 37.482 7.626 111.656 1.00 24.29 150 LYS B N 1
ATOM 4742 C CA . LYS B 1 150 ? 38.562 6.921 112.359 1.00 24.76 150 LYS B CA 1
ATOM 4743 C C . LYS B 1 150 ? 38.122 6.034 113.524 1.00 25.24 150 LYS B C 1
ATOM 4744 O O . LYS B 1 150 ? 38.918 5.248 114.033 1.00 25.43 150 LYS B O 1
ATOM 4750 N N . THR B 1 151 ? 36.867 6.143 113.941 1.00 25.61 151 THR B N 1
ATOM 4751 C CA . THR B 1 151 ? 36.414 5.415 115.111 1.00 26.36 151 THR B CA 1
ATOM 4752 C C . THR B 1 151 ? 34.894 5.367 115.246 1.00 27.30 151 THR B C 1
ATOM 4753 O O . THR B 1 151 ? 34.196 6.304 114.856 1.00 27.08 151 THR B O 1
ATOM 4757 N N . PRO B 1 152 ? 34.391 4.268 115.803 1.00 27.97 152 PRO B N 1
ATOM 4758 C CA . PRO B 1 152 ? 32.957 4.122 116.083 1.00 28.38 152 PRO B CA 1
ATOM 4759 C C . PRO B 1 152 ? 32.516 5.085 117.191 1.00 28.65 152 PRO B C 1
ATOM 4760 O O . PRO B 1 152 ? 31.333 5.389 117.298 1.00 28.61 152 PRO B O 1
ATOM 4764 N N . LYS B 1 153 ? 33.461 5.546 118.001 1.00 28.70 153 LYS B N 1
ATOM 4765 C CA . LYS B 1 153 ? 33.169 6.478 119.086 1.00 29.38 153 LYS B CA 1
ATOM 4766 C C . LYS B 1 153 ? 32.415 7.685 118.570 1.00 29.43 153 LYS B C 1
ATOM 4767 O O . LYS B 1 153 ? 31.776 8.401 119.330 1.00 29.41 153 LYS B O 1
ATOM 4773 N N . MET B 1 154 ? 32.498 7.912 117.267 1.00 29.97 154 MET B N 1
ATOM 4774 C CA . MET B 1 154 ? 31.794 9.024 116.657 1.00 30.04 154 MET B CA 1
ATOM 4775 C C . MET B 1 154 ? 30.324 9.052 117.080 1.00 30.65 154 MET B C 1
ATOM 4776 O O . MET B 1 154 ? 29.775 10.120 117.334 1.00 30.18 154 MET B O 1
ATOM 4781 N N . MET B 1 155 ? 29.689 7.880 117.138 1.00 31.18 155 MET B N 1
ATOM 4782 C CA . MET B 1 155 ? 28.273 7.814 117.482 1.00 32.14 155 MET B CA 1
ATOM 4783 C C . MET B 1 155 ? 28.016 8.448 118.844 1.00 32.70 155 MET B C 1
ATOM 4784 O O . MET B 1 155 ? 27.161 9.319 118.990 1.00 32.59 155 MET B O 1
ATOM 4789 N N . GLU B 1 156 ? 28.798 8.042 119.827 1.00 33.48 156 GLU B N 1
ATOM 4790 C CA . GLU B 1 156 ? 28.657 8.585 121.167 1.00 34.66 156 GLU B CA 1
ATOM 4791 C C . GLU B 1 156 ? 29.037 10.069 121.243 1.00 34.74 156 GLU B C 1
ATOM 4792 O O . GLU B 1 156 ? 28.343 10.866 121.881 1.00 35.13 156 GLU B O 1
ATOM 4798 N N . TRP B 1 157 ? 30.084 10.467 120.535 1.00 34.84 157 TRP B N 1
ATOM 4799 C CA . TRP B 1 157 ? 30.479 11.865 120.555 1.00 34.84 157 TRP B CA 1
ATOM 4800 C C . TRP B 1 157 ? 29.412 12.752 119.912 1.00 35.39 157 TRP B C 1
ATOM 4801 O O . TRP B 1 157 ? 29.114 13.844 120.401 1.00 35.45 157 TRP B O 1
ATOM 4812 N N . VAL B 1 158 ? 28.828 12.291 118.813 1.00 35.49 158 VAL B N 1
ATOM 4813 C CA . VAL B 1 158 ? 27.776 13.079 118.180 1.00 35.92 158 VAL B CA 1
ATOM 4814 C C . VAL B 1 158 ? 26.525 13.097 119.059 1.00 36.44 158 VAL B C 1
ATOM 4815 O O . VAL B 1 158 ? 25.797 14.087 119.105 1.00 36.34 158 VAL B O 1
ATOM 4819 N N . SER B 1 159 ? 26.282 12.005 119.771 1.00 36.87 159 SER B N 1
ATOM 4820 C CA . SER B 1 159 ? 25.145 11.976 120.677 1.00 37.36 159 SER B CA 1
ATOM 4821 C C . SER B 1 159 ? 25.339 12.983 121.804 1.00 37.33 159 SER B C 1
ATOM 4822 O O . SER B 1 159 ? 24.418 13.703 122.170 1.00 37.15 159 SER B O 1
ATOM 4825 N N . GLN B 1 160 ? 26.549 13.051 122.331 1.00 37.27 160 GLN B N 1
ATOM 4826 C CA . GLN B 1 160 ? 26.798 13.926 123.458 1.00 37.67 160 GLN B CA 1
ATOM 4827 C C . GLN B 1 160 ? 26.912 15.395 123.090 1.00 37.13 160 GLN B C 1
ATOM 4828 O O . GLN B 1 160 ? 26.381 16.254 123.791 1.00 37.35 160 GLN B O 1
ATOM 4834 N N . TYR B 1 161 ? 27.593 15.691 121.993 1.00 36.34 161 TYR B N 1
ATOM 4835 C CA . TYR B 1 161 ? 27.856 17.081 121.649 1.00 35.84 161 TYR B CA 1
ATOM 4836 C C . TYR B 1 161 ? 27.007 17.667 120.528 1.00 35.51 161 TYR B C 1
ATOM 4837 O O . TYR B 1 161 ? 26.950 18.882 120.363 1.00 35.41 161 TYR B O 1
ATOM 4846 N N . GLY B 1 162 ? 26.347 16.812 119.760 1.00 35.34 162 GLY B N 1
ATOM 4847 C CA . GLY B 1 162 ? 25.559 17.275 118.631 1.00 35.47 162 GLY B CA 1
ATOM 4848 C C . GLY B 1 162 ? 26.385 18.074 117.626 1.00 35.62 162 GLY B C 1
ATOM 4849 O O . GLY B 1 162 ? 27.592 17.848 117.472 1.00 35.67 162 GLY B O 1
ATOM 4850 N N . ASP B 1 163 ? 25.709 19.000 116.942 1.00 35.63 163 ASP B N 1
ATOM 4851 C CA . ASP B 1 163 ? 26.287 19.925 115.961 1.00 36.07 163 ASP B CA 1
ATOM 4852 C C . ASP B 1 163 ? 27.578 20.606 116.428 1.00 35.77 163 ASP B C 1
ATOM 4853 O O . ASP B 1 163 ? 28.329 21.162 115.627 1.00 35.76 163 ASP B O 1
ATOM 4858 N N . LYS B 1 164 ? 27.818 20.607 117.729 1.00 35.55 164 LYS B N 1
ATOM 4859 C CA . LYS B 1 164 ? 28.975 21.323 118.267 1.00 35.39 164 LYS B CA 1
ATOM 4860 C C . LYS B 1 164 ? 30.250 20.497 118.358 1.00 34.10 164 LYS B C 1
ATOM 4861 O O . LYS B 1 164 ? 31.325 21.036 118.613 1.00 33.66 164 LYS B O 1
ATOM 4867 N N . PHE B 1 165 ? 30.129 19.189 118.171 1.00 32.80 165 PHE B N 1
ATOM 4868 C CA . PHE B 1 165 ? 31.295 18.329 118.196 1.00 32.15 165 PHE B CA 1
ATOM 4869 C C . PHE B 1 165 ? 32.307 18.702 117.117 1.00 31.82 165 PHE B C 1
ATOM 4870 O O . PHE B 1 165 ? 33.504 18.783 117.376 1.00 31.56 165 PHE B O 1
ATOM 4878 N N . TRP B 1 166 ? 31.801 18.939 115.910 1.00 31.51 166 TRP B N 1
ATOM 4879 C CA . TRP B 1 166 ? 32.642 19.137 114.731 1.00 31.17 166 TRP B CA 1
ATOM 4880 C C . TRP B 1 166 ? 33.798 20.132 114.881 1.00 31.30 166 TRP B C 1
ATOM 4881 O O . TRP B 1 166 ? 34.954 19.792 114.611 1.00 31.47 166 TRP B O 1
ATOM 4892 N N . SER B 1 167 ? 33.484 21.350 115.312 1.00 31.22 167 SER B N 1
ATOM 4893 C CA . SER B 1 167 ? 34.481 22.411 115.418 1.00 31.21 167 SER B CA 1
ATOM 4894 C C . SER B 1 167 ? 35.295 22.417 116.705 1.00 31.10 167 SER B C 1
ATOM 4895 O O . SER B 1 167 ? 36.145 23.271 116.881 1.00 31.19 167 SER B O 1
ATOM 4898 N N . MET B 1 168 ? 35.032 21.491 117.617 1.00 30.98 168 MET B N 1
ATOM 4899 C CA . MET B 1 168 ? 35.911 21.369 118.770 1.00 30.97 168 MET B CA 1
ATOM 4900 C C . MET B 1 168 ? 37.285 21.005 118.213 1.00 30.48 168 MET B C 1
ATOM 4901 O O . MET B 1 168 ? 37.384 20.558 117.085 1.00 30.15 168 MET B O 1
ATOM 4906 N N . ASP B 1 169 ? 38.344 21.215 118.980 1.00 30.17 169 ASP B N 1
ATOM 4907 C CA . ASP B 1 169 ? 39.666 20.898 118.473 1.00 30.03 169 ASP B CA 1
ATOM 4908 C C . ASP B 1 169 ? 39.886 19.393 118.458 1.00 30.00 169 ASP B C 1
ATOM 4909 O O . ASP B 1 169 ? 39.474 18.681 119.383 1.00 29.84 169 ASP B O 1
ATOM 4914 N N . VAL B 1 170 ? 40.534 18.912 117.400 1.00 29.69 170 VAL B N 1
ATOM 4915 C CA . VAL B 1 170 ? 40.817 17.493 117.252 1.00 29.26 170 VAL B CA 1
ATOM 4916 C C . VAL B 1 170 ? 41.445 16.868 118.505 1.00 29.60 170 VAL B C 1
ATOM 4917 O O . VAL B 1 170 ? 41.090 15.757 118.893 1.00 29.43 170 VAL B O 1
ATOM 4921 N N . ASN B 1 171 ? 42.362 17.590 119.146 1.00 29.86 171 ASN B N 1
ATOM 4922 C CA . ASN B 1 171 ? 43.080 17.061 120.303 1.00 30.16 171 ASN B CA 1
ATOM 4923 C C . ASN B 1 171 ? 42.287 17.018 121.620 1.00 30.67 171 ASN B C 1
ATOM 4924 O O . ASN B 1 171 ? 42.789 16.558 122.641 1.00 30.90 171 ASN B O 1
ATOM 4929 N N . GLU B 1 172 ? 41.048 17.493 121.595 1.00 31.01 172 GLU B N 1
ATOM 4930 C CA . GLU B 1 172 ? 40.201 17.422 122.776 1.00 31.61 172 GLU B CA 1
ATOM 4931 C C . GLU B 1 172 ? 39.686 15.997 123.007 1.00 31.98 172 GLU B C 1
ATOM 4932 O O . GLU B 1 172 ? 39.027 15.737 124.013 1.00 32.26 172 GLU B O 1
ATOM 4938 N N . PHE B 1 173 ? 39.987 15.080 122.087 1.00 32.03 173 PHE B N 1
ATOM 4939 C CA . PHE B 1 173 ? 39.531 13.699 122.202 1.00 32.29 173 PHE B CA 1
ATOM 4940 C C . PHE B 1 173 ? 40.676 12.717 122.021 1.00 32.45 173 PHE B C 1
ATOM 4941 O O . PHE B 1 173 ? 40.455 11.557 121.692 1.00 32.35 173 PHE B O 1
ATOM 4949 N N . ARG B 1 174 ? 41.886 13.190 122.278 1.00 32.52 174 ARG B N 1
ATOM 4950 C CA . ARG B 1 174 ? 43.104 12.447 121.980 1.00 33.00 174 ARG B CA 1
ATOM 4951 C C . ARG B 1 174 ? 43.674 11.622 123.142 1.00 33.38 174 ARG B C 1
ATOM 4952 O O . ARG B 1 174 ? 44.274 10.564 122.933 1.00 33.42 174 ARG B O 1
ATOM 4960 N N . ALA B 1 175 ? 43.480 12.095 124.365 1.00 33.82 175 ALA B N 1
ATOM 4961 C CA . ALA B 1 175 ? 44.003 11.393 125.546 1.00 34.27 175 ALA B CA 1
ATOM 4962 C C . ALA B 1 175 ? 43.426 9.991 125.748 1.00 34.29 175 ALA B C 1
ATOM 4963 O O . ALA B 1 175 ? 42.299 9.702 125.342 1.00 33.93 175 ALA B O 1
ATOM 4965 N N . LYS B 1 176 ? 44.220 9.137 126.387 1.00 34.36 176 LYS B N 1
ATOM 4966 C CA . LYS B 1 176 ? 43.835 7.756 126.661 1.00 35.07 176 LYS B CA 1
ATOM 4967 C C . LYS B 1 176 ? 42.484 7.589 127.348 1.00 35.28 176 LYS B C 1
ATOM 4968 O O . LYS B 1 176 ? 41.847 6.546 127.194 1.00 35.64 176 LYS B O 1
ATOM 4974 N N . ASP B 1 177 ? 42.049 8.588 128.113 1.00 35.28 177 ASP B N 1
ATOM 4975 C CA . ASP B 1 177 ? 40.751 8.489 128.772 1.00 35.87 177 ASP B CA 1
ATOM 4976 C C . ASP B 1 177 ? 39.613 8.892 127.853 1.00 35.72 177 ASP B C 1
ATOM 4977 O O . ASP B 1 177 ? 38.448 8.824 128.248 1.00 35.85 177 ASP B O 1
ATOM 4982 N N . LYS B 1 178 ? 39.952 9.324 126.639 1.00 35.53 178 LYS B N 1
ATOM 4983 C CA . LYS B 1 178 ? 38.945 9.697 125.653 1.00 35.00 178 LYS B CA 1
ATOM 4984 C C . LYS B 1 178 ? 38.707 8.602 124.627 1.00 34.14 178 LYS B C 1
ATOM 4985 O O . LYS B 1 178 ? 37.587 8.406 124.174 1.00 34.23 178 LYS B O 1
ATOM 4991 N N . ILE B 1 179 ? 39.766 7.894 124.257 1.00 33.22 179 ILE B N 1
ATOM 4992 C CA . ILE B 1 179 ? 39.677 6.891 123.208 1.00 32.13 179 ILE B CA 1
ATOM 4993 C C . ILE B 1 179 ? 40.746 5.830 123.404 1.00 31.60 179 ILE B C 1
ATOM 4994 O O . ILE B 1 179 ? 41.868 6.140 123.807 1.00 30.95 179 ILE B O 1
ATOM 4999 N N . ASN B 1 180 ? 40.376 4.578 123.148 1.00 31.08 180 ASN B N 1
ATOM 5000 C CA . ASN B 1 180 ? 41.306 3.461 123.179 1.00 30.73 180 ASN B CA 1
ATOM 5001 C C . ASN B 1 180 ? 41.783 3.242 121.745 1.00 30.14 180 ASN B C 1
ATOM 5002 O O . ASN B 1 180 ? 41.017 2.790 120.888 1.00 29.56 180 ASN B O 1
ATOM 5007 N N . ALA B 1 181 ? 43.041 3.572 121.484 1.00 29.59 181 ALA B N 1
ATOM 5008 C CA . ALA B 1 181 ? 43.582 3.500 120.126 1.00 29.56 181 ALA B CA 1
ATOM 5009 C C . ALA B 1 181 ? 43.490 2.115 119.493 1.00 29.35 181 ALA B C 1
ATOM 5010 O O . ALA B 1 181 ? 43.306 1.975 118.279 1.00 29.24 181 ALA B O 1
ATOM 5012 N N . HIS B 1 182 ? 43.604 1.098 120.330 1.00 28.85 182 HIS B N 1
ATOM 5013 C CA . HIS B 1 182 ? 43.646 -0.281 119.880 1.00 28.78 182 HIS B CA 1
ATOM 5014 C C . HIS B 1 182 ? 42.264 -0.865 119.648 1.00 28.23 182 HIS B C 1
ATOM 5015 O O . HIS B 1 182 ? 41.991 -1.464 118.621 1.00 27.72 182 HIS B O 1
ATOM 5022 N N . ASP B 1 183 ? 41.393 -0.667 120.626 1.00 28.37 183 ASP B N 1
ATOM 5023 C CA . ASP B 1 183 ? 40.095 -1.311 120.647 1.00 28.23 183 ASP B CA 1
ATOM 5024 C C . ASP B 1 183 ? 38.986 -0.467 120.006 1.00 27.85 183 ASP B C 1
ATOM 5025 O O . ASP B 1 183 ? 38.004 -1.008 119.491 1.00 27.45 183 ASP B O 1
ATOM 5030 N N . GLU B 1 184 ? 39.140 0.852 120.031 1.00 27.40 184 GLU B N 1
ATOM 5031 C CA . GLU B 1 184 ? 38.108 1.720 119.466 1.00 27.02 184 GLU B CA 1
ATOM 5032 C C . GLU B 1 184 ? 38.474 2.342 118.134 1.00 26.81 184 GLU B C 1
ATOM 5033 O O . GLU B 1 184 ? 37.858 3.316 117.714 1.00 26.76 184 GLU B O 1
ATOM 5039 N N . THR B 1 185 ? 39.486 1.792 117.469 1.00 26.59 185 THR B N 1
ATOM 5040 C CA . THR B 1 185 ? 39.772 2.209 116.106 1.00 26.34 185 THR B CA 1
ATOM 5041 C C . THR B 1 185 ? 38.677 1.616 115.226 1.00 26.17 185 THR B C 1
ATOM 5042 O O . THR B 1 185 ? 37.807 0.891 115.716 1.00 26.34 185 THR B O 1
ATOM 5046 N N . ILE B 1 186 ? 38.706 1.937 113.941 1.00 25.80 186 ILE B N 1
ATOM 5047 C CA . ILE B 1 186 ? 37.715 1.441 112.992 1.00 25.38 186 ILE B CA 1
ATOM 5048 C C . ILE B 1 186 ? 37.420 -0.036 113.235 1.00 24.90 186 ILE B C 1
ATOM 5049 O O . ILE B 1 186 ? 38.328 -0.862 113.173 1.00 24.91 186 ILE B O 1
ATOM 5054 N N . GLY B 1 187 ? 36.158 -0.362 113.496 1.00 24.13 187 GLY B N 1
ATOM 5055 C CA . GLY B 1 187 ? 35.785 -1.724 113.814 1.00 23.91 187 GLY B CA 1
ATOM 5056 C C . GLY B 1 187 ? 34.413 -2.168 113.347 1.00 23.68 187 GLY B C 1
ATOM 5057 O O . GLY B 1 187 ? 33.817 -1.568 112.449 1.00 23.68 187 GLY B O 1
ATOM 5058 N N . CYS B 1 188 ? 33.930 -3.242 113.960 1.00 23.24 188 CYS B N 1
ATOM 5059 C CA . CYS B 1 188 ? 32.660 -3.855 113.609 1.00 23.14 188 CYS B CA 1
ATOM 5060 C C . CYS B 1 188 ? 31.468 -2.892 113.669 1.00 23.45 188 CYS B C 1
ATOM 5061 O O . CYS B 1 188 ? 30.601 -2.915 112.792 1.00 23.63 188 CYS B O 1
ATOM 5064 N N . ALA B 1 189 ? 31.413 -2.048 114.689 1.00 23.37 189 ALA B N 1
ATOM 5065 C CA . ALA B 1 189 ? 30.277 -1.145 114.813 1.00 23.93 189 ALA B CA 1
ATOM 5066 C C . ALA B 1 189 ? 30.220 -0.073 113.717 1.00 24.23 189 ALA B C 1
ATOM 5067 O O . ALA B 1 189 ? 29.192 0.578 113.546 1.00 24.11 189 ALA B O 1
ATOM 5069 N N . ASN B 1 190 ? 31.314 0.119 112.978 1.00 24.23 190 ASN B N 1
ATOM 5070 C CA . ASN B 1 190 ? 31.290 1.070 111.856 1.00 24.33 190 ASN B CA 1
ATOM 5071 C C . ASN B 1 190 ? 30.485 0.560 110.648 1.00 24.27 190 ASN B C 1
ATOM 5072 O O . ASN B 1 190 ? 30.064 1.339 109.800 1.00 24.09 190 ASN B O 1
ATOM 5077 N N . CYS B 1 191 ? 30.281 -0.748 110.557 1.00 24.53 191 CYS B N 1
ATOM 5078 C CA . CYS B 1 191 ? 29.598 -1.299 109.391 1.00 25.11 191 CYS B CA 1
ATOM 5079 C C . CYS B 1 191 ? 28.450 -2.228 109.772 1.00 25.67 191 CYS B C 1
ATOM 5080 O O . CYS B 1 191 ? 27.620 -2.586 108.924 1.00 25.78 191 CYS B O 1
ATOM 5083 N N . HIS B 1 192 ? 28.395 -2.603 111.047 1.00 25.98 192 HIS B N 1
ATOM 5084 C CA . HIS B 1 192 ? 27.396 -3.548 111.521 1.00 26.86 192 HIS B CA 1
ATOM 5085 C C . HIS B 1 192 ? 26.519 -3.039 112.664 1.00 27.50 192 HIS B C 1
ATOM 5086 O O . HIS B 1 192 ? 26.987 -2.367 113.574 1.00 27.26 192 HIS B O 1
ATOM 5093 N N . ASP B 1 193 ? 25.239 -3.377 112.612 1.00 28.54 193 ASP B N 1
ATOM 5094 C CA . ASP B 1 193 ? 24.371 -3.156 113.753 1.00 29.20 193 ASP B CA 1
ATOM 5095 C C . ASP B 1 193 ? 24.780 -4.280 114.674 1.00 29.73 193 ASP B C 1
ATOM 5096 O O . ASP B 1 193 ? 24.616 -5.450 114.353 1.00 29.77 193 ASP B O 1
ATOM 5101 N N . PRO B 1 194 ? 25.342 -3.941 115.815 1.00 30.72 194 PRO B N 1
ATOM 5102 C CA . PRO B 1 194 ? 25.822 -4.967 116.745 1.00 31.51 194 PRO B CA 1
ATOM 5103 C C . PRO B 1 194 ? 24.769 -6.030 117.107 1.00 32.32 194 PRO B C 1
ATOM 5104 O O . PRO B 1 194 ? 25.121 -7.209 117.198 1.00 32.49 194 PRO B O 1
ATOM 5108 N N . ALA B 1 195 ? 23.507 -5.634 117.272 1.00 32.58 195 ALA B N 1
ATOM 5109 C CA . ALA B 1 195 ? 22.473 -6.576 117.697 1.00 33.15 195 ALA B CA 1
ATOM 5110 C C . ALA B 1 195 ? 22.159 -7.662 116.676 1.00 33.35 195 ALA B C 1
ATOM 5111 O O . ALA B 1 195 ? 22.049 -8.839 117.022 1.00 33.54 195 ALA B O 1
ATOM 5113 N N . THR B 1 196 ? 22.025 -7.269 115.415 1.00 33.38 196 THR B N 1
ATOM 5114 C CA . THR B 1 196 ? 21.658 -8.222 114.371 1.00 33.34 196 THR B CA 1
ATOM 5115 C C . THR B 1 196 ? 22.806 -8.536 113.436 1.00 33.17 196 THR B C 1
ATOM 5116 O O . THR B 1 196 ? 22.751 -9.506 112.680 1.00 33.15 196 THR B O 1
ATOM 5120 N N . MET B 1 197 ? 23.837 -7.701 113.481 1.00 33.22 197 MET B N 1
ATOM 5121 C CA . MET B 1 197 ? 24.982 -7.825 112.584 1.00 33.06 197 MET B CA 1
ATOM 5122 C C . MET B 1 197 ? 24.630 -7.421 111.154 1.00 33.13 197 MET B C 1
ATOM 5123 O O . MET B 1 197 ? 25.447 -7.544 110.253 1.00 33.10 197 MET B O 1
ATOM 5128 N N . GLU B 1 198 ? 23.413 -6.931 110.947 1.00 32.94 198 GLU B N 1
ATOM 5129 C CA . GLU B 1 198 ? 23.029 -6.429 109.638 1.00 33.26 198 GLU B CA 1
ATOM 5130 C C . GLU B 1 198 ? 23.924 -5.240 109.289 1.00 32.38 198 GLU B C 1
ATOM 5131 O O . GLU B 1 198 ? 24.451 -4.564 110.173 1.00 32.20 198 GLU B O 1
ATOM 5137 N N . LEU B 1 199 ? 24.119 -5.001 108.002 1.00 31.67 199 LEU B N 1
ATOM 5138 C CA . LEU B 1 199 ? 24.932 -3.870 107.582 1.00 30.93 199 LEU B CA 1
ATOM 5139 C C . LEU B 1 199 ? 24.269 -2.581 108.027 1.00 30.63 199 LEU B C 1
ATOM 5140 O O . LEU B 1 199 ? 23.060 -2.417 107.869 1.00 30.71 199 LEU B O 1
ATOM 5145 N N . ARG B 1 200 ? 25.055 -1.666 108.586 1.00 29.90 200 ARG B N 1
ATOM 5146 C CA . ARG B 1 200 ? 24.506 -0.404 109.082 1.00 29.42 200 ARG B CA 1
ATOM 5147 C C . ARG B 1 200 ? 25.471 0.759 108.883 1.00 29.07 200 ARG B C 1
ATOM 5148 O O . ARG B 1 200 ? 26.681 0.602 109.036 1.00 29.00 200 ARG B O 1
ATOM 5156 N N . LEU B 1 201 ? 24.923 1.927 108.567 1.00 28.65 201 LEU B N 1
ATOM 5157 C CA . LEU B 1 201 ? 25.707 3.148 108.452 1.00 28.44 201 LEU B CA 1
ATOM 5158 C C . LEU B 1 201 ? 25.772 3.897 109.780 1.00 28.22 201 LEU B C 1
ATOM 5159 O O . LEU B 1 201 ? 24.738 4.169 110.389 1.00 28.39 201 LEU B O 1
ATOM 5164 N N . TYR B 1 202 ? 26.986 4.235 110.219 1.00 27.73 202 TYR B N 1
ATOM 5165 C CA . TYR B 1 202 ? 27.190 5.040 111.420 1.00 26.83 202 TYR B CA 1
ATOM 5166 C C . TYR B 1 202 ? 27.395 6.490 110.973 1.00 26.83 202 TYR B C 1
ATOM 5167 O O . TYR B 1 202 ? 27.308 7.424 111.771 1.00 26.89 202 TYR B O 1
ATOM 5176 N N . SER B 1 203 ? 27.673 6.657 109.684 1.00 26.16 203 SER B N 1
ATOM 5177 C CA . SER B 1 203 ? 28.113 7.932 109.126 1.00 25.99 203 SER B CA 1
ATOM 5178 C C . SER B 1 203 ? 27.078 9.036 108.938 1.00 25.55 203 SER B C 1
ATOM 5179 O O . SER B 1 203 ? 26.150 8.890 108.152 1.00 25.24 203 SER B O 1
ATOM 5182 N N . GLU B 1 204 ? 27.285 10.159 109.613 1.00 25.32 204 GLU B N 1
ATOM 5183 C CA . GLU B 1 204 ? 26.408 11.320 109.461 1.00 25.43 204 GLU B CA 1
ATOM 5184 C C . GLU B 1 204 ? 26.446 11.926 108.045 1.00 25.17 204 GLU B C 1
ATOM 5185 O O . GLU B 1 204 ? 25.398 12.145 107.448 1.00 25.83 204 GLU B O 1
ATOM 5191 N N . PRO B 1 205 ? 27.638 12.185 107.501 1.00 24.62 205 PRO B N 1
ATOM 5192 C CA . PRO B 1 205 ? 27.744 12.785 106.160 1.00 24.47 205 PRO B CA 1
ATOM 5193 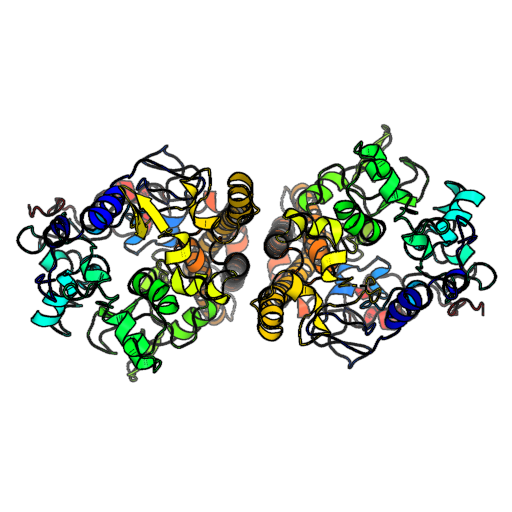C C . PRO B 1 205 ? 27.157 11.877 105.059 1.00 24.42 205 PRO B C 1
ATOM 5194 O O . PRO B 1 205 ? 26.529 12.414 104.149 1.00 23.83 205 PRO B O 1
ATOM 5198 N N . LEU B 1 206 ? 27.348 10.554 105.122 1.00 24.51 206 LEU B N 1
ATOM 5199 C CA . LEU B 1 206 ? 26.759 9.678 104.105 1.00 25.06 206 LEU B CA 1
ATOM 5200 C C . LEU B 1 206 ? 25.235 9.636 104.283 1.00 25.85 206 LEU B C 1
ATOM 5201 O O . LEU B 1 206 ? 24.484 9.599 103.312 1.00 25.72 206 LEU B O 1
ATOM 5206 N N . LYS B 1 207 ? 24.779 9.657 105.532 1.00 26.77 207 LYS B N 1
ATOM 5207 C CA . LYS B 1 207 ? 23.342 9.664 105.783 1.00 27.75 207 LYS B CA 1
ATOM 5208 C C . LYS B 1 207 ? 22.734 10.961 105.303 1.00 27.60 207 LYS B C 1
ATOM 5209 O O . LYS B 1 207 ? 21.623 10.956 104.774 1.00 27.67 207 LYS B O 1
ATOM 5215 N N . ASP B 1 208 ? 23.467 12.062 105.492 1.00 27.75 208 ASP B N 1
ATOM 5216 C CA . ASP B 1 208 ? 23.045 13.370 105.008 1.00 27.71 208 ASP B CA 1
ATOM 5217 C C . ASP B 1 208 ? 22.831 13.268 103.506 1.00 28.07 208 ASP B C 1
ATOM 5218 O O . ASP B 1 208 ? 21.801 13.707 102.989 1.00 28.62 208 ASP B O 1
ATOM 5223 N N . TRP B 1 209 ? 23.804 12.683 102.804 1.00 27.84 209 TRP B N 1
ATOM 5224 C CA . TRP B 1 209 ? 23.721 12.529 101.360 1.00 27.69 209 TRP B CA 1
ATOM 5225 C C . TRP B 1 209 ? 22.526 11.691 100.899 1.00 28.61 209 TRP B C 1
ATOM 5226 O O . TRP B 1 209 ? 21.844 12.049 99.946 1.00 28.21 209 TRP B O 1
ATOM 5237 N N . LEU B 1 210 ? 22.302 10.555 101.552 1.00 29.57 210 LEU B N 1
ATOM 5238 C CA . LEU B 1 210 ? 21.190 9.691 101.182 1.00 31.12 210 LEU B CA 1
ATOM 5239 C C . LEU B 1 210 ? 19.881 10.442 101.390 1.00 31.89 210 LEU B C 1
ATOM 5240 O O . LEU B 1 210 ? 18.956 10.358 100.592 1.00 31.69 210 LEU B O 1
ATOM 5245 N N . LYS B 1 211 ? 19.828 11.191 102.479 1.00 33.16 211 LYS B N 1
ATOM 5246 C CA . LYS B 1 211 ? 18.674 12.014 102.789 1.00 34.49 211 LYS B CA 1
ATOM 5247 C C . LYS B 1 211 ? 18.479 13.078 101.698 1.00 35.09 211 LYS B C 1
ATOM 5248 O O . LYS B 1 211 ? 17.407 13.162 101.105 1.00 35.24 211 LYS B O 1
ATOM 5254 N N . ARG B 1 212 ? 19.528 13.857 101.417 1.00 35.81 212 ARG B N 1
ATOM 5255 C CA . ARG B 1 212 ? 19.499 14.887 100.363 1.00 36.86 212 ARG B CA 1
ATOM 5256 C C . ARG B 1 212 ? 19.062 14.354 99.012 1.00 37.60 212 ARG B C 1
ATOM 5257 O O . ARG B 1 212 ? 18.351 15.029 98.274 1.00 37.68 212 ARG B O 1
ATOM 5265 N N . SER B 1 213 ? 19.561 13.173 98.658 1.00 38.52 213 SER B N 1
ATOM 5266 C CA . SER B 1 213 ? 19.326 12.621 97.332 1.00 39.74 213 SER B CA 1
ATOM 5267 C C . SER B 1 213 ? 18.091 11.738 97.264 1.00 40.58 213 SER B C 1
ATOM 5268 O O . SER B 1 213 ? 17.818 11.125 96.238 1.00 40.72 213 SER B O 1
ATOM 5271 N N . GLY B 1 214 ? 17.353 11.669 98.362 1.00 41.64 214 GLY B N 1
ATOM 5272 C CA . GLY B 1 214 ? 16.118 10.909 98.393 1.00 43.06 214 GLY B CA 1
ATOM 5273 C C . GLY B 1 214 ? 16.294 9.408 98.372 1.00 43.85 214 GLY B C 1
ATOM 5274 O O . GLY B 1 214 ? 15.408 8.687 97.920 1.00 44.04 214 GLY B O 1
ATOM 5275 N N . LYS B 1 215 ? 17.436 8.929 98.850 1.00 44.25 215 LYS B N 1
ATOM 5276 C CA . LYS B 1 215 ? 17.662 7.496 98.915 1.00 44.72 215 LYS B CA 1
ATOM 5277 C C . LYS B 1 215 ? 17.305 6.974 100.312 1.00 45.20 215 LYS B C 1
ATOM 5278 O O . LYS B 1 215 ? 17.100 7.756 101.247 1.00 45.18 215 LYS B O 1
ATOM 5284 N N . ASP B 1 216 ? 17.210 5.657 100.453 1.00 45.70 216 ASP B N 1
ATOM 5285 C CA . ASP B 1 216 ? 16.734 5.068 101.702 1.00 45.86 216 ASP B CA 1
ATOM 5286 C C . ASP B 1 216 ? 17.387 3.720 101.967 1.00 45.38 216 ASP B C 1
ATOM 5287 O O . ASP B 1 216 ? 17.173 2.766 101.226 1.00 45.51 216 ASP B O 1
ATOM 5292 N N . TRP B 1 217 ? 18.180 3.661 103.034 1.00 44.98 217 TRP B N 1
ATOM 5293 C CA . TRP B 1 217 ? 18.918 2.459 103.421 1.00 44.63 217 TRP B CA 1
ATOM 5294 C C . TRP B 1 217 ? 18.075 1.189 103.377 1.00 44.76 217 TRP B C 1
ATOM 5295 O O . TRP B 1 217 ? 18.460 0.202 102.758 1.00 44.59 217 TRP B O 1
ATOM 5306 N N . GLN B 1 218 ? 16.918 1.237 104.024 1.00 45.00 218 GLN B N 1
ATOM 5307 C CA . GLN B 1 218 ? 16.022 0.092 104.133 1.00 45.44 218 GLN B CA 1
ATOM 5308 C C . GLN B 1 218 ? 15.533 -0.459 102.804 1.00 45.16 218 GLN B C 1
ATOM 5309 O O . GLN B 1 218 ? 15.166 -1.628 102.709 1.00 45.09 218 GLN B O 1
ATOM 5315 N N . LYS B 1 219 ? 15.504 0.382 101.780 1.00 45.01 219 LYS B N 1
ATOM 5316 C CA . LYS B 1 219 ? 15.024 -0.064 100.482 1.00 44.73 219 LYS B CA 1
ATOM 5317 C C . LYS B 1 219 ? 16.169 -0.430 99.543 1.00 44.84 219 LYS B C 1
ATOM 5318 O O . LYS B 1 219 ? 15.950 -0.797 98.384 1.00 44.91 219 LYS B O 1
ATOM 5324 N N . MET B 1 220 ? 17.394 -0.351 100.050 1.00 44.73 220 MET B N 1
ATOM 5325 C CA . MET B 1 220 ? 18.564 -0.656 99.230 1.00 44.62 220 MET B CA 1
ATOM 5326 C C . MET B 1 220 ? 18.946 -2.123 99.202 1.00 43.74 220 MET B C 1
ATOM 5327 O O . MET B 1 220 ? 18.778 -2.840 100.183 1.00 43.48 220 MET B O 1
ATOM 5332 N N . SER B 1 221 ? 19.483 -2.548 98.064 1.00 42.89 221 SER B N 1
ATOM 5333 C CA . SER B 1 221 ? 19.943 -3.913 97.901 1.00 42.05 221 SER B CA 1
ATOM 5334 C C . SER B 1 221 ? 21.177 -4.213 98.763 1.00 41.42 221 SER B C 1
ATOM 5335 O O . SER B 1 221 ? 21.952 -3.312 99.128 1.00 40.97 221 SER B O 1
ATOM 5338 N N . ARG B 1 222 ? 21.322 -5.490 99.101 1.00 40.39 222 ARG B N 1
ATOM 5339 C CA . ARG B 1 222 ? 22.467 -5.995 99.837 1.00 39.54 222 ARG B CA 1
ATOM 5340 C C . ARG B 1 222 ? 23.692 -5.584 99.034 1.00 38.28 222 ARG B C 1
ATOM 5341 O O . ARG B 1 222 ? 24.686 -5.096 99.574 1.00 37.42 222 ARG B O 1
ATOM 5349 N N . ASN B 1 223 ? 23.584 -5.752 97.721 1.00 37.08 223 ASN B N 1
ATOM 5350 C CA . ASN B 1 223 ? 24.649 -5.384 96.811 1.00 35.96 223 ASN B CA 1
ATOM 5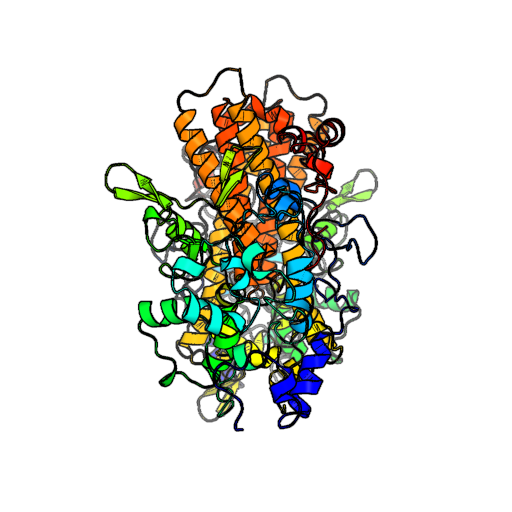351 C C . ASN B 1 223 ? 25.072 -3.926 96.990 1.00 35.27 223 ASN B C 1
ATOM 5352 O O . ASN B 1 223 ? 26.247 -3.643 97.220 1.00 35.15 223 ASN B O 1
ATOM 5357 N N . GLU B 1 224 ? 24.126 -2.999 96.914 1.00 34.20 224 GLU B N 1
ATOM 5358 C CA . GLU B 1 224 ? 24.477 -1.593 97.088 1.00 33.72 224 GLU B CA 1
ATOM 5359 C C . GLU B 1 224 ? 25.103 -1.320 98.461 1.00 32.18 224 GLU B C 1
ATOM 5360 O O . GLU B 1 224 ? 26.037 -0.532 98.579 1.00 32.05 224 GLU B O 1
ATOM 5366 N N . LYS B 1 225 ? 24.611 -1.992 99.491 1.00 30.76 225 LYS B N 1
ATOM 5367 C CA . LYS B 1 225 ? 25.149 -1.801 100.835 1.00 29.58 225 LYS B CA 1
ATOM 5368 C C . LYS B 1 225 ? 26.591 -2.306 100.960 1.00 28.37 225 LYS B C 1
ATOM 5369 O O . LYS B 1 225 ? 27.366 -1.804 101.769 1.00 27.71 225 LYS B O 1
ATOM 5375 N N . ARG B 1 226 ? 26.943 -3.295 100.145 1.00 27.12 226 ARG B N 1
ATOM 5376 C CA . ARG B 1 226 ? 28.285 -3.851 100.152 1.00 26.01 226 ARG B CA 1
ATOM 5377 C C . ARG B 1 226 ? 29.298 -2.847 99.583 1.00 25.46 226 ARG B C 1
ATOM 5378 O O . ARG B 1 226 ? 30.514 -3.060 99.652 1.00 25.44 226 ARG B O 1
ATOM 5386 N N . THR B 1 227 ? 28.785 -1.753 99.032 1.00 24.28 227 THR B N 1
ATOM 5387 C CA . THR B 1 227 ? 29.640 -0.659 98.596 1.00 23.75 227 THR B CA 1
ATOM 5388 C C . THR B 1 227 ? 29.531 0.533 99.555 1.00 23.23 227 THR B C 1
ATOM 5389 O O . THR B 1 227 ? 30.539 1.113 99.960 1.00 22.75 227 THR B O 1
ATOM 5393 N N . LEU B 1 228 ? 28.302 0.865 99.931 1.00 22.75 228 LEU B N 1
ATOM 5394 C CA . LEU B 1 228 ? 28.041 2.032 100.770 1.00 22.67 228 LEU B CA 1
ATOM 5395 C C . LEU B 1 228 ? 28.771 2.047 102.114 1.00 22.43 228 LEU B C 1
ATOM 5396 O O . LEU B 1 228 ? 29.158 3.103 102.580 1.00 22.03 228 LEU B O 1
ATOM 5401 N N . VAL B 1 229 ? 28.968 0.887 102.733 1.00 22.28 229 VAL B N 1
ATOM 5402 C CA . VAL B 1 229 ? 29.697 0.864 103.995 1.00 22.36 229 VAL B CA 1
ATOM 5403 C C . VAL B 1 229 ? 31.098 1.433 103.833 1.00 22.33 229 VAL B C 1
ATOM 5404 O O . VAL B 1 229 ? 31.606 2.062 104.751 1.00 22.59 229 VAL B O 1
ATOM 5408 N N . CYS B 1 230 ? 31.714 1.235 102.668 1.00 21.75 230 CYS B N 1
ATOM 5409 C CA . CYS B 1 230 ? 33.029 1.797 102.424 1.00 21.09 230 CYS B CA 1
ATOM 5410 C C . CYS B 1 230 ? 32.873 3.248 102.047 1.00 20.98 230 CYS B C 1
ATOM 5411 O O . CYS B 1 230 ? 33.713 4.073 102.382 1.00 21.35 230 CYS B O 1
ATOM 5414 N N . ALA B 1 231 ? 31.796 3.568 101.345 1.00 20.98 231 ALA B N 1
ATOM 5415 C CA . ALA B 1 231 ? 31.563 4.952 100.935 1.00 20.95 231 ALA B CA 1
ATOM 5416 C C . ALA B 1 231 ? 31.320 5.879 102.126 1.00 21.00 231 ALA B C 1
ATOM 5417 O O . ALA B 1 231 ? 31.190 7.085 101.954 1.00 20.94 231 ALA B O 1
ATOM 5419 N N . GLN B 1 232 ? 31.270 5.334 103.335 1.00 20.99 232 GLN B N 1
ATOM 5420 C CA . GLN B 1 232 ? 31.120 6.212 104.486 1.00 21.70 232 GLN B CA 1
ATOM 5421 C C . GLN B 1 232 ? 32.428 6.960 104.736 1.00 21.61 232 GLN B C 1
ATOM 5422 O O . GLN B 1 232 ? 32.429 8.002 105.380 1.00 21.56 232 GLN B O 1
ATOM 5428 N N . CYS B 1 233 ? 33.538 6.423 104.231 1.00 21.20 233 CYS B N 1
ATOM 5429 C CA . CYS B 1 233 ? 34.838 6.990 104.558 1.00 20.83 233 CYS B CA 1
ATOM 5430 C C . CYS B 1 233 ? 35.756 7.189 103.364 1.00 20.62 233 CYS B C 1
ATOM 5431 O O . CYS B 1 233 ? 36.532 8.138 103.325 1.00 20.65 233 CYS B O 1
ATOM 5434 N N . HIS B 1 234 ? 35.696 6.273 102.409 1.00 20.32 234 HIS B N 1
ATOM 5435 C CA . HIS B 1 234 ? 36.584 6.321 101.259 1.00 19.93 234 HIS B CA 1
ATOM 5436 C C . HIS B 1 234 ? 36.041 7.215 100.154 1.00 19.70 234 HIS B C 1
ATOM 5437 O O . HIS B 1 234 ? 35.745 6.742 99.061 1.00 18.92 234 HIS B O 1
ATOM 5444 N N . VAL B 1 235 ? 35.937 8.503 100.458 1.00 19.39 235 VAL B N 1
ATOM 5445 C CA . VAL B 1 235 ? 35.347 9.476 99.552 1.00 19.50 235 VAL B CA 1
ATOM 5446 C C . VAL B 1 235 ? 36.009 10.817 99.750 1.00 19.43 235 VAL B C 1
ATOM 5447 O O . VAL B 1 235 ? 36.760 11.005 100.710 1.00 19.61 235 VAL B O 1
ATOM 5451 N N . GLU B 1 236 ? 35.739 11.740 98.830 1.00 19.35 236 GLU B N 1
ATOM 5452 C CA . GLU B 1 236 ? 36.189 13.122 98.949 1.00 19.24 236 GLU B CA 1
ATOM 5453 C C . GLU B 1 236 ? 35.162 13.832 99.822 1.00 19.29 236 GLU B C 1
ATOM 5454 O O . GLU B 1 236 ? 33.965 13.507 99.780 1.00 18.79 236 GLU B O 1
ATOM 5460 N N . TYR B 1 237 ? 35.623 14.783 100.625 1.00 19.56 237 TYR B N 1
ATOM 5461 C CA . TYR B 1 237 ? 34.754 15.478 101.554 1.00 20.19 237 TYR B CA 1
ATOM 5462 C C . TYR B 1 237 ? 35.295 16.874 101.782 1.00 20.52 237 TYR B C 1
ATOM 5463 O O . TYR B 1 237 ? 36.349 17.213 101.269 1.00 20.30 237 TYR B O 1
ATOM 5472 N N . TYR B 1 238 ? 34.563 17.681 102.552 1.00 21.15 238 TYR B N 1
ATOM 5473 C CA . TYR B 1 238 ? 35.036 19.005 102.969 1.00 21.40 238 TYR B CA 1
ATOM 5474 C C . TYR B 1 238 ? 34.389 19.419 104.285 1.00 21.93 238 TYR B C 1
ATOM 5475 O O . TYR B 1 238 ? 33.437 18.789 104.751 1.00 22.11 238 TYR B O 1
ATOM 5484 N N . PHE B 1 239 ? 34.915 20.475 104.892 1.00 22.40 239 PHE B N 1
ATOM 5485 C CA . PHE B 1 239 ? 34.405 20.920 106.176 1.00 23.10 239 PHE B CA 1
ATOM 5486 C C . PHE B 1 239 ? 33.523 22.135 105.973 1.00 23.96 239 PHE B C 1
ATOM 5487 O O . PHE B 1 239 ? 33.942 23.102 105.346 1.00 24.08 239 PHE B O 1
ATOM 5495 N N . THR B 1 240 ? 32.301 22.083 106.493 1.00 24.75 240 THR B N 1
ATOM 5496 C CA . THR B 1 240 ? 31.363 23.196 106.355 1.00 25.28 240 THR B CA 1
ATOM 5497 C C . THR B 1 240 ? 31.922 24.521 106.871 1.00 25.86 240 THR B C 1
ATOM 5498 O O . THR B 1 240 ? 32.490 24.593 107.961 1.00 25.69 240 THR B O 1
ATOM 5502 N N . HIS B 1 241 ? 31.763 25.574 106.084 1.00 26.41 241 HIS B N 1
ATOM 5503 C CA . HIS B 1 241 ? 32.170 26.888 106.551 1.00 27.44 241 HIS B CA 1
ATOM 5504 C C . HIS B 1 241 ? 31.060 27.429 107.460 1.00 28.20 241 HIS B C 1
ATOM 5505 O O . HIS B 1 241 ? 29.878 27.202 107.209 1.00 27.74 241 HIS B O 1
ATOM 5512 N N . LYS B 1 242 ? 31.438 28.147 108.513 1.00 29.21 242 LYS B N 1
ATOM 5513 C CA . LYS B 1 242 ? 30.456 28.593 109.505 1.00 30.22 242 LYS B CA 1
ATOM 5514 C C . LYS B 1 242 ? 29.339 29.490 108.980 1.00 30.18 242 LYS B C 1
ATOM 5515 O O . LYS B 1 242 ? 28.287 29.582 109.592 1.00 30.43 242 LYS B O 1
ATOM 5521 N N . ASP B 1 243 ? 29.553 30.146 107.854 1.00 30.01 243 ASP B N 1
ATOM 5522 C CA . ASP B 1 243 ? 28.496 30.965 107.295 1.00 30.11 243 ASP B CA 1
ATOM 5523 C C . ASP B 1 243 ? 27.339 30.110 106.772 1.00 29.89 243 ASP B C 1
ATOM 5524 O O . ASP B 1 243 ? 26.219 30.607 106.654 1.00 30.12 243 ASP B O 1
ATOM 5529 N N . ASN B 1 244 ? 27.595 28.833 106.472 1.00 29.38 244 ASN B N 1
ATOM 5530 C CA . ASN B 1 244 ? 26.592 28.016 105.792 1.00 28.90 244 ASN B CA 1
ATOM 5531 C C . ASN B 1 244 ? 25.979 26.871 106.584 1.00 28.70 244 ASN B C 1
ATOM 5532 O O . ASN B 1 244 ? 25.089 26.171 106.090 1.00 28.65 244 ASN B O 1
ATOM 5537 N N . GLY B 1 245 ? 26.466 26.647 107.797 1.00 28.76 245 GLY B N 1
ATOM 5538 C CA . GLY B 1 245 ? 25.948 25.564 108.615 1.00 28.28 245 GLY B CA 1
ATOM 5539 C C . GLY B 1 245 ? 26.831 25.386 109.826 1.00 28.29 245 GLY B C 1
ATOM 5540 O O . GLY B 1 245 ? 27.731 26.183 110.059 1.00 27.97 245 GLY B O 1
ATOM 5541 N N . PRO B 1 246 ? 26.584 24.346 110.607 1.00 28.36 246 PRO B N 1
ATOM 5542 C CA . PRO B 1 246 ? 27.399 24.100 111.797 1.00 28.42 246 PRO B CA 1
ATOM 5543 C C . PRO B 1 246 ? 28.849 23.965 111.360 1.00 28.42 246 PRO B C 1
ATOM 5544 O O . PRO B 1 246 ? 29.168 23.148 110.501 1.00 28.40 246 PRO B O 1
ATOM 5548 N N . ALA B 1 247 ? 29.709 24.787 111.937 1.00 28.26 247 ALA B N 1
ATOM 5549 C CA . ALA B 1 247 ? 31.125 24.808 111.595 1.00 28.10 247 ALA B CA 1
ATOM 5550 C C . ALA B 1 247 ? 31.785 23.436 111.568 1.00 28.02 247 ALA B C 1
ATOM 5551 O O . ALA B 1 247 ? 31.684 22.661 112.520 1.00 28.03 247 ALA B O 1
ATOM 5553 N N . ALA B 1 248 ? 32.470 23.158 110.462 1.00 27.80 248 ALA B N 1
ATOM 5554 C CA . ALA B 1 248 ? 33.254 21.930 110.308 1.00 27.54 248 ALA B CA 1
ATOM 5555 C C . ALA B 1 248 ? 32.449 20.642 110.096 1.00 27.17 248 ALA B C 1
ATOM 5556 O O . ALA B 1 248 ? 33.031 19.568 109.988 1.00 27.49 248 ALA B O 1
ATOM 5558 N N . LYS B 1 249 ? 31.127 20.739 110.036 1.00 26.46 249 LYS B N 1
ATOM 5559 C CA . LYS B 1 249 ? 30.321 19.555 109.757 1.00 26.33 249 LYS B CA 1
ATOM 5560 C C . LYS B 1 249 ? 30.774 19.039 108.394 1.00 25.74 249 LYS B C 1
ATOM 5561 O O . LYS B 1 249 ? 30.838 19.822 107.436 1.00 25.65 249 LYS B O 1
ATOM 5567 N N . PRO B 1 250 ? 31.113 17.751 108.315 1.00 25.40 250 PRO B N 1
ATOM 5568 C CA . PRO B 1 250 ? 31.602 17.138 107.074 1.00 24.95 250 PRO B CA 1
ATOM 5569 C C . PRO B 1 250 ? 30.516 17.003 106.017 1.00 24.48 250 PRO B C 1
ATOM 5570 O O . PRO B 1 250 ? 29.381 16.646 106.33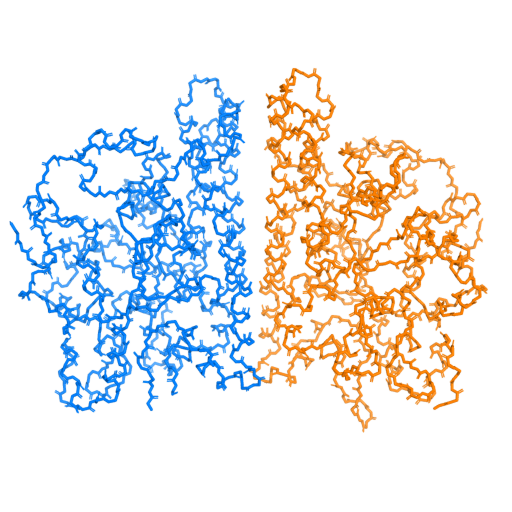6 1.00 23.95 250 PRO B O 1
ATOM 5574 N N . VAL B 1 251 ? 30.874 17.274 104.767 1.00 23.82 251 VAL B N 1
ATOM 5575 C CA . VAL B 1 251 ? 29.952 17.146 103.650 1.00 23.43 251 VAL B CA 1
ATOM 5576 C C . VAL B 1 251 ? 30.659 16.436 102.498 1.00 23.38 251 VAL B C 1
ATOM 5577 O O . VAL B 1 251 ? 31.857 16.643 102.266 1.00 23.17 251 VAL B O 1
ATOM 5581 N N . PHE B 1 252 ? 29.919 15.580 101.797 1.00 22.79 252 PHE B N 1
ATOM 5582 C CA . PHE B 1 252 ? 30.435 14.902 100.616 1.00 22.26 252 PHE B CA 1
ATOM 5583 C C . PHE B 1 252 ? 29.897 15.724 99.458 1.00 22.23 252 PHE B C 1
ATOM 5584 O O . PHE B 1 252 ? 28.699 15.795 99.279 1.00 23.01 252 PHE B O 1
ATOM 5592 N N . PRO B 1 253 ? 30.767 16.339 98.667 1.00 22.41 253 PRO B N 1
ATOM 5593 C CA . PRO B 1 253 ? 30.339 17.318 97.646 1.00 22.54 253 PRO B CA 1
ATOM 5594 C C . PRO B 1 253 ? 29.819 16.669 96.384 1.00 22.56 253 PRO B C 1
ATOM 5595 O O . PRO B 1 253 ? 30.396 16.845 95.315 1.00 22.61 253 PRO B O 1
ATOM 5599 N N . TRP B 1 254 ? 28.711 15.959 96.502 1.00 22.50 254 TRP B N 1
ATOM 5600 C CA . TRP B 1 254 ? 28.232 15.146 95.400 1.00 23.13 254 TRP B CA 1
ATOM 5601 C C . TRP B 1 254 ? 27.022 15.694 94.629 1.00 23.71 254 TRP B C 1
ATOM 5602 O O . TRP B 1 254 ? 26.583 15.088 93.672 1.00 23.28 254 TRP B O 1
ATOM 5613 N N . ASP B 1 255 ? 26.508 16.848 95.022 1.00 24.95 255 ASP B N 1
ATOM 5614 C CA . ASP B 1 255 ? 25.279 17.367 94.405 1.00 26.19 255 ASP B CA 1
ATOM 5615 C C . ASP B 1 255 ? 25.328 17.640 92.897 1.00 26.12 255 ASP B C 1
ATOM 5616 O O . ASP B 1 255 ? 24.302 17.587 92.223 1.00 26.27 255 ASP B O 1
ATOM 5621 N N . ASN B 1 256 ? 26.514 17.912 92.369 1.00 25.92 256 ASN B N 1
ATOM 5622 C CA . ASN B 1 256 ? 26.664 18.148 90.943 1.00 25.86 256 ASN B CA 1
ATOM 5623 C C . ASN B 1 256 ? 27.077 16.898 90.166 1.00 25.13 256 ASN B C 1
ATOM 5624 O O . ASN B 1 256 ? 27.267 16.965 88.955 1.00 24.59 256 ASN B O 1
ATOM 5629 N N . GLY B 1 257 ? 27.237 15.773 90.865 1.00 24.34 257 GLY B N 1
ATOM 5630 C CA . GLY B 1 257 ? 27.764 14.560 90.254 1.00 23.64 257 GLY B CA 1
ATOM 5631 C C . GLY B 1 257 ? 29.078 14.127 90.915 1.00 23.45 257 GLY B C 1
ATOM 5632 O O . GLY B 1 257 ? 29.612 14.833 91.791 1.00 23.06 257 GLY B O 1
ATOM 5633 N N . PHE B 1 258 ? 29.620 12.980 90.504 1.00 22.70 258 PHE B N 1
ATOM 5634 C CA . PHE B 1 258 ? 30.810 12.458 91.170 1.00 22.49 258 PHE B CA 1
ATOM 5635 C C . PHE B 1 258 ? 32.121 12.732 90.454 1.00 22.32 258 PHE B C 1
ATOM 5636 O O . PHE B 1 258 ? 33.179 12.396 90.969 1.00 22.70 258 PHE B O 1
ATOM 5644 N N . ASN B 1 259 ? 32.066 13.325 89.270 1.00 22.25 259 ASN B N 1
ATOM 5645 C CA . ASN B 1 259 ? 33.286 13.519 88.494 1.00 21.99 259 ASN B CA 1
ATOM 5646 C C . ASN B 1 259 ? 34.048 14.784 88.887 1.00 22.07 259 ASN B C 1
ATOM 5647 O O . ASN B 1 259 ? 33.482 15.695 89.502 1.00 22.01 259 ASN B O 1
ATOM 5652 N N . PRO B 1 260 ? 35.340 14.815 88.571 1.00 21.94 260 PRO B N 1
ATOM 5653 C CA . PRO B 1 260 ? 36.192 15.965 88.895 1.00 22.27 260 PRO B CA 1
ATOM 5654 C C . PRO B 1 260 ? 35.581 17.289 88.425 1.00 22.44 260 PRO B C 1
ATOM 5655 O O . PRO B 1 260 ? 35.603 18.275 89.167 1.00 22.35 260 PRO B O 1
ATOM 5659 N N . GLU B 1 261 ? 35.048 17.312 87.208 1.00 22.71 261 GLU B N 1
ATOM 5660 C CA . GLU B 1 261 ? 34.438 18.529 86.690 1.00 23.17 261 GLU B CA 1
ATOM 5661 C C . GLU B 1 261 ? 33.255 18.882 87.586 1.00 23.18 261 GLU B C 1
ATOM 5662 O O . GLU B 1 261 ? 33.069 20.032 87.959 1.00 23.46 261 GLU B O 1
ATOM 5668 N N . ASP B 1 262 ? 32.489 17.885 87.994 1.00 23.32 262 ASP B N 1
ATOM 5669 C CA . ASP B 1 262 ? 31.328 18.156 88.833 1.00 23.66 262 ASP B CA 1
ATOM 5670 C C . ASP B 1 262 ? 31.750 18.811 90.130 1.00 23.71 262 ASP B C 1
ATOM 5671 O O . ASP B 1 262 ? 31.171 19.809 90.554 1.00 24.25 262 ASP B O 1
ATOM 5676 N N . MET B 1 263 ? 32.756 18.233 90.769 1.00 23.51 263 MET B N 1
ATOM 5677 C CA . MET B 1 263 ? 33.255 18.753 92.034 1.00 23.04 263 MET B CA 1
ATOM 5678 C C . MET B 1 263 ? 33.810 20.152 91.859 1.00 23.13 263 MET B C 1
ATOM 5679 O O . MET B 1 263 ? 33.614 21.024 92.706 1.00 22.92 263 MET B O 1
ATOM 5684 N N . TYR B 1 264 ? 34.512 20.367 90.754 1.00 23.40 264 TYR B N 1
ATOM 5685 C CA . TYR B 1 264 ? 35.049 21.683 90.475 1.00 23.15 264 TYR B CA 1
ATOM 5686 C C . TYR B 1 264 ? 33.903 22.706 90.391 1.00 23.17 264 TYR B C 1
ATOM 5687 O O . TYR B 1 264 ? 33.996 23.782 90.951 1.00 23.28 264 TYR B O 1
ATOM 5696 N N . GLN B 1 265 ? 32.834 22.368 89.680 1.00 23.40 265 GLN B N 1
ATOM 5697 C CA . GLN B 1 265 ? 31.671 23.248 89.566 1.00 23.59 265 GLN B CA 1
ATOM 5698 C C . GLN B 1 265 ? 31.005 23.427 90.928 1.00 23.89 265 GLN B C 1
ATOM 5699 O O . GLN B 1 265 ? 30.611 24.530 91.296 1.00 24.05 265 GLN B O 1
ATOM 5705 N N . TYR B 1 266 ? 30.875 22.327 91.664 1.00 23.72 266 TYR B N 1
ATOM 5706 C CA . TYR B 1 266 ? 30.285 22.353 92.986 1.00 23.67 266 TYR B CA 1
ATOM 5707 C C . TYR B 1 266 ? 31.003 23.375 93.857 1.00 23.51 266 TYR B C 1
ATOM 5708 O O . TYR B 1 266 ? 30.367 24.188 94.532 1.00 23.28 266 TYR B O 1
ATOM 5717 N N . TYR B 1 267 ? 32.333 23.325 93.840 1.00 23.38 267 TYR B N 1
ATOM 5718 C CA . TYR B 1 267 ? 33.141 24.208 94.681 1.00 22.88 267 TYR B CA 1
ATOM 5719 C C . TYR B 1 267 ? 33.194 25.669 94.237 1.00 23.11 267 TYR B C 1
ATOM 5720 O O . TYR B 1 267 ? 33.959 26.434 94.785 1.00 23.18 267 TYR B O 1
ATOM 5729 N N . LYS B 1 268 ? 32.392 26.064 93.250 1.00 23.52 268 LYS B N 1
ATOM 5730 C CA . LYS B 1 268 ? 32.276 27.486 92.932 1.00 24.10 268 LYS B CA 1
ATOM 5731 C C . LYS B 1 268 ? 31.391 28.154 93.989 1.00 24.54 268 LYS B C 1
ATOM 5732 O O . LYS B 1 268 ? 31.345 29.384 94.100 1.00 24.78 268 LYS B O 1
ATOM 5738 N N . GLY B 1 269 ? 30.689 27.328 94.761 1.00 24.64 269 GLY B N 1
ATOM 5739 C CA . GLY B 1 269 ? 29.885 27.800 95.874 1.00 25.09 269 GLY B CA 1
ATOM 5740 C C . GLY B 1 269 ? 30.348 27.196 97.194 1.00 25.37 269 GLY B C 1
ATOM 5741 O O . GLY B 1 269 ? 31.466 26.666 97.293 1.00 24.87 269 GLY B O 1
ATOM 5742 N N . HIS B 1 270 ? 29.499 27.328 98.213 1.00 25.57 270 HIS B N 1
ATOM 5743 C CA . HIS B 1 270 ? 29.721 26.749 99.542 1.00 26.04 270 HIS B CA 1
ATOM 5744 C C . HIS B 1 270 ? 30.876 27.313 100.374 1.00 26.38 270 HIS B C 1
ATOM 5745 O O . HIS B 1 270 ? 31.199 26.790 101.439 1.00 26.28 270 HIS B O 1
ATOM 5752 N N . GLY B 1 271 ? 31.485 28.388 99.896 1.00 26.97 271 GLY B N 1
ATOM 5753 C CA . GLY B 1 271 ? 32.540 29.050 100.645 1.00 27.86 271 GLY B CA 1
ATOM 5754 C C . GLY B 1 271 ? 31.965 30.164 101.519 1.00 28.67 271 GLY B C 1
ATOM 5755 O O . GLY B 1 271 ? 30.751 30.206 101.773 1.00 28.14 271 GLY B O 1
ATOM 5756 N N . ALA B 1 272 ? 32.835 31.063 101.977 1.00 29.40 272 ALA B N 1
ATOM 5757 C CA . ALA B 1 272 ? 32.421 32.182 102.826 1.00 30.87 272 ALA B CA 1
ATOM 5758 C C . ALA B 1 272 ? 31.512 33.155 102.087 1.00 31.58 272 ALA B C 1
ATOM 5759 O O . ALA B 1 272 ? 31.668 33.394 100.888 1.00 31.51 272 ALA B O 1
ATOM 5761 N N . LYS B 1 273 ? 30.553 33.708 102.812 1.00 32.87 273 LYS B N 1
ATOM 5762 C CA . LYS B 1 273 ? 29.620 34.661 102.230 1.00 34.27 273 LYS B CA 1
ATOM 5763 C C . LYS B 1 273 ? 30.324 36.021 102.040 1.00 35.29 273 LYS B C 1
ATOM 5764 O O . LYS B 1 273 ? 31.177 36.382 102.845 1.00 35.11 273 LYS B O 1
ATOM 5770 N N . GLY B 1 274 ? 30.006 36.745 100.962 1.00 37.93 274 GLY B N 1
ATOM 5771 C CA . GLY B 1 274 ? 30.552 38.083 100.718 1.00 40.90 274 GLY B CA 1
ATOM 5772 C C . GLY B 1 274 ? 29.765 39.115 101.520 1.00 42.96 274 GLY B C 1
ATOM 5773 O O . GLY B 1 274 ? 28.660 38.802 101.957 1.00 43.07 274 GLY B O 1
ATOM 5774 N N . PRO B 1 275 ? 30.299 40.321 101.749 1.00 44.53 275 PRO B N 1
ATOM 5775 C CA . PRO B 1 275 ? 29.561 41.319 102.546 1.00 45.46 275 PRO B CA 1
ATOM 5776 C C . PRO B 1 275 ? 28.082 41.284 102.162 1.00 45.95 275 PRO B C 1
ATOM 5777 O O . PRO B 1 275 ? 27.218 41.654 102.960 1.00 46.63 275 PRO B O 1
ATOM 5781 N N . ASP B 1 276 ? 27.825 40.777 100.958 1.00 46.13 276 ASP B N 1
ATOM 5782 C CA . ASP B 1 276 ? 26.496 40.635 100.363 1.00 46.19 276 ASP B CA 1
ATOM 5783 C C . ASP B 1 276 ? 25.794 39.272 100.594 1.00 45.70 276 ASP B C 1
ATOM 5784 O O . ASP B 1 276 ? 24.841 38.945 99.882 1.00 45.98 276 ASP B O 1
ATOM 5789 N N . GLY B 1 277 ? 26.280 38.455 101.526 1.00 44.87 277 GLY B N 1
ATOM 5790 C CA . GLY B 1 277 ? 25.613 37.199 101.858 1.00 43.33 277 GLY B CA 1
ATOM 5791 C C . GLY B 1 277 ? 25.697 35.974 100.940 1.00 42.10 277 GLY B C 1
ATOM 5792 O O . GLY B 1 277 ? 25.345 34.875 101.359 1.00 42.23 277 GLY B O 1
ATOM 5793 N N . LYS B 1 278 ? 26.141 36.131 99.700 1.00 40.37 278 LYS B N 1
ATOM 5794 C CA . LYS B 1 278 ? 26.245 34.972 98.816 1.00 38.94 278 LYS B CA 1
ATOM 5795 C C . LYS B 1 278 ? 27.522 34.165 99.080 1.00 37.00 278 LYS B C 1
ATOM 5796 O O . LYS B 1 278 ? 28.619 34.730 99.120 1.00 37.32 278 LYS B O 1
ATOM 5802 N N . PRO B 1 279 ? 27.389 32.854 99.278 1.00 34.64 279 PRO B N 1
ATOM 5803 C CA . PRO B 1 279 ? 28.570 32.013 99.511 1.00 33.43 279 PRO B CA 1
ATOM 5804 C C . PRO B 1 279 ? 29.501 32.083 98.308 1.00 32.25 279 PRO B C 1
ATOM 5805 O O . PRO B 1 279 ? 29.058 31.914 97.176 1.00 31.76 279 PRO B O 1
ATOM 5809 N N . GLY B 1 280 ? 30.773 32.374 98.548 1.00 31.37 280 GLY B N 1
ATOM 5810 C CA . GLY B 1 280 ? 31.733 32.437 97.464 1.00 30.41 280 GLY B CA 1
ATOM 5811 C C . GLY B 1 280 ? 32.252 31.040 97.170 1.00 29.73 280 GLY B C 1
ATOM 5812 O O . GLY B 1 280 ? 31.729 30.050 97.696 1.00 29.69 280 GLY B O 1
ATOM 5813 N N . PRO B 1 281 ? 33.302 30.951 96.359 1.00 28.85 281 PRO B N 1
ATOM 5814 C CA . PRO B 1 281 ? 33.895 29.657 96.027 1.00 28.20 281 PRO B CA 1
ATOM 5815 C C . PRO B 1 281 ? 34.562 29.065 97.269 1.00 27.25 281 PRO B C 1
ATOM 5816 O O . PRO B 1 281 ? 35.138 29.798 98.066 1.00 27.03 281 PRO B O 1
ATOM 5820 N N . PHE B 1 282 ? 34.482 27.753 97.434 1.00 26.12 282 PHE B N 1
ATOM 5821 C CA . PHE B 1 282 ? 35.098 27.125 98.587 1.00 25.20 282 PHE B CA 1
ATOM 5822 C C . PHE B 1 282 ? 36.614 27.147 98.447 1.00 24.97 282 PHE B C 1
ATOM 5823 O O . PHE B 1 282 ? 37.147 27.057 97.342 1.00 25.06 282 PHE B O 1
ATOM 5831 N N . VAL B 1 283 ? 37.307 27.258 99.571 1.00 24.65 283 VAL B N 1
ATOM 5832 C CA . VAL B 1 283 ? 38.764 27.287 99.586 1.00 23.81 283 VAL B CA 1
ATOM 5833 C C . VAL B 1 283 ? 39.306 26.454 100.729 1.00 23.66 283 VAL B C 1
ATOM 5834 O O . VAL B 1 283 ? 39.047 26.769 101.874 1.00 23.62 283 VAL B O 1
ATOM 5838 N N . ASP B 1 284 ? 40.079 25.413 100.432 1.00 23.31 284 ASP B N 1
ATOM 5839 C CA . ASP B 1 284 ? 40.716 24.629 101.496 1.00 22.99 284 ASP B CA 1
ATOM 5840 C C . ASP B 1 284 ? 41.952 25.349 102.058 1.00 22.68 284 ASP B C 1
ATOM 5841 O O . ASP B 1 284 ? 42.217 25.298 103.251 1.00 22.95 284 ASP B O 1
ATOM 5846 N N . TRP B 1 285 ? 42.730 25.984 101.190 1.00 22.39 285 TRP B N 1
ATOM 5847 C CA . TRP B 1 285 ? 43.872 26.783 101.630 1.00 22.34 285 TRP B CA 1
ATOM 5848 C C . TRP B 1 285 ? 44.372 27.587 100.455 1.00 22.45 285 TRP B C 1
ATOM 5849 O O . TRP B 1 285 ? 44.065 27.275 99.307 1.00 22.62 285 TRP B O 1
ATOM 5860 N N . VAL B 1 286 ? 45.146 28.618 100.754 1.00 22.35 286 VAL B N 1
ATOM 5861 C CA . VAL B 1 286 ? 45.718 29.473 99.743 1.00 22.65 286 VAL B CA 1
ATOM 5862 C C . VAL B 1 286 ? 47.160 29.035 99.537 1.00 22.67 286 VAL B C 1
ATOM 5863 O O . VAL B 1 286 ? 47.956 29.067 100.467 1.00 22.84 286 VAL B O 1
ATOM 5867 N N . HIS B 1 287 ? 47.502 28.593 98.334 1.00 22.52 287 HIS B N 1
ATOM 5868 C CA . HIS B 1 287 ? 48.866 28.094 98.115 1.00 22.41 287 HIS B CA 1
ATOM 5869 C C . HIS B 1 287 ? 49.919 29.119 98.522 1.00 22.22 287 HIS B C 1
ATOM 5870 O O . HIS B 1 287 ? 49.890 30.258 98.075 1.00 22.37 287 HIS B O 1
ATOM 5877 N N . ALA B 1 288 ? 50.853 28.705 99.364 1.00 22.04 288 ALA B N 1
ATOM 5878 C CA . ALA B 1 288 ? 51.884 29.611 99.869 1.00 22.35 288 ALA B CA 1
ATOM 5879 C C . ALA B 1 288 ? 52.837 30.195 98.820 1.00 22.32 288 ALA B C 1
ATOM 5880 O O . ALA B 1 288 ? 53.510 31.179 99.095 1.00 22.66 288 ALA B O 1
ATOM 5882 N N . ALA B 1 289 ? 52.906 29.599 97.635 1.00 22.46 289 ALA B N 1
ATOM 5883 C CA . ALA B 1 289 ? 53.785 30.125 96.592 1.00 22.26 289 ALA B CA 1
ATOM 5884 C C . ALA B 1 289 ? 53.000 30.945 95.573 1.00 22.34 289 ALA B C 1
ATOM 5885 O O . ALA B 1 289 ? 53.277 32.123 95.366 1.00 22.83 289 ALA B O 1
ATOM 5887 N N . SER B 1 290 ? 51.997 30.327 94.958 1.00 22.07 290 SER B N 1
ATOM 5888 C CA . SER B 1 290 ? 51.209 31.003 93.927 1.00 21.61 290 SER B CA 1
ATOM 5889 C C . SER B 1 290 ? 50.095 31.844 94.519 1.00 21.33 290 SER B C 1
ATOM 5890 O O . SER B 1 290 ? 49.531 32.685 93.826 1.00 21.77 290 SER B O 1
ATOM 5893 N N . LYS B 1 291 ? 49.770 31.607 95.785 1.00 20.77 291 LYS B N 1
ATOM 5894 C CA . LYS B 1 291 ? 48.668 32.313 96.459 1.00 21.04 291 LYS B CA 1
ATOM 5895 C C . LYS B 1 291 ? 47.312 32.042 95.808 1.00 20.86 291 LYS B C 1
ATOM 5896 O O . LYS B 1 291 ? 46.396 32.857 95.917 1.00 20.86 291 LYS B O 1
ATOM 5902 N N . VAL B 1 292 ? 47.192 30.910 95.114 1.00 20.94 292 VAL B N 1
ATOM 5903 C CA . VAL B 1 292 ? 45.930 30.498 94.494 1.00 20.51 292 VAL B CA 1
ATOM 5904 C C . VAL B 1 292 ? 45.036 29.811 95.526 1.00 20.94 292 VAL B C 1
ATOM 5905 O O . VAL B 1 292 ? 45.510 29.009 96.319 1.00 21.25 292 VAL B O 1
ATOM 5909 N N . PRO B 1 293 ? 43.752 30.142 95.557 1.00 21.60 293 PRO B N 1
ATOM 5910 C CA . PRO B 1 293 ? 42.815 29.460 96.472 1.00 21.83 293 PRO B CA 1
ATOM 5911 C C . PRO B 1 293 ? 42.579 28.018 95.987 1.00 22.12 293 PRO B C 1
ATOM 5912 O O . PRO B 1 293 ? 41.987 27.819 94.919 1.00 21.97 293 PRO B O 1
ATOM 5916 N N . MET B 1 294 ? 43.007 27.031 96.769 1.00 22.00 294 MET B N 1
ATOM 5917 C CA . MET B 1 294 ? 42.981 25.649 96.307 1.00 22.11 294 MET B CA 1
ATOM 5918 C C . MET B 1 294 ? 41.880 24.787 96.891 1.00 22.37 294 MET B C 1
ATOM 5919 O O . MET B 1 294 ? 41.306 25.088 97.950 1.00 22.57 294 MET B O 1
ATOM 5924 N N . ILE B 1 295 ? 41.588 23.706 96.175 1.00 21.93 295 ILE B N 1
ATOM 5925 C CA . ILE B 1 295 ? 40.710 22.672 96.676 1.00 21.48 295 ILE B CA 1
ATOM 5926 C C . ILE B 1 295 ? 41.590 21.445 96.923 1.00 21.54 295 ILE B C 1
ATOM 5927 O O . ILE B 1 295 ? 42.421 21.090 96.074 1.00 21.44 295 ILE B O 1
ATOM 5932 N N . LYS B 1 296 ? 41.444 20.819 98.089 1.00 21.07 296 LYS B N 1
ATOM 5933 C CA . LYS B 1 296 ? 42.150 19.576 98.372 1.00 20.47 296 LYS B CA 1
ATOM 5934 C C . LYS B 1 296 ? 41.215 18.405 98.121 1.00 20.59 296 LYS B C 1
ATOM 5935 O O . LYS B 1 296 ? 40.085 18.409 98.606 1.00 19.84 296 LYS B O 1
ATOM 5941 N N . MET B 1 297 ? 41.678 17.422 97.349 1.00 20.48 297 MET B N 1
ATOM 5942 C CA . MET B 1 297 ? 40.922 16.196 97.140 1.00 20.42 297 MET B CA 1
ATOM 5943 C C . MET B 1 297 ? 41.430 15.145 98.134 1.00 20.69 297 MET B C 1
ATOM 5944 O O . MET B 1 297 ? 42.623 15.083 98.418 1.00 20.72 297 MET B O 1
ATOM 5949 N N . GLN B 1 298 ? 40.524 14.340 98.677 1.00 20.50 298 GLN B N 1
ATOM 5950 C CA . GLN B 1 298 ? 40.900 13.229 99.540 1.00 20.27 298 GLN B CA 1
ATOM 5951 C C . GLN B 1 298 ? 40.225 11.945 99.073 1.00 20.38 298 GLN B C 1
ATOM 5952 O O . GLN B 1 298 ? 39.029 11.926 98.770 1.00 20.16 298 GLN B O 1
ATOM 5958 N N . HIS B 1 299 ? 41.018 10.881 99.020 1.00 20.50 299 HIS B N 1
ATOM 5959 C CA . HIS B 1 299 ? 40.579 9.519 98.689 1.00 20.46 299 HIS B CA 1
ATOM 5960 C C . HIS B 1 299 ? 39.176 9.318 98.091 1.00 20.37 299 HIS B C 1
ATOM 5961 O O . HIS B 1 299 ? 38.317 8.745 98.743 1.00 20.39 299 HIS B O 1
ATOM 5968 N N . PRO B 1 300 ? 38.951 9.734 96.845 1.00 20.46 300 PRO B N 1
ATOM 5969 C CA . PRO B 1 300 ? 37.627 9.574 96.216 1.00 20.13 300 PRO B CA 1
ATOM 5970 C C . PRO B 1 300 ? 37.396 8.171 95.649 1.00 19.89 300 PRO B C 1
ATOM 5971 O O . PRO B 1 300 ? 36.973 8.044 94.495 1.00 19.61 300 PRO B O 1
ATOM 5975 N N . GLU B 1 301 ? 37.640 7.131 96.440 1.00 19.88 301 GLU B N 1
ATOM 5976 C CA . GLU B 1 301 ? 37.442 5.775 95.920 1.00 20.20 301 GLU B CA 1
ATOM 5977 C C . GLU B 1 301 ? 36.047 5.543 95.369 1.00 20.10 301 GLU B C 1
ATOM 5978 O O . GLU B 1 301 ? 35.900 5.054 94.245 1.00 20.59 301 GLU B O 1
ATOM 5984 N N . TYR B 1 302 ? 35.027 5.896 96.140 1.00 19.68 302 TYR B N 1
ATOM 5985 C CA . TYR B 1 302 ? 33.658 5.660 95.702 1.00 20.19 302 TYR B CA 1
ATOM 5986 C C . TYR B 1 302 ? 33.314 6.409 94.429 1.00 20.24 302 TYR B C 1
ATOM 5987 O O . TYR B 1 302 ? 32.791 5.819 93.484 1.00 20.70 302 TYR B O 1
ATOM 5996 N N . GLU B 1 303 ? 33.622 7.704 94.403 1.00 20.11 303 GLU B N 1
ATOM 5997 C CA . GLU B 1 303 ? 33.256 8.552 93.274 1.00 20.25 303 GLU B CA 1
ATOM 5998 C C . GLU B 1 303 ? 33.952 8.096 91.992 1.00 20.17 303 GLU B C 1
ATOM 5999 O O . GLU B 1 303 ? 33.406 8.187 90.893 1.00 19.85 303 GLU B O 1
ATOM 6005 N N . THR B 1 304 ? 35.159 7.578 92.157 1.00 20.43 304 THR B N 1
ATOM 6006 C CA . THR B 1 304 ? 35.972 7.146 91.046 1.00 20.55 304 THR B CA 1
ATOM 6007 C C . THR B 1 304 ? 35.475 5.822 90.520 1.00 20.87 304 THR B C 1
ATOM 6008 O O . THR B 1 304 ? 35.220 5.665 89.334 1.00 21.09 304 THR B O 1
ATOM 6012 N N . PHE B 1 305 ? 35.304 4.874 91.427 1.00 21.21 305 PHE B N 1
ATOM 6013 C CA . PHE B 1 305 ? 34.867 3.529 91.077 1.00 20.91 305 PHE B CA 1
ATOM 6014 C C . PHE B 1 305 ? 33.410 3.374 90.608 1.00 20.96 305 PHE B C 1
ATOM 6015 O O . PHE B 1 305 ? 33.129 2.511 89.776 1.00 20.44 305 PHE B O 1
ATOM 6023 N N . GLN B 1 306 ? 32.480 4.189 91.115 1.00 20.84 306 GLN B N 1
ATOM 6024 C CA . GLN B 1 306 ? 31.053 3.937 90.802 1.00 20.75 306 GLN B CA 1
ATOM 6025 C C . GLN B 1 306 ? 30.656 3.985 89.338 1.00 20.91 306 GLN B C 1
ATOM 6026 O O . GLN B 1 306 ? 29.669 3.371 88.960 1.00 21.46 306 GLN B O 1
ATOM 6032 N N . ASP B 1 307 ? 31.402 4.711 88.509 1.00 20.82 307 ASP B N 1
ATOM 6033 C CA . ASP B 1 307 ? 31.085 4.739 87.090 1.00 20.85 307 ASP B CA 1
ATOM 6034 C C . ASP B 1 307 ? 32.216 4.107 86.267 1.00 21.07 307 ASP B C 1
ATOM 6035 O O . ASP B 1 307 ? 32.372 4.379 85.069 1.00 20.98 307 ASP B O 1
ATOM 6040 N N . GLY B 1 308 ? 33.005 3.262 86.930 1.00 20.85 308 GLY B N 1
ATOM 6041 C CA . GLY B 1 308 ? 34.067 2.525 86.267 1.00 20.36 308 GLY B CA 1
ATOM 6042 C C . GLY B 1 308 ? 33.543 1.194 85.748 1.00 20.46 308 GLY B C 1
ATOM 6043 O O . GLY B 1 308 ? 32.391 0.833 85.973 1.00 20.03 308 GLY B O 1
ATOM 6044 N N . PRO B 1 309 ? 34.389 0.457 85.043 1.00 20.50 309 PRO B N 1
ATOM 6045 C CA . PRO B 1 309 ? 33.986 -0.824 84.452 1.00 20.36 309 PRO B CA 1
ATOM 6046 C C . PRO B 1 309 ? 33.364 -1.802 85.452 1.00 20.64 309 PRO B C 1
ATOM 6047 O O . PRO B 1 309 ? 32.447 -2.533 85.078 1.00 20.58 309 PRO B O 1
ATOM 6051 N N . HIS B 1 310 ? 33.856 -1.835 86.687 1.00 20.87 310 HIS B N 1
ATOM 6052 C CA . HIS B 1 310 ? 33.275 -2.696 87.713 1.00 21.02 310 HIS B CA 1
ATOM 6053 C C . HIS B 1 310 ? 32.089 -2.064 88.421 1.00 21.23 310 HIS B C 1
ATOM 6054 O O . HIS B 1 310 ? 31.037 -2.685 88.554 1.00 21.23 310 HIS B O 1
ATOM 6061 N N . GLY B 1 311 ? 32.263 -0.834 88.890 1.00 21.38 311 GLY B N 1
ATOM 6062 C CA . GLY B 1 311 ? 31.194 -0.136 89.582 1.00 21.91 311 GLY B CA 1
ATOM 6063 C C . GLY B 1 311 ? 29.935 0.022 88.742 1.00 22.28 311 GLY B C 1
ATOM 6064 O O . GLY B 1 311 ? 28.837 -0.244 89.218 1.00 22.62 311 GLY B O 1
ATOM 6065 N N . ALA B 1 312 ? 30.082 0.441 87.493 1.00 22.40 312 ALA B N 1
ATOM 6066 C CA . ALA B 1 312 ? 28.916 0.604 86.620 1.00 23.11 312 ALA B CA 1
ATOM 6067 C C . ALA B 1 312 ? 28.176 -0.722 86.375 1.00 23.69 312 ALA B C 1
ATOM 6068 O O . ALA B 1 312 ? 26.998 -0.727 86.037 1.00 23.85 312 ALA B O 1
ATOM 6070 N N . ALA B 1 313 ? 28.866 -1.843 86.558 1.00 23.92 313 ALA B N 1
ATOM 6071 C CA . ALA B 1 313 ? 28.255 -3.145 86.295 1.00 24.11 313 ALA B CA 1
ATOM 6072 C C . ALA B 1 313 ? 27.580 -3.757 87.529 1.00 24.25 313 ALA B C 1
ATOM 6073 O O . ALA B 1 313 ? 27.102 -4.890 87.481 1.00 24.15 313 ALA B O 1
ATOM 6075 N N . GLY B 1 314 ? 27.571 -3.017 88.634 1.00 24.26 314 GLY B N 1
ATOM 6076 C CA . GLY B 1 314 ? 26.967 -3.496 89.862 1.00 24.49 314 GLY B CA 1
ATOM 6077 C C . GLY B 1 314 ? 27.929 -4.290 90.728 1.00 24.79 314 GLY B C 1
ATOM 6078 O O . GLY B 1 314 ? 27.517 -5.013 91.634 1.00 25.14 314 GLY B O 1
ATOM 6079 N N . VAL B 1 315 ? 29.215 -4.186 90.443 1.00 24.40 315 VAL B N 1
ATOM 6080 C CA . VAL B 1 315 ? 30.201 -4.869 91.261 1.00 24.16 315 VAL B CA 1
ATOM 6081 C C . VAL B 1 315 ? 30.468 -3.994 92.486 1.00 24.00 315 VAL B C 1
ATOM 6082 O O . VAL B 1 315 ? 30.538 -2.773 92.370 1.00 23.57 315 VAL B O 1
ATOM 6086 N N . SER B 1 316 ? 30.617 -4.610 93.659 1.00 23.53 316 SER B N 1
ATOM 6087 C CA . SER B 1 316 ? 30.805 -3.840 94.886 1.00 23.16 316 SER B CA 1
ATOM 6088 C C . SER B 1 316 ? 32.229 -3.878 95.415 1.00 23.16 316 SER B C 1
ATOM 6089 O O . SER B 1 316 ? 32.990 -4.781 95.077 1.00 23.15 316 SER B O 1
ATOM 6092 N N . CYS B 1 317 ? 32.579 -2.912 96.265 1.00 22.97 317 CYS B N 1
ATOM 6093 C CA . CYS B 1 317 ? 33.897 -2.907 96.886 1.00 22.84 317 CYS B CA 1
ATOM 6094 C C . CYS B 1 317 ? 34.141 -4.268 97.531 1.00 22.79 317 CYS B C 1
ATOM 6095 O O . CYS B 1 317 ? 35.223 -4.839 97.425 1.00 22.59 317 CYS B O 1
ATOM 6098 N N . ALA B 1 318 ? 33.129 -4.775 98.225 1.00 23.02 318 ALA B N 1
ATOM 6099 C CA . ALA B 1 318 ? 33.271 -6.037 98.951 1.00 23.18 318 ALA B CA 1
ATOM 6100 C C . ALA B 1 318 ? 33.572 -7.229 98.038 1.00 23.28 318 ALA B C 1
ATOM 6101 O O . ALA B 1 318 ? 34.247 -8.171 98.460 1.00 23.01 318 ALA B O 1
ATOM 6103 N N . ASP B 1 319 ? 33.071 -7.196 96.801 1.00 23.28 319 ASP B N 1
ATOM 6104 C CA . ASP B 1 319 ? 33.330 -8.289 95.864 1.00 23.77 319 ASP B CA 1
ATOM 6105 C C . ASP B 1 319 ? 34.835 -8.492 95.683 1.00 23.67 319 ASP B C 1
ATOM 6106 O O . ASP B 1 319 ? 35.302 -9.616 95.596 1.00 24.16 319 ASP B O 1
ATOM 6111 N N . CYS B 1 320 ? 35.602 -7.414 95.635 1.00 23.26 320 CYS B N 1
ATOM 6112 C CA . CYS B 1 320 ? 37.041 -7.557 95.429 1.00 23.42 320 CYS B CA 1
ATOM 6113 C C . CYS B 1 320 ? 37.843 -7.509 96.722 1.00 23.80 320 CYS B C 1
ATOM 6114 O O . CYS B 1 320 ? 38.910 -8.127 96.833 1.00 23.64 320 CYS B O 1
ATOM 6117 N N . HIS B 1 321 ? 37.356 -6.742 97.687 1.00 23.61 321 HIS B N 1
ATOM 6118 C CA . HIS B 1 321 ? 38.139 -6.521 98.882 1.00 24.09 321 HIS B CA 1
ATOM 6119 C C . HIS B 1 321 ? 37.709 -7.380 100.049 1.00 24.69 321 HIS B C 1
ATOM 6120 O O . HIS B 1 321 ? 38.405 -7.438 101.049 1.00 24.49 321 HIS B O 1
ATOM 6127 N N . MET B 1 322 ? 36.564 -8.038 99.925 1.00 25.38 322 MET B N 1
ATOM 6128 C CA . MET B 1 322 ? 36.087 -8.908 100.997 1.00 26.73 322 MET B CA 1
ATOM 6129 C C . MET B 1 322 ? 35.593 -10.243 100.428 1.00 28.04 322 MET B C 1
ATOM 6130 O O . MET B 1 322 ? 34.458 -10.644 100.682 1.00 27.96 322 MET B O 1
ATOM 6135 N N . GLN B 1 323 ? 36.462 -10.908 99.668 1.00 29.68 323 GLN B N 1
ATOM 6136 C CA . GLN B 1 323 ? 36.180 -12.182 99.008 1.00 31.98 323 GLN B CA 1
ATOM 6137 C C . GLN B 1 323 ? 35.684 -13.237 99.992 1.00 33.21 323 GLN B C 1
ATOM 6138 O O . GLN B 1 323 ? 36.077 -13.236 101.160 1.00 32.80 323 GLN B O 1
ATOM 6144 N N . TYR B 1 324 ? 34.830 -14.146 99.526 1.00 35.37 324 TYR B N 1
ATOM 6145 C CA . TYR B 1 324 ? 34.445 -15.275 100.365 1.00 37.33 324 TYR B CA 1
ATOM 6146 C C . TYR B 1 324 ? 35.647 -16.198 100.470 1.00 38.48 324 TYR B C 1
ATOM 6147 O O . TYR B 1 324 ? 36.320 -16.473 99.475 1.00 38.21 324 TYR B O 1
ATOM 6156 N N . VAL B 1 325 ? 35.945 -16.636 101.688 1.00 40.08 325 VAL B N 1
ATOM 6157 C CA . VAL B 1 325 ? 37.099 -17.488 101.921 1.00 41.98 325 VAL B CA 1
ATOM 6158 C C . VAL B 1 325 ? 36.677 -18.629 102.804 1.00 43.42 325 VAL B C 1
ATOM 6159 O O . VAL B 1 325 ? 35.734 -18.503 103.583 1.00 43.55 325 VAL B O 1
ATOM 6163 N N . ARG B 1 326 ? 37.384 -19.744 102.695 1.00 45.35 326 ARG B N 1
ATOM 6164 C CA . ARG B 1 326 ? 37.050 -20.895 103.516 1.00 47.28 326 ARG B CA 1
ATOM 6165 C C . ARG B 1 326 ? 38.084 -21.110 104.608 1.00 47.73 326 ARG B C 1
ATOM 6166 O O . ARG B 1 326 ? 39.234 -21.473 104.350 1.00 47.82 326 ARG B O 1
ATOM 6174 N N . GLU B 1 327 ? 37.650 -20.869 105.838 1.00 48.53 327 GLU B N 1
ATOM 6175 C CA . GLU B 1 327 ? 38.527 -20.933 106.988 1.00 49.23 327 GLU B CA 1
ATOM 6176 C C . GLU B 1 327 ? 37.856 -21.637 108.148 1.00 49.41 327 GLU B C 1
ATOM 6177 O O . GLU B 1 327 ? 36.777 -21.228 108.591 1.00 49.45 327 GLU B O 1
ATOM 6183 N N . ASP B 1 328 ? 38.507 -22.706 108.613 1.00 49.71 328 ASP B N 1
ATOM 6184 C CA . ASP B 1 328 ? 38.078 -23.486 109.777 1.00 49.84 328 ASP B CA 1
ATOM 6185 C C . ASP B 1 328 ? 36.632 -23.954 109.738 1.00 49.53 328 ASP B C 1
ATOM 6186 O O . ASP B 1 328 ? 35.794 -23.473 110.509 1.00 49.30 328 ASP B O 1
ATOM 6191 N N . GLY B 1 329 ? 36.358 -24.902 108.845 1.00 49.21 329 GLY B N 1
ATOM 6192 C CA . GLY B 1 329 ? 35.033 -25.476 108.708 1.00 48.41 329 GLY B CA 1
ATOM 6193 C C . GLY B 1 329 ? 34.014 -24.709 107.879 1.00 48.00 329 GLY B C 1
ATOM 6194 O O . GLY B 1 329 ? 32.895 -25.211 107.729 1.00 48.18 329 GLY B O 1
ATOM 6195 N N . LYS B 1 330 ? 34.355 -23.523 107.343 1.00 47.06 330 LYS B N 1
ATOM 6196 C CA . LYS B 1 330 ? 33.346 -22.794 106.571 1.00 45.94 330 LYS B CA 1
ATOM 6197 C C . LYS B 1 330 ? 33.687 -21.486 105.836 1.00 44.99 330 LYS B C 1
ATOM 6198 O O . LYS B 1 330 ? 34.757 -20.893 105.999 1.00 44.64 330 LYS B O 1
ATOM 6204 N N . LYS B 1 331 ? 32.689 -21.030 105.078 1.00 43.55 331 LYS B N 1
ATOM 6205 C CA . LYS B 1 331 ? 32.750 -19.868 104.187 1.00 42.31 331 LYS B CA 1
ATOM 6206 C C . LYS B 1 331 ? 32.411 -18.493 104.816 1.00 40.59 331 LYS B C 1
ATOM 6207 O O . LYS B 1 331 ? 31.250 -18.166 105.050 1.00 40.59 331 LYS B O 1
ATOM 6213 N N . ILE B 1 332 ? 33.423 -17.669 105.050 1.00 38.12 332 ILE B N 1
ATOM 6214 C CA . ILE B 1 332 ? 33.188 -16.362 105.654 1.00 35.83 332 ILE B CA 1
ATOM 6215 C C . ILE B 1 332 ? 33.506 -15.210 104.701 1.00 34.15 332 ILE B C 1
ATOM 6216 O O . ILE B 1 332 ? 34.179 -15.409 103.693 1.00 33.59 332 ILE B O 1
ATOM 6221 N N . SER B 1 333 ? 33.028 -14.007 105.010 1.00 31.92 333 SER B N 1
ATOM 6222 C CA . SER B 1 333 ? 33.467 -12.855 104.238 1.00 29.74 333 SER B CA 1
ATOM 6223 C C . SER B 1 333 ? 34.810 -12.510 104.836 1.00 28.59 333 SER B C 1
ATOM 6224 O O . SER B 1 333 ? 34.900 -12.229 106.033 1.00 28.23 333 SER B O 1
ATOM 6227 N N . SER B 1 334 ? 35.861 -12.550 104.022 1.00 27.21 334 SER B N 1
ATOM 6228 C CA . SER B 1 334 ? 37.182 -12.199 104.514 1.00 26.22 334 SER B CA 1
ATOM 6229 C C . SER B 1 334 ? 37.113 -10.751 104.971 1.00 25.34 334 SER B C 1
ATOM 6230 O O . SER B 1 334 ? 36.543 -9.924 104.278 1.00 25.08 334 SER B O 1
ATOM 6233 N N . HIS B 1 335 ? 37.628 -10.453 106.157 1.00 24.91 335 HIS B N 1
ATOM 6234 C CA . HIS B 1 335 ? 37.603 -9.090 106.646 1.00 24.43 335 HIS B CA 1
ATOM 6235 C C . HIS B 1 335 ? 38.975 -8.474 106.572 1.00 24.34 335 HIS B C 1
ATOM 6236 O O . HIS B 1 335 ? 39.245 -7.475 107.229 1.00 24.36 335 HIS B O 1
ATOM 6243 N N . TRP B 1 336 ? 39.833 -9.047 105.744 1.00 24.30 336 TRP B N 1
ATOM 6244 C CA . TRP B 1 336 ? 41.159 -8.503 105.521 1.00 24.23 336 TRP B CA 1
ATOM 6245 C C . TRP B 1 336 ? 41.018 -7.476 104.403 1.00 24.04 336 TRP B C 1
ATOM 6246 O O . TRP B 1 336 ? 40.963 -7.833 103.234 1.00 24.45 336 TRP B O 1
ATOM 6257 N N . MET B 1 337 ? 40.919 -6.204 104.762 1.00 23.76 337 MET B N 1
ATOM 6258 C CA . MET B 1 337 ? 40.698 -5.150 103.766 1.00 23.84 337 MET B CA 1
ATOM 6259 C C . MET B 1 337 ? 42.038 -4.510 103.371 1.00 23.28 337 MET B C 1
ATOM 6260 O O . MET B 1 337 ? 42.596 -3.685 104.084 1.00 23.55 337 MET B O 1
ATOM 6265 N N . THR B 1 338 ? 42.543 -4.912 102.222 1.00 22.78 338 THR B N 1
ATOM 6266 C CA . THR B 1 338 ? 43.895 -4.569 101.835 1.00 22.44 338 THR B CA 1
ATOM 6267 C C . THR B 1 338 ? 44.008 -4.668 100.321 1.00 22.42 338 THR B C 1
ATOM 6268 O O . THR B 1 338 ? 42.991 -4.739 99.613 1.00 22.05 338 THR B O 1
ATOM 6272 N N . SER B 1 339 ? 45.231 -4.665 99.808 1.00 22.27 339 SER B N 1
ATOM 6273 C CA . SER B 1 339 ? 45.393 -4.763 98.370 1.00 22.75 339 SER B CA 1
ATOM 6274 C C . SER B 1 339 ? 45.154 -6.174 97.866 1.00 23.14 339 SER B C 1
ATOM 6275 O O . SER B 1 339 ? 45.773 -7.115 98.335 1.00 23.22 339 SER B O 1
ATOM 6278 N N . PRO B 1 340 ? 44.262 -6.317 96.898 1.00 23.64 340 PRO B N 1
ATOM 6279 C CA . PRO B 1 340 ? 44.017 -7.619 96.281 1.00 23.91 340 PRO B CA 1
ATOM 6280 C C . PRO B 1 340 ? 45.265 -8.079 95.542 1.00 24.32 340 PRO B C 1
ATOM 6281 O O . PRO B 1 340 ? 45.400 -9.262 95.267 1.00 24.43 340 PRO B O 1
ATOM 6285 N N . MET B 1 341 ? 46.181 -7.163 95.239 1.00 24.92 341 MET B N 1
ATOM 6286 C CA . MET B 1 341 ? 47.392 -7.556 94.518 1.00 25.59 341 MET B CA 1
ATOM 6287 C C . MET B 1 341 ? 48.389 -8.320 95.397 1.00 25.90 341 MET B C 1
ATOM 6288 O O . MET B 1 341 ? 49.419 -8.771 94.911 1.00 25.81 341 MET B O 1
ATOM 6293 N N . LYS B 1 342 ? 48.090 -8.476 96.683 1.00 26.01 342 LYS B N 1
ATOM 6294 C CA . LYS B 1 342 ? 49.005 -9.219 97.547 1.00 26.40 342 LYS B CA 1
ATOM 6295 C C . LYS B 1 342 ? 48.966 -10.725 97.241 1.00 27.16 342 LYS B C 1
ATOM 6296 O O . LYS B 1 342 ? 49.917 -11.447 97.512 1.00 26.97 342 LYS B O 1
ATOM 6302 N N . ASP B 1 343 ? 47.855 -11.178 96.668 1.00 28.09 343 ASP B N 1
ATOM 6303 C CA . ASP B 1 343 ? 47.627 -12.589 96.368 1.00 28.94 343 ASP B CA 1
ATOM 6304 C C . ASP B 1 343 ? 48.021 -12.942 94.940 1.00 29.09 343 ASP B C 1
ATOM 6305 O O . ASP B 1 343 ? 47.349 -12.550 93.991 1.00 29.25 343 ASP B O 1
ATOM 6310 N N . PRO B 1 344 ? 49.081 -13.732 94.795 1.00 29.41 344 PRO B N 1
ATOM 6311 C CA . PRO B 1 344 ? 49.602 -14.096 93.472 1.00 29.34 344 PRO B CA 1
ATOM 6312 C C . PRO B 1 344 ? 48.547 -14.790 92.612 1.00 29.24 344 PRO B C 1
ATOM 6313 O O . PRO B 1 344 ? 48.601 -14.685 91.390 1.00 29.32 344 PRO B O 1
ATOM 6317 N N . GLU B 1 345 ? 47.601 -15.476 93.251 1.00 28.95 345 GLU B N 1
ATOM 6318 C CA . GLU B 1 345 ? 46.547 -16.191 92.543 1.00 29.00 345 GLU B CA 1
ATOM 6319 C C . GLU B 1 345 ? 45.302 -15.342 92.298 1.00 28.29 345 GLU B C 1
ATOM 6320 O O . GLU B 1 345 ? 44.382 -15.788 91.617 1.00 27.72 345 GLU B O 1
ATOM 6326 N N . MET B 1 346 ? 45.260 -14.145 92.879 1.00 27.94 346 MET B N 1
ATOM 6327 C CA . MET B 1 346 ? 44.120 -13.249 92.710 1.00 28.09 346 MET B CA 1
ATOM 6328 C C . MET B 1 346 ? 42.774 -13.959 92.907 1.00 28.31 346 MET B C 1
ATOM 6329 O O . MET B 1 346 ? 41.862 -13.791 92.094 1.00 27.38 346 MET B O 1
ATOM 6334 N N . ARG B 1 347 ? 42.662 -14.761 93.973 1.00 28.98 347 ARG B N 1
ATOM 6335 C CA . ARG B 1 347 ? 41.430 -15.512 94.246 1.00 29.97 347 ARG B CA 1
ATOM 6336 C C . ARG B 1 347 ? 40.201 -14.630 94.310 1.00 29.60 347 ARG B C 1
ATOM 6337 O O . ARG B 1 347 ? 39.128 -15.041 93.874 1.00 29.94 347 ARG B O 1
ATOM 6345 N N . ALA B 1 348 ? 40.355 -13.432 94.868 1.00 29.31 348 ALA B N 1
ATOM 6346 C CA . ALA B 1 348 ? 39.238 -12.506 95.010 1.00 29.88 348 ALA B CA 1
ATOM 6347 C C . ALA B 1 348 ? 38.674 -12.048 93.675 1.00 30.10 348 ALA B C 1
ATOM 6348 O O . ALA B 1 348 ? 37.628 -11.427 93.638 1.00 30.97 348 ALA B O 1
ATOM 6350 N N . CYS B 1 349 ? 39.361 -12.349 92.581 1.00 30.01 349 CYS B N 1
ATOM 6351 C CA . CYS B 1 349 ? 38.898 -11.931 91.265 1.00 29.83 349 CYS B CA 1
ATOM 6352 C C . CYS B 1 349 ? 38.317 -13.102 90.507 1.00 30.50 349 CYS B C 1
ATOM 6353 O O . CYS B 1 349 ? 37.481 -12.936 89.624 1.00 29.98 349 CYS B O 1
ATOM 6356 N N . ARG B 1 350 ? 38.764 -14.297 90.862 1.00 31.54 350 ARG B N 1
ATOM 6357 C CA . ARG B 1 350 ? 38.414 -15.478 90.075 1.00 32.94 350 ARG B CA 1
ATOM 6358 C C . ARG B 1 350 ? 37.057 -16.095 90.338 1.00 33.24 350 ARG B C 1
ATOM 6359 O O . ARG B 1 350 ? 36.729 -17.127 89.766 1.00 33.64 350 ARG B O 1
ATOM 6367 N N . GLN B 1 351 ? 36.261 -15.469 91.189 1.00 33.56 351 GLN B N 1
ATOM 6368 C CA . GLN B 1 351 ? 34.903 -15.940 91.384 1.00 33.89 351 GLN B CA 1
ATOM 6369 C C . GLN B 1 351 ? 34.056 -15.346 90.267 1.00 33.61 351 GLN B C 1
ATOM 6370 O O . GLN B 1 351 ? 32.918 -15.760 90.047 1.00 34.13 351 GLN B O 1
ATOM 6376 N N . CYS B 1 352 ? 34.621 -14.362 89.571 1.00 33.12 352 CYS B N 1
ATOM 6377 C CA . CYS B 1 352 ? 33.974 -13.735 88.425 1.00 32.39 352 CYS B CA 1
ATOM 6378 C C . CYS B 1 352 ? 34.812 -13.986 87.162 1.00 32.34 352 CYS B C 1
ATOM 6379 O O . CYS B 1 352 ? 34.273 -14.182 86.080 1.00 32.61 352 CYS B O 1
ATOM 6382 N N . HIS B 1 353 ? 36.131 -13.977 87.306 1.00 31.92 353 HIS B N 1
ATOM 6383 C CA . HIS B 1 353 ? 37.022 -14.219 86.179 1.00 31.87 353 HIS B CA 1
ATOM 6384 C C . HIS B 1 353 ? 37.651 -15.600 86.323 1.00 32.32 353 HIS B C 1
ATOM 6385 O O . HIS B 1 353 ? 38.871 -15.734 86.429 1.00 32.03 353 HIS B O 1
ATOM 6392 N N . ALA B 1 354 ? 36.806 -16.624 86.322 1.00 33.09 354 ALA B N 1
ATOM 6393 C CA . ALA B 1 354 ? 37.248 -18.011 86.525 1.00 33.77 354 ALA B CA 1
ATOM 6394 C C . ALA B 1 354 ? 38.227 -18.536 85.472 1.00 33.92 354 ALA B C 1
ATOM 6395 O O . ALA B 1 354 ? 39.058 -19.383 85.777 1.00 34.06 354 ALA B O 1
ATOM 6397 N N . ASP B 1 355 ? 38.141 -18.030 84.246 1.00 33.94 355 ASP B N 1
ATOM 6398 C CA . ASP B 1 355 ? 39.001 -18.522 83.171 1.00 34.24 355 ASP B CA 1
ATOM 6399 C C . ASP B 1 355 ? 40.360 -17.843 83.076 1.00 33.63 355 ASP B C 1
ATOM 6400 O O . ASP B 1 355 ? 41.110 -18.085 82.129 1.00 33.77 355 ASP B O 1
ATOM 6405 N N . LYS B 1 356 ? 40.683 -16.996 84.046 1.00 32.75 356 LYS B N 1
ATOM 6406 C CA . LYS B 1 356 ? 41.931 -16.263 83.987 1.00 32.04 356 LYS B CA 1
ATOM 6407 C C . LYS B 1 356 ? 42.874 -16.664 85.107 1.00 31.82 356 LYS B C 1
ATOM 6408 O O . LYS B 1 356 ? 42.446 -16.962 86.221 1.00 31.68 356 LYS B O 1
ATOM 6414 N N . THR B 1 357 ? 44.165 -16.676 84.805 1.00 31.37 357 THR B N 1
ATOM 6415 C CA . THR B 1 357 ? 45.165 -16.972 85.814 1.00 31.10 357 THR B CA 1
ATOM 6416 C C . THR B 1 357 ? 45.387 -15.709 86.617 1.00 30.97 357 THR B C 1
ATOM 6417 O O . THR B 1 357 ? 45.073 -14.618 86.146 1.00 31.16 357 THR B O 1
ATOM 6421 N N . GLY B 1 358 ? 45.933 -15.859 87.819 1.00 30.40 358 GLY B N 1
ATOM 6422 C CA . GLY B 1 358 ? 46.287 -14.717 88.641 1.00 30.43 358 GLY B CA 1
ATOM 6423 C C . GLY B 1 358 ? 47.268 -13.793 87.934 1.00 30.19 358 GLY B C 1
ATOM 6424 O O . GLY B 1 358 ? 47.100 -12.581 87.940 1.00 30.29 358 GLY B O 1
ATOM 6425 N N . GLU B 1 359 ? 48.298 -14.363 87.323 1.00 30.01 359 GLU B N 1
ATOM 6426 C CA . GLU B 1 359 ? 49.289 -13.559 86.621 1.00 30.31 359 GLU B CA 1
ATOM 6427 C C . GLU B 1 359 ? 48.636 -12.704 85.544 1.00 29.43 359 GLU B C 1
ATOM 6428 O O . GLU B 1 359 ? 48.951 -11.532 85.402 1.00 29.12 359 GLU B O 1
ATOM 6434 N N . TYR B 1 360 ? 47.718 -13.290 84.789 1.00 28.72 360 TYR B N 1
ATOM 6435 C CA . TYR B 1 360 ? 47.019 -12.531 83.761 1.00 28.02 360 TYR B CA 1
ATOM 6436 C C . TYR B 1 360 ? 46.284 -11.312 84.342 1.00 27.74 360 TYR B C 1
ATOM 6437 O O . TYR B 1 360 ? 46.396 -10.194 83.827 1.00 27.33 360 TYR B O 1
ATOM 6446 N N . LEU B 1 361 ? 45.523 -11.544 85.406 1.00 26.94 361 LEU B N 1
ATOM 6447 C CA . LEU B 1 361 ? 44.777 -10.484 86.054 1.00 26.42 361 LEU B CA 1
ATOM 6448 C C . LEU B 1 361 ? 45.719 -9.393 86.588 1.00 26.37 361 LEU B C 1
ATOM 6449 O O . LEU B 1 361 ? 45.463 -8.201 86.396 1.00 25.92 361 LEU B O 1
ATOM 6454 N N . ARG B 1 362 ? 46.807 -9.805 87.242 1.00 25.94 362 ARG B N 1
ATOM 6455 C CA . ARG B 1 362 ? 47.798 -8.867 87.747 1.00 25.99 362 ARG B CA 1
ATOM 6456 C C . ARG B 1 362 ? 48.346 -7.965 86.637 1.00 25.31 362 ARG B C 1
ATOM 6457 O O . ARG B 1 362 ? 48.501 -6.755 86.823 1.00 24.51 362 ARG B O 1
ATOM 6465 N N . GLN B 1 363 ? 48.652 -8.561 85.490 1.00 24.90 363 GLN B N 1
ATOM 6466 C CA . GLN B 1 363 ? 49.210 -7.818 84.371 1.00 25.15 363 GLN B CA 1
ATOM 6467 C C . GLN B 1 363 ? 48.212 -6.819 83.807 1.00 24.14 363 GLN B C 1
ATOM 6468 O O . GLN B 1 363 ? 48.598 -5.763 83.324 1.00 24.22 363 GLN B O 1
ATOM 6474 N N . ARG B 1 364 ? 46.929 -7.152 83.857 1.00 23.24 364 ARG B N 1
ATOM 6475 C CA . ARG B 1 364 ? 45.908 -6.247 83.336 1.00 22.55 364 ARG B CA 1
ATOM 6476 C C . ARG B 1 364 ? 45.685 -5.100 84.306 1.00 22.64 364 ARG B C 1
ATOM 6477 O O . ARG B 1 364 ? 45.297 -4.002 83.892 1.00 22.29 364 ARG B O 1
ATOM 6485 N N . VAL B 1 365 ? 45.961 -5.337 85.588 1.00 22.46 365 VAL B N 1
ATOM 6486 C CA . VAL B 1 365 ? 45.877 -4.251 86.556 1.00 22.64 365 VAL B CA 1
ATOM 6487 C C . VAL B 1 365 ? 47.031 -3.298 86.292 1.00 22.61 365 VAL B C 1
ATOM 6488 O O . VAL B 1 365 ? 46.845 -2.085 86.182 1.00 22.67 365 VAL B O 1
ATOM 6492 N N . LEU B 1 366 ? 48.227 -3.862 86.189 1.00 22.66 366 LEU B N 1
ATOM 6493 C CA . LEU B 1 366 ? 49.431 -3.078 85.974 1.00 22.70 366 LEU B CA 1
ATOM 6494 C C . LEU B 1 366 ? 49.385 -2.365 84.633 1.00 22.72 366 LEU B C 1
ATOM 6495 O O . LEU B 1 366 ? 49.997 -1.311 84.458 1.00 22.91 366 LEU B O 1
ATOM 6500 N N . TYR B 1 367 ? 48.664 -2.949 83.681 1.00 21.93 367 TYR B N 1
ATOM 6501 C CA . TYR B 1 367 ? 48.574 -2.343 82.372 1.00 21.54 367 TYR B CA 1
ATOM 6502 C C . TYR B 1 367 ? 48.059 -0.915 82.538 1.00 21.29 367 TYR B C 1
ATOM 6503 O O . TYR B 1 367 ? 48.565 0.016 81.901 1.00 21.03 367 TYR B O 1
ATOM 6512 N N . THR B 1 368 ? 47.063 -0.750 83.408 1.00 20.73 368 THR B N 1
ATOM 6513 C CA . THR B 1 368 ? 46.515 0.569 83.702 1.00 20.21 368 THR B CA 1
ATOM 6514 C C . THR B 1 368 ? 47.375 1.405 84.660 1.00 19.96 368 THR B C 1
ATOM 6515 O O . THR B 1 368 ? 47.657 2.574 84.394 1.00 20.10 368 THR B O 1
ATOM 6519 N N . GLN B 1 369 ? 47.779 0.807 85.774 1.00 19.84 369 GLN B N 1
ATOM 6520 C CA . GLN B 1 369 ? 48.515 1.527 86.818 1.00 20.10 369 GLN B CA 1
ATOM 6521 C C . GLN B 1 369 ? 49.822 2.125 86.348 1.00 20.22 369 GLN B C 1
ATOM 6522 O O . GLN B 1 369 ? 50.177 3.232 86.750 1.00 20.34 369 GLN B O 1
ATOM 6528 N N . GLN B 1 370 ? 50.549 1.391 85.513 1.00 20.39 370 GLN B N 1
ATOM 6529 C CA . GLN B 1 370 ? 51.819 1.901 84.995 1.00 21.35 370 GLN B CA 1
ATOM 6530 C C . GLN B 1 370 ? 51.601 3.189 84.219 1.00 20.52 370 GLN B C 1
ATOM 6531 O O . GLN B 1 370 ? 52.311 4.170 84.395 1.00 20.06 370 GLN B O 1
ATOM 6537 N N . LYS B 1 371 ? 50.610 3.169 83.347 1.00 20.52 371 LYS B N 1
ATOM 6538 C CA . LYS B 1 371 ? 50.281 4.335 82.533 1.00 20.47 371 LYS B CA 1
ATOM 6539 C C . LYS B 1 371 ? 49.787 5.502 83.384 1.00 20.11 371 LYS B C 1
ATOM 6540 O O . LYS B 1 371 ? 50.182 6.654 83.168 1.00 20.25 371 LYS B O 1
ATOM 6546 N N . THR B 1 372 ? 48.923 5.195 84.346 1.00 19.74 372 THR B N 1
ATOM 6547 C CA . THR B 1 372 ? 48.346 6.206 85.214 1.00 19.22 372 THR B CA 1
ATOM 6548 C C . THR B 1 372 ? 49.426 6.823 86.069 1.00 19.69 372 THR B C 1
ATOM 6549 O O . THR B 1 372 ? 49.504 8.044 86.184 1.00 19.78 372 THR B O 1
ATOM 6553 N N . PHE B 1 373 ? 50.274 5.991 86.664 1.00 19.64 373 PHE B N 1
ATOM 6554 C CA . PHE B 1 373 ? 51.319 6.540 87.505 1.00 19.95 373 PHE B CA 1
ATOM 6555 C C . PHE B 1 373 ? 52.266 7.424 86.706 1.00 20.03 373 PHE B C 1
ATOM 6556 O O . PHE B 1 373 ? 52.607 8.515 87.154 1.00 19.85 373 PHE B O 1
ATOM 6564 N N . ASP B 1 374 ? 52.707 6.958 85.539 1.00 20.24 374 ASP B N 1
ATOM 6565 C CA . ASP B 1 374 ? 53.642 7.757 84.744 1.00 20.90 374 ASP B CA 1
ATOM 6566 C C . ASP B 1 374 ? 53.051 9.115 84.347 1.00 20.62 374 ASP B C 1
ATOM 6567 O O . ASP B 1 374 ? 53.736 10.130 84.416 1.00 21.06 374 ASP B O 1
ATOM 6572 N N . GLN B 1 375 ? 51.787 9.139 83.940 1.00 19.91 375 GLN B N 1
ATOM 6573 C CA . GLN B 1 375 ? 51.180 10.404 83.531 1.00 20.05 375 GLN B CA 1
ATOM 6574 C C . GLN B 1 375 ? 50.915 11.322 84.715 1.00 20.38 375 GLN B C 1
ATOM 6575 O O . GLN B 1 375 ? 50.993 12.536 84.585 1.00 20.68 375 GLN B O 1
ATOM 6581 N N . LEU B 1 376 ? 50.597 10.737 85.862 1.00 20.24 376 LEU B N 1
ATOM 6582 C CA . LEU B 1 376 ? 50.341 11.510 87.057 1.00 20.82 376 LEU B CA 1
ATOM 6583 C C . LEU B 1 376 ? 51.557 12.352 87.416 1.00 21.36 376 LEU B C 1
ATOM 6584 O O . LEU B 1 376 ? 51.433 13.545 87.687 1.00 21.20 376 LEU B O 1
ATOM 6589 N N . LEU B 1 377 ? 52.735 11.731 87.408 1.00 21.90 377 LEU B N 1
ATOM 6590 C CA . LEU B 1 377 ? 53.958 12.450 87.730 1.00 22.63 377 LEU B CA 1
ATOM 6591 C C . LEU B 1 377 ? 54.130 13.641 86.795 1.00 22.68 377 LEU B C 1
ATOM 6592 O O . LEU B 1 377 ? 54.611 14.703 87.211 1.00 23.03 377 LEU B O 1
ATOM 6597 N N . LYS B 1 378 ? 53.729 13.468 85.538 1.00 22.49 378 LYS B N 1
ATOM 6598 C CA . LYS B 1 378 ? 53.848 14.544 84.557 1.00 23.00 378 LYS B CA 1
ATOM 6599 C C . LYS B 1 378 ? 52.827 15.649 84.782 1.00 22.70 378 LYS B C 1
ATOM 6600 O O . LYS B 1 378 ? 53.153 16.827 84.671 1.00 22.57 378 LYS B O 1
ATOM 6606 N N . ALA B 1 379 ? 51.599 15.268 85.121 1.00 22.22 379 ALA B N 1
ATOM 6607 C CA . ALA B 1 379 ? 50.586 16.254 85.423 1.00 21.97 379 ALA B CA 1
ATOM 6608 C C . ALA B 1 379 ? 51.029 17.034 86.658 1.00 22.00 379 ALA B C 1
ATOM 6609 O O . ALA B 1 379 ? 50.748 18.220 86.781 1.00 22.27 379 ALA B O 1
ATOM 6611 N N . GLN B 1 380 ? 51.748 16.372 87.555 1.00 21.96 380 GLN B N 1
ATOM 6612 C CA . GLN B 1 380 ? 52.206 17.018 88.779 1.00 22.24 380 GLN B CA 1
ATOM 6613 C C . GLN B 1 380 ? 53.312 18.028 88.500 1.00 22.76 380 GLN B C 1
ATOM 6614 O O . GLN B 1 380 ? 53.296 19.116 89.055 1.00 22.64 380 GLN B O 1
ATOM 6620 N N . GLU B 1 381 ? 54.251 17.682 87.621 1.00 23.11 381 GLU B N 1
ATOM 6621 C CA . GLU B 1 381 ? 55.273 18.638 87.216 1.00 23.98 381 GLU B CA 1
ATOM 6622 C C . GLU B 1 381 ? 54.625 19.828 86.560 1.00 23.44 381 GLU B C 1
ATOM 6623 O O . GLU B 1 381 ? 55.024 20.964 86.793 1.00 23.38 381 GLU B O 1
ATOM 6629 N N . MET B 1 382 ? 53.641 19.572 85.704 1.00 23.50 382 MET B N 1
ATOM 6630 C CA . MET B 1 382 ? 52.994 20.675 85.004 1.00 23.22 382 MET B CA 1
ATOM 6631 C C . MET B 1 382 ? 52.281 21.581 85.995 1.00 22.56 382 MET B C 1
ATOM 6632 O O . MET B 1 382 ? 52.245 22.787 85.796 1.00 22.31 382 MET B O 1
ATOM 6637 N N . SER B 1 383 ? 51.730 20.995 87.061 1.00 21.78 383 SER B N 1
ATOM 6638 C CA . SER B 1 383 ? 51.018 21.770 88.070 1.00 21.36 383 SER B CA 1
ATOM 6639 C C . SER B 1 383 ? 52.021 22.650 88.825 1.00 21.34 383 SER B C 1
ATOM 6640 O O . SER B 1 383 ? 51.761 23.830 89.081 1.00 21.13 383 SER B O 1
ATOM 6643 N N . VAL B 1 384 ? 53.180 22.090 89.155 1.00 20.83 384 VAL B N 1
ATOM 6644 C CA . VAL B 1 384 ? 54.194 22.883 89.832 1.00 20.95 384 VAL B CA 1
ATOM 6645 C C . VAL B 1 384 ? 54.593 24.083 88.955 1.00 21.09 384 VAL B C 1
ATOM 6646 O O . VAL B 1 384 ? 54.663 25.214 89.423 1.00 21.00 384 VAL B O 1
ATOM 6650 N N . LYS B 1 385 ? 54.848 23.829 87.679 1.00 21.11 385 LYS B N 1
ATOM 6651 C CA . LYS B 1 385 ? 55.197 24.900 86.750 1.00 21.46 385 LYS B CA 1
ATOM 6652 C C . LYS B 1 385 ? 54.092 25.952 86.685 1.00 21.13 385 LYS B C 1
ATOM 6653 O O . LYS B 1 385 ? 54.364 27.151 86.560 1.00 20.80 385 LYS B O 1
ATOM 6659 N N . ALA B 1 386 ? 52.846 25.500 86.750 1.00 20.92 386 ALA B N 1
ATOM 6660 C CA . ALA B 1 386 ? 51.727 26.428 86.752 1.00 21.20 386 ALA B CA 1
ATOM 6661 C C . ALA B 1 386 ? 51.780 27.335 87.985 1.00 21.05 386 ALA B C 1
ATOM 6662 O O . ALA B 1 386 ? 51.605 28.535 87.884 1.00 21.05 386 ALA B O 1
ATOM 6664 N N . HIS B 1 387 ? 52.030 26.749 89.147 1.00 21.40 387 HIS B N 1
ATOM 6665 C CA . HIS B 1 387 ? 52.132 27.515 90.384 1.00 21.21 387 HIS B CA 1
ATOM 6666 C C . HIS B 1 387 ? 53.280 28.504 90.276 1.00 21.07 387 HIS B C 1
ATOM 6667 O O . HIS B 1 387 ? 53.149 29.674 90.636 1.00 20.58 387 HIS B O 1
ATOM 6674 N N . GLU B 1 388 ? 54.416 28.020 89.791 1.00 21.18 388 GLU B N 1
ATOM 6675 C CA . GLU B 1 388 ? 55.592 28.863 89.667 1.00 21.41 388 GLU B CA 1
ATOM 6676 C C . GLU B 1 388 ? 55.345 30.011 88.685 1.00 21.67 388 GLU B C 1
ATOM 6677 O O . GLU B 1 388 ? 55.774 31.140 88.921 1.00 22.42 388 GLU B O 1
ATOM 6683 N N . ALA B 1 389 ? 54.650 29.730 87.592 1.00 21.26 389 ALA B N 1
ATOM 6684 C CA . ALA B 1 389 ? 54.315 30.773 86.631 1.00 21.34 389 ALA B CA 1
ATOM 6685 C C . ALA B 1 389 ? 53.466 31.858 87.285 1.00 21.67 389 ALA B C 1
ATOM 6686 O O . ALA B 1 389 ? 53.733 33.049 87.113 1.00 21.60 389 ALA B O 1
ATOM 6688 N N . VAL B 1 390 ? 52.435 31.455 88.029 1.00 21.64 390 VAL B N 1
ATOM 6689 C CA . VAL B 1 390 ? 51.603 32.442 88.690 1.00 21.95 390 VAL B CA 1
ATOM 6690 C C . VAL B 1 390 ? 52.431 33.208 89.745 1.00 22.59 390 VAL B C 1
ATOM 6691 O O . VAL B 1 390 ? 52.319 34.423 89.879 1.00 22.96 390 VAL B O 1
ATOM 6695 N N . ARG B 1 391 ? 53.283 32.502 90.478 1.00 22.69 391 ARG B N 1
ATOM 6696 C CA . ARG B 1 391 ? 54.129 33.168 91.454 1.00 22.89 391 ARG B CA 1
ATOM 6697 C C . ARG B 1 391 ? 55.050 34.188 90.767 1.00 23.00 391 ARG B C 1
ATOM 6698 O O . ARG B 1 391 ? 55.170 35.325 91.219 1.00 23.12 391 ARG B O 1
ATOM 6706 N N . LEU B 1 392 ? 55.703 33.780 89.681 1.00 22.99 392 LEU B N 1
ATOM 6707 C CA . LEU B 1 392 ? 56.599 34.690 88.970 1.00 23.28 392 LEU B CA 1
ATOM 6708 C C . LEU B 1 392 ? 55.848 35.906 88.426 1.00 23.51 392 LEU B C 1
ATOM 6709 O O . LEU B 1 392 ? 56.341 37.019 88.489 1.00 23.38 392 LEU B O 1
ATOM 6714 N N . ALA B 1 393 ? 54.651 35.684 87.900 1.00 23.66 393 ALA B N 1
ATOM 6715 C CA . ALA B 1 393 ? 53.867 36.785 87.367 1.00 24.38 393 ALA B CA 1
ATOM 6716 C C . ALA B 1 393 ? 53.458 37.733 88.488 1.00 24.75 393 ALA B C 1
ATOM 6717 O O . ALA B 1 393 ? 53.532 38.940 88.326 1.00 25.18 393 ALA B O 1
ATOM 6719 N N . ASN B 1 394 ? 53.051 37.200 89.637 1.00 25.25 394 ASN B N 1
ATOM 6720 C CA . ASN B 1 394 ? 52.691 38.069 90.761 1.00 25.79 394 ASN B CA 1
ATOM 6721 C C . ASN B 1 394 ? 53.857 38.968 91.168 1.00 26.19 394 ASN B C 1
ATOM 6722 O O . ASN B 1 394 ? 53.657 40.103 91.575 1.00 26.59 394 ASN B O 1
ATOM 6727 N N . ALA B 1 395 ? 55.076 38.455 91.053 1.00 26.57 395 ALA B N 1
ATOM 6728 C CA . ALA B 1 395 ? 56.262 39.215 91.447 1.00 27.12 395 ALA B CA 1
ATOM 6729 C C . ALA B 1 395 ? 56.856 40.039 90.304 1.00 27.41 395 ALA B C 1
ATOM 6730 O O . ALA B 1 395 ? 57.772 40.819 90.516 1.00 27.52 395 ALA B O 1
ATOM 6732 N N . TYR B 1 396 ? 56.323 39.882 89.102 1.00 27.74 396 TYR B N 1
ATOM 6733 C CA . TYR B 1 396 ? 56.891 40.548 87.931 1.00 28.27 396 TYR B CA 1
ATOM 6734 C C . TYR B 1 396 ? 56.854 42.079 88.010 1.00 28.54 396 TYR B C 1
ATOM 6735 O O . TYR B 1 396 ? 55.784 42.681 88.142 1.00 28.56 396 TYR B O 1
ATOM 6744 N N . GLU B 1 397 ? 58.021 42.700 87.892 1.00 28.49 397 GLU B N 1
ATOM 6745 C CA . GLU B 1 397 ? 58.137 44.149 88.014 1.00 29.22 397 GLU B CA 1
ATOM 6746 C C . GLU B 1 397 ? 58.170 44.863 86.674 1.00 29.11 397 GLU B C 1
ATOM 6747 O O . GLU B 1 397 ? 58.086 46.091 86.617 1.00 29.24 397 GLU B O 1
ATOM 6753 N N . GLY B 1 398 ? 58.293 44.099 85.597 1.00 29.05 398 GLY B N 1
ATOM 6754 C CA . GLY B 1 398 ? 58.376 44.680 84.272 1.00 29.21 398 GLY B CA 1
ATOM 6755 C C . GLY B 1 398 ? 57.039 45.153 83.751 1.00 29.42 398 GLY B C 1
ATOM 6756 O O . GLY B 1 398 ? 56.037 45.066 84.446 1.00 29.47 398 GLY B O 1
ATOM 6757 N N . HIS B 1 399 ? 57.022 45.672 82.529 1.00 29.75 399 HIS B N 1
ATOM 6758 C CA . HIS B 1 399 ? 55.771 46.123 81.942 1.00 30.57 399 HIS B CA 1
ATOM 6759 C C . HIS B 1 399 ? 54.798 44.950 81.772 1.00 30.72 399 HIS B C 1
ATOM 6760 O O . HIS B 1 399 ? 55.170 43.888 81.290 1.00 30.88 399 HIS B O 1
ATOM 6772 N N . ARG B 1 400 ? 53.546 45.166 82.141 1.00 30.96 400 ARG B N 1
ATOM 6773 C CA . ARG B 1 400 ? 52.517 44.134 82.056 1.00 31.14 400 ARG B CA 1
ATOM 6774 C C . ARG B 1 400 ? 51.625 44.283 80.832 1.00 30.96 400 ARG B C 1
ATOM 6775 O O . ARG B 1 400 ? 51.576 45.333 80.220 1.00 31.03 400 ARG B O 1
ATOM 6783 N N . ALA B 1 401 ? 50.902 43.224 80.493 1.00 31.09 401 ALA B N 1
ATOM 6784 C CA . ALA B 1 401 ? 49.931 43.283 79.408 1.00 31.12 401 ALA B CA 1
ATOM 6785 C C . ALA B 1 401 ? 48.766 44.140 79.887 1.00 31.15 401 ALA B C 1
ATOM 6786 O O . ALA B 1 401 ? 48.491 44.211 81.081 1.00 31.10 401 ALA B O 1
ATOM 6788 N N . ALA B 1 402 ? 48.077 44.801 78.966 1.00 31.34 402 ALA B N 1
ATOM 6789 C CA . ALA B 1 402 ? 46.966 45.658 79.356 1.00 31.11 402 ALA B CA 1
ATOM 6790 C C . ALA B 1 402 ? 45.869 44.874 80.087 1.00 31.10 402 ALA B C 1
ATOM 6791 O O . ALA B 1 402 ? 45.224 45.402 80.994 1.00 31.20 402 ALA B O 1
ATOM 6793 N N . ASN B 1 403 ? 45.660 43.613 79.710 1.00 30.80 403 ASN B N 1
ATOM 6794 C CA . ASN B 1 403 ? 44.629 42.808 80.365 1.00 30.47 403 ASN B CA 1
ATOM 6795 C C . ASN B 1 403 ? 45.197 41.887 81.461 1.00 29.81 403 ASN B C 1
ATOM 6796 O O . ASN B 1 403 ? 44.651 40.811 81.746 1.00 29.66 403 ASN B O 1
ATOM 6801 N N . TYR B 1 404 ? 46.283 42.347 82.082 1.00 28.71 404 TYR B N 1
ATOM 6802 C CA . TYR B 1 404 ? 46.973 41.628 83.146 1.00 28.01 404 TYR B CA 1
ATOM 6803 C C . TYR B 1 404 ? 46.072 40.988 84.199 1.00 28.02 404 TYR B C 1
ATOM 6804 O O . TYR B 1 404 ? 46.204 39.799 84.490 1.00 27.86 404 TYR B O 1
ATOM 6813 N N . GLU B 1 405 ? 45.164 41.769 84.775 1.00 27.66 405 GLU B N 1
ATOM 6814 C CA . GLU B 1 405 ? 44.330 41.240 85.853 1.00 27.60 405 GLU B CA 1
ATOM 6815 C C . GLU B 1 405 ? 43.367 40.148 85.401 1.00 27.08 405 GLU B C 1
ATOM 6816 O O . GLU B 1 405 ? 43.207 39.138 86.089 1.00 27.19 405 GLU B O 1
ATOM 6822 N N . ALA B 1 406 ? 42.736 40.329 84.251 1.00 26.39 406 ALA B N 1
ATOM 6823 C CA . ALA B 1 406 ? 41.821 39.311 83.764 1.00 25.97 406 ALA B CA 1
ATOM 6824 C C . ALA B 1 406 ? 42.604 38.041 83.421 1.00 25.66 406 ALA B C 1
ATOM 6825 O O . ALA B 1 406 ? 42.146 36.947 83.706 1.00 25.80 406 ALA B O 1
ATOM 6827 N N . LEU B 1 407 ? 43.790 38.192 82.835 1.00 25.18 407 LEU B N 1
ATOM 6828 C CA . LEU B 1 407 ? 44.614 37.042 82.489 1.00 24.96 407 LEU B CA 1
ATOM 6829 C C . LEU B 1 407 ? 45.000 36.249 83.751 1.00 25.01 407 LEU B C 1
ATOM 6830 O O . LEU B 1 407 ? 44.851 35.024 83.793 1.00 24.95 407 LEU B O 1
ATOM 6835 N N . MET B 1 408 ? 45.479 36.956 84.777 1.00 24.68 408 MET B N 1
ATOM 6836 C CA . MET B 1 408 ? 45.861 36.324 86.038 1.00 24.84 408 MET B CA 1
ATOM 6837 C C . MET B 1 408 ? 44.682 35.629 86.730 1.00 25.00 408 MET B C 1
ATOM 6838 O O . MET B 1 408 ? 44.825 34.539 87.264 1.00 24.97 408 MET B O 1
ATOM 6843 N N . ALA B 1 409 ? 43.515 36.257 86.714 1.00 25.05 409 ALA B N 1
ATOM 6844 C CA . ALA B 1 409 ? 42.343 35.648 87.333 1.00 25.24 409 ALA B CA 1
ATOM 6845 C C . ALA B 1 409 ? 42.043 34.309 86.673 1.00 25.12 409 ALA B C 1
ATOM 6846 O O . ALA B 1 409 ? 41.727 33.326 87.340 1.00 25.21 409 ALA B O 1
ATOM 6848 N N . GLU B 1 410 ? 42.135 34.274 85.354 1.00 25.05 410 GLU B N 1
ATOM 6849 C CA . GLU B 1 410 ? 41.910 33.030 84.647 1.00 25.19 410 GLU B CA 1
ATOM 6850 C C . GLU B 1 410 ? 43.036 32.032 84.936 1.00 24.34 410 GLU B C 1
ATOM 6851 O O . GLU B 1 410 ? 42.783 30.838 85.097 1.00 24.14 410 GLU B O 1
ATOM 6857 N N . ALA B 1 411 ? 44.272 32.523 85.007 1.00 23.50 411 ALA B N 1
ATOM 6858 C CA . ALA B 1 411 ? 45.411 31.647 85.267 1.00 23.28 411 ALA B CA 1
ATOM 6859 C C . ALA B 1 411 ? 45.264 30.960 86.622 1.00 23.14 411 ALA B C 1
ATOM 6860 O O . ALA B 1 411 ? 45.497 29.765 86.747 1.00 23.33 411 ALA B O 1
ATOM 6862 N N . ARG B 1 412 ? 44.887 31.724 87.639 1.00 22.83 412 ARG B N 1
ATOM 6863 C CA . ARG B 1 412 ? 44.709 31.171 88.967 1.00 23.03 412 ARG B CA 1
ATOM 6864 C C . ARG B 1 412 ? 43.645 30.068 88.958 1.00 22.93 412 ARG B C 1
ATOM 6865 O O . ARG B 1 412 ? 43.842 28.983 89.509 1.00 22.97 412 ARG B O 1
ATOM 6873 N N . GLU B 1 413 ? 42.525 30.344 88.314 1.00 22.52 413 GLU B N 1
ATOM 6874 C CA . GLU B 1 413 ? 41.435 29.386 88.260 1.00 22.63 413 GLU B CA 1
ATOM 6875 C C . GLU B 1 413 ? 41.922 28.103 87.585 1.00 22.38 413 GLU B C 1
ATOM 6876 O O . GLU B 1 413 ? 41.534 26.999 87.966 1.00 21.82 413 GLU B O 1
ATOM 6882 N N . MET B 1 414 ? 42.793 28.250 86.586 1.00 22.02 414 MET B N 1
ATOM 6883 C CA . MET B 1 414 ? 43.319 27.078 85.913 1.00 21.75 414 MET B CA 1
ATOM 6884 C C . MET B 1 414 ? 44.275 26.300 86.821 1.00 21.23 414 MET B C 1
ATOM 6885 O O . MET B 1 414 ? 44.300 25.061 86.782 1.00 21.30 414 MET B O 1
ATOM 6890 N N . VAL B 1 415 ? 45.052 27.002 87.644 1.00 20.15 415 VAL B N 1
ATOM 6891 C CA . VAL B 1 415 ? 45.915 26.300 88.600 1.00 19.34 415 VAL B CA 1
ATOM 6892 C C . VAL B 1 415 ? 45.037 25.466 89.535 1.00 19.44 415 VAL B C 1
ATOM 6893 O O . VAL B 1 415 ? 45.275 24.266 89.753 1.00 19.24 415 VAL B O 1
ATOM 6897 N N . ARG B 1 416 ? 44.023 26.121 90.092 1.00 18.88 416 ARG B N 1
ATOM 6898 C CA . ARG B 1 416 ? 43.107 25.487 91.022 1.00 19.37 416 ARG B CA 1
ATOM 6899 C C . ARG B 1 416 ? 42.427 24.265 90.391 1.00 19.39 416 ARG B C 1
ATOM 6900 O O . ARG B 1 416 ? 42.373 23.185 90.995 1.00 19.68 416 ARG B O 1
ATOM 6908 N N . LYS B 1 417 ? 41.927 24.431 89.178 1.00 19.10 417 LYS B N 1
ATOM 6909 C CA . LYS B 1 417 ? 41.231 23.345 88.491 1.00 19.38 417 LYS B CA 1
ATOM 6910 C C . LYS B 1 417 ? 42.177 22.216 88.109 1.00 19.39 417 LYS B C 1
ATOM 6911 O O . LYS B 1 417 ? 41.848 21.030 88.234 1.00 19.93 417 LYS B O 1
ATOM 6917 N N . GLY B 1 418 ? 43.352 22.578 87.623 1.00 19.23 418 GLY B N 1
ATOM 6918 C CA . GLY B 1 418 ? 44.299 21.566 87.222 1.00 19.25 418 GLY B CA 1
ATOM 6919 C C . GLY B 1 418 ? 44.695 20.719 88.410 1.00 19.53 418 GLY B C 1
ATOM 6920 O O . GLY B 1 418 ? 44.831 19.487 88.307 1.00 19.38 418 GLY B O 1
ATOM 6921 N N . GLN B 1 419 ? 44.893 21.374 89.546 1.00 19.46 419 GLN B N 1
ATOM 6922 C CA . GLN B 1 419 ? 45.304 20.650 90.737 1.00 19.79 419 GLN B CA 1
ATOM 6923 C C . GLN B 1 419 ? 44.179 19.793 91.271 1.00 19.87 419 GLN B C 1
ATOM 6924 O O . GLN B 1 419 ? 44.413 18.664 91.674 1.00 20.62 419 GLN B O 1
ATOM 6930 N N . LEU B 1 420 ? 42.959 20.317 91.277 1.00 19.82 420 LEU B N 1
ATOM 6931 C CA . LEU B 1 420 ? 41.840 19.513 91.731 1.00 19.59 420 LEU B CA 1
ATOM 6932 C C . LEU B 1 420 ? 41.819 18.225 90.911 1.00 19.52 420 LEU B C 1
ATOM 6933 O O . LEU B 1 420 ? 41.622 17.150 91.443 1.00 19.68 420 LEU B O 1
ATOM 6938 N N . PHE B 1 421 ? 42.021 18.346 89.608 1.00 19.76 421 PHE B N 1
ATOM 6939 C CA . PHE B 1 421 ? 41.983 17.175 88.735 1.00 19.98 421 PHE B CA 1
ATOM 6940 C C . PHE B 1 421 ? 43.110 16.161 89.009 1.00 20.08 421 PHE B C 1
ATOM 6941 O O . PHE B 1 421 ? 42.840 14.969 89.133 1.00 19.72 421 PHE B O 1
ATOM 6949 N N . TRP B 1 422 ? 44.366 16.592 89.117 1.00 20.17 422 TRP B N 1
ATOM 6950 C CA . TRP B 1 422 ? 45.377 15.554 89.356 1.00 20.39 422 TRP B CA 1
ATOM 6951 C C . TRP B 1 422 ? 45.205 14.933 90.733 1.00 20.42 422 TRP B C 1
ATOM 6952 O O . TRP B 1 422 ? 45.381 13.720 90.904 1.00 20.21 422 TRP B O 1
ATOM 6963 N N . ASP B 1 423 ? 44.835 15.765 91.703 1.00 20.64 423 ASP B N 1
ATOM 6964 C CA . ASP B 1 423 ? 44.702 15.313 93.080 1.00 20.58 423 ASP B CA 1
ATOM 6965 C C . ASP B 1 423 ? 43.610 14.268 93.151 1.00 20.52 423 ASP B C 1
ATOM 6966 O O . ASP B 1 423 ? 43.697 13.304 93.923 1.00 20.71 423 ASP B O 1
ATOM 6971 N N . TYR B 1 424 ? 42.581 14.455 92.335 1.00 19.96 424 TYR B N 1
ATOM 6972 C CA . TYR B 1 424 ? 41.454 13.529 92.323 1.00 19.51 424 TYR B CA 1
ATOM 6973 C C . TYR B 1 424 ? 41.960 12.129 91.968 1.00 19.19 424 TYR B C 1
ATOM 6974 O O . TYR B 1 424 ? 41.432 11.135 92.435 1.00 19.17 424 TYR B O 1
ATOM 6983 N N . VAL B 1 425 ? 42.992 12.065 91.138 1.00 18.72 425 VAL B N 1
ATOM 6984 C CA . VAL B 1 425 ? 43.562 10.792 90.730 1.00 18.37 425 VAL B CA 1
ATOM 6985 C C . VAL B 1 425 ? 44.627 10.354 91.731 1.00 18.54 425 VAL B C 1
ATOM 6986 O O . VAL B 1 425 ? 44.638 9.219 92.187 1.00 18.78 425 VAL B O 1
ATOM 6990 N N . SER B 1 426 ? 45.509 11.270 92.097 1.00 18.69 426 SER B N 1
ATOM 6991 C CA . SER B 1 426 ? 46.574 10.957 93.042 1.00 18.87 426 SER B CA 1
ATOM 6992 C C . SER B 1 426 ? 46.046 10.473 94.396 1.00 19.41 426 SER B C 1
ATOM 6993 O O . SER B 1 426 ? 46.515 9.467 94.947 1.00 19.34 426 SER B O 1
ATOM 6996 N N . ALA B 1 427 ? 45.072 11.205 94.932 1.00 19.39 427 ALA B N 1
ATOM 6997 C CA . ALA B 1 427 ? 44.537 10.903 96.255 1.00 19.16 427 ALA B CA 1
ATOM 6998 C C . ALA B 1 427 ? 43.814 9.571 96.273 1.00 19.17 427 ALA B C 1
ATOM 6999 O O . ALA B 1 427 ? 43.643 8.971 97.330 1.00 19.07 427 ALA B O 1
ATOM 7001 N N . GLU B 1 428 ? 43.386 9.123 95.096 1.00 19.54 428 GLU B N 1
ATOM 7002 C CA . GLU B 1 428 ? 42.659 7.866 94.954 1.00 19.34 428 GLU B CA 1
ATOM 7003 C C . GLU B 1 428 ? 43.660 6.735 95.030 1.00 19.79 428 GLU B C 1
ATOM 7004 O O . GLU B 1 428 ? 44.736 6.801 94.427 1.00 20.21 428 GLU B O 1
ATOM 7010 N N . ASN B 1 429 ? 43.276 5.685 95.739 1.00 19.69 429 ASN B N 1
ATOM 7011 C CA . ASN B 1 429 ? 44.190 4.612 96.097 1.00 19.86 429 ASN B CA 1
ATOM 7012 C C . ASN B 1 429 ? 44.400 3.471 95.111 1.00 20.19 429 ASN B C 1
ATOM 7013 O O . ASN B 1 429 ? 45.182 2.571 95.382 1.00 20.71 429 ASN B O 1
ATOM 7018 N N . SER B 1 430 ? 43.721 3.485 93.973 1.00 20.15 430 SER B N 1
ATOM 7019 C CA . SER B 1 430 ? 43.864 2.361 93.056 1.00 20.00 430 SER B CA 1
ATOM 7020 C C . SER B 1 430 ? 44.851 2.638 91.918 1.00 20.17 430 SER B C 1
ATOM 7021 O O . SER B 1 430 ? 45.138 1.759 91.102 1.00 20.07 430 SER B O 1
ATOM 7024 N N . VAL B 1 431 ? 45.366 3.857 91.861 1.00 19.85 431 VAL B N 1
ATOM 7025 C CA . VAL B 1 431 ? 46.289 4.210 90.788 1.00 20.02 431 VAL B CA 1
ATOM 7026 C C . VAL B 1 431 ? 45.701 3.887 89.423 1.00 19.81 431 VAL B C 1
ATOM 7027 O O . VAL B 1 431 ? 46.357 3.262 88.575 1.00 19.92 431 VAL B O 1
ATOM 7031 N N . GLY B 1 432 ? 44.449 4.291 89.231 1.00 19.29 432 GLY B N 1
ATOM 7032 C CA . GLY B 1 432 ? 43.781 4.115 87.960 1.00 19.12 432 GLY B CA 1
ATOM 7033 C C . GLY B 1 432 ? 43.003 2.833 87.756 1.00 18.85 432 GLY B C 1
ATOM 7034 O O . GLY B 1 432 ? 42.167 2.776 86.867 1.00 18.75 432 GLY B O 1
ATOM 7035 N N . PHE B 1 433 ? 43.230 1.803 88.565 1.00 18.90 433 PHE B N 1
ATOM 7036 C CA . PHE B 1 433 ? 42.530 0.549 88.270 1.00 19.22 433 PHE B CA 1
ATOM 7037 C C . PHE B 1 433 ? 41.026 0.574 88.533 1.00 19.14 433 PHE B C 1
ATOM 7038 O O . PHE B 1 433 ? 40.276 -0.076 87.810 1.00 19.51 433 PHE B O 1
ATOM 7046 N N . HIS B 1 434 ? 40.574 1.305 89.541 1.00 18.49 434 HIS B N 1
ATOM 7047 C CA . HIS B 1 434 ? 39.137 1.348 89.777 1.00 18.78 434 HIS B CA 1
ATOM 7048 C C . HIS B 1 434 ? 38.394 1.875 88.542 1.00 18.87 434 HIS B C 1
ATOM 7049 O O . HIS B 1 434 ? 37.303 1.412 88.223 1.00 18.61 434 HIS B O 1
ATOM 7056 N N . ASN B 1 435 ? 38.995 2.834 87.846 1.00 19.15 435 ASN B N 1
ATOM 7057 C CA . ASN B 1 435 ? 38.378 3.419 86.654 1.00 19.36 435 ASN B CA 1
ATOM 7058 C C . ASN B 1 435 ? 39.450 3.979 85.706 1.00 19.25 435 ASN B C 1
ATOM 7059 O O . ASN B 1 435 ? 39.757 5.175 85.736 1.00 19.50 435 ASN B O 1
ATOM 7064 N N . PRO B 1 436 ? 40.015 3.102 84.872 1.00 19.16 436 PRO B N 1
ATOM 7065 C CA . PRO B 1 436 ? 41.143 3.453 83.992 1.00 19.05 436 PRO B CA 1
ATOM 7066 C C . PRO B 1 436 ? 40.893 4.613 83.059 1.00 18.81 436 PRO B C 1
ATOM 7067 O O . PRO B 1 436 ? 41.752 5.482 82.934 1.00 18.86 436 PRO B O 1
ATOM 7071 N N . ALA B 1 437 ? 39.734 4.640 82.423 1.00 18.68 437 ALA B N 1
ATOM 7072 C CA . ALA B 1 437 ? 39.458 5.694 81.468 1.00 18.58 437 ALA B CA 1
ATOM 7073 C C . ALA B 1 437 ? 39.286 7.055 82.150 1.00 18.97 437 ALA B C 1
ATOM 7074 O O . ALA B 1 437 ? 39.814 8.053 81.674 1.00 19.06 437 ALA B O 1
ATOM 7076 N N . LYS B 1 438 ? 38.586 7.099 83.278 1.00 19.19 438 LYS B N 1
ATOM 7077 C CA . LYS B 1 438 ? 38.396 8.372 83.959 1.00 19.90 438 LYS B CA 1
ATOM 7078 C C . LYS B 1 438 ? 39.710 8.900 84.518 1.00 20.04 438 LYS B C 1
ATOM 7079 O O . LYS B 1 438 ? 39.989 10.097 84.453 1.00 19.95 438 LYS B O 1
ATOM 7085 N N . ALA B 1 439 ? 40.522 7.996 85.054 1.00 20.08 439 ALA B N 1
ATOM 70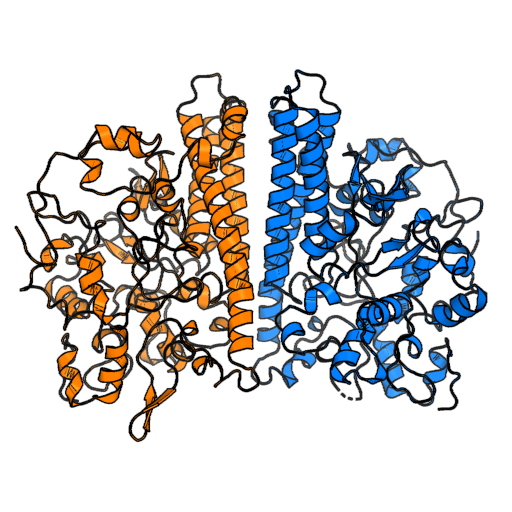86 C CA . ALA B 1 439 ? 41.817 8.378 85.595 1.00 20.02 439 ALA B CA 1
ATOM 7087 C C . ALA B 1 439 ? 42.682 9.070 84.541 1.00 20.06 439 ALA B C 1
ATOM 7088 O O . ALA B 1 439 ? 43.200 10.165 84.757 1.00 20.20 439 ALA B O 1
ATOM 7090 N N . LEU B 1 440 ? 42.843 8.422 83.401 1.00 20.03 440 LEU B N 1
ATOM 7091 C CA . LEU B 1 440 ? 43.710 8.960 82.370 1.00 20.31 440 LEU B CA 1
ATOM 7092 C C . LEU B 1 440 ? 43.120 10.224 81.738 1.00 20.28 440 LEU B C 1
ATOM 7093 O O . LEU B 1 440 ? 43.828 11.183 81.475 1.00 20.41 440 LEU B O 1
ATOM 7098 N N . ASP B 1 441 ? 41.814 10.226 81.515 1.00 20.36 441 ASP B N 1
ATOM 7099 C CA . ASP B 1 441 ? 41.161 11.379 80.932 1.00 20.42 441 ASP B CA 1
ATOM 7100 C C . ASP B 1 441 ? 41.316 12.546 81.900 1.00 20.46 441 ASP B C 1
ATOM 7101 O O . ASP B 1 441 ? 41.597 13.667 81.504 1.00 20.35 441 ASP B O 1
ATOM 7106 N N . THR B 1 442 ? 41.160 12.262 83.184 1.00 20.36 442 THR B N 1
ATOM 7107 C CA . THR B 1 442 ? 41.295 13.285 84.208 1.00 20.41 442 THR B CA 1
ATOM 7108 C C . THR B 1 442 ? 42.712 13.876 84.273 1.00 20.55 442 THR B C 1
ATOM 7109 O O . THR B 1 442 ? 42.877 15.079 84.441 1.00 20.74 442 THR B O 1
ATOM 7113 N N . LEU B 1 443 ? 43.727 13.031 84.157 1.00 20.21 443 LEU B N 1
ATOM 7114 C CA . LEU B 1 443 ? 45.099 13.508 84.191 1.00 20.35 443 LEU B CA 1
ATOM 7115 C C . LEU B 1 443 ? 45.369 14.395 82.980 1.00 20.62 443 LEU B C 1
ATOM 7116 O O . LEU B 1 443 ? 46.097 15.382 83.070 1.00 20.67 443 LEU B O 1
ATOM 7121 N N . MET B 1 444 ? 44.786 14.040 81.838 1.00 20.53 444 MET B N 1
ATOM 7122 C CA . MET B 1 444 ? 45.025 14.807 80.626 1.00 20.64 444 MET B CA 1
ATOM 7123 C C . MET B 1 444 ? 44.403 16.206 80.741 1.00 20.48 444 MET B C 1
ATOM 7124 O O . MET B 1 444 ? 45.031 17.206 80.398 1.00 20.18 444 MET B O 1
ATOM 7129 N N . THR B 1 445 ? 43.168 16.270 81.228 1.00 20.09 445 THR B N 1
ATOM 7130 C CA . THR B 1 445 ? 42.525 17.552 81.434 1.00 19.83 445 THR B CA 1
ATOM 7131 C C . THR B 1 445 ? 43.319 18.348 82.474 1.00 19.65 445 THR B C 1
ATOM 7132 O O . THR B 1 445 ? 43.490 19.555 82.347 1.00 19.71 445 THR B O 1
ATOM 7136 N N . SER B 1 446 ? 43.797 17.671 83.506 1.00 19.55 446 SER B N 1
ATOM 7137 C CA . SER B 1 446 ? 44.592 18.355 84.519 1.00 19.88 446 SER B CA 1
ATOM 7138 C C . SER B 1 446 ? 45.741 19.113 83.867 1.00 20.22 446 SER B C 1
ATOM 7139 O O . SER B 1 446 ? 45.922 20.316 84.087 1.00 19.77 446 SER B O 1
ATOM 7142 N N . MET B 1 447 ? 46.506 18.398 83.048 1.00 20.57 447 MET B N 1
ATOM 7143 C CA . MET B 1 447 ? 47.673 18.986 82.416 1.00 21.33 447 MET B CA 1
ATOM 7144 C C . MET B 1 447 ? 47.295 20.134 81.497 1.00 21.24 447 MET B C 1
ATOM 7145 O O . MET B 1 447 ? 47.987 21.149 81.453 1.00 21.29 447 MET B O 1
ATOM 7150 N N . GLU B 1 448 ? 46.197 19.978 80.766 1.00 21.14 448 GLU B N 1
ATOM 7151 C CA . GLU B 1 448 ? 45.716 21.045 79.902 1.00 21.27 448 GLU B CA 1
ATOM 7152 C C . GLU B 1 448 ? 45.413 22.285 80.735 1.00 21.25 448 GLU B C 1
ATOM 7153 O O . GLU B 1 448 ? 45.754 23.393 80.340 1.00 21.42 448 GLU B O 1
ATOM 7159 N N . CYS B 1 449 ? 44.780 22.109 81.891 1.00 20.84 449 CYS B N 1
ATOM 7160 C CA . CYS B 1 449 ? 44.482 23.261 82.728 1.00 21.28 449 CYS B CA 1
ATOM 7161 C C . CYS B 1 449 ? 45.770 23.933 83.210 1.00 21.52 449 CYS B C 1
ATOM 7162 O O . CYS B 1 449 ? 45.914 25.156 83.120 1.00 21.99 449 CYS B O 1
ATOM 7165 N N . SER B 1 450 ? 46.715 23.135 83.691 1.00 21.40 450 SER B N 1
ATOM 7166 C CA . SER B 1 450 ? 47.964 23.684 84.188 1.00 21.78 450 SER B CA 1
ATOM 7167 C C . SER B 1 450 ? 48.732 24.419 83.104 1.00 22.13 450 SER B C 1
ATOM 7168 O O . SER B 1 450 ? 49.278 25.503 83.342 1.00 22.58 450 SER B O 1
ATOM 7171 N N . GLN B 1 451 ? 48.771 23.840 81.914 1.00 22.22 451 GLN B N 1
ATOM 7172 C CA . GLN B 1 451 ? 49.487 24.469 80.813 1.00 22.71 451 GLN B CA 1
ATOM 7173 C C . GLN B 1 451 ? 48.831 25.812 80.465 1.00 22.95 451 GLN B C 1
ATOM 7174 O O . GLN B 1 451 ? 49.512 26.776 80.141 1.00 23.00 451 GLN B O 1
ATOM 7180 N N . LYS B 1 452 ? 47.506 25.861 80.538 1.00 23.56 452 LYS B N 1
ATOM 7181 C CA . LYS B 1 452 ? 46.772 27.090 80.278 1.00 24.51 452 LYS B CA 1
ATOM 7182 C C . LYS B 1 452 ? 47.128 28.157 81.318 1.00 23.98 452 LYS B C 1
ATOM 7183 O O . LYS B 1 452 ? 47.266 29.325 80.986 1.00 24.14 452 LYS B O 1
ATOM 7189 N N . ALA B 1 453 ? 47.294 27.754 82.574 1.00 23.30 453 ALA B N 1
ATOM 7190 C CA . ALA B 1 453 ? 47.717 28.700 83.597 1.00 22.88 453 ALA B CA 1
ATOM 7191 C C . ALA B 1 453 ? 49.117 29.231 83.266 1.00 22.63 453 ALA B C 1
ATOM 7192 O O . ALA B 1 453 ? 49.377 30.434 83.380 1.00 22.51 453 ALA B O 1
ATOM 7194 N N . VAL B 1 454 ? 50.015 28.337 82.854 1.00 21.92 454 VAL B N 1
ATOM 7195 C CA . VAL B 1 454 ? 51.349 28.766 82.466 1.00 21.49 454 VAL B CA 1
ATOM 7196 C C . VAL B 1 454 ? 51.279 29.781 81.321 1.00 21.40 454 VAL B C 1
ATOM 7197 O O . VAL B 1 454 ? 51.937 30.816 81.355 1.00 20.60 454 VAL B O 1
ATOM 7201 N N . ASP B 1 455 ? 50.470 29.476 80.310 1.00 21.46 455 ASP B N 1
ATOM 7202 C CA . ASP B 1 455 ? 50.326 30.360 79.150 1.00 21.74 455 ASP B CA 1
ATOM 7203 C C . ASP B 1 455 ? 49.748 31.732 79.523 1.00 21.80 455 ASP B C 1
ATOM 7204 O O . ASP B 1 455 ? 50.275 32.765 79.114 1.00 22.21 455 ASP B O 1
ATOM 7209 N N . LEU B 1 456 ? 48.658 31.736 80.285 1.00 21.84 456 LEU B N 1
ATOM 7210 C CA . LEU B 1 456 ? 48.007 32.987 80.691 1.00 21.86 456 LEU B CA 1
ATOM 7211 C C . LEU B 1 456 ? 48.919 33.853 81.559 1.00 22.05 456 LEU B C 1
ATOM 7212 O O . LEU B 1 456 ? 49.110 35.049 81.281 1.00 22.36 456 LEU B O 1
ATOM 7217 N N . ALA B 1 457 ? 49.504 33.261 82.596 1.00 21.60 457 ALA B N 1
ATOM 7218 C CA . ALA B 1 457 ? 50.393 34.030 83.463 1.00 22.12 457 ALA B CA 1
ATOM 7219 C C . ALA B 1 457 ? 51.569 34.602 82.674 1.00 22.15 457 ALA B C 1
ATOM 7220 O O . ALA B 1 457 ? 51.990 35.744 82.894 1.00 21.96 457 ALA B O 1
ATOM 7222 N N . THR B 1 458 ? 52.101 33.802 81.762 1.00 22.38 458 THR B N 1
ATOM 7223 C CA . THR B 1 458 ? 53.231 34.232 80.955 1.00 22.93 458 THR B CA 1
ATOM 7224 C C . THR B 1 458 ? 52.813 35.413 80.074 1.00 23.47 458 THR B C 1
ATOM 7225 O O . THR B 1 458 ? 53.522 36.419 79.991 1.00 23.21 458 THR B O 1
ATOM 7229 N N . GLU B 1 459 ? 51.658 35.288 79.429 1.00 23.82 459 GLU B N 1
ATOM 7230 C CA . GLU B 1 459 ? 51.155 36.366 78.596 1.00 24.44 459 GLU B CA 1
ATOM 7231 C C . GLU B 1 459 ? 50.911 37.637 79.419 1.00 24.40 459 GLU B C 1
ATOM 7232 O O . GLU B 1 459 ? 51.150 38.746 78.944 1.00 24.46 459 GLU B O 1
ATOM 7238 N N . ALA B 1 460 ? 50.449 37.474 80.655 1.00 24.40 460 ALA B N 1
ATOM 7239 C CA . ALA B 1 460 ? 50.171 38.629 81.508 1.00 24.42 460 ALA B CA 1
ATOM 7240 C C . ALA B 1 460 ? 51.406 39.481 81.748 1.00 24.67 460 ALA B C 1
ATOM 7241 O O . ALA B 1 460 ? 51.298 40.698 81.939 1.00 25.05 460 ALA B O 1
ATOM 7243 N N . THR B 1 461 ? 52.579 38.854 81.748 1.00 24.71 461 THR B N 1
ATOM 7244 C CA . THR B 1 461 ? 53.814 39.605 81.937 1.00 24.87 461 THR B CA 1
ATOM 7245 C C . THR B 1 461 ? 54.404 40.029 80.609 1.00 25.53 461 THR B C 1
ATOM 7246 O O . THR B 1 461 ? 55.580 40.397 80.547 1.00 25.14 461 THR B O 1
ATOM 7250 N N . ASP B 1 462 ? 53.617 39.963 79.544 1.00 26.39 462 ASP B N 1
ATOM 7251 C CA . ASP B 1 462 ? 54.156 40.323 78.246 1.00 27.93 462 ASP B CA 1
ATOM 7252 C C . ASP B 1 462 ? 55.280 39.375 77.917 1.00 27.36 462 ASP B C 1
ATOM 7253 O O . ASP B 1 462 ? 56.261 39.760 77.273 1.00 27.26 462 ASP B O 1
ATOM 7258 N N . PHE B 1 463 ? 55.146 38.147 78.398 1.00 26.69 463 PHE B N 1
ATOM 7259 C CA . PHE B 1 463 ? 56.116 37.091 78.129 1.00 26.54 463 PHE B CA 1
ATOM 7260 C C . PHE B 1 463 ? 57.464 37.337 78.772 1.00 26.28 463 PHE B C 1
ATOM 7261 O O . PHE B 1 463 ? 58.437 36.645 78.482 1.00 26.70 463 PHE B O 1
ATOM 7269 N N . GLY B 1 464 ? 57.512 38.304 79.674 1.00 25.98 464 GLY B N 1
ATOM 7270 C CA . GLY B 1 464 ? 58.741 38.599 80.380 1.00 25.74 464 GLY B CA 1
ATOM 7271 C C . GLY B 1 464 ? 59.257 37.408 81.186 1.00 25.83 464 GLY B C 1
ATOM 7272 O O . GLY B 1 464 ? 60.466 37.245 81.355 1.00 26.04 464 GLY B O 1
ATOM 7273 N N . ILE B 1 465 ? 58.351 36.573 81.683 1.00 25.22 465 ILE B N 1
ATOM 7274 C CA . ILE B 1 465 ? 58.757 35.410 82.471 1.00 25.23 465 ILE B CA 1
ATOM 7275 C C . ILE B 1 465 ? 58.920 34.124 81.650 1.00 25.69 465 ILE B C 1
ATOM 7276 O O . ILE B 1 465 ? 59.237 33.063 82.196 1.00 25.56 465 ILE B O 1
ATOM 7281 N N . ALA B 1 466 ? 58.709 34.202 80.345 1.00 26.28 466 ALA B N 1
ATOM 7282 C CA . ALA B 1 466 ? 58.863 33.013 79.511 1.00 27.23 466 ALA B CA 1
ATOM 7283 C C . ALA B 1 466 ? 60.225 32.283 79.611 1.00 27.78 466 ALA B C 1
ATOM 7284 O O . ALA B 1 466 ? 60.253 31.079 79.848 1.00 28.19 466 ALA B O 1
ATOM 7286 N N . PRO B 1 467 ? 61.334 32.972 79.363 1.00 28.25 467 PRO B N 1
ATOM 7287 C CA . PRO B 1 467 ? 62.671 32.358 79.450 1.00 28.82 467 PRO B CA 1
ATOM 7288 C C . PRO B 1 467 ? 62.911 31.500 80.693 1.00 29.50 467 PRO B C 1
ATOM 7289 O O . PRO B 1 467 ? 63.406 30.376 80.592 1.00 29.44 467 PRO B O 1
ATOM 7293 N N . ALA B 1 468 ? 62.567 32.030 81.858 1.00 30.42 468 ALA B N 1
ATOM 7294 C CA . ALA B 1 468 ? 62.760 31.309 83.104 1.00 31.56 468 ALA B CA 1
ATOM 7295 C C . ALA B 1 468 ? 61.980 30.010 83.147 1.00 31.99 468 ALA B C 1
ATOM 7296 O O . ALA B 1 468 ? 62.488 28.979 83.583 1.00 32.00 468 ALA B O 1
ATOM 7298 N N . LEU B 1 469 ? 60.730 30.072 82.714 1.00 32.46 469 LEU B N 1
ATOM 7299 C CA . LEU B 1 469 ? 59.858 28.910 82.781 1.00 32.92 469 LEU B CA 1
ATOM 7300 C C . LEU B 1 469 ? 60.261 27.830 81.777 1.00 33.72 469 LEU B C 1
ATOM 7301 O O . LEU B 1 469 ? 59.681 26.741 81.744 1.00 33.22 469 LEU B O 1
ATOM 7306 N N . ALA B 1 470 ? 61.272 28.130 80.970 1.00 34.61 470 ALA B N 1
ATOM 7307 C CA . ALA B 1 470 ? 61.704 27.217 79.916 1.00 35.52 470 ALA B CA 1
ATOM 7308 C C . ALA B 1 470 ? 62.416 25.936 80.376 1.00 36.28 470 ALA B C 1
ATOM 7309 O O . ALA B 1 470 ? 62.288 24.893 79.735 1.00 36.51 470 ALA B O 1
ATOM 7311 N N . GLY B 1 471 ? 63.169 26.004 81.469 1.00 36.83 471 GLY B N 1
ATOM 7312 C CA . GLY B 1 471 ? 63.975 24.863 81.876 1.00 37.70 471 GLY B CA 1
ATOM 7313 C C . GLY B 1 471 ? 63.269 23.629 82.422 1.00 38.12 471 GLY B C 1
ATOM 7314 O O . GLY B 1 471 ? 62.098 23.345 82.129 1.00 38.39 471 GLY B O 1
ATOM 7315 N N . ASP B 1 472 ? 64.031 22.865 83.201 1.00 38.19 472 ASP B N 1
ATOM 7316 C CA . ASP B 1 472 ? 63.541 21.674 83.888 1.00 37.67 472 ASP B CA 1
ATOM 7317 C C . ASP B 1 472 ? 62.868 22.272 85.103 1.00 36.44 472 ASP B C 1
ATOM 7318 O O . ASP B 1 472 ? 63.517 22.980 85.869 1.00 36.43 472 ASP B O 1
ATOM 7323 N N . ILE B 1 473 ? 61.574 22.031 85.282 1.00 35.36 473 ILE B N 1
ATOM 7324 C CA . ILE B 1 473 ? 60.893 22.620 86.432 1.00 34.32 473 ILE B CA 1
ATOM 7325 C C . ILE B 1 473 ? 61.569 22.194 87.736 1.00 34.10 473 ILE B C 1
ATOM 7326 O O . ILE B 1 473 ? 61.584 22.944 88.710 1.00 33.94 473 ILE B O 1
ATOM 7331 N N . LYS B 1 474 ? 62.156 21.001 87.736 1.00 33.99 474 LYS B N 1
ATOM 7332 C CA . LYS B 1 474 ? 62.842 20.481 88.914 1.00 34.15 474 LYS B CA 1
ATOM 7333 C C . LYS B 1 474 ? 64.088 21.283 89.281 1.00 33.91 474 LYS B C 1
ATOM 7334 O O . LYS B 1 474 ? 64.572 21.201 90.404 1.00 33.41 474 LYS B O 1
ATOM 7340 N N . LYS B 1 475 ? 64.613 22.057 88.334 1.00 33.70 475 LYS B N 1
ATOM 7341 C CA . LYS B 1 475 ? 65.766 22.907 88.618 1.00 33.44 475 LYS B CA 1
ATOM 7342 C C . LYS B 1 475 ? 65.318 24.226 89.251 1.00 32.60 475 LYS B C 1
ATOM 7343 O O . LYS B 1 475 ? 65.875 24.665 90.253 1.00 32.62 475 LYS B O 1
ATOM 7349 N N . LEU B 1 476 ? 64.295 24.845 88.673 1.00 31.23 476 LEU B N 1
ATOM 7350 C CA . LEU B 1 476 ? 63.744 26.085 89.205 1.00 29.85 476 LEU B CA 1
ATOM 7351 C C . LEU B 1 476 ? 63.017 25.873 90.532 1.00 28.99 476 LEU B C 1
ATOM 7352 O O . LEU B 1 476 ? 63.093 26.701 91.440 1.00 28.99 476 LEU B O 1
ATOM 7357 N N . VAL B 1 477 ? 62.295 24.767 90.642 1.00 27.76 477 VAL B N 1
ATOM 7358 C CA . VAL B 1 477 ? 61.544 24.476 91.851 1.00 26.31 477 VAL B CA 1
ATOM 7359 C C . VAL B 1 477 ? 61.885 23.063 92.297 1.00 25.94 477 VAL B C 1
ATOM 7360 O O . VAL B 1 477 ? 61.217 22.106 91.936 1.00 25.82 477 VAL B O 1
ATOM 7364 N N . PRO B 1 478 ? 62.959 22.911 93.049 1.00 25.57 478 PRO B N 1
ATOM 7365 C CA . PRO B 1 478 ? 63.355 21.573 93.477 1.00 25.51 478 PRO B CA 1
ATOM 7366 C C . PRO B 1 478 ? 62.301 20.963 94.381 1.00 25.43 478 PRO B C 1
ATOM 7367 O O . PRO B 1 478 ? 61.703 21.639 95.220 1.00 25.29 478 PRO B O 1
ATOM 7371 N N . PRO B 1 479 ? 62.052 19.682 94.174 1.00 25.41 479 PRO B N 1
ATOM 7372 C CA . PRO B 1 479 ? 61.130 18.933 95.028 1.00 25.42 479 PRO B CA 1
ATOM 7373 C C . PRO B 1 479 ? 61.549 19.058 96.492 1.00 25.79 479 PRO B C 1
ATOM 7374 O O . PRO B 1 479 ? 62.746 18.988 96.808 1.00 25.24 479 PRO B O 1
ATOM 7378 N N . ILE B 1 480 ? 60.572 19.256 97.370 1.00 25.72 480 ILE B N 1
ATOM 7379 C CA . ILE B 1 480 ? 60.836 19.321 98.793 1.00 25.84 480 ILE B CA 1
ATOM 7380 C C . ILE B 1 480 ? 60.744 17.922 99.368 1.00 26.32 480 ILE B C 1
ATOM 7381 O O . ILE B 1 480 ? 59.642 17.360 99.520 1.00 26.68 480 ILE B O 1
ATOM 7386 N N . LEU B 1 481 ? 61.899 17.356 99.691 1.00 26.34 481 LEU B N 1
ATOM 7387 C CA . LEU B 1 481 ? 61.956 16.012 100.228 1.00 26.57 481 LEU B CA 1
ATOM 7388 C C . LEU B 1 481 ? 61.497 15.964 101.675 1.00 26.33 481 LEU B C 1
ATOM 7389 O O . LEU B 1 481 ? 60.755 15.079 102.084 1.00 25.75 481 LEU B O 1
ATOM 7394 N N . THR B 1 482 ? 61.950 16.940 102.447 1.00 26.47 482 THR B N 1
ATOM 7395 C CA . THR B 1 482 ? 61.733 16.940 103.870 1.00 26.52 482 THR B CA 1
ATOM 7396 C C . THR B 1 482 ? 61.154 18.241 104.367 1.00 26.58 482 THR B C 1
ATOM 7397 O O . THR B 1 482 ? 61.665 19.311 104.053 1.00 26.65 482 THR B O 1
ATOM 7401 N N . LEU B 1 483 ? 60.090 18.144 105.157 1.00 26.64 483 LEU B N 1
ATOM 7402 C CA . LEU B 1 483 ? 59.462 19.326 105.751 1.00 26.74 483 LEU B CA 1
ATOM 7403 C C . LEU B 1 483 ? 58.542 18.897 106.888 1.00 27.00 483 LEU B C 1
ATOM 7404 O O . LEU B 1 483 ? 57.651 18.064 106.698 1.00 26.88 483 LEU B O 1
ATOM 7409 N N . SER B 1 484 ? 58.771 19.447 108.076 1.00 27.30 484 SER B N 1
ATOM 7410 C CA . SER B 1 484 ? 57.977 19.078 109.234 1.00 28.06 484 SER B CA 1
ATOM 7411 C C . SER B 1 484 ? 57.690 20.297 110.081 1.00 28.45 484 SER B C 1
ATOM 7412 O O . SER B 1 484 ? 58.331 21.328 109.920 1.00 28.90 484 SER B O 1
ATOM 7415 N N . ARG B 1 485 ? 56.731 20.173 110.990 1.00 28.75 485 ARG B N 1
ATOM 7416 C CA . ARG B 1 485 ? 56.396 21.270 111.879 1.00 29.11 485 ARG B CA 1
ATOM 7417 C C . ARG B 1 485 ? 57.604 21.700 112.717 1.00 29.76 485 ARG B C 1
ATOM 7418 O O . ARG B 1 485 ? 57.804 22.891 112.950 1.00 29.48 485 ARG B O 1
ATOM 7426 N N . LYS B 1 486 ? 58.396 20.728 113.174 1.00 30.77 486 LYS B N 1
ATOM 7427 C CA . LYS B 1 486 ? 59.612 21.023 113.938 1.00 31.61 486 LYS B CA 1
ATOM 7428 C C . LYS B 1 486 ? 60.628 21.758 113.077 1.00 31.72 486 LYS B C 1
ATOM 7429 O O . LYS B 1 486 ? 61.185 22.756 113.517 1.00 32.49 486 LYS B O 1
ATOM 7435 N N . LEU B 1 487 ? 60.842 21.291 111.848 1.00 31.79 487 LEU B N 1
ATOM 7436 C CA . LEU B 1 487 ? 61.793 21.933 110.936 1.00 31.95 487 LEU B CA 1
ATOM 7437 C C . LEU B 1 487 ? 61.375 23.345 110.567 1.00 32.19 487 LEU B C 1
ATOM 7438 O O . LEU B 1 487 ? 62.222 24.227 110.440 1.00 32.18 487 LEU B O 1
ATOM 7443 N N . GLN B 1 488 ? 60.073 23.571 110.404 1.00 32.67 488 GLN B N 1
ATOM 7444 C CA . GLN B 1 488 ? 59.599 24.912 110.057 1.00 33.31 488 GLN B CA 1
ATOM 7445 C C . GLN B 1 488 ? 59.879 25.925 111.188 1.00 34.08 488 GLN B C 1
ATOM 7446 O O . GLN B 1 488 ? 59.566 27.106 111.065 1.00 34.08 488 GLN B O 1
ATOM 7452 N N . GLN B 1 489 ? 60.466 25.456 112.287 1.00 35.02 489 GLN B N 1
ATOM 7453 C CA . GLN B 1 489 ? 60.810 26.343 113.402 1.00 36.29 489 GLN B CA 1
ATOM 7454 C C . GLN B 1 489 ? 62.207 26.908 113.170 1.00 36.91 489 GLN B C 1
ATOM 7455 O O . GLN B 1 489 ? 62.652 27.820 113.870 1.00 37.16 489 GLN B O 1
ATOM 7461 N N . ASP B 1 490 ? 62.882 26.365 112.166 1.00 37.65 490 ASP B N 1
ATOM 7462 C CA . ASP B 1 490 ? 64.270 26.695 111.898 1.00 38.57 490 ASP B CA 1
ATOM 7463 C C . ASP B 1 490 ? 64.501 27.504 110.617 1.00 38.93 490 ASP B C 1
ATOM 7464 O O . ASP B 1 490 ? 64.554 26.941 109.535 1.00 38.91 490 ASP B O 1
ATOM 7469 N N . PRO B 1 491 ? 64.633 28.823 110.754 1.00 39.55 491 PRO B N 1
ATOM 7470 C CA . PRO B 1 491 ? 64.931 29.717 109.624 1.00 39.66 491 PRO B CA 1
ATOM 7471 C C . PRO B 1 491 ? 66.036 29.226 108.709 1.00 39.72 491 PRO B C 1
ATOM 7472 O O . PRO B 1 491 ? 65.922 29.341 107.492 1.00 39.91 491 PRO B O 1
ATOM 7476 N N . GLU B 1 492 ? 67.096 28.680 109.279 1.00 39.88 492 GLU B N 1
ATOM 7477 C CA . GLU B 1 492 ? 68.206 28.241 108.447 1.00 40.00 492 GLU B CA 1
ATOM 7478 C C . GLU B 1 492 ? 67.842 27.023 107.618 1.00 39.03 492 GLU B C 1
ATOM 7479 O O . GLU B 1 492 ? 68.446 26.787 106.574 1.00 39.03 492 GLU B O 1
ATOM 7485 N N . PHE B 1 493 ? 66.857 26.254 108.082 1.00 38.05 493 PHE B N 1
ATOM 7486 C CA . PHE B 1 493 ? 66.388 25.108 107.320 1.00 36.93 493 PHE B CA 1
ATOM 7487 C C . PHE B 1 493 ? 65.540 25.605 106.157 1.00 36.57 493 PHE B C 1
ATOM 7488 O O . PHE B 1 493 ? 65.717 25.182 105.016 1.00 36.07 493 PHE B O 1
ATOM 7496 N N . LEU B 1 494 ? 64.618 26.512 106.462 1.00 36.27 494 LEU B N 1
ATOM 7497 C CA . LEU B 1 494 ? 63.701 27.052 105.467 1.00 36.19 494 LEU B CA 1
ATOM 7498 C C . LEU B 1 494 ? 64.396 27.687 104.268 1.00 36.21 494 LEU B C 1
ATOM 7499 O O . LEU B 1 494 ? 63.850 27.679 103.170 1.00 35.98 494 LEU B O 1
ATOM 7504 N N . LYS B 1 495 ? 65.598 28.221 104.482 1.00 36.05 495 LYS B N 1
ATOM 7505 C CA . LYS B 1 495 ? 66.349 28.894 103.427 1.00 36.01 495 LYS B CA 1
ATOM 7506 C C . LYS B 1 495 ? 66.903 27.950 102.370 1.00 35.59 495 LYS B C 1
ATOM 7507 O O . LYS B 1 495 ? 67.291 28.394 101.293 1.00 35.47 495 LYS B O 1
ATOM 7513 N N . GLN B 1 496 ? 66.944 26.661 102.682 1.00 34.90 496 GLN B N 1
ATOM 7514 C CA . GLN B 1 496 ? 67.572 25.670 101.810 1.00 34.91 496 GLN B CA 1
ATOM 7515 C C . GLN B 1 496 ? 66.807 25.326 100.518 1.00 34.17 496 GLN B C 1
ATOM 7516 O O . GLN B 1 496 ? 67.297 24.569 99.677 1.00 33.98 496 GLN B O 1
ATOM 7522 N N . ASN B 1 497 ? 65.608 25.869 100.369 1.00 33.20 497 ASN B N 1
ATOM 7523 C CA . ASN B 1 497 ? 64.795 25.599 99.198 1.00 32.09 497 ASN B CA 1
ATOM 7524 C C . ASN B 1 497 ? 63.950 26.832 98.892 1.00 31.58 497 ASN B C 1
ATOM 7525 O O . ASN B 1 497 ? 63.395 27.454 99.792 1.00 31.71 497 ASN B O 1
ATOM 7530 N N . PRO B 1 498 ? 63.872 27.185 97.619 1.00 30.87 498 PRO B N 1
ATOM 7531 C CA . PRO B 1 498 ? 63.189 28.404 97.176 1.00 30.79 498 PRO B CA 1
ATOM 7532 C C . PRO B 1 498 ? 61.726 28.480 97.594 1.00 30.25 498 PRO B C 1
ATOM 7533 O O . PRO B 1 498 ? 61.196 29.582 97.745 1.00 30.23 498 PRO B O 1
ATOM 7537 N N . TRP B 1 499 ? 61.075 27.331 97.736 1.00 29.49 499 TRP B N 1
ATOM 7538 C CA . TRP B 1 499 ? 59.673 27.324 98.141 1.00 28.94 499 TRP B CA 1
ATOM 7539 C C . TRP B 1 499 ? 59.487 27.263 99.673 1.00 28.98 499 TRP B C 1
ATOM 7540 O O . TRP B 1 499 ? 58.613 27.940 100.215 1.00 28.58 499 TRP B O 1
ATOM 7551 N N . THR B 1 500 ? 60.309 26.488 100.382 1.00 29.31 500 THR B N 1
ATOM 7552 C CA . THR B 1 500 ? 60.182 26.477 101.847 1.00 30.03 500 THR B CA 1
ATOM 7553 C C . THR B 1 500 ? 60.525 27.857 102.356 1.00 30.46 500 THR B C 1
ATOM 7554 O O . THR B 1 500 ? 60.015 28.309 103.377 1.00 30.43 500 THR B O 1
ATOM 7558 N N . ARG B 1 501 ? 61.372 28.525 101.591 1.00 30.99 501 ARG B N 1
ATOM 7559 C CA . ARG B 1 501 ? 61.779 29.888 101.862 1.00 31.97 501 ARG B CA 1
ATOM 7560 C C . ARG B 1 501 ? 60.574 30.826 101.980 1.00 31.82 501 ARG B C 1
ATOM 7561 O O . ARG B 1 501 ? 60.633 31.843 102.673 1.00 31.88 501 ARG B O 1
ATOM 7569 N N . LEU B 1 502 ? 59.480 30.479 101.314 1.00 31.84 502 LEU B N 1
ATOM 7570 C CA . LEU B 1 502 ? 58.280 31.310 101.322 1.00 32.05 502 LEU B CA 1
ATOM 7571 C C . LEU B 1 502 ? 57.410 31.076 102.559 1.00 32.38 502 LEU B C 1
ATOM 7572 O O . LEU B 1 502 ? 56.421 31.768 102.781 1.00 32.33 502 LEU B O 1
ATOM 7577 N N . LEU B 1 503 ? 57.766 30.080 103.354 1.00 32.65 503 LEU B N 1
ATOM 7578 C CA . LEU B 1 503 ? 57.007 29.801 104.558 1.00 33.14 503 LEU B CA 1
ATOM 7579 C C . LEU B 1 503 ? 57.534 30.653 105.702 1.00 33.66 503 LEU B C 1
ATOM 7580 O O . LEU B 1 503 ? 58.706 31.026 105.713 1.00 33.69 503 LEU B O 1
ATOM 7585 N N . PRO B 1 504 ? 56.668 30.963 106.660 1.00 34.07 504 PRO B N 1
ATOM 7586 C CA . PRO B 1 504 ? 57.081 31.701 107.859 1.00 34.67 504 PRO B CA 1
ATOM 7587 C C . PRO B 1 504 ? 57.716 30.755 108.868 1.00 35.15 504 PRO B C 1
ATOM 7588 O O . PRO B 1 504 ? 57.296 29.607 108.977 1.00 35.47 504 PRO B O 1
ATOM 7592 N N . ALA B 1 505 ? 58.715 31.220 109.600 1.00 35.51 505 ALA B N 1
ATOM 7593 C CA . ALA B 1 505 ? 59.283 30.399 110.655 1.00 36.04 505 ALA B CA 1
ATOM 7594 C C . ALA B 1 505 ? 58.266 30.286 111.790 1.00 36.25 505 ALA B C 1
ATOM 7595 O O . ALA B 1 505 ? 57.661 31.282 112.189 1.00 36.33 505 ALA B O 1
ATOM 7597 N N . LEU B 1 506 ? 58.057 29.070 112.284 1.00 36.40 506 LEU B N 1
ATOM 7598 C CA . LEU B 1 506 ? 57.145 28.855 113.402 1.00 36.57 506 LEU B CA 1
ATOM 7599 C C . LEU B 1 506 ? 57.917 29.088 114.700 1.00 36.58 506 LEU B C 1
ATOM 7600 O O . LEU B 1 506 ? 59.136 28.943 114.741 1.00 36.32 506 LEU B O 1
ATOM 7605 N N . PRO B 1 507 ? 57.208 29.469 115.754 1.00 36.96 507 PRO B N 1
ATOM 7606 C CA . PRO B 1 507 ? 57.843 29.755 117.045 1.00 37.34 507 PRO B CA 1
ATOM 7607 C C . PRO B 1 507 ? 58.639 28.572 117.554 1.00 37.64 507 PRO B C 1
ATOM 7608 O O . PRO B 1 507 ? 58.206 27.434 117.401 1.00 37.56 507 PRO B O 1
ATOM 7612 N N . LYS B 1 508 ? 59.802 28.829 118.136 1.00 38.30 508 LYS B N 1
ATOM 7613 C CA . LYS B 1 508 ? 60.572 27.755 118.753 1.00 38.97 508 LYS B CA 1
ATOM 7614 C C . LYS B 1 508 ? 59.680 27.156 119.846 1.00 39.06 508 LYS B C 1
ATOM 7615 O O . LYS B 1 508 ? 59.206 27.872 120.726 1.00 39.12 508 LYS B O 1
ATOM 7621 N N . ALA B 1 509 ? 59.425 25.855 119.779 1.00 39.23 509 ALA B N 1
ATOM 7622 C CA . ALA B 1 509 ? 58.515 25.231 120.733 1.00 39.39 509 ALA B CA 1
ATOM 7623 C C . ALA B 1 509 ? 58.767 23.743 120.940 1.00 39.59 509 ALA B C 1
ATOM 7624 O O . ALA B 1 509 ? 59.102 23.011 120.011 1.00 39.57 509 ALA B O 1
ATOM 7626 N N . GLU B 1 510 ? 58.587 23.292 122.171 1.00 39.88 510 GLU B N 1
ATOM 7627 C CA . GLU B 1 510 ? 58.810 21.890 122.477 1.00 40.31 510 GLU B CA 1
ATOM 7628 C C . GLU B 1 510 ? 57.612 21.069 122.057 1.00 39.49 510 GLU B C 1
ATOM 7629 O O . GLU B 1 510 ? 56.488 21.573 121.994 1.00 39.25 510 GLU B O 1
ATOM 7635 N N . GLN B 1 511 ? 57.860 19.802 121.763 1.00 38.85 511 GLN B N 1
ATOM 7636 C CA . GLN B 1 511 ? 56.781 18.902 121.423 1.00 38.40 511 GLN B CA 1
ATOM 7637 C C . GLN B 1 511 ? 55.953 18.614 122.672 1.00 38.33 511 GLN B C 1
ATOM 7638 O O . GLN B 1 511 ? 56.488 18.278 123.729 1.00 38.12 511 GLN B O 1
ATOM 7644 N N . VAL B 1 512 ? 54.641 18.754 122.540 1.00 37.97 512 VAL B N 1
ATOM 7645 C CA . VAL B 1 512 ? 53.748 18.602 123.670 1.00 37.90 512 VAL B CA 1
ATOM 7646 C C . VAL B 1 512 ? 52.932 17.311 123.654 1.00 37.63 512 VAL B C 1
ATOM 7647 O O . VAL B 1 512 ? 52.499 16.826 124.698 1.00 37.40 512 VAL B O 1
ATOM 7651 N N . TRP B 1 513 ? 52.712 16.754 122.472 1.00 37.41 513 TRP B N 1
ATOM 7652 C CA . TRP B 1 513 ? 51.945 15.525 122.362 1.00 37.15 513 TRP B CA 1
ATOM 7653 C C . TRP B 1 513 ? 52.797 14.481 121.691 1.00 37.72 513 TRP B C 1
ATOM 7654 O O . TRP B 1 513 ? 53.459 14.776 120.703 1.00 37.83 513 TRP B O 1
ATOM 7665 N N . GLU B 1 514 ? 52.796 13.270 122.234 1.00 38.49 514 GLU B N 1
ATOM 7666 C CA . GLU B 1 514 ? 53.393 12.136 121.552 1.00 39.58 514 GLU B CA 1
ATOM 7667 C C . GLU B 1 514 ? 52.419 10.991 121.712 1.00 39.53 514 GLU B C 1
ATOM 7668 O O . GLU B 1 514 ? 52.218 10.485 122.822 1.00 39.52 514 GLU B O 1
ATOM 7674 N N . GLY B 1 515 ? 51.825 10.588 120.594 1.00 39.62 515 GLY B N 1
ATOM 7675 C CA . GLY B 1 515 ? 50.788 9.587 120.615 1.00 39.96 515 GLY B CA 1
ATOM 7676 C C . GLY B 1 515 ? 49.660 10.188 121.428 1.00 40.46 515 GLY B C 1
ATOM 7677 O O . GLY B 1 515 ? 49.170 11.271 121.117 1.00 40.29 515 GLY B O 1
ATOM 7678 N N . GLN B 1 516 ? 49.277 9.505 122.498 1.00 41.03 516 GLN B N 1
ATOM 7679 C CA . GLN B 1 516 ? 48.196 9.976 123.345 1.00 41.79 516 GLN B CA 1
ATOM 7680 C C . GLN B 1 516 ? 48.715 10.642 124.612 1.00 42.74 516 GLN B C 1
ATOM 7681 O O . GLN B 1 516 ? 47.939 11.097 125.440 1.00 42.79 516 GLN B O 1
ATOM 7687 N N . ASP B 1 517 ? 50.026 10.735 124.757 1.00 43.73 517 ASP B N 1
ATOM 7688 C CA . ASP B 1 517 ? 50.571 11.315 125.975 1.00 44.76 517 ASP B CA 1
ATOM 7689 C C . ASP B 1 517 ? 50.753 12.821 125.896 1.00 45.78 517 ASP B C 1
ATOM 7690 O O . ASP B 1 517 ? 51.499 13.326 125.052 1.00 45.71 517 ASP B O 1
ATOM 7695 N N . ARG B 1 518 ? 50.044 13.543 126.760 1.00 47.03 518 ARG B N 1
ATOM 7696 C CA . ARG B 1 518 ? 50.213 14.981 126.839 1.00 48.37 518 ARG B CA 1
ATOM 7697 C C . ARG B 1 518 ? 51.474 15.176 127.651 1.00 49.07 518 ARG B C 1
ATOM 7698 O O . ARG B 1 518 ? 51.715 14.461 128.629 1.00 49.21 518 ARG B O 1
ATOM 7706 N N . ALA B 1 519 ? 52.297 16.127 127.236 1.00 49.74 519 ALA B N 1
ATOM 7707 C CA . ALA B 1 519 ? 53.583 16.322 127.877 1.00 50.40 519 ALA B CA 1
ATOM 7708 C C . ALA B 1 519 ? 54.004 17.788 127.852 1.00 50.68 519 ALA B C 1
ATOM 7709 O O . ALA B 1 519 ? 54.999 18.163 128.473 1.00 51.30 519 ALA B O 1
#

B-factor: mean 27.68, std 7.17, range [14.67, 62.52]

Sequence (957 aa):
TGIAETETKMSAFKGQFPQQYASYMKNNEDRIMTDYKGSVPYHKNDNVNPLPKGFKHAQPYLKNLWLGYPFMYEYNETRGHTYAIDDFLNIDRINRFAADGKGNLPATCWNCKTPKMMEWVSQYGDKFWSMDVNEFRAKDKINAHDETIGCANCHDPATMELRLYSEPLKDWLKRSGKDWQKMSRNEKRTLVCAQCHVEYYFTHKDNGPAAKPVFPWDNGFNPEDMYQYYKGHGAKGPDGKPGPFVDWVHAASKVPMIKMQHPEYETFQDGPHGAAGVSCADCHMQYISSHWMTSPMKDPEMRACRQCHADKTGEYLRQRVLYTQQKTFDQLLKAQEMSVKAHEAVRLANAYEGHRAANYEALMAEAREMVRKGQLFWDYVSAENSVGFHNPAKALDTLMTSMECSQKAVDLATEATDFGIAPALAGDIKKLVPPILTLSRKLQQDPEFLKQNPWTRLLPALPKAEQVWEGQDRATGIAETETKMSAFKGQFPQQYASYMKNNEDRIMTDYKGSVPYHKNDNVNPLPKGFKHAQPYLKNLWLGYPFMYEYNETRGHTYAIDDFLNIDRINRFAADGKGNLPATCWNCKTPKMMEWVSQYGDKFWSMDVNEFRAKDKINAHDETIGCANCHDPATMELRLYSEPLKDWLKRSGKDWQKMSRNEKRTLVCAQCHVEYYFTHKDNGPAAKPVFPWDNGFNPEDMYQYYKGHGAKGPDGKPGPFVDWVHAASKVPMIKMQHPEYETFQDGPHGAAGVSCADCHMQYVREDGKKISSHWMTSPMKDPEMRACRQCHADKTGEYLRQRVLYTQQKTFDQLLKAQEMSVKAHEAVRLANAYEGHRAANYEALMAEAREMVRKGQLFWDYVSAENSVGFHNPAKALDTLMTSMECSQKAVDLATEATDFGIAPALAGDIKKLVPPILTLSRKLQQDPEFLKQNPWTRLLPALPKAEQVWEGQDRA